Protein AF-A0A812Z1Z1-F1 (afdb_monomer_lite)

Secondary structure (DSSP, 8-state):
-HHHHHH-HHHHHHHHHHHT--HHHHHHHHHTT--SHHHHHTTS-SSGGG--HHHHHHHHHHH-SSPPPHHHHHHHHHHHHHHHHHHHHHHHHHHH-PPTT------HHHHHHHHHHHHHH-TTS---TTTSBPHHHHHHHHHHHHTT---PPPGGG--BHHHHHHT----EEEEE-TTS-EEEEE---------SSHHHHHHHHHHHHHHHHHTTSS-HHHHHHHHHHHHHHHHSPPPTTEEPPPHHHHHHHHHHHHHHHHHHTTT-S---TTSPPHHHHHHHHHHH-HHHHGGGSPEEPPPPPPPPPPPPP------------------------------PPPTTPBPP----S----------PPP-HHHHHHHHHT-PPPPS-S-GGG--TT--TTSHHHHHHHHHHHHHHHHHHHHHHHHHTT---EEEEETT-THHHHHHHHHHHTT--SS-TTEEEEEEEGGGGT-SS--EEEEEEETTTSGGG-BB--S-SPPPPSS--EEEETTEEEEHHHHHSSPPHHHHHHHHHHHHHHHHHTT--PPPPP-HHHHHHHHTT---TTS--SS-SSS------TTPPPPTT--------S-S----------S-HHHHHHHHHHHHHS-HHHHHHHTT--HHHHHHHHHHTT-S-THHHHHHHT-B-SSEEPP--TTS-EEEE--SS-HHHHHHTHHHHHHHHHHS-----HHHHHHHHHHHHHHHHTTSEEEEE-HHHHHHHHT-S---EEEEEEEEETTTTEEEEEE-TTTTSGGGGEEEEE------HHHHHHHHHHHHHHHHHHHHHH-PPPPP--------TTGGGGSBBPGGGGGG-EEEEE-TTS-EEEEEESB--TT-HHHHHHHHHHHHHHHHHHHHHTT---

Radius of gyration: 38.28 Å; chains: 1; bounding box: 76×101×122 Å

Foldseek 3Di:
DLPLQQADLQNVVVVCVVLPADPVVLVLCVVVVNRGLQSLLPQQHPDLVNLDLVSLQVSQVVRDPPRDDPSNSVSSSVSNNVSNVSVVVVVVDVVVDDPPPDQAARDPRLLVVLVVVVCVVPVVDDDDQQLAWARVLLSNLLSCLVVLFFDDDQLFLRGGNVQVVVPPDFDWDWDADPVRDTDTDRPDPRHTFDCPDPVSSLSSQLNNLNSNVSSVQEHSVLSVVLSVVLVVLQVDDDPPQFAGQDPVLSSVLVSVLSVVLRVVRRNPQDDDPPDHGPSSVSSVVSSPDPVSCVSSDTGGHDDDDDDDDDDDDDDDDDDDDDDDDDDDDDDDDDDDDDDQPQPDWDPPWDDDDDPDDDPPQPQDPFPDDDDPVVLVVLLVVQDQDDPDDDDLLDDPPDDCPDPVVVVSSVVLSVLSSVLVVLVVCQVRSHWDKDKDQPPDSSQVSSVVVCVVVVHDPPPPQWDKAWEQLVSQPDLARRTMIMTTGPQQLNSRRIYDPPPDHHDDDDQDQDPDPPATDGVVVVVPDRDPSNVVSSVSSVVVSCVVVVHDDDDDPDPVCVVCVVVVHDDPPDAPPDHPDPDDDDDPPPDDDDPVDDDDDDPPDDDDDDDDDDDDDDCPPLVVVQVVLLVPDDPLLSLLQPPPSLVVLLVLLVVLVPQCSCLSVCSSQNFELFDEDDDTPVFDWDKDAFPDAPVRLLVCALVLVCVVLPDPPDDPLVQQQVLQVVVVVCVVSSQKDDQDDLVVLCVVVVHNRFHEWEWGWGQDDPVRDTDIATACVSRSSLSRYIYTGDDDDCDPVNVVVLVVVLVVVQVVVCVVVVNDRDDDDDDDDDDPPQQSSTFHRPVCQSHAKYWDQHSVRHITIMTGGTGGHNRPSSVVSRSSNVVSVVSSCCVVVVRDD

Sequence (893 aa):
MSSVILDSEASFRERCSKIGLSNDLLGKLIEAGYNTFEKLAFAASSTPQGLTDEAVDSWLATVVTPAPGSFQVSVIRRLLFESQSLNVADLKSRVEGTPEGSVRRLPQAERKERIEAQHRRLSGLILTSHTTPAHSCIDLVTDMYENNTLKYIPINRWISRFQEMSLQKKDSAVQMDNEGNLKVIQKKPQPTCDTTGMYPLRQAFQRRSLAFDLGHLCSFEAMETWINKLFEAVQRTVPKGYVAVSLGQVVTADRELFVRLADMLEGQLQKPIGVEKPMDAALRDLSGSQEINQFLQPLVAPPPAPHPTKRPFKELTTPTKGDGKGKTPNKGGEKGGGKASRVTIPDGCEQPPVKSDSWVYELFAGSARFSKAIFWDLIKECPPFHVHASPPAGLPSLSAASQQSLAVRKDNVLYRFVYKLLLHCSASGINVSVENPRNSLFWKVLQCFAEAEGLLWPPAALEYVDFDQCCHGSDRPKSTRFLCTRGLFHSLRATCPGNHVHRPWGLGLVFHERSMQLSSSMVSAYPVLLCKRMASCLESAASFLGLSLQASPDLAASSVAVLGRQHRRFPPLIPEFRKVSWEPPSFQPDDSCRILLSQIAGEDGGRENAAEDSNAADNADEARLHSSFDPWFEKVVAGKRLLLWKHLLEQNGFDDMQVCDFMMSGVPIVGQSACPPLFSKKIVPATMSEQDLKSTASFRRRVLTGSSGMQAADLQDLLSKATMDEVDLGFLEGPYTESQVSGLFHSEDWNCIRRFLILQGAENKPRPIDDGHEALINNCFTATIKLELQSSDFVAALATRIAIEEAQRSRATGEPPRSWLGKCLDLSKAYKQMPMKKEHRSLAVIYHKGPAGEDQFFIANSLLFGLTASVYGFVRTSRSLHKLLLKIFKLPS

pLDDT: mean 72.79, std 19.7, range [22.05, 95.5]

Structure (mmCIF, N/CA/C/O backbone):
data_AF-A0A812Z1Z1-F1
#
_entry.id   AF-A0A812Z1Z1-F1
#
loop_
_atom_site.group_PDB
_atom_site.id
_atom_site.type_symbol
_atom_site.label_atom_id
_atom_site.label_alt_id
_atom_site.label_comp_id
_atom_site.label_asym_id
_atom_site.label_entity_id
_atom_site.label_seq_id
_atom_site.pdbx_PDB_ins_code
_atom_site.Cartn_x
_atom_site.Cartn_y
_atom_site.Cartn_z
_atom_site.occupancy
_atom_site.B_iso_or_equiv
_atom_site.auth_seq_id
_atom_site.auth_comp_id
_atom_site.auth_asym_id
_atom_site.auth_atom_id
_atom_site.pdbx_PDB_model_num
ATOM 1 N N . MET A 1 1 ? 12.043 0.554 -36.110 1.00 47.41 1 MET A N 1
ATOM 2 C CA . MET A 1 1 ? 13.383 1.056 -35.701 1.00 47.41 1 MET A CA 1
ATOM 3 C C . MET A 1 1 ? 14.224 1.457 -36.907 1.00 47.41 1 MET A C 1
ATOM 5 O O . MET A 1 1 ? 15.123 2.264 -36.740 1.00 47.41 1 MET A O 1
ATOM 9 N N . SER A 1 2 ? 13.952 0.909 -38.088 1.00 52.88 2 SER A N 1
ATOM 10 C CA . SER A 1 2 ? 14.706 1.117 -39.323 1.00 52.88 2 SER A CA 1
ATOM 11 C C . SER A 1 2 ? 14.514 2.504 -39.960 1.00 52.88 2 SER A C 1
ATOM 13 O O . SER A 1 2 ? 15.527 3.114 -40.259 1.00 52.88 2 SER A O 1
ATOM 15 N N . SER A 1 3 ? 13.297 3.059 -40.073 1.00 58.47 3 SER A N 1
ATOM 16 C CA . SER A 1 3 ? 13.054 4.342 -40.775 1.00 58.47 3 SER A CA 1
ATOM 17 C C . SER A 1 3 ? 13.868 5.516 -40.221 1.00 58.47 3 SER A C 1
ATOM 19 O O . SER A 1 3 ? 14.552 6.210 -40.955 1.00 58.47 3 SER A O 1
ATOM 21 N N . VAL A 1 4 ? 13.894 5.680 -38.899 1.00 62.22 4 VAL A N 1
ATOM 22 C CA . VAL A 1 4 ? 14.614 6.785 -38.245 1.00 62.22 4 VAL A CA 1
ATOM 23 C C . VAL A 1 4 ? 16.133 6.637 -38.367 1.00 62.22 4 VAL A C 1
ATOM 25 O O . VAL A 1 4 ? 16.852 7.617 -38.516 1.00 62.22 4 VAL A O 1
ATOM 28 N N . ILE A 1 5 ? 16.645 5.402 -38.331 1.00 68.88 5 ILE A N 1
ATOM 29 C CA . ILE A 1 5 ? 18.074 5.145 -38.561 1.00 68.88 5 ILE A CA 1
ATOM 30 C C . ILE A 1 5 ? 18.424 5.414 -40.029 1.00 68.88 5 ILE A C 1
ATOM 32 O O . ILE A 1 5 ? 19.508 5.928 -40.293 1.00 68.88 5 ILE A O 1
ATOM 36 N N . LEU A 1 6 ? 17.520 5.086 -40.958 1.00 71.75 6 LEU A N 1
ATOM 37 C CA . LEU A 1 6 ? 17.712 5.264 -42.396 1.00 71.75 6 LEU A CA 1
ATOM 38 C C . LEU A 1 6 ? 17.822 6.736 -42.800 1.00 71.75 6 LEU A C 1
ATOM 40 O O . LEU A 1 6 ? 18.678 7.056 -43.626 1.00 71.75 6 LEU A O 1
ATOM 44 N N . ASP A 1 7 ? 17.034 7.599 -42.158 1.00 70.88 7 ASP A N 1
ATOM 45 C CA . ASP A 1 7 ? 16.929 9.032 -42.468 1.00 70.88 7 ASP A CA 1
ATOM 46 C C . ASP A 1 7 ? 17.902 9.905 -41.648 1.00 70.88 7 ASP A C 1
ATOM 48 O O . ASP A 1 7 ? 18.075 11.093 -41.920 1.00 70.88 7 ASP A O 1
ATOM 52 N N . SER A 1 8 ? 18.567 9.331 -40.639 1.00 77.94 8 SER A N 1
ATOM 53 C CA . SER A 1 8 ? 19.440 10.062 -39.714 1.00 77.94 8 SER A CA 1
ATOM 54 C C . SER A 1 8 ? 20.869 10.242 -40.245 1.00 77.94 8 SER A C 1
ATOM 56 O O . SER A 1 8 ? 21.674 9.304 -40.256 1.00 77.94 8 SER A O 1
ATOM 58 N N . GLU A 1 9 ? 21.237 11.487 -40.569 1.00 80.62 9 GLU A N 1
ATOM 59 C CA . GLU A 1 9 ? 22.608 11.859 -40.963 1.00 80.62 9 GLU A CA 1
ATOM 60 C C . GLU A 1 9 ? 23.641 11.594 -39.848 1.00 80.62 9 GLU A C 1
ATOM 62 O O . GLU A 1 9 ? 24.747 11.114 -40.112 1.00 80.62 9 GLU A O 1
ATOM 67 N N . ALA A 1 10 ? 23.294 11.846 -38.579 1.00 78.06 10 ALA A N 1
ATOM 68 C CA . ALA A 1 10 ? 24.172 11.537 -37.446 1.00 78.06 10 ALA A CA 1
ATOM 69 C C . ALA A 1 10 ? 24.428 10.037 -37.280 1.00 78.06 10 ALA A C 1
ATOM 71 O O . ALA A 1 10 ? 25.563 9.635 -37.016 1.00 78.06 10 ALA A O 1
ATOM 72 N N . SER A 1 11 ? 23.396 9.205 -37.448 1.00 79.56 11 SER A N 1
ATOM 73 C CA . SER A 1 11 ? 23.545 7.747 -37.360 1.00 79.56 11 SER A CA 1
ATOM 74 C C . SER A 1 11 ? 24.448 7.226 -38.479 1.00 79.56 11 SER A C 1
ATOM 76 O O . SER A 1 11 ? 25.287 6.354 -38.241 1.00 79.56 11 SER A O 1
ATOM 78 N N . PHE A 1 12 ? 24.331 7.813 -39.674 1.00 81.62 12 PHE A N 1
ATOM 79 C CA . PHE A 1 12 ? 25.209 7.540 -40.807 1.00 81.62 12 PHE A CA 1
ATOM 80 C C . PHE A 1 12 ? 26.668 7.909 -40.502 1.00 81.62 12 PHE A C 1
ATOM 82 O O . PHE A 1 12 ? 27.552 7.054 -40.579 1.00 81.62 12 PHE A O 1
ATOM 89 N N . ARG A 1 13 ? 26.934 9.140 -40.043 1.00 82.31 13 ARG A N 1
ATOM 90 C CA . ARG A 1 13 ? 28.294 9.603 -39.703 1.00 82.31 13 ARG A CA 1
ATOM 91 C C . ARG A 1 13 ? 28.944 8.796 -38.575 1.00 82.31 13 ARG A C 1
ATOM 93 O O . ARG A 1 13 ? 30.114 8.426 -38.689 1.00 82.31 13 ARG A O 1
ATOM 100 N N . GLU A 1 14 ? 28.207 8.484 -37.506 1.00 82.06 14 GLU A N 1
ATOM 101 C CA . GLU A 1 14 ? 28.733 7.682 -36.390 1.00 82.06 14 GLU A CA 1
ATOM 102 C C . GLU A 1 14 ? 29.112 6.269 -36.855 1.00 82.06 14 GLU A C 1
ATOM 104 O O . GLU A 1 14 ? 30.158 5.733 -36.476 1.00 82.06 14 GLU A O 1
ATOM 109 N N . ARG A 1 15 ? 28.281 5.659 -37.707 1.00 81.19 15 ARG A N 1
ATOM 110 C CA . ARG A 1 15 ? 28.539 4.322 -38.239 1.00 81.19 15 ARG A CA 1
ATOM 111 C C . ARG A 1 15 ? 29.729 4.307 -39.198 1.00 81.19 15 ARG A C 1
ATOM 113 O O . ARG A 1 15 ? 30.572 3.424 -39.062 1.00 81.19 15 ARG A O 1
ATOM 120 N N . CYS A 1 16 ? 29.847 5.296 -40.084 1.00 81.75 16 CYS A N 1
ATOM 121 C CA . CYS A 1 16 ? 30.999 5.457 -40.978 1.00 81.75 16 CYS A CA 1
ATOM 122 C C . CYS A 1 16 ? 32.317 5.588 -40.197 1.00 81.75 16 CYS A C 1
ATOM 124 O O . CYS A 1 16 ? 33.301 4.928 -40.535 1.00 81.75 16 CYS A O 1
ATOM 126 N N . SER A 1 17 ? 32.317 6.349 -39.096 1.00 81.44 17 SER A N 1
ATOM 127 C CA . SER A 1 17 ? 33.476 6.463 -38.202 1.00 81.44 17 SER A CA 1
ATOM 128 C C . SER A 1 17 ? 33.828 5.130 -37.523 1.00 81.44 17 SER A C 1
ATOM 130 O O . SER A 1 17 ? 34.997 4.752 -37.481 1.00 81.44 17 SER A O 1
ATOM 132 N N . LYS A 1 18 ? 32.831 4.361 -37.056 1.00 80.94 18 LYS A N 1
ATOM 133 C CA . LYS A 1 18 ? 33.052 3.053 -36.402 1.00 80.94 18 LYS A CA 1
ATOM 134 C C . LYS A 1 18 ? 33.580 1.963 -37.336 1.00 80.94 18 LYS A C 1
ATOM 136 O O . LYS A 1 18 ? 34.277 1.069 -36.867 1.00 80.94 18 LYS A O 1
ATOM 141 N N . ILE A 1 19 ? 33.223 1.995 -38.621 1.00 80.56 19 ILE A N 1
ATOM 142 C CA . ILE A 1 19 ? 33.676 0.997 -39.609 1.00 80.56 19 ILE A CA 1
ATOM 143 C C . ILE A 1 19 ? 35.061 1.371 -40.186 1.00 80.56 19 ILE A C 1
ATOM 145 O O . ILE A 1 19 ? 35.724 0.527 -40.781 1.00 80.56 19 ILE A O 1
ATOM 149 N N . GLY A 1 20 ? 35.551 2.594 -39.937 1.00 76.31 20 GLY A N 1
ATOM 150 C CA . GLY A 1 20 ? 36.895 3.031 -40.333 1.00 76.31 20 GLY A CA 1
ATOM 151 C C . GLY A 1 20 ? 36.961 3.726 -41.697 1.00 76.31 20 GLY A C 1
ATOM 152 O O . GLY A 1 20 ? 37.995 3.669 -42.369 1.00 76.31 20 GLY A O 1
ATOM 153 N N . LEU A 1 21 ? 35.869 4.373 -42.121 1.00 80.56 21 LEU A N 1
ATOM 154 C CA . LEU A 1 21 ? 35.855 5.215 -43.318 1.00 80.56 21 LEU A CA 1
ATOM 155 C C . LEU A 1 21 ? 36.686 6.488 -43.070 1.00 80.56 21 LEU A C 1
ATOM 157 O O . LEU A 1 21 ? 36.563 7.108 -42.012 1.00 80.56 21 LEU A O 1
ATOM 161 N N . SER A 1 22 ? 37.534 6.888 -44.021 1.00 79.81 22 SER A N 1
ATOM 162 C CA . SER A 1 22 ? 38.331 8.114 -43.868 1.00 79.81 22 SER A CA 1
ATOM 163 C C . SER A 1 22 ? 37.451 9.374 -43.904 1.00 79.81 22 SER A C 1
ATOM 165 O O . SER A 1 22 ? 36.471 9.445 -44.646 1.00 79.81 22 SER A O 1
ATOM 167 N N . ASN A 1 23 ? 37.809 10.400 -43.120 1.00 75.38 23 ASN A N 1
ATOM 168 C CA . ASN A 1 23 ? 37.039 11.652 -43.049 1.00 75.38 23 ASN A CA 1
ATOM 169 C C . ASN A 1 23 ? 36.994 12.406 -44.396 1.00 75.38 23 ASN A C 1
ATOM 171 O O . ASN A 1 23 ? 35.997 13.062 -44.681 1.00 75.38 23 ASN A O 1
ATOM 175 N N . ASP A 1 24 ? 38.033 12.276 -45.233 1.00 76.31 24 ASP A N 1
ATOM 176 C CA . ASP A 1 24 ? 38.079 12.839 -46.596 1.00 76.31 24 ASP A CA 1
ATOM 177 C C . ASP A 1 24 ? 37.046 12.175 -47.525 1.00 76.31 24 ASP A C 1
ATOM 179 O O . ASP A 1 24 ? 36.324 12.842 -48.262 1.00 76.31 24 ASP A O 1
ATOM 183 N N . LEU A 1 25 ? 36.914 10.848 -47.434 1.00 75.69 25 LEU A N 1
ATOM 184 C CA . LEU A 1 25 ? 35.961 10.074 -48.228 1.00 75.69 25 LEU A CA 1
ATOM 185 C C . LEU A 1 25 ? 34.518 10.286 -47.754 1.00 75.69 25 LEU A C 1
ATOM 187 O O . LEU A 1 25 ? 33.609 10.400 -48.572 1.00 75.69 25 LEU A O 1
ATOM 191 N N . LEU A 1 26 ? 34.310 10.401 -46.438 1.00 79.00 26 LEU A N 1
ATOM 192 C CA . LEU A 1 26 ? 33.016 10.764 -45.859 1.00 79.00 26 LEU A CA 1
ATOM 193 C C . LEU A 1 26 ? 32.563 12.162 -46.312 1.00 79.00 26 LEU A C 1
ATOM 195 O O . LEU A 1 26 ? 31.393 12.338 -46.638 1.00 79.00 26 LEU A O 1
ATOM 199 N N . GLY A 1 27 ? 33.481 13.135 -46.364 1.00 77.38 27 GLY A N 1
ATOM 200 C CA . GLY A 1 27 ? 33.205 14.481 -46.874 1.00 77.38 27 GLY A CA 1
ATOM 201 C C . GLY A 1 27 ? 32.733 14.465 -48.329 1.00 77.38 27 GLY A C 1
ATOM 202 O O . GLY A 1 27 ? 31.669 14.999 -48.629 1.00 77.38 27 GLY A O 1
ATOM 203 N N . LYS A 1 28 ? 33.450 13.745 -49.201 1.00 79.62 28 LYS A N 1
ATOM 204 C CA . LYS A 1 28 ? 33.101 13.600 -50.627 1.00 79.62 28 LYS A CA 1
ATOM 205 C C . LYS A 1 28 ? 31.748 12.919 -50.855 1.00 79.62 28 LYS A C 1
ATOM 207 O O . LYS A 1 28 ? 30.993 13.331 -51.730 1.00 79.62 28 LYS A O 1
ATOM 212 N N . LEU A 1 29 ? 31.403 11.910 -50.051 1.00 78.44 29 LEU A N 1
ATOM 213 C CA . LEU A 1 29 ? 30.085 11.263 -50.122 1.00 78.44 29 LEU A CA 1
ATOM 214 C C . LEU A 1 29 ? 28.948 12.214 -49.722 1.00 78.44 29 LEU A C 1
ATOM 216 O O . LEU A 1 29 ? 27.890 12.201 -50.350 1.00 78.44 29 LEU A O 1
ATOM 220 N N . ILE A 1 30 ? 29.171 13.059 -48.711 1.00 81.06 30 ILE A N 1
ATOM 221 C CA . ILE A 1 30 ? 28.198 14.071 -48.279 1.00 81.06 30 ILE A CA 1
ATOM 222 C C . ILE A 1 30 ? 28.038 15.162 -49.350 1.00 81.06 30 ILE A C 1
ATOM 224 O O . ILE A 1 30 ? 26.907 15.541 -49.648 1.00 81.06 30 ILE A O 1
ATOM 228 N N . GLU A 1 31 ? 29.133 15.628 -49.958 1.00 80.00 31 GLU A N 1
ATOM 229 C CA . GLU A 1 31 ? 29.114 16.605 -51.062 1.00 80.00 31 GLU A CA 1
ATOM 230 C C . GLU A 1 31 ? 28.391 16.070 -52.305 1.00 80.00 31 GLU A C 1
ATOM 232 O O . GLU A 1 31 ? 27.658 16.807 -52.961 1.00 80.00 31 GLU A O 1
ATOM 237 N N . ALA A 1 32 ? 28.517 14.770 -52.581 1.00 78.31 32 ALA A N 1
ATOM 238 C CA . ALA A 1 32 ? 27.786 14.081 -53.643 1.00 78.31 32 ALA A CA 1
ATOM 239 C C . ALA A 1 32 ? 26.299 13.816 -53.316 1.00 78.31 32 ALA A C 1
ATOM 241 O O . ALA A 1 32 ? 25.577 13.260 -54.142 1.00 78.31 32 ALA A O 1
ATOM 242 N N . GLY A 1 33 ? 25.823 14.201 -52.125 1.00 75.00 33 GLY A N 1
ATOM 243 C CA . GLY A 1 33 ? 24.422 14.078 -51.713 1.00 75.00 33 GLY A CA 1
ATOM 244 C C . GLY A 1 33 ? 24.056 12.774 -50.992 1.00 75.00 33 GLY A C 1
ATOM 245 O O . GLY A 1 33 ? 22.899 12.612 -50.595 1.00 75.00 33 GLY A O 1
ATOM 246 N N . TYR A 1 34 ? 25.014 11.871 -50.752 1.00 82.25 34 TYR A N 1
ATOM 247 C CA . TYR A 1 34 ? 24.819 10.617 -50.009 1.00 82.25 34 TYR A CA 1
ATOM 248 C C . TYR A 1 34 ? 25.070 10.819 -48.512 1.00 82.25 34 TYR A C 1
ATOM 250 O O . TYR A 1 34 ? 26.078 10.388 -47.952 1.00 82.25 34 TYR A O 1
ATOM 258 N N . ASN A 1 35 ? 24.143 11.510 -47.855 1.00 80.81 35 ASN A N 1
ATOM 259 C CA . ASN A 1 35 ? 24.250 11.868 -46.440 1.00 80.81 35 ASN A CA 1
ATOM 260 C C . ASN A 1 35 ? 23.426 10.972 -45.486 1.00 80.81 35 ASN A C 1
ATOM 262 O O . ASN A 1 35 ? 23.576 11.102 -44.272 1.00 80.81 35 ASN A O 1
ATOM 266 N N . THR A 1 36 ? 22.608 10.048 -46.007 1.00 83.44 36 THR A N 1
ATOM 267 C CA . THR A 1 36 ? 21.755 9.121 -45.234 1.00 83.44 36 THR A CA 1
ATOM 268 C C . THR A 1 36 ? 21.844 7.684 -45.762 1.00 83.44 36 THR A C 1
ATOM 270 O O . THR A 1 36 ? 22.205 7.460 -46.922 1.00 83.44 36 THR A O 1
ATOM 273 N N . PHE A 1 37 ? 21.506 6.688 -44.929 1.00 81.31 37 PHE A N 1
ATOM 274 C CA . PHE A 1 37 ? 21.512 5.282 -45.360 1.00 81.31 37 PHE A CA 1
ATOM 275 C C . PHE A 1 37 ? 20.448 5.009 -46.431 1.00 81.31 37 PHE A C 1
ATOM 277 O O . PH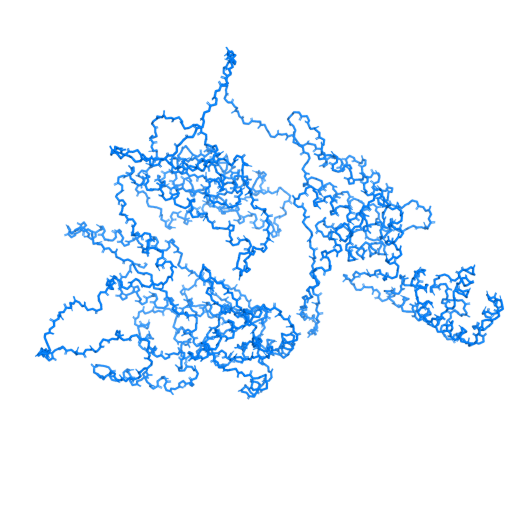E A 1 37 ? 20.688 4.183 -47.306 1.00 81.31 37 PHE A O 1
ATOM 284 N N . GLU A 1 38 ? 19.310 5.712 -46.407 1.00 81.00 38 GLU A N 1
ATOM 285 C CA . GLU A 1 38 ? 18.272 5.590 -47.441 1.00 81.00 38 GLU A CA 1
ATOM 286 C C . GLU A 1 38 ? 18.805 5.979 -48.829 1.00 81.00 38 GLU A C 1
ATOM 288 O O . GLU A 1 38 ? 18.701 5.202 -49.779 1.00 81.00 38 GLU A O 1
ATOM 293 N N . LYS A 1 39 ? 19.453 7.148 -48.935 1.00 81.81 39 LYS A N 1
ATOM 294 C CA . LYS A 1 39 ? 20.030 7.632 -50.199 1.00 81.81 39 LYS A CA 1
ATOM 295 C C . LYS A 1 39 ? 21.169 6.739 -50.682 1.00 81.81 39 LYS A C 1
ATOM 297 O O . LYS A 1 39 ? 21.328 6.539 -51.882 1.00 81.81 39 LYS A O 1
ATOM 302 N N . LEU A 1 40 ? 21.948 6.180 -49.754 1.00 82.81 40 LEU A N 1
ATOM 303 C CA . LEU A 1 40 ? 23.032 5.259 -50.085 1.00 82.81 40 LEU A CA 1
ATOM 304 C C . LEU A 1 40 ? 22.515 3.877 -50.531 1.00 82.81 40 LEU A C 1
ATOM 306 O O . LEU A 1 40 ? 23.135 3.254 -51.387 1.00 82.81 40 LEU A O 1
ATOM 310 N N . ALA A 1 41 ? 21.383 3.397 -50.000 1.00 81.12 41 ALA A N 1
ATOM 311 C CA . ALA A 1 41 ? 20.836 2.068 -50.305 1.00 81.12 41 ALA A CA 1
ATOM 312 C C . ALA A 1 41 ? 20.553 1.848 -51.803 1.00 81.12 41 ALA A C 1
ATOM 314 O O . ALA A 1 41 ? 20.652 0.717 -52.279 1.00 81.12 41 ALA A O 1
ATOM 315 N N . PHE A 1 42 ? 20.236 2.922 -52.532 1.00 79.81 42 PHE A N 1
ATOM 316 C CA . PHE A 1 42 ? 19.915 2.903 -53.963 1.00 79.81 42 PHE A CA 1
ATOM 317 C C . PHE A 1 42 ? 21.037 3.439 -54.862 1.00 79.81 42 PHE A C 1
ATOM 319 O O . PHE A 1 42 ? 20.845 3.564 -56.068 1.00 79.81 42 PHE A O 1
ATOM 326 N N . ALA A 1 43 ? 22.199 3.770 -54.293 1.00 77.94 43 ALA A N 1
ATOM 327 C CA . ALA A 1 43 ? 23.262 4.463 -55.015 1.00 77.94 43 ALA A CA 1
ATOM 328 C C . ALA A 1 43 ? 23.951 3.582 -56.073 1.00 77.94 43 ALA A C 1
ATOM 330 O O . ALA A 1 43 ? 24.218 4.044 -57.178 1.00 77.94 43 ALA A O 1
ATOM 331 N N . ALA A 1 44 ? 24.208 2.310 -55.744 1.00 75.69 44 ALA A N 1
ATOM 332 C CA . ALA A 1 44 ? 24.890 1.359 -56.629 1.00 75.69 44 ALA A CA 1
ATOM 333 C C . ALA A 1 44 ? 23.935 0.371 -57.327 1.00 75.69 44 ALA A C 1
ATOM 335 O O . ALA A 1 44 ? 24.198 -0.060 -58.447 1.00 75.69 44 ALA A O 1
ATOM 336 N N . SER A 1 45 ? 22.824 -0.004 -56.685 1.00 73.75 45 SER A N 1
ATOM 337 C CA . SER A 1 45 ? 21.816 -0.896 -57.265 1.00 73.75 45 SER A CA 1
ATOM 338 C C . SER A 1 45 ? 20.445 -0.689 -56.616 1.00 73.75 45 SER A C 1
ATOM 340 O O . SER A 1 45 ? 20.340 -0.328 -55.445 1.00 73.75 45 SER A O 1
ATOM 342 N N . SER A 1 46 ? 19.374 -0.927 -57.380 1.00 71.31 46 SER A N 1
ATOM 343 C CA . SER A 1 46 ? 17.986 -0.799 -56.909 1.00 71.31 46 SER A CA 1
ATOM 344 C C . SER A 1 46 ? 17.459 -2.036 -56.177 1.00 71.31 46 SER A C 1
ATOM 346 O O . SER A 1 46 ? 16.412 -1.975 -55.535 1.00 71.31 46 SER A O 1
ATOM 348 N N . THR A 1 47 ? 18.171 -3.163 -56.265 1.00 70.62 47 THR A N 1
ATOM 349 C CA . THR A 1 47 ? 17.781 -4.431 -55.642 1.00 70.62 47 THR A CA 1
ATOM 350 C C . THR A 1 47 ? 18.975 -5.061 -54.921 1.00 70.62 47 THR A C 1
ATOM 352 O O . THR A 1 47 ? 20.094 -4.993 -55.438 1.00 70.62 47 THR A O 1
ATOM 355 N N . PRO A 1 48 ? 18.757 -5.752 -53.784 1.00 66.62 48 PRO A N 1
ATOM 356 C CA . PRO A 1 48 ? 19.831 -6.441 -53.063 1.00 66.62 48 PRO A CA 1
ATOM 357 C C . PRO A 1 48 ? 20.557 -7.512 -53.891 1.00 66.62 48 PRO A C 1
ATOM 359 O O . PRO A 1 48 ? 21.720 -7.806 -53.648 1.00 66.62 48 PRO A O 1
ATOM 362 N N . GLN A 1 49 ? 19.876 -8.091 -54.886 1.00 69.19 49 GLN A N 1
ATOM 363 C CA . GLN A 1 49 ? 20.423 -9.114 -55.788 1.00 69.19 49 GLN A CA 1
ATOM 364 C C . GLN A 1 49 ? 21.325 -8.523 -56.885 1.00 69.19 49 GLN A C 1
ATOM 366 O O . GLN A 1 49 ? 22.126 -9.247 -57.464 1.00 69.19 49 GLN A O 1
ATOM 371 N N . GLY A 1 50 ? 21.204 -7.220 -57.164 1.00 66.81 50 GLY A N 1
ATOM 372 C CA . GLY A 1 50 ? 21.997 -6.509 -58.169 1.00 66.81 50 GLY A CA 1
ATOM 373 C C . GLY A 1 50 ? 23.228 -5.789 -57.614 1.00 66.81 50 GLY A C 1
ATOM 374 O O . GLY A 1 50 ? 23.862 -5.040 -58.349 1.00 66.81 50 GLY A O 1
ATOM 375 N N . LEU A 1 51 ? 23.555 -5.949 -56.326 1.00 71.81 51 LEU A N 1
ATOM 376 C CA . LEU A 1 51 ? 24.748 -5.357 -55.711 1.00 71.81 51 LEU A CA 1
ATOM 377 C C . LEU A 1 51 ? 25.995 -6.214 -56.024 1.00 71.81 51 LEU A C 1
ATOM 379 O O . LEU A 1 51 ? 26.498 -6.917 -55.151 1.00 71.81 51 LEU A O 1
ATOM 383 N N . THR A 1 52 ? 26.460 -6.203 -57.279 1.00 76.19 52 THR A N 1
ATOM 384 C CA . THR A 1 52 ? 27.714 -6.874 -57.673 1.00 76.19 52 THR A CA 1
ATOM 385 C C . THR A 1 52 ? 28.925 -5.967 -57.451 1.00 76.19 52 THR A C 1
ATOM 387 O O . THR A 1 52 ? 28.794 -4.739 -57.407 1.00 76.19 52 THR A O 1
ATOM 390 N N . ASP A 1 53 ? 30.113 -6.560 -57.314 1.00 75.81 53 ASP A N 1
ATOM 391 C CA . ASP A 1 53 ? 31.357 -5.815 -57.085 1.00 75.81 53 ASP A CA 1
ATOM 392 C C . ASP A 1 53 ? 31.642 -4.823 -58.232 1.00 75.81 53 ASP A C 1
ATOM 394 O O . ASP A 1 53 ? 32.075 -3.699 -57.983 1.00 75.81 53 ASP A O 1
ATOM 398 N N . GLU A 1 54 ? 31.289 -5.179 -59.471 1.00 75.75 54 GLU A N 1
ATOM 399 C CA . GLU A 1 54 ? 31.462 -4.337 -60.660 1.00 75.75 54 GLU A CA 1
ATOM 400 C C . GLU A 1 54 ? 30.544 -3.105 -60.654 1.00 75.75 54 GLU A C 1
ATOM 402 O O . GLU A 1 54 ? 30.953 -2.020 -61.071 1.00 75.75 54 GLU A O 1
ATOM 407 N N . ALA A 1 55 ? 29.308 -3.247 -60.162 1.00 74.44 55 ALA A N 1
ATOM 408 C CA . ALA A 1 55 ? 28.352 -2.143 -60.071 1.00 74.44 55 ALA A CA 1
ATOM 409 C C . ALA A 1 55 ? 28.785 -1.109 -59.019 1.00 74.44 55 ALA A C 1
ATOM 411 O O . ALA A 1 55 ? 28.681 0.099 -59.243 1.00 74.44 55 ALA A O 1
ATOM 412 N N . VAL A 1 56 ? 29.329 -1.577 -57.889 1.00 76.69 56 VAL A N 1
ATOM 413 C CA . VAL A 1 56 ? 29.856 -0.703 -56.831 1.00 76.69 56 VAL A CA 1
ATOM 414 C C . VAL A 1 56 ? 31.114 0.026 -57.296 1.00 76.69 56 VAL A C 1
ATOM 416 O O . VAL A 1 56 ? 31.238 1.228 -57.060 1.00 76.69 56 VAL A O 1
ATOM 419 N N . ASP A 1 57 ? 32.020 -0.664 -57.988 1.00 77.00 57 ASP A N 1
ATOM 420 C CA . ASP A 1 57 ? 33.260 -0.065 -58.489 1.00 77.00 57 ASP A CA 1
ATOM 421 C C . ASP A 1 57 ? 32.986 0.966 -59.600 1.00 77.00 57 ASP A C 1
ATOM 423 O O . ASP A 1 57 ? 33.595 2.039 -59.614 1.00 77.00 57 ASP A O 1
ATOM 427 N N . SER A 1 58 ? 32.009 0.700 -60.478 1.00 77.00 58 SER A N 1
ATOM 428 C CA . SER A 1 58 ? 31.562 1.651 -61.505 1.00 77.00 58 SER A CA 1
ATOM 429 C C . SER A 1 58 ? 30.921 2.903 -60.902 1.00 77.00 58 SER A C 1
ATOM 431 O O . SER A 1 58 ? 31.239 4.012 -61.332 1.00 77.00 58 SER A O 1
ATOM 433 N N . TRP A 1 59 ? 30.065 2.755 -59.888 1.00 81.56 59 TRP A N 1
ATOM 434 C CA . TRP A 1 59 ? 29.471 3.890 -59.180 1.00 81.56 59 TRP A CA 1
ATOM 435 C C . TRP A 1 59 ? 30.532 4.704 -58.426 1.00 81.56 59 TRP A C 1
ATOM 437 O O . TRP A 1 59 ? 30.579 5.928 -58.553 1.00 81.56 59 TRP A O 1
ATOM 447 N N . LEU A 1 60 ? 31.454 4.051 -57.715 1.00 78.31 60 LEU A N 1
ATOM 448 C CA . LEU A 1 60 ? 32.518 4.743 -56.983 1.00 78.31 60 LEU A CA 1
ATOM 449 C C . LEU A 1 60 ? 33.441 5.558 -57.890 1.00 78.31 60 LEU A C 1
ATOM 451 O O . LEU A 1 60 ? 33.844 6.656 -57.502 1.00 78.31 60 LEU A O 1
ATOM 455 N N . ALA A 1 61 ? 33.709 5.078 -59.106 1.00 74.88 61 ALA A N 1
ATOM 456 C CA . ALA A 1 61 ? 34.479 5.814 -60.106 1.00 74.88 61 ALA A CA 1
ATOM 457 C C . ALA A 1 61 ? 33.800 7.123 -60.560 1.00 74.88 61 ALA A C 1
ATOM 459 O O . ALA A 1 61 ? 34.489 8.039 -61.005 1.00 74.88 61 ALA A O 1
ATOM 460 N N . THR A 1 62 ? 32.472 7.237 -60.428 1.00 74.50 62 THR A N 1
ATOM 461 C CA . THR A 1 62 ? 31.723 8.465 -60.763 1.00 74.50 62 THR A CA 1
ATOM 462 C C . THR A 1 62 ? 31.655 9.478 -59.620 1.00 74.50 62 THR A C 1
ATOM 464 O O . THR A 1 62 ? 31.461 10.664 -59.872 1.00 74.50 62 THR A O 1
ATOM 467 N N . VAL A 1 63 ? 31.824 9.030 -58.371 1.00 69.31 63 VAL A N 1
ATOM 468 C CA . VAL A 1 63 ? 31.593 9.849 -57.169 1.00 69.31 63 VAL A CA 1
ATOM 469 C C . VAL A 1 63 ? 32.899 10.314 -56.515 1.00 69.31 63 VAL A C 1
ATOM 471 O O . VAL A 1 63 ? 32.932 11.382 -55.908 1.00 69.31 63 VAL A O 1
ATOM 474 N N . VAL A 1 64 ? 33.989 9.542 -56.620 1.00 71.44 64 VAL A N 1
ATOM 475 C CA . VAL A 1 64 ? 35.242 9.813 -55.895 1.00 71.44 64 VAL A CA 1
ATOM 476 C C . VAL A 1 64 ? 36.453 9.748 -56.828 1.00 71.44 64 VAL A C 1
ATOM 478 O O . VAL A 1 64 ? 36.831 8.682 -57.307 1.00 71.44 64 VAL A O 1
ATOM 481 N N . THR A 1 65 ? 37.130 10.886 -57.014 1.00 65.81 65 THR A N 1
ATOM 482 C CA . THR A 1 65 ? 38.414 10.984 -57.733 1.00 65.81 65 THR A CA 1
ATOM 483 C C . THR A 1 65 ? 39.494 11.614 -56.841 1.00 65.81 65 THR A C 1
ATOM 485 O O . THR A 1 65 ? 39.253 12.705 -56.313 1.00 65.81 65 THR A O 1
ATOM 488 N N . PRO A 1 66 ? 40.693 11.012 -56.672 1.00 62.06 66 PRO A N 1
ATOM 489 C CA . PRO A 1 66 ? 41.153 9.709 -57.176 1.00 62.06 66 PRO A CA 1
ATOM 490 C C . PRO A 1 66 ? 40.518 8.512 -56.444 1.00 62.06 66 PRO A C 1
ATOM 492 O O . PRO A 1 66 ? 39.976 8.665 -55.350 1.00 62.06 66 PRO A O 1
ATOM 495 N N . ALA A 1 67 ? 40.598 7.326 -57.060 1.00 64.06 67 ALA A N 1
ATOM 496 C CA . ALA A 1 67 ? 39.968 6.104 -56.561 1.00 64.06 67 ALA A CA 1
ATOM 497 C C . ALA A 1 67 ? 40.441 5.745 -55.132 1.00 64.06 67 ALA A C 1
ATOM 499 O O . ALA A 1 67 ? 41.645 5.791 -54.853 1.00 64.06 67 ALA A O 1
ATOM 500 N N . PRO A 1 68 ? 39.519 5.390 -54.218 1.00 71.75 68 PRO A N 1
ATOM 501 C CA . PRO A 1 68 ? 39.862 5.054 -52.840 1.00 71.75 68 PRO A CA 1
ATOM 502 C C . PRO A 1 68 ? 40.678 3.751 -52.758 1.00 71.75 68 PRO A C 1
ATOM 504 O O . PRO A 1 68 ? 40.557 2.865 -53.600 1.00 71.75 68 PRO A O 1
ATOM 507 N N . GLY A 1 69 ? 41.507 3.610 -51.717 1.00 74.25 69 GLY A N 1
ATOM 508 C CA . GLY A 1 69 ? 42.291 2.388 -51.495 1.00 74.25 69 GLY A CA 1
ATOM 509 C C . GLY A 1 69 ? 41.411 1.140 -51.315 1.00 74.25 69 GLY A C 1
ATOM 510 O O . GLY A 1 69 ? 40.289 1.236 -50.820 1.00 74.25 69 GLY A O 1
ATOM 511 N N . SER A 1 70 ? 41.933 -0.045 -51.652 1.00 73.81 70 SER A N 1
ATOM 512 C CA . SER A 1 70 ? 41.196 -1.328 -51.641 1.00 73.81 70 SER A CA 1
ATOM 513 C C . SER A 1 70 ? 40.466 -1.634 -50.323 1.00 73.81 70 SER A C 1
ATOM 515 O O . SER A 1 70 ? 39.352 -2.157 -50.324 1.00 73.81 70 SER A O 1
ATOM 517 N N . PHE A 1 71 ? 41.047 -1.239 -49.188 1.00 78.06 71 PHE A N 1
ATOM 518 C CA . PHE A 1 71 ? 40.415 -1.346 -47.871 1.00 78.06 71 PHE A CA 1
ATOM 519 C C . PHE A 1 71 ? 39.150 -0.478 -47.743 1.00 78.06 71 PHE A C 1
ATOM 521 O O . PHE A 1 71 ? 38.130 -0.933 -47.229 1.00 78.06 71 PHE A O 1
ATOM 528 N N . GLN A 1 72 ? 39.188 0.758 -48.245 1.00 77.88 72 GLN A N 1
ATOM 529 C CA . GLN A 1 72 ? 38.059 1.692 -48.187 1.00 77.88 72 GLN A CA 1
ATOM 530 C C . GLN A 1 72 ? 36.911 1.246 -49.109 1.00 77.88 72 GLN A C 1
ATOM 532 O O . GLN A 1 72 ? 35.747 1.388 -48.743 1.00 77.88 72 GLN A O 1
ATOM 537 N N . VAL A 1 73 ? 37.223 0.623 -50.253 1.00 79.94 73 VAL A N 1
ATOM 538 C CA . VAL A 1 73 ? 36.217 0.015 -51.146 1.00 79.94 73 VAL A CA 1
ATOM 539 C C . VAL A 1 73 ? 35.461 -1.117 -50.437 1.00 79.94 73 VAL A C 1
ATOM 541 O O . VAL A 1 73 ? 34.232 -1.156 -50.467 1.00 79.94 73 VAL A O 1
ATOM 544 N N . SER A 1 74 ? 36.166 -1.993 -49.713 1.00 78.19 74 SER A N 1
ATOM 545 C CA . SER A 1 74 ? 35.537 -3.060 -48.916 1.00 78.19 74 SER A CA 1
ATOM 546 C C . SER A 1 74 ? 34.632 -2.509 -47.799 1.00 78.19 74 SER A C 1
ATOM 548 O O . SER A 1 74 ? 33.529 -3.016 -47.577 1.00 78.19 74 SER A O 1
ATOM 550 N N . VAL A 1 75 ? 35.048 -1.420 -47.141 1.00 82.50 75 VAL A N 1
ATOM 551 C CA . VAL A 1 75 ? 34.236 -0.709 -46.138 1.00 82.50 75 VAL A CA 1
ATOM 552 C C . VAL A 1 75 ? 32.953 -0.134 -46.752 1.00 82.50 75 VAL A C 1
ATOM 554 O O . VAL A 1 75 ? 31.882 -0.275 -46.158 1.00 82.50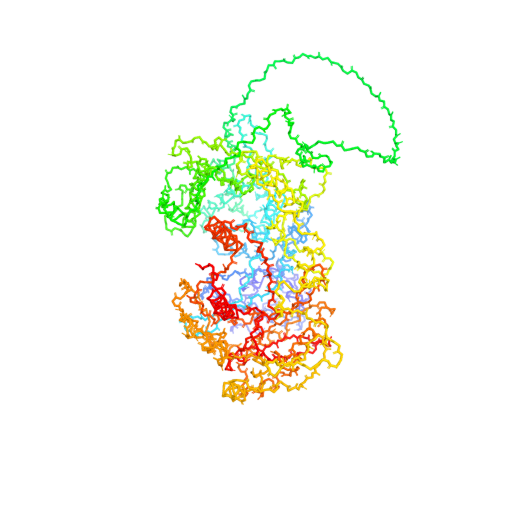 75 VAL A O 1
ATOM 557 N N . ILE A 1 76 ? 33.029 0.457 -47.947 1.00 82.00 76 ILE A N 1
ATOM 558 C CA . ILE A 1 76 ? 31.857 0.989 -48.657 1.00 82.00 76 ILE A CA 1
ATOM 559 C C . ILE A 1 76 ? 30.892 -0.128 -49.066 1.00 82.00 76 ILE A C 1
ATOM 561 O O . ILE A 1 76 ? 29.686 0.019 -48.880 1.00 82.00 76 ILE A O 1
ATOM 565 N N . ARG A 1 77 ? 31.392 -1.269 -49.556 1.00 83.31 77 ARG A N 1
ATOM 566 C CA . ARG A 1 77 ? 30.544 -2.429 -49.894 1.00 83.31 77 ARG A CA 1
ATOM 567 C C . ARG A 1 77 ? 29.772 -2.938 -48.681 1.00 83.31 77 ARG A C 1
ATOM 569 O O . ARG A 1 77 ? 28.568 -3.174 -48.761 1.00 83.31 77 ARG A O 1
ATOM 576 N N . ARG A 1 78 ? 30.442 -3.029 -47.527 1.00 83.38 78 ARG A N 1
ATOM 577 C CA . ARG A 1 78 ? 29.791 -3.369 -46.254 1.00 83.38 78 ARG A CA 1
ATOM 578 C C . ARG A 1 78 ? 28.707 -2.355 -45.882 1.00 83.38 78 ARG A C 1
ATOM 580 O O . ARG A 1 78 ? 27.636 -2.759 -45.437 1.00 83.38 78 ARG A O 1
ATOM 587 N N . LEU A 1 79 ? 28.978 -1.064 -46.066 1.00 83.69 79 LEU A N 1
ATOM 588 C CA . LEU A 1 79 ? 28.032 0.011 -45.770 1.00 83.69 79 LEU A CA 1
ATOM 589 C C . LEU A 1 79 ? 26.801 -0.040 -46.692 1.00 83.69 79 LEU A C 1
ATOM 591 O O . LEU A 1 79 ? 25.684 0.072 -46.201 1.00 83.69 79 LEU A O 1
ATOM 595 N N . LEU A 1 80 ? 26.986 -0.283 -47.995 1.00 83.38 80 LEU A N 1
ATOM 596 C CA . LEU A 1 80 ? 25.904 -0.451 -48.976 1.00 83.38 80 LEU A CA 1
ATOM 597 C C . LEU A 1 80 ? 24.998 -1.642 -48.642 1.00 83.38 80 LEU A C 1
ATOM 599 O O . LEU A 1 80 ? 23.774 -1.506 -48.636 1.00 83.38 80 LEU A O 1
ATOM 603 N N . PHE A 1 81 ? 25.590 -2.789 -48.301 1.00 82.25 81 PHE A N 1
ATOM 604 C CA . PHE A 1 81 ? 24.838 -3.974 -47.887 1.00 82.25 81 PHE A CA 1
ATOM 605 C C . PHE A 1 81 ? 24.029 -3.726 -46.601 1.00 82.25 81 PHE A C 1
ATOM 607 O O . PHE A 1 81 ? 22.872 -4.142 -46.493 1.00 82.25 81 PHE A O 1
ATOM 614 N N . GLU A 1 82 ? 24.615 -3.017 -45.630 1.00 82.81 82 GLU A N 1
ATOM 615 C CA . GLU A 1 82 ? 23.941 -2.632 -44.385 1.00 82.81 82 GLU A CA 1
ATOM 616 C C . GLU A 1 82 ? 22.767 -1.673 -44.660 1.00 82.81 82 GLU A C 1
ATOM 618 O O . GLU A 1 82 ? 21.667 -1.905 -44.156 1.00 82.81 82 GLU A O 1
ATOM 623 N N . SER A 1 83 ? 22.949 -0.673 -45.532 1.00 83.81 83 SER A N 1
ATOM 624 C CA . SER A 1 83 ? 21.889 0.247 -45.975 1.00 83.81 83 SER A CA 1
ATOM 625 C C . SER A 1 83 ? 20.715 -0.476 -46.645 1.00 83.81 83 SER A C 1
ATOM 627 O O . SER A 1 83 ? 19.559 -0.237 -46.292 1.00 83.81 83 SER A O 1
ATOM 629 N N . GLN A 1 84 ? 20.988 -1.392 -47.582 1.00 82.56 84 GLN A N 1
ATOM 630 C CA . GLN A 1 84 ? 19.945 -2.162 -48.272 1.00 82.56 84 GLN A CA 1
ATOM 631 C C . GLN A 1 84 ? 19.195 -3.094 -47.314 1.00 82.56 84 GLN A C 1
ATOM 633 O O . GLN A 1 84 ? 17.966 -3.171 -47.355 1.00 82.56 84 GLN A O 1
ATOM 638 N N . SER A 1 85 ? 19.913 -3.748 -46.398 1.00 82.50 85 SER A N 1
ATOM 639 C CA . SER A 1 85 ? 19.314 -4.618 -45.378 1.00 82.50 85 SER A CA 1
ATOM 640 C C . SER A 1 85 ? 18.389 -3.845 -44.432 1.00 82.50 85 SER A C 1
ATOM 642 O O . SER A 1 85 ? 17.293 -4.313 -44.113 1.00 82.50 85 SER A O 1
ATOM 644 N N . LEU A 1 86 ? 18.798 -2.644 -44.006 1.00 81.75 86 LEU A N 1
ATOM 645 C CA . LEU A 1 86 ? 17.979 -1.765 -43.168 1.00 81.75 86 LEU A CA 1
ATOM 646 C C . LEU A 1 86 ? 16.716 -1.290 -43.898 1.00 81.75 86 LEU A C 1
ATOM 648 O O . LEU A 1 86 ? 15.652 -1.236 -43.282 1.00 81.75 86 LEU A O 1
ATOM 652 N N . ASN A 1 87 ? 16.811 -1.005 -45.199 1.00 81.00 87 ASN A N 1
ATOM 653 C CA . ASN A 1 87 ? 15.680 -0.571 -46.018 1.00 81.00 87 ASN A CA 1
ATOM 654 C C . ASN A 1 87 ? 14.641 -1.692 -46.213 1.00 81.00 87 ASN A C 1
ATOM 656 O O . ASN A 1 87 ? 13.446 -1.492 -45.998 1.00 81.00 87 ASN A O 1
ATOM 660 N N . VAL A 1 88 ? 15.093 -2.920 -46.495 1.00 81.06 88 VAL A N 1
ATOM 661 C CA . VAL A 1 88 ? 14.209 -4.099 -46.577 1.00 81.06 88 VAL A CA 1
ATOM 662 C C . VAL A 1 88 ? 13.510 -4.371 -45.240 1.00 81.06 88 VAL A C 1
ATOM 664 O O . VAL A 1 88 ? 12.313 -4.668 -45.215 1.00 81.06 88 VAL A O 1
ATOM 667 N N . ALA A 1 89 ? 14.226 -4.239 -44.118 1.00 78.62 89 ALA A N 1
ATOM 668 C CA . ALA A 1 89 ? 13.633 -4.370 -42.789 1.00 78.62 89 ALA A CA 1
ATOM 669 C C . ALA A 1 89 ? 12.576 -3.282 -42.510 1.00 78.62 89 ALA A C 1
ATOM 671 O O . ALA A 1 89 ? 11.559 -3.569 -41.873 1.00 78.62 89 ALA A O 1
ATOM 672 N N . ASP A 1 90 ? 12.777 -2.062 -43.020 1.00 76.75 90 ASP A N 1
ATOM 673 C CA . ASP A 1 90 ? 11.802 -0.978 -42.894 1.00 76.75 90 ASP A CA 1
ATOM 674 C C . ASP A 1 90 ? 10.530 -1.231 -43.682 1.00 76.75 90 ASP A C 1
ATOM 676 O O . ASP A 1 90 ? 9.441 -1.188 -43.106 1.00 76.75 90 ASP A O 1
ATOM 680 N N . LEU A 1 91 ? 10.678 -1.569 -44.963 1.00 75.56 91 LEU A N 1
ATOM 681 C CA . LEU A 1 91 ? 9.580 -1.937 -45.853 1.00 75.56 91 LEU A CA 1
ATOM 682 C C . LEU A 1 91 ? 8.728 -3.049 -45.238 1.00 75.56 91 LEU A C 1
ATOM 684 O O . LEU A 1 91 ? 7.506 -2.926 -45.171 1.00 75.56 91 LEU A O 1
ATOM 688 N N . LYS A 1 92 ? 9.372 -4.087 -44.690 1.00 77.31 92 LYS A N 1
ATOM 689 C CA . LYS A 1 92 ? 8.682 -5.176 -43.993 1.00 77.31 92 LYS A CA 1
ATOM 690 C C . LYS A 1 92 ? 7.892 -4.674 -42.777 1.00 77.31 92 LYS A C 1
ATOM 692 O O . LYS A 1 92 ? 6.724 -5.019 -42.622 1.00 77.31 92 LYS A O 1
ATOM 697 N N . SER A 1 93 ? 8.483 -3.798 -41.963 1.00 68.88 93 SER A N 1
ATOM 698 C CA . SER A 1 93 ? 7.822 -3.247 -40.770 1.00 68.88 93 SER A CA 1
ATOM 699 C C . SER A 1 93 ? 6.640 -2.314 -41.074 1.00 68.88 93 SER A C 1
ATOM 701 O O . SER A 1 93 ? 5.708 -2.230 -40.272 1.00 68.88 93 SER A O 1
ATOM 703 N N . ARG A 1 94 ? 6.651 -1.622 -42.223 1.00 68.31 94 ARG A N 1
ATOM 704 C CA . ARG A 1 94 ? 5.526 -0.786 -42.679 1.00 68.31 94 ARG A CA 1
ATOM 705 C C . ARG A 1 94 ? 4.349 -1.633 -43.165 1.00 68.31 94 ARG A C 1
ATOM 707 O O . ARG A 1 94 ? 3.208 -1.240 -42.950 1.00 68.31 94 ARG A O 1
ATOM 714 N N . VAL A 1 95 ? 4.626 -2.782 -43.784 1.00 70.62 95 VAL A N 1
ATOM 715 C CA . VAL A 1 95 ? 3.603 -3.711 -44.295 1.00 70.62 95 VAL A CA 1
ATOM 716 C C . VAL A 1 95 ? 2.970 -4.541 -43.173 1.00 70.62 95 VAL A C 1
ATOM 718 O O . VAL A 1 95 ? 1.759 -4.731 -43.172 1.00 70.62 95 VAL A O 1
ATOM 721 N N . GLU A 1 96 ? 3.758 -5.013 -42.203 1.00 70.44 96 GLU A N 1
ATOM 722 C CA . GLU A 1 96 ? 3.271 -5.881 -41.115 1.00 70.44 96 GLU A CA 1
ATOM 723 C C . GLU A 1 96 ? 2.499 -5.127 -40.010 1.00 70.44 96 GLU A C 1
ATOM 725 O O . GLU A 1 96 ? 1.805 -5.752 -39.210 1.00 70.44 96 GLU A O 1
ATOM 730 N N . GLY A 1 97 ? 2.573 -3.791 -39.976 1.00 57.94 97 GLY A N 1
ATOM 731 C CA . GLY A 1 97 ? 1.974 -2.970 -38.921 1.00 57.94 97 GLY A CA 1
ATOM 732 C C . GLY A 1 97 ? 2.737 -3.064 -37.592 1.00 57.94 97 GLY A C 1
ATOM 733 O O . GLY A 1 97 ? 3.357 -4.068 -37.249 1.00 57.94 97 GLY A O 1
ATOM 734 N N . THR A 1 98 ? 2.744 -1.978 -36.815 1.00 57.75 98 THR A N 1
ATOM 735 C CA . THR A 1 98 ? 3.396 -1.969 -35.493 1.00 57.75 98 THR A CA 1
ATOM 736 C C . THR A 1 98 ? 2.376 -2.396 -34.423 1.00 57.75 98 THR A C 1
ATOM 738 O O . THR A 1 98 ? 1.271 -1.858 -34.435 1.00 57.75 98 THR A O 1
ATOM 741 N N . PRO A 1 99 ? 2.691 -3.328 -33.499 1.00 55.41 99 PRO A N 1
ATOM 742 C CA . PRO A 1 99 ? 1.742 -3.766 -32.473 1.00 55.41 99 PRO A CA 1
ATOM 743 C C . PRO A 1 99 ? 1.271 -2.598 -31.590 1.00 55.41 99 PRO A C 1
ATOM 745 O O . PRO A 1 99 ? 2.076 -1.763 -31.164 1.00 55.41 99 PRO A O 1
ATOM 748 N N . GLU A 1 100 ? -0.033 -2.550 -31.293 1.00 47.78 100 GLU A N 1
ATOM 749 C CA . GLU A 1 100 ? -0.639 -1.491 -30.478 1.00 47.78 100 GLU A CA 1
ATOM 750 C C . GLU A 1 100 ? 0.077 -1.342 -29.123 1.00 47.78 100 GLU A C 1
ATOM 752 O O . GLU A 1 100 ? 0.203 -2.284 -28.341 1.00 47.78 100 GLU A O 1
ATOM 757 N N . GLY A 1 101 ? 0.561 -0.129 -28.836 1.00 54.22 101 GLY A N 1
ATOM 758 C CA . GLY A 1 101 ? 1.181 0.224 -27.554 1.00 54.22 101 GLY A CA 1
ATOM 759 C C . GLY A 1 101 ? 2.714 0.179 -27.501 1.00 54.22 101 GLY A C 1
ATOM 760 O O . GLY A 1 101 ? 3.282 0.542 -26.466 1.00 54.22 101 GLY A O 1
ATOM 761 N N . SER A 1 102 ? 3.418 -0.199 -28.575 1.00 61.94 102 SER A N 1
ATOM 762 C CA . SER A 1 102 ? 4.881 -0.066 -28.615 1.00 61.94 102 SER A CA 1
ATOM 763 C C . SER A 1 102 ? 5.308 1.334 -29.068 1.00 61.94 102 SER A C 1
ATOM 765 O O . SER A 1 102 ? 5.202 1.666 -30.243 1.00 61.94 102 SER A O 1
ATOM 767 N N . VAL A 1 103 ? 5.833 2.134 -28.136 1.00 63.84 103 VAL A N 1
ATOM 768 C CA . VAL A 1 103 ? 6.414 3.457 -28.426 1.00 63.84 103 VAL A CA 1
ATOM 769 C C . VAL A 1 103 ? 7.725 3.281 -29.192 1.00 63.84 103 VAL A C 1
ATOM 771 O O . VAL A 1 103 ? 8.645 2.606 -28.700 1.00 63.84 103 VAL A O 1
ATOM 774 N N . ARG A 1 104 ? 7.825 3.881 -30.380 1.00 67.38 104 ARG A N 1
ATOM 775 C CA . ARG A 1 104 ? 9.067 3.892 -31.166 1.00 67.38 104 ARG A CA 1
ATOM 776 C C . ARG A 1 104 ? 10.143 4.739 -30.477 1.00 67.38 104 ARG A C 1
ATOM 778 O O . ARG A 1 104 ? 9.844 5.712 -29.796 1.00 67.38 104 ARG A O 1
ATOM 785 N N . ARG A 1 105 ? 11.413 4.331 -30.594 1.00 74.38 105 ARG A N 1
ATOM 786 C CA . ARG A 1 105 ? 12.542 4.967 -29.888 1.00 74.38 105 ARG A CA 1
ATOM 787 C C . ARG A 1 105 ? 13.464 5.693 -30.853 1.00 74.38 105 ARG A C 1
ATOM 789 O O . ARG A 1 105 ? 13.877 5.101 -31.847 1.00 74.38 105 ARG A O 1
ATOM 796 N N . LEU A 1 106 ? 13.866 6.907 -30.482 1.00 77.56 106 LEU A N 1
ATOM 797 C CA . LEU A 1 106 ? 14.840 7.701 -31.229 1.00 77.56 106 LEU A CA 1
ATOM 798 C C . LEU A 1 106 ? 16.266 7.131 -31.033 1.00 77.56 106 LEU A C 1
ATOM 800 O O . LEU A 1 106 ? 16.676 6.947 -29.871 1.00 77.56 106 LEU A O 1
ATOM 804 N N . PRO A 1 107 ? 17.034 6.874 -32.115 1.00 80.38 107 PRO A N 1
ATOM 805 C CA . PRO A 1 107 ? 18.425 6.428 -32.049 1.00 80.38 107 PRO A CA 1
ATOM 806 C C . PRO A 1 107 ? 19.310 7.351 -31.201 1.00 80.38 107 PRO A C 1
ATOM 808 O O . PRO A 1 107 ? 19.082 8.556 -31.103 1.00 80.38 107 PRO A O 1
ATOM 811 N N . GLN A 1 108 ? 20.338 6.786 -30.560 1.00 78.06 108 GLN A N 1
ATOM 812 C CA . GLN A 1 108 ? 21.193 7.540 -29.632 1.00 78.06 108 GLN A CA 1
ATOM 813 C C . GLN A 1 108 ? 22.010 8.636 -30.330 1.00 78.06 108 GLN A C 1
ATOM 815 O O . GLN A 1 108 ? 22.137 9.725 -29.771 1.00 78.06 108 GLN A O 1
ATOM 820 N N . ALA A 1 109 ? 22.515 8.358 -31.537 1.00 75.56 109 ALA A N 1
ATOM 821 C CA . ALA A 1 109 ? 23.304 9.286 -32.348 1.00 75.56 109 ALA A CA 1
ATOM 822 C C . ALA A 1 109 ? 22.516 10.564 -32.651 1.00 75.56 109 ALA A C 1
ATOM 824 O O . ALA A 1 109 ? 22.919 11.671 -32.299 1.00 75.56 109 ALA A O 1
ATOM 825 N N . GLU A 1 110 ? 21.328 10.377 -33.220 1.00 81.00 110 GLU A N 1
ATOM 826 C CA . GLU A 1 110 ? 20.425 11.458 -33.585 1.00 81.00 110 GLU A CA 1
ATOM 827 C C . GLU A 1 110 ? 19.928 12.225 -32.365 1.00 81.00 110 GLU A C 1
ATOM 829 O O . GLU A 1 110 ? 19.904 13.452 -32.354 1.00 81.00 110 GLU A O 1
ATOM 834 N N . ARG A 1 111 ? 19.588 11.515 -31.284 1.00 84.69 111 ARG A N 1
ATOM 835 C CA . ARG A 1 111 ? 19.187 12.153 -30.030 1.00 84.69 111 ARG A CA 1
ATOM 836 C C . ARG A 1 111 ? 20.272 13.088 -29.507 1.00 84.69 111 ARG A C 1
ATOM 838 O O . ARG A 1 111 ? 19.954 14.191 -29.071 1.00 84.69 111 ARG A O 1
ATOM 845 N N . LYS A 1 112 ? 21.531 12.647 -29.522 1.00 84.44 112 LYS A N 1
ATOM 846 C CA . LYS A 1 112 ? 22.659 13.453 -29.051 1.00 84.44 112 LYS A CA 1
ATOM 847 C C . LYS A 1 112 ? 22.820 14.709 -29.905 1.00 84.44 112 LYS A C 1
ATOM 849 O O . LYS A 1 112 ? 22.925 15.794 -29.343 1.00 84.44 112 LYS A O 1
ATOM 854 N N . GLU A 1 113 ? 22.750 14.581 -31.228 1.00 84.62 113 GLU A N 1
ATOM 855 C CA . GLU A 1 113 ? 22.819 15.726 -32.141 1.00 84.62 113 GLU A CA 1
ATOM 856 C C . GLU A 1 113 ? 21.657 16.710 -31.926 1.00 84.62 113 GLU A C 1
ATOM 858 O O . GLU A 1 113 ? 21.894 17.911 -31.794 1.00 84.62 113 GLU A O 1
ATOM 863 N N . ARG A 1 114 ? 20.414 16.220 -31.802 1.00 88.25 114 ARG A N 1
ATOM 864 C CA . ARG A 1 114 ? 19.237 17.067 -31.534 1.00 88.25 114 ARG A CA 1
ATOM 865 C C . ARG A 1 114 ? 19.358 17.813 -30.203 1.00 88.25 114 ARG A C 1
ATOM 867 O O . ARG A 1 114 ? 19.038 18.999 -30.137 1.00 88.25 114 ARG A O 1
ATOM 874 N N . ILE A 1 115 ? 19.849 17.146 -29.156 1.00 87.19 115 ILE A N 1
ATOM 875 C CA . ILE A 1 115 ? 20.118 17.773 -27.854 1.00 87.19 115 ILE A CA 1
ATOM 876 C C . ILE A 1 115 ? 21.205 18.840 -28.002 1.00 87.19 115 ILE A C 1
ATOM 878 O O . ILE A 1 115 ? 21.001 19.970 -27.574 1.00 87.19 115 ILE A O 1
ATOM 882 N N . GLU A 1 116 ? 22.332 18.540 -28.644 1.00 86.00 116 GLU A N 1
ATOM 883 C CA . GLU A 1 116 ? 23.404 19.520 -28.846 1.00 86.00 116 GLU A CA 1
ATOM 884 C C . GLU A 1 116 ? 22.947 20.734 -29.664 1.00 86.00 116 GLU A C 1
ATOM 886 O O . GLU A 1 116 ? 23.276 21.867 -29.312 1.00 86.00 116 GLU A O 1
ATOM 891 N N . ALA A 1 117 ? 22.155 20.528 -30.718 1.00 86.06 117 ALA A N 1
ATOM 892 C CA . ALA A 1 117 ? 21.574 21.606 -31.512 1.00 86.06 117 ALA A CA 1
ATOM 893 C C . ALA A 1 117 ? 20.615 22.473 -30.678 1.00 86.06 117 ALA A C 1
ATOM 895 O O . ALA A 1 117 ? 20.690 23.703 -30.726 1.00 86.06 117 ALA A O 1
ATOM 896 N N . GLN A 1 118 ? 19.762 21.847 -29.857 1.00 88.31 118 GLN A N 1
ATOM 897 C CA . GLN A 1 118 ? 18.880 22.555 -28.928 1.00 88.31 118 GLN A CA 1
ATOM 898 C C . GLN A 1 118 ? 19.682 23.344 -27.880 1.00 88.31 118 GLN A C 1
ATOM 900 O O . GLN A 1 118 ? 19.372 24.508 -27.642 1.00 88.31 118 GLN A O 1
ATOM 905 N N . HIS A 1 119 ? 20.736 22.760 -27.303 1.00 86.12 119 HIS A N 1
ATOM 906 C CA . HIS A 1 119 ? 21.626 23.429 -26.348 1.00 86.12 119 HIS A CA 1
ATOM 907 C C . HIS A 1 119 ? 22.351 24.633 -26.969 1.00 86.12 119 HIS A C 1
ATOM 909 O O . HIS A 1 119 ? 22.461 25.672 -26.321 1.00 86.12 119 HIS A O 1
ATOM 915 N N . ARG A 1 120 ? 22.819 24.525 -28.223 1.00 86.19 120 ARG A N 1
ATOM 916 C CA . ARG A 1 120 ? 23.444 25.648 -28.948 1.00 86.19 120 ARG A CA 1
ATOM 917 C C . ARG A 1 120 ? 22.451 26.781 -29.209 1.00 86.19 120 ARG A C 1
ATOM 919 O O . ARG A 1 120 ? 22.821 27.944 -29.100 1.00 86.19 120 ARG A O 1
ATOM 926 N N . ARG A 1 121 ? 21.200 26.446 -29.542 1.00 88.50 121 ARG A N 1
ATOM 927 C CA . ARG A 1 121 ? 20.141 27.425 -29.833 1.00 88.50 121 ARG A CA 1
ATOM 928 C C . ARG A 1 121 ? 19.582 28.098 -28.574 1.00 88.50 121 ARG A C 1
ATOM 930 O O . ARG A 1 121 ? 19.313 29.292 -28.600 1.00 88.50 121 ARG A O 1
ATOM 937 N N . LEU A 1 122 ? 19.406 27.352 -27.482 1.00 86.12 122 LEU A N 1
ATOM 938 C CA . LEU A 1 122 ? 18.809 27.821 -26.223 1.00 86.12 122 LEU A CA 1
ATOM 939 C C . LEU A 1 122 ? 19.876 28.146 -25.163 1.00 86.12 122 LEU A C 1
ATOM 941 O O . LEU A 1 122 ? 19.796 27.684 -24.026 1.00 86.12 122 LEU A O 1
ATOM 945 N N . SER A 1 123 ? 20.870 28.966 -25.515 1.00 78.56 123 SER A N 1
ATOM 946 C CA . SER A 1 123 ? 21.984 29.327 -24.618 1.00 78.56 123 SER A CA 1
ATOM 947 C C . SER A 1 123 ? 21.564 30.103 -23.356 1.00 78.56 123 SER A C 1
ATOM 949 O O . SER A 1 123 ? 22.323 30.157 -22.391 1.00 78.56 123 SER A O 1
ATOM 951 N N . GLY A 1 124 ? 20.350 30.669 -23.329 1.00 76.06 124 GLY A N 1
ATOM 952 C CA . GLY A 1 124 ? 19.782 31.380 -22.176 1.00 76.06 124 GLY A CA 1
ATOM 953 C C . GLY A 1 124 ? 19.198 30.489 -21.069 1.00 76.06 124 GLY A C 1
ATOM 954 O O . GLY A 1 124 ? 18.783 31.007 -20.034 1.00 76.06 124 GLY A O 1
ATOM 955 N N . LEU A 1 125 ? 19.145 29.164 -21.256 1.00 81.56 125 LEU A N 1
ATOM 956 C CA . LEU A 1 125 ? 18.616 28.215 -20.272 1.00 81.56 125 LEU A CA 1
ATOM 957 C C . LEU A 1 125 ? 19.724 27.325 -19.706 1.00 81.56 125 LEU A C 1
ATOM 959 O O . LEU A 1 125 ? 20.480 26.696 -20.442 1.00 81.56 125 LEU A O 1
ATOM 963 N N . ILE A 1 126 ? 19.772 27.197 -18.377 1.00 82.00 126 ILE A N 1
ATOM 964 C CA . ILE A 1 126 ? 20.689 26.264 -17.714 1.00 82.00 126 ILE A CA 1
ATOM 965 C C . ILE A 1 126 ? 20.095 24.851 -17.792 1.00 82.00 126 ILE A C 1
ATOM 967 O O . ILE A 1 126 ? 19.257 24.433 -16.983 1.00 82.00 126 ILE A O 1
ATOM 971 N N . LEU A 1 127 ? 20.529 24.108 -18.805 1.00 84.25 127 LEU A N 1
ATOM 972 C CA . LEU A 1 127 ? 20.120 22.730 -19.050 1.00 84.25 127 LEU A CA 1
ATOM 973 C C . LEU A 1 127 ? 20.999 21.770 -18.229 1.00 84.25 127 LEU A C 1
ATOM 975 O O . LEU A 1 127 ? 22.153 21.507 -18.555 1.00 84.25 127 LEU A O 1
ATOM 979 N N . THR A 1 128 ? 20.434 21.251 -17.139 1.00 84.31 128 THR A N 1
ATOM 980 C CA . THR A 1 128 ? 21.025 20.251 -16.235 1.00 84.31 128 THR A CA 1
ATOM 981 C C . THR A 1 128 ? 20.213 18.960 -16.296 1.00 84.31 128 THR A C 1
ATOM 983 O O . THR A 1 128 ? 19.068 18.967 -16.743 1.00 84.31 128 THR A O 1
ATOM 986 N N . SER A 1 129 ? 20.729 17.853 -15.755 1.00 83.38 129 SER A N 1
ATOM 987 C CA . SER A 1 129 ? 19.995 16.575 -15.677 1.00 83.38 129 SER A CA 1
ATOM 988 C C . SER A 1 129 ? 18.632 16.658 -14.963 1.00 83.38 129 SER A C 1
ATOM 990 O O . SER A 1 129 ? 17.793 15.774 -15.136 1.00 83.38 129 SER A O 1
ATOM 992 N N . HIS A 1 130 ? 18.395 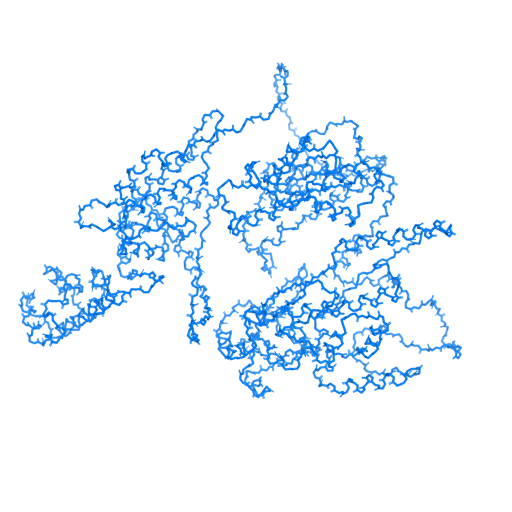17.691 -14.148 1.00 80.56 130 HIS A N 1
ATOM 993 C CA . HIS A 1 130 ? 17.116 17.916 -13.467 1.00 80.56 130 HIS A CA 1
ATOM 994 C C . HIS A 1 130 ? 16.119 18.729 -14.307 1.00 80.56 130 HIS A C 1
ATOM 996 O O . HIS A 1 130 ? 14.907 18.571 -14.135 1.00 80.56 130 HIS A O 1
ATOM 1002 N N . THR A 1 131 ? 16.609 19.582 -15.209 1.00 85.25 131 THR A N 1
ATOM 1003 C CA . THR A 1 131 ? 15.783 20.455 -16.057 1.00 85.25 131 THR A CA 1
ATOM 1004 C C . THR A 1 131 ? 15.546 19.871 -17.446 1.00 85.25 131 THR A C 1
ATOM 1006 O O . THR A 1 131 ? 14.522 20.172 -18.053 1.00 85.25 131 THR A O 1
ATOM 1009 N N . THR A 1 132 ? 16.417 18.982 -17.930 1.00 89.81 132 THR A N 1
ATOM 1010 C CA . THR A 1 132 ? 16.218 18.278 -19.201 1.00 89.81 132 THR A CA 1
ATOM 1011 C C . THR A 1 132 ? 15.165 17.166 -19.086 1.00 89.81 132 THR A C 1
ATOM 1013 O O . THR A 1 132 ? 15.051 16.505 -18.042 1.00 89.81 132 THR A O 1
ATOM 1016 N N . PRO A 1 133 ? 14.359 16.947 -20.143 1.00 92.62 133 PRO A N 1
ATOM 1017 C CA . PRO A 1 133 ? 13.362 15.884 -20.160 1.00 92.62 133 PRO A CA 1
ATOM 1018 C C . PRO A 1 133 ? 14.010 14.497 -20.212 1.00 92.62 133 PRO A C 1
ATOM 1020 O O . PRO A 1 133 ? 15.107 14.310 -20.740 1.00 92.62 133 PRO A O 1
ATOM 1023 N N . ALA A 1 134 ? 13.300 13.501 -19.687 1.00 90.69 134 ALA A N 1
ATOM 1024 C CA . ALA A 1 134 ? 13.687 12.103 -19.819 1.00 90.69 134 ALA A CA 1
ATOM 1025 C C . ALA A 1 134 ? 13.691 11.630 -21.285 1.00 90.69 134 ALA A C 1
ATOM 1027 O O . ALA A 1 134 ? 12.904 12.089 -22.115 1.00 90.69 134 ALA A O 1
ATOM 1028 N N . HIS A 1 135 ? 14.535 10.647 -21.597 1.00 89.81 135 HIS A N 1
ATOM 1029 C CA . HIS A 1 135 ? 14.633 10.054 -22.930 1.00 89.81 135 HIS A CA 1
ATOM 1030 C C . HIS A 1 135 ? 13.325 9.387 -23.364 1.00 89.81 135 HIS A C 1
ATOM 1032 O O . HIS A 1 135 ? 12.918 9.533 -24.515 1.00 89.81 135 HIS A O 1
ATOM 1038 N N . SER A 1 136 ? 12.641 8.737 -22.427 1.00 87.25 136 SER A N 1
ATOM 1039 C CA . SER A 1 136 ? 11.294 8.191 -22.607 1.00 87.25 136 SER A CA 1
ATOM 1040 C C . SER A 1 136 ? 10.246 9.249 -22.964 1.00 87.25 136 SER A C 1
ATOM 1042 O O . SER A 1 136 ? 9.338 8.955 -23.735 1.00 87.25 136 SER A O 1
ATOM 1044 N N . CYS A 1 137 ? 10.369 10.483 -22.460 1.00 89.00 137 CYS A N 1
ATOM 1045 C CA . CYS A 1 137 ? 9.470 11.579 -22.837 1.00 89.00 137 CYS A CA 1
ATOM 1046 C C . CYS A 1 137 ? 9.706 12.029 -24.284 1.00 89.00 137 CYS A C 1
ATOM 1048 O O . CYS A 1 137 ? 8.748 12.318 -24.990 1.00 89.00 137 CYS A O 1
ATOM 1050 N N . ILE A 1 138 ? 10.965 12.053 -24.733 1.00 90.12 138 ILE A N 1
ATOM 1051 C CA . ILE A 1 138 ? 11.314 12.379 -26.124 1.00 90.12 138 ILE A CA 1
ATOM 1052 C C . ILE A 1 138 ? 10.779 11.294 -27.067 1.00 90.12 138 ILE A C 1
ATOM 1054 O O . ILE A 1 138 ? 10.152 11.623 -28.066 1.00 90.12 138 ILE A O 1
ATOM 1058 N N . ASP A 1 139 ? 10.949 10.016 -26.710 1.00 88.12 139 ASP A N 1
ATOM 1059 C CA . ASP A 1 139 ? 10.447 8.883 -27.502 1.00 88.12 139 ASP A CA 1
ATOM 1060 C C . ASP A 1 139 ? 8.928 8.957 -27.711 1.00 88.12 139 ASP A C 1
ATOM 1062 O O . ASP A 1 139 ? 8.442 8.744 -28.816 1.00 88.12 139 ASP A O 1
ATOM 1066 N N . LEU A 1 140 ? 8.177 9.323 -26.666 1.00 87.94 140 LEU A N 1
ATOM 1067 C CA . LEU A 1 140 ? 6.724 9.502 -26.750 1.00 87.94 140 LEU A CA 1
ATOM 1068 C C . LEU A 1 140 ? 6.320 10.596 -27.745 1.00 87.94 140 LEU A C 1
ATOM 1070 O O . LEU A 1 140 ? 5.334 10.435 -28.454 1.00 87.94 140 LEU A O 1
ATOM 1074 N N . VAL A 1 141 ? 7.059 11.704 -27.794 1.00 88.31 141 VAL A N 1
ATOM 1075 C CA . VAL A 1 141 ? 6.787 12.807 -28.727 1.00 88.31 141 VAL A CA 1
ATOM 1076 C C . VAL A 1 141 ? 7.174 12.410 -30.153 1.00 88.31 141 VAL A C 1
ATOM 1078 O O . VAL A 1 141 ? 6.416 12.665 -31.082 1.00 88.31 141 VAL A O 1
ATOM 1081 N N . THR A 1 142 ? 8.321 11.757 -30.343 1.00 86.44 142 THR A N 1
ATOM 1082 C CA . THR A 1 142 ? 8.734 11.255 -31.662 1.00 86.44 142 THR A CA 1
ATOM 1083 C C . THR A 1 142 ? 7.713 10.265 -32.227 1.00 86.44 142 THR A C 1
ATOM 1085 O O . THR A 1 142 ? 7.361 10.355 -33.399 1.00 86.44 142 THR A O 1
ATOM 1088 N N . ASP A 1 143 ? 7.159 9.394 -31.383 1.00 85.00 143 ASP A N 1
ATOM 1089 C CA . ASP A 1 143 ? 6.084 8.474 -31.765 1.00 85.00 143 ASP A CA 1
ATOM 1090 C C . ASP A 1 143 ? 4.802 9.209 -32.200 1.00 85.00 143 ASP A C 1
ATOM 1092 O O . ASP A 1 143 ? 4.189 8.833 -33.197 1.00 85.00 143 ASP A O 1
ATOM 1096 N N . MET A 1 144 ? 4.421 10.297 -31.515 1.00 86.12 144 MET A N 1
ATOM 1097 C CA . MET A 1 144 ? 3.285 11.139 -31.932 1.00 86.12 144 MET A CA 1
ATOM 1098 C C . MET A 1 144 ? 3.517 11.808 -33.291 1.00 86.12 144 MET A C 1
ATOM 1100 O O . MET A 1 144 ? 2.582 11.907 -34.085 1.00 86.12 144 MET A O 1
ATOM 1104 N N . TYR A 1 145 ? 4.748 12.259 -33.557 1.00 84.75 145 TYR A N 1
ATOM 1105 C CA . TYR A 1 145 ? 5.121 12.858 -34.838 1.00 84.75 145 TYR A CA 1
ATOM 1106 C C . TYR A 1 145 ? 5.041 11.839 -35.977 1.00 84.75 145 TYR A C 1
ATOM 1108 O O . TYR A 1 145 ? 4.404 12.112 -36.990 1.00 84.75 145 TYR A O 1
ATOM 1116 N N . GLU A 1 146 ? 5.637 10.656 -35.808 1.00 79.19 146 GLU A N 1
ATOM 1117 C CA . GLU A 1 146 ? 5.653 9.601 -36.831 1.00 79.19 146 GLU A CA 1
ATOM 1118 C C . GLU A 1 146 ? 4.260 9.041 -37.125 1.00 79.19 146 GLU A C 1
ATOM 1120 O O . GLU A 1 146 ? 3.885 8.908 -38.288 1.00 79.19 146 GLU A O 1
ATOM 1125 N N . ASN A 1 147 ? 3.482 8.744 -36.079 1.00 79.94 147 ASN A N 1
ATOM 1126 C CA . ASN A 1 147 ? 2.135 8.185 -36.214 1.00 79.94 147 ASN A CA 1
ATOM 1127 C C . ASN A 1 147 ? 1.077 9.252 -36.539 1.00 79.94 147 ASN A C 1
ATOM 1129 O O . ASN A 1 147 ? -0.112 8.937 -36.587 1.00 79.94 147 ASN A O 1
ATOM 1133 N N . ASN A 1 148 ? 1.489 10.514 -36.708 1.00 81.31 148 ASN A N 1
ATOM 1134 C CA . ASN A 1 148 ? 0.624 11.639 -37.056 1.00 81.31 148 ASN A CA 1
ATOM 1135 C C . ASN A 1 148 ? -0.622 11.750 -36.142 1.00 81.31 148 ASN A C 1
ATOM 1137 O O . ASN A 1 148 ? -1.714 12.102 -36.580 1.00 81.31 148 ASN A O 1
ATOM 1141 N N . THR A 1 149 ? -0.449 11.407 -34.858 1.00 82.94 149 THR A N 1
ATOM 1142 C CA . THR A 1 149 ? -1.521 11.350 -33.854 1.00 82.94 149 THR A CA 1
ATOM 1143 C C . THR A 1 149 ? -1.079 12.072 -32.586 1.00 82.94 149 THR A C 1
ATOM 1145 O O . THR A 1 149 ? -0.184 11.607 -31.873 1.00 82.94 149 THR A O 1
ATOM 1148 N N . LEU A 1 150 ? -1.737 13.183 -32.250 1.00 84.75 150 LEU A N 1
ATOM 1149 C CA . LEU A 1 150 ? -1.447 13.933 -31.030 1.00 84.75 150 LEU A CA 1
ATOM 1150 C C . LEU A 1 150 ? -2.225 13.346 -29.844 1.00 84.75 150 LEU A C 1
ATOM 1152 O O . LEU A 1 150 ? -3.443 13.197 -29.896 1.00 84.75 150 LEU A O 1
ATOM 1156 N N . LYS A 1 151 ? -1.534 13.022 -28.745 1.00 86.50 151 LYS A N 1
ATOM 1157 C CA . LYS A 1 151 ? -2.161 12.473 -27.528 1.00 86.50 151 LYS A CA 1
ATOM 1158 C C . LYS A 1 151 ? -1.832 13.337 -26.315 1.00 86.50 151 LYS A C 1
ATOM 1160 O O . LYS A 1 151 ? -0.665 13.622 -26.047 1.00 86.50 151 LYS A O 1
ATOM 1165 N N . TYR A 1 152 ? -2.845 13.705 -25.528 1.00 88.12 152 TYR A N 1
ATOM 1166 C CA . TYR A 1 152 ? -2.621 14.425 -24.272 1.00 88.12 152 TYR A CA 1
ATOM 1167 C C . TYR A 1 152 ? -1.992 13.505 -23.215 1.00 88.12 152 TYR A C 1
ATOM 1169 O O . TYR A 1 152 ? -2.594 12.521 -22.777 1.00 88.12 152 TYR A O 1
ATOM 1177 N N . ILE A 1 153 ? -0.786 13.857 -22.766 1.00 89.56 153 ILE A N 1
ATOM 1178 C CA . ILE A 1 153 ? -0.094 13.190 -21.661 1.00 89.56 153 ILE A CA 1
ATOM 1179 C C . ILE A 1 153 ? -0.209 14.068 -20.405 1.00 89.56 153 ILE A C 1
ATOM 1181 O O . ILE A 1 153 ? 0.246 15.216 -20.439 1.00 89.56 153 ILE A O 1
ATOM 1185 N N . PRO A 1 154 ? -0.741 13.537 -19.283 1.00 89.56 154 PRO A N 1
ATOM 1186 C CA . PRO A 1 154 ? -0.827 14.262 -18.018 1.00 89.56 154 PRO A CA 1
ATOM 1187 C C . PRO A 1 154 ? 0.498 14.905 -17.593 1.00 89.56 154 PRO A C 1
ATOM 1189 O O . PRO A 1 154 ? 1.559 14.286 -17.696 1.00 89.56 154 PRO A O 1
ATOM 1192 N N . ILE A 1 155 ? 0.432 16.130 -17.060 1.00 90.62 155 ILE A N 1
ATOM 1193 C CA . ILE A 1 155 ? 1.629 16.935 -16.777 1.00 90.62 155 ILE A CA 1
ATOM 1194 C C . ILE A 1 155 ? 2.596 16.271 -15.773 1.00 90.62 155 ILE A C 1
ATOM 1196 O O . ILE A 1 155 ? 3.809 16.440 -15.858 1.00 90.62 155 ILE A O 1
ATOM 1200 N N . ASN A 1 156 ? 2.076 15.431 -14.875 1.00 89.75 156 ASN A N 1
ATOM 1201 C CA . ASN A 1 156 ? 2.863 14.669 -13.902 1.00 89.75 156 ASN A CA 1
ATOM 1202 C C . ASN A 1 156 ? 3.703 13.532 -14.513 1.00 89.75 156 ASN A C 1
ATOM 1204 O O . ASN A 1 156 ? 4.477 12.910 -13.794 1.00 89.75 156 ASN A O 1
ATOM 1208 N N . ARG A 1 157 ? 3.566 13.228 -15.809 1.00 89.50 157 ARG A N 1
ATOM 1209 C CA . ARG A 1 157 ? 4.377 12.212 -16.503 1.00 89.50 157 ARG A CA 1
ATOM 1210 C C . ARG A 1 157 ? 5.611 12.788 -17.201 1.00 89.50 157 ARG A C 1
ATOM 1212 O O . ARG A 1 157 ? 6.428 12.025 -17.705 1.00 89.50 157 ARG A O 1
ATOM 1219 N N . TRP A 1 158 ? 5.782 14.110 -17.204 1.00 91.31 158 TRP A N 1
ATOM 1220 C CA . TRP A 1 158 ? 6.950 14.777 -17.789 1.00 91.31 158 TRP A CA 1
ATOM 1221 C C . TRP A 1 158 ? 8.093 14.838 -16.774 1.00 91.31 158 TRP A C 1
ATOM 1223 O O . TRP A 1 158 ? 8.333 15.852 -16.110 1.00 91.31 158 TRP A O 1
ATOM 1233 N N . ILE A 1 159 ? 8.782 13.708 -16.631 1.00 91.06 159 ILE A N 1
ATOM 1234 C CA . ILE A 1 159 ? 9.870 13.504 -15.668 1.00 91.06 159 ILE A CA 1
ATOM 1235 C C . ILE A 1 159 ? 11.222 14.016 -16.182 1.00 91.06 159 ILE A C 1
ATOM 1237 O O . ILE A 1 159 ? 11.430 14.193 -17.385 1.00 91.06 159 ILE A O 1
ATOM 1241 N N . SER A 1 160 ? 12.155 14.259 -15.259 1.00 91.88 160 SER A N 1
ATOM 1242 C CA . SER A 1 160 ? 13.518 14.682 -15.601 1.00 91.88 160 SER A CA 1
ATOM 1243 C C . SER A 1 160 ? 14.426 13.511 -15.966 1.00 91.88 160 SER A C 1
ATOM 1245 O O . SER A 1 160 ? 14.192 12.363 -15.572 1.00 91.88 160 SER A O 1
ATOM 1247 N N . ARG A 1 161 ? 15.523 13.808 -16.671 1.00 88.38 161 ARG A N 1
ATOM 1248 C CA . ARG A 1 161 ? 16.548 12.805 -16.983 1.00 88.38 161 ARG A CA 1
ATOM 1249 C C . ARG A 1 161 ? 17.159 12.187 -15.720 1.00 88.38 161 ARG A C 1
ATOM 1251 O O . ARG A 1 161 ? 17.419 10.987 -15.699 1.00 88.38 161 ARG A O 1
ATOM 1258 N N . PHE A 1 162 ? 17.333 12.972 -14.656 1.00 85.44 162 PHE A N 1
ATOM 1259 C CA . PHE A 1 162 ? 17.765 12.475 -13.347 1.00 85.44 162 PHE A CA 1
ATOM 1260 C C . PHE A 1 162 ? 16.810 11.400 -12.803 1.00 85.44 162 PHE A C 1
ATOM 1262 O O . PHE A 1 162 ? 17.252 10.304 -12.471 1.00 85.44 162 PHE A O 1
ATOM 1269 N N . GLN A 1 163 ? 15.500 11.673 -12.790 1.00 83.88 163 GLN A N 1
ATOM 1270 C CA . GLN A 1 163 ? 14.489 10.725 -12.301 1.00 83.88 163 GLN A CA 1
ATOM 1271 C C . GLN A 1 163 ? 14.461 9.430 -13.122 1.00 83.88 163 GLN A C 1
ATOM 1273 O O . GLN A 1 163 ? 14.336 8.347 -12.558 1.00 83.88 163 GLN A O 1
ATOM 1278 N N . GLU A 1 164 ? 14.635 9.521 -14.441 1.00 86.62 164 GLU A N 1
ATOM 1279 C CA . GLU A 1 164 ? 14.729 8.347 -15.315 1.00 86.62 164 GLU A CA 1
ATOM 1280 C C . GLU A 1 164 ? 15.953 7.469 -15.005 1.00 86.62 164 GLU A C 1
ATOM 1282 O O . GLU A 1 164 ? 15.860 6.242 -15.056 1.00 86.62 164 GLU A O 1
ATOM 1287 N N . MET A 1 165 ? 17.097 8.074 -14.670 1.00 79.12 165 MET A N 1
ATOM 1288 C CA . MET A 1 165 ? 18.306 7.334 -14.287 1.00 79.12 165 MET A CA 1
ATOM 1289 C C . MET A 1 165 ? 18.181 6.700 -12.896 1.00 79.12 165 MET A C 1
ATOM 1291 O O . MET A 1 165 ? 18.686 5.601 -12.687 1.00 79.12 165 MET A O 1
ATOM 1295 N N . SER A 1 166 ? 17.475 7.345 -11.964 1.00 73.06 166 SER A N 1
ATOM 1296 C CA . SER A 1 166 ? 17.287 6.840 -10.598 1.00 73.06 166 SER A CA 1
ATOM 1297 C C . SER A 1 166 ? 16.255 5.708 -10.476 1.00 73.06 166 SER A C 1
ATOM 1299 O O . SER A 1 166 ? 16.317 4.934 -9.525 1.00 73.06 166 SER A O 1
ATOM 1301 N N . LEU A 1 167 ? 15.302 5.593 -11.409 1.00 64.69 167 LEU A N 1
ATOM 1302 C CA . LEU A 1 167 ? 14.147 4.681 -11.315 1.00 64.69 167 LEU A CA 1
ATOM 1303 C C . LEU A 1 167 ? 14.347 3.312 -11.994 1.00 64.69 167 LEU A C 1
ATOM 1305 O O . LEU A 1 167 ? 13.373 2.634 -12.317 1.00 64.69 167 LEU A O 1
ATOM 1309 N N . GLN A 1 168 ? 15.586 2.857 -12.202 1.00 51.94 168 GLN A N 1
ATOM 1310 C CA . GLN A 1 168 ? 15.874 1.581 -12.874 1.00 51.94 168 GLN A CA 1
ATOM 1311 C C . GLN A 1 168 ? 15.616 0.330 -12.004 1.00 51.94 168 GLN A C 1
ATOM 1313 O O . GLN A 1 168 ? 16.496 -0.511 -11.836 1.00 51.94 168 GLN A O 1
ATOM 1318 N N . LYS A 1 169 ? 14.394 0.144 -11.496 1.00 47.25 169 LYS A N 1
ATOM 1319 C CA . LYS A 1 169 ? 13.895 -1.187 -11.116 1.00 47.25 169 LYS A CA 1
ATOM 1320 C C . LYS A 1 169 ? 12.953 -1.678 -12.212 1.00 47.25 169 LYS A C 1
ATOM 1322 O O . LYS A 1 169 ? 11.949 -1.042 -12.516 1.00 47.25 169 LYS A O 1
ATOM 1327 N N . LYS A 1 170 ? 13.335 -2.766 -12.884 1.00 45.94 170 LYS A N 1
ATOM 1328 C CA . LYS A 1 170 ? 12.530 -3.410 -13.928 1.00 45.94 170 LYS A CA 1
ATOM 1329 C C . LYS A 1 170 ? 11.652 -4.472 -13.275 1.00 45.94 170 LYS A C 1
ATOM 1331 O O . LYS A 1 170 ? 12.113 -5.590 -13.066 1.00 45.94 170 LYS A O 1
ATOM 1336 N N . ASP A 1 171 ? 10.398 -4.137 -12.999 1.00 41.91 171 ASP A N 1
ATOM 1337 C CA . ASP A 1 171 ? 9.426 -5.122 -12.529 1.00 41.91 171 ASP A CA 1
ATOM 1338 C C . ASP A 1 171 ? 8.936 -5.948 -13.725 1.00 41.91 171 ASP A C 1
ATOM 1340 O O . ASP A 1 171 ? 8.260 -5.468 -14.640 1.00 41.91 171 ASP A O 1
ATOM 1344 N N . SER A 1 172 ? 9.359 -7.208 -13.758 1.00 43.28 172 SER A N 1
ATOM 1345 C CA . SER A 1 172 ? 8.961 -8.165 -14.788 1.00 43.28 172 SER A CA 1
ATOM 1346 C C . SER A 1 172 ? 7.758 -8.945 -14.268 1.00 43.28 172 SER A C 1
ATOM 1348 O O . SER A 1 172 ? 7.875 -9.627 -13.256 1.00 43.28 172 SER A O 1
ATOM 1350 N N . ALA A 1 173 ? 6.607 -8.842 -14.933 1.00 41.81 173 ALA A N 1
ATOM 1351 C CA . ALA A 1 173 ? 5.414 -9.608 -14.590 1.00 41.81 173 ALA A CA 1
ATOM 1352 C C . ALA A 1 173 ? 5.160 -10.654 -15.680 1.00 41.81 173 ALA A C 1
ATOM 1354 O O . ALA A 1 173 ? 5.164 -10.340 -16.866 1.00 41.81 173 ALA A O 1
ATOM 1355 N N . VAL A 1 174 ? 4.942 -11.907 -15.301 1.00 45.69 174 VAL A N 1
ATOM 1356 C CA . VAL A 1 174 ? 4.565 -12.958 -16.254 1.00 45.69 174 VAL A CA 1
ATOM 1357 C C . VAL A 1 174 ? 3.045 -12.919 -16.414 1.00 45.69 174 VAL A C 1
ATOM 1359 O O . VAL A 1 174 ? 2.330 -12.948 -15.415 1.00 45.69 174 VAL A O 1
ATOM 1362 N N . GLN A 1 175 ? 2.544 -12.795 -17.644 1.00 46.28 175 GLN A N 1
ATOM 1363 C CA . GLN A 1 175 ? 1.118 -12.919 -17.961 1.00 46.28 175 GLN A CA 1
ATOM 1364 C C . GLN A 1 175 ? 0.924 -14.021 -19.000 1.00 46.28 175 GLN A C 1
ATOM 1366 O O . GLN A 1 175 ? 1.724 -14.164 -19.921 1.00 46.28 175 GLN A O 1
ATOM 1371 N N . MET A 1 176 ? -0.132 -14.809 -18.836 1.00 38.53 176 MET A N 1
ATOM 1372 C CA . MET A 1 176 ? -0.528 -15.838 -19.793 1.00 38.53 176 MET A CA 1
ATOM 1373 C C . MET A 1 176 ? -1.409 -15.190 -20.866 1.00 38.53 176 MET A C 1
ATOM 1375 O O . MET A 1 176 ? -2.296 -14.405 -20.521 1.00 38.53 176 MET A O 1
ATOM 1379 N N . ASP A 1 177 ? -1.135 -15.445 -22.144 1.00 44.72 177 ASP A N 1
ATOM 1380 C CA . ASP A 1 177 ? -2.002 -14.985 -23.229 1.00 44.72 177 ASP A CA 1
ATOM 1381 C C . ASP A 1 177 ? -3.273 -15.847 -23.350 1.00 44.72 177 ASP A C 1
ATOM 1383 O O . ASP A 1 177 ? -3.433 -16.864 -22.671 1.00 44.72 177 ASP A O 1
ATOM 1387 N N . ASN A 1 178 ? -4.197 -15.420 -24.214 1.00 49.31 178 ASN A N 1
ATOM 1388 C CA . ASN A 1 178 ? -5.468 -16.111 -24.456 1.00 49.31 178 ASN A CA 1
ATOM 1389 C C . ASN A 1 178 ? -5.297 -17.511 -25.084 1.00 49.31 178 ASN A C 1
ATOM 1391 O O . ASN A 1 178 ? -6.273 -18.248 -25.182 1.00 49.31 178 ASN A O 1
ATOM 1395 N N . GLU A 1 179 ? -4.082 -17.879 -25.493 1.00 50.88 179 GLU A N 1
ATOM 1396 C CA . GLU A 1 179 ? -3.729 -19.165 -26.101 1.00 50.88 179 GLU A CA 1
ATOM 1397 C C . GLU A 1 179 ? -2.947 -20.066 -25.124 1.00 50.88 179 GLU A C 1
ATOM 1399 O O . GLU A 1 179 ? -2.539 -21.168 -25.485 1.00 50.88 179 GLU A O 1
ATOM 1404 N N . GLY A 1 180 ? -2.775 -19.637 -23.866 1.00 41.50 180 GLY A N 1
ATOM 1405 C CA . GLY A 1 180 ? -2.111 -20.418 -22.822 1.00 41.50 180 GLY A CA 1
ATOM 1406 C C . GLY A 1 180 ? -0.584 -20.308 -22.811 1.00 41.50 180 GLY A C 1
ATOM 1407 O O . GLY A 1 180 ? 0.064 -21.016 -22.041 1.00 41.50 180 GLY A O 1
ATOM 1408 N N . ASN A 1 181 ? 0.013 -19.411 -23.601 1.00 43.12 181 ASN A N 1
ATOM 1409 C CA . ASN A 1 181 ? 1.458 -19.195 -23.604 1.00 43.12 181 ASN A CA 1
ATOM 1410 C C . ASN A 1 181 ? 1.864 -18.118 -22.585 1.00 43.12 181 ASN A C 1
ATOM 1412 O O . ASN A 1 181 ? 1.260 -17.049 -22.478 1.00 43.12 181 ASN A O 1
ATOM 1416 N N . LEU A 1 182 ? 2.934 -18.379 -21.828 1.00 42.56 182 LEU A N 1
ATOM 1417 C CA . LEU A 1 182 ? 3.476 -17.443 -20.838 1.00 42.56 182 LEU A CA 1
ATOM 1418 C C . LEU A 1 182 ? 4.305 -16.349 -21.530 1.00 42.56 182 LEU A C 1
ATOM 1420 O O . LEU A 1 182 ? 5.431 -16.588 -21.969 1.00 42.56 182 LEU A O 1
ATOM 1424 N N . LYS A 1 183 ? 3.786 -15.118 -21.577 1.00 47.12 183 LYS A N 1
ATOM 1425 C CA . LYS A 1 183 ? 4.521 -13.926 -22.021 1.00 47.12 183 LYS A CA 1
ATOM 1426 C C . LYS A 1 183 ? 5.036 -13.146 -20.813 1.00 47.12 183 LYS A C 1
ATOM 1428 O O . LYS A 1 183 ? 4.279 -12.665 -19.971 1.00 47.12 183 LYS A O 1
ATOM 1433 N N . VAL A 1 184 ? 6.353 -12.963 -20.733 1.00 48.91 184 VAL A N 1
ATOM 1434 C CA . VAL A 1 184 ? 6.965 -12.050 -19.757 1.00 48.91 184 VAL A CA 1
ATOM 1435 C C . VAL A 1 184 ? 6.668 -10.616 -20.192 1.00 48.91 184 VAL A C 1
ATOM 1437 O O . VAL A 1 184 ? 7.321 -10.071 -21.082 1.00 48.91 184 VAL A O 1
ATOM 1440 N N . ILE A 1 185 ? 5.675 -9.989 -19.567 1.00 52.75 185 ILE A N 1
ATOM 1441 C CA . ILE A 1 185 ? 5.363 -8.578 -19.765 1.00 52.75 185 ILE A CA 1
ATOM 1442 C C . ILE A 1 185 ? 6.152 -7.778 -18.735 1.00 52.75 185 ILE A C 1
ATOM 1444 O O . ILE A 1 185 ? 5.808 -7.670 -17.558 1.00 52.75 185 ILE A O 1
ATOM 1448 N N . GLN A 1 186 ? 7.238 -7.168 -19.193 1.00 48.94 186 GLN A N 1
ATOM 1449 C CA . GLN A 1 186 ? 7.927 -6.144 -18.419 1.00 48.94 186 GLN A CA 1
ATOM 1450 C C . GLN A 1 186 ? 6.990 -4.940 -18.278 1.00 48.94 186 GLN A C 1
ATOM 1452 O O . GLN A 1 186 ? 6.912 -4.096 -19.176 1.00 48.94 186 GLN A O 1
ATOM 1457 N N . LYS A 1 187 ? 6.254 -4.849 -17.163 1.00 44.47 187 LYS A N 1
ATOM 1458 C CA . LYS A 1 187 ? 5.517 -3.632 -16.825 1.00 44.47 187 LYS A CA 1
ATOM 1459 C C . LYS A 1 187 ? 6.555 -2.578 -16.478 1.00 44.47 187 LYS A C 1
ATOM 1461 O O . LYS A 1 187 ? 7.037 -2.504 -15.355 1.00 44.47 187 LYS A O 1
ATOM 1466 N N . LYS A 1 188 ? 6.920 -1.759 -17.466 1.00 54.91 188 LYS A N 1
ATOM 1467 C CA . LYS A 1 188 ? 7.746 -0.578 -17.216 1.00 54.91 188 LYS A CA 1
ATOM 1468 C C . LYS A 1 188 ? 7.017 0.281 -16.175 1.00 54.91 188 LYS A C 1
ATOM 1470 O O . LYS A 1 188 ? 5.890 0.700 -16.465 1.00 54.91 188 LYS A O 1
ATOM 1475 N N . PRO A 1 189 ? 7.601 0.534 -14.990 1.00 54.22 189 PRO A N 1
ATOM 1476 C CA . PRO A 1 189 ? 7.015 1.484 -14.056 1.00 54.22 189 PRO A CA 1
ATOM 1477 C C . PRO A 1 189 ? 6.835 2.811 -14.793 1.00 54.22 189 PRO A C 1
ATOM 1479 O O . PRO A 1 189 ? 7.715 3.217 -15.550 1.00 54.22 189 PRO A O 1
ATOM 1482 N N . GLN A 1 190 ? 5.673 3.447 -14.637 1.00 63.41 190 GLN A N 1
ATOM 1483 C CA . GLN A 1 190 ? 5.423 4.768 -15.209 1.00 63.41 190 GLN A CA 1
ATOM 1484 C C . GLN A 1 190 ? 5.893 5.806 -14.191 1.00 63.41 190 GLN A C 1
ATOM 1486 O O . GLN A 1 190 ? 5.187 6.042 -13.208 1.00 63.41 190 GLN A O 1
ATOM 1491 N N . PRO A 1 191 ? 7.089 6.388 -14.364 1.00 70.69 191 PRO A N 1
ATOM 1492 C CA . PRO A 1 191 ? 7.607 7.351 -13.411 1.00 70.69 191 PRO A CA 1
ATOM 1493 C C . PRO A 1 191 ? 6.754 8.626 -13.454 1.00 70.69 191 PRO A C 1
ATOM 1495 O O . PRO A 1 191 ? 6.383 9.099 -14.529 1.00 70.69 191 PRO A O 1
ATOM 1498 N N . THR A 1 192 ? 6.443 9.189 -12.287 1.00 82.94 192 THR A N 1
ATOM 1499 C CA . THR A 1 192 ? 5.707 10.457 -12.165 1.00 82.94 192 THR A CA 1
ATOM 1500 C C . THR A 1 192 ? 6.539 11.496 -11.424 1.00 82.94 192 THR A C 1
ATOM 1502 O O . THR A 1 192 ? 7.236 11.156 -10.469 1.00 82.94 192 THR A O 1
ATOM 1505 N N . CYS A 1 193 ? 6.447 12.762 -11.825 1.00 83.19 193 CYS A N 1
ATOM 1506 C CA . CYS A 1 193 ? 7.060 13.893 -11.134 1.00 83.19 193 CYS A CA 1
ATOM 1507 C C . CYS A 1 193 ? 6.061 14.617 -10.219 1.00 83.19 193 CYS A C 1
ATOM 1509 O O . CYS A 1 193 ? 4.851 14.581 -10.444 1.00 83.19 193 CYS A O 1
ATOM 1511 N N . ASP A 1 194 ? 6.584 15.306 -9.203 1.00 82.88 194 ASP A N 1
ATOM 1512 C CA . ASP A 1 194 ? 5.791 16.159 -8.318 1.00 82.88 194 ASP A CA 1
ATOM 1513 C C . ASP A 1 194 ? 5.285 17.410 -9.056 1.00 82.88 194 ASP A C 1
ATOM 1515 O O . ASP A 1 194 ? 6.025 18.063 -9.794 1.00 82.88 194 ASP A O 1
ATOM 1519 N N . THR A 1 195 ? 4.011 17.734 -8.848 1.00 84.31 195 THR A N 1
ATOM 1520 C CA . THR A 1 195 ? 3.310 18.877 -9.448 1.00 84.31 195 THR A CA 1
ATOM 1521 C C . THR A 1 195 ? 2.520 19.681 -8.411 1.00 84.31 195 THR A C 1
ATOM 1523 O O . THR A 1 195 ? 1.660 20.477 -8.777 1.00 84.31 195 THR A O 1
ATOM 1526 N N . THR A 1 196 ? 2.760 19.455 -7.114 1.00 81.00 196 THR A N 1
ATOM 1527 C CA . THR A 1 196 ? 1.967 20.052 -6.023 1.00 81.00 196 THR A CA 1
ATOM 1528 C C . THR A 1 196 ? 2.265 21.534 -5.764 1.00 81.00 196 THR A C 1
ATOM 1530 O O . THR A 1 196 ? 1.455 22.216 -5.140 1.00 81.00 196 THR A O 1
ATOM 1533 N N . GLY A 1 197 ? 3.375 22.066 -6.287 1.00 83.88 197 GLY A N 1
ATOM 1534 C CA . GLY A 1 197 ? 3.747 23.481 -6.191 1.00 83.88 197 GLY A CA 1
ATOM 1535 C C . GLY A 1 197 ? 3.900 24.168 -7.550 1.00 83.88 197 GLY A C 1
ATOM 1536 O O . GLY A 1 197 ? 4.144 23.518 -8.565 1.00 83.88 197 GLY A O 1
ATOM 1537 N N . MET A 1 198 ? 3.833 25.506 -7.558 1.00 84.50 198 MET A N 1
ATOM 1538 C CA . MET A 1 198 ? 3.980 26.330 -8.770 1.00 84.50 198 MET A CA 1
ATOM 1539 C C . MET A 1 198 ? 5.316 26.077 -9.483 1.00 84.50 198 MET A C 1
ATOM 1541 O O . MET A 1 198 ? 5.344 25.925 -10.701 1.00 84.50 198 MET A O 1
ATOM 1545 N N . TYR A 1 199 ? 6.413 25.980 -8.727 1.00 89.06 199 TYR A N 1
ATOM 1546 C CA . TYR A 1 199 ? 7.747 25.750 -9.281 1.00 89.06 199 TYR A CA 1
ATOM 1547 C C . TYR A 1 199 ? 7.926 24.328 -9.860 1.00 89.06 199 TYR A C 1
ATOM 1549 O O . TYR A 1 199 ? 8.266 24.231 -11.040 1.00 89.06 199 TYR A O 1
ATOM 1557 N N . PRO A 1 200 ? 7.626 23.225 -9.131 1.00 87.38 200 PRO A N 1
ATOM 1558 C CA . PRO A 1 200 ? 7.641 21.875 -9.710 1.00 87.38 200 PRO A CA 1
ATOM 1559 C C . PRO A 1 200 ? 6.739 21.723 -10.943 1.00 87.38 200 PRO A C 1
ATOM 1561 O O . PRO A 1 200 ? 7.142 21.110 -11.933 1.00 87.38 200 PRO A O 1
ATOM 1564 N N . LEU A 1 201 ? 5.548 22.338 -10.919 1.00 91.06 201 LEU A N 1
ATOM 1565 C CA . LEU A 1 201 ? 4.622 22.339 -12.049 1.00 91.06 201 LEU A CA 1
ATOM 1566 C C . LEU A 1 201 ? 5.215 23.081 -13.259 1.00 91.06 201 LEU A C 1
ATOM 1568 O O . LEU A 1 201 ? 5.226 22.536 -14.361 1.00 91.06 201 LEU A O 1
ATOM 1572 N N . ARG A 1 202 ? 5.779 24.281 -13.063 1.00 91.75 202 ARG A N 1
ATOM 1573 C CA . ARG A 1 202 ? 6.449 25.059 -14.121 1.00 91.75 202 ARG A CA 1
ATOM 1574 C C . ARG A 1 202 ? 7.632 24.311 -14.732 1.00 91.75 202 ARG A C 1
ATOM 1576 O O . ARG A 1 202 ? 7.817 24.362 -15.947 1.00 91.75 202 ARG A O 1
ATOM 1583 N N . GLN A 1 203 ? 8.407 23.593 -13.919 1.00 90.56 203 GLN A N 1
ATOM 1584 C CA . GLN A 1 203 ? 9.489 22.747 -14.419 1.00 90.56 203 GLN A CA 1
ATOM 1585 C C . GLN A 1 203 ? 8.971 21.566 -15.254 1.00 90.56 203 GLN A C 1
ATOM 1587 O O . GLN A 1 203 ? 9.586 21.218 -16.260 1.00 90.56 203 GLN A O 1
ATOM 1592 N N . ALA A 1 204 ? 7.852 20.942 -14.870 1.00 92.56 204 ALA A N 1
ATOM 1593 C CA . ALA A 1 204 ? 7.238 19.871 -15.660 1.00 92.56 204 ALA A CA 1
ATOM 1594 C C . ALA A 1 204 ? 6.754 20.379 -17.029 1.00 92.56 204 ALA A C 1
ATOM 1596 O O . ALA A 1 204 ? 7.010 19.738 -18.048 1.00 92.56 204 ALA A O 1
ATOM 1597 N N . PHE A 1 205 ? 6.149 21.570 -17.065 1.00 92.88 205 PHE A N 1
ATOM 1598 C CA . PHE A 1 205 ? 5.785 22.260 -18.305 1.00 92.88 205 PHE A CA 1
ATOM 1599 C C . PHE A 1 205 ? 6.999 22.570 -19.187 1.00 92.88 205 PHE A C 1
ATOM 1601 O O . PHE A 1 205 ? 6.969 22.278 -20.378 1.00 92.88 205 PHE A O 1
ATOM 1608 N N . GLN A 1 206 ? 8.096 23.060 -18.605 1.00 92.00 206 GLN A N 1
ATOM 1609 C CA . GLN A 1 206 ? 9.333 23.327 -19.343 1.00 92.00 206 GLN A CA 1
ATOM 1610 C C . GLN A 1 206 ? 9.938 22.049 -19.946 1.00 92.00 206 GLN A C 1
ATOM 1612 O O . GLN A 1 206 ? 10.360 22.044 -21.101 1.00 92.00 206 GLN A O 1
ATOM 1617 N N . ARG A 1 207 ? 9.935 20.934 -19.197 1.00 93.50 207 ARG A N 1
ATOM 1618 C CA . ARG A 1 207 ? 10.380 19.626 -19.708 1.00 93.50 207 ARG A CA 1
ATOM 1619 C C . ARG A 1 207 ? 9.527 19.155 -20.881 1.00 93.50 207 ARG A C 1
ATOM 1621 O O . ARG A 1 207 ? 10.077 18.626 -21.844 1.00 93.50 207 ARG A O 1
ATOM 1628 N N . ARG A 1 208 ? 8.210 19.382 -20.834 1.00 93.31 208 ARG A N 1
ATOM 1629 C CA . ARG A 1 208 ? 7.326 19.122 -21.975 1.00 93.31 208 ARG A CA 1
ATOM 1630 C C . ARG A 1 208 ? 7.714 19.974 -23.184 1.00 93.31 208 ARG A C 1
ATOM 1632 O O . ARG A 1 208 ? 7.896 19.404 -24.251 1.00 93.31 208 ARG A O 1
ATOM 1639 N N . SER A 1 209 ? 7.904 21.287 -23.031 1.00 92.50 209 SER A N 1
ATOM 1640 C CA . SER A 1 209 ? 8.330 22.167 -24.136 1.00 92.50 209 SER A CA 1
ATOM 1641 C C . SER A 1 209 ? 9.622 21.687 -24.791 1.00 92.50 209 SER A C 1
ATOM 1643 O O . SER A 1 209 ? 9.701 21.584 -26.012 1.00 92.50 209 SER A O 1
ATOM 1645 N N . LEU A 1 210 ? 10.620 21.327 -23.977 1.00 92.25 210 LEU A N 1
ATOM 1646 C CA . LEU A 1 210 ? 11.899 20.813 -24.466 1.00 92.25 210 LEU A CA 1
ATOM 1647 C C . LEU A 1 210 ? 11.735 19.481 -25.209 1.00 92.25 210 LEU A C 1
ATOM 1649 O O . LEU A 1 210 ? 12.350 19.292 -26.256 1.00 92.25 210 LEU A O 1
ATOM 1653 N N . ALA A 1 211 ? 10.893 18.573 -24.707 1.00 92.31 211 ALA A N 1
ATOM 1654 C CA . ALA A 1 211 ? 10.626 17.295 -25.363 1.00 92.31 211 ALA A CA 1
ATOM 1655 C C . ALA A 1 211 ? 9.881 17.469 -26.698 1.00 92.31 211 ALA A C 1
ATOM 1657 O O . ALA A 1 211 ? 10.229 16.805 -27.671 1.00 92.31 211 ALA A O 1
ATOM 1658 N N . PHE A 1 212 ? 8.902 18.378 -26.761 1.00 90.69 212 PHE A N 1
ATOM 1659 C CA . PHE A 1 212 ? 8.161 18.710 -27.984 1.00 90.69 212 PHE A CA 1
ATOM 1660 C C . PHE A 1 212 ? 9.053 19.327 -29.070 1.00 90.69 212 PHE A C 1
ATOM 1662 O O . PHE A 1 212 ? 8.885 19.015 -30.250 1.00 90.69 212 PHE A O 1
ATOM 1669 N N . ASP A 1 213 ? 10.035 20.134 -28.669 1.00 90.00 213 ASP A N 1
ATOM 1670 C CA . ASP A 1 213 ? 11.035 20.705 -29.570 1.00 90.00 213 ASP A CA 1
ATOM 1671 C C . ASP A 1 213 ? 12.031 19.652 -30.084 1.00 90.00 213 ASP A C 1
ATOM 1673 O O . ASP A 1 213 ? 12.267 19.575 -31.291 1.00 90.00 213 ASP A O 1
ATOM 1677 N N . LEU A 1 214 ? 12.524 18.765 -29.208 1.00 87.88 214 LEU A N 1
ATOM 1678 C CA . LEU A 1 214 ? 13.399 17.642 -29.590 1.00 87.88 214 LEU A CA 1
ATOM 1679 C C . LEU A 1 214 ? 12.696 16.606 -30.482 1.00 87.88 214 LEU A C 1
ATOM 1681 O O . LEU A 1 214 ? 13.339 15.966 -31.316 1.00 87.88 214 LEU A O 1
ATOM 1685 N N . GLY A 1 215 ? 11.383 16.433 -30.321 1.00 85.81 215 GLY A N 1
ATOM 1686 C CA . GLY A 1 215 ? 10.557 15.569 -31.167 1.00 85.81 215 GLY A CA 1
ATOM 1687 C C . GLY A 1 215 ? 10.041 16.241 -32.443 1.00 85.81 215 GLY A C 1
ATOM 1688 O O . GLY A 1 215 ? 9.239 15.638 -33.143 1.00 85.81 215 GLY A O 1
ATOM 1689 N N . HIS A 1 216 ? 10.476 17.471 -32.740 1.00 85.12 216 HIS A N 1
ATOM 1690 C CA . HIS A 1 216 ? 10.079 18.287 -33.894 1.00 85.12 216 HIS A CA 1
ATOM 1691 C C . HIS A 1 216 ? 8.587 18.651 -34.019 1.00 85.12 216 HIS A C 1
ATOM 1693 O O . HIS A 1 216 ? 8.259 19.408 -34.929 1.00 85.12 216 HIS A O 1
ATOM 1699 N N . LEU A 1 217 ? 7.717 18.262 -33.081 1.00 84.06 217 LEU A N 1
ATOM 1700 C CA . LEU A 1 217 ? 6.282 18.587 -33.107 1.00 84.06 217 LEU A CA 1
ATOM 1701 C C . LEU A 1 217 ? 5.983 20.087 -32.977 1.00 84.06 217 LEU A C 1
ATOM 1703 O O . LEU A 1 217 ? 5.155 20.605 -33.715 1.00 84.06 217 LEU A O 1
ATOM 1707 N N . CYS A 1 218 ? 6.649 20.784 -32.054 1.00 87.56 218 CYS A N 1
ATOM 1708 C CA . CYS A 1 218 ? 6.396 22.200 -31.749 1.00 87.56 218 CYS A CA 1
ATOM 1709 C C . CYS A 1 218 ? 7.717 22.917 -31.462 1.00 87.56 218 CYS A C 1
ATOM 1711 O O . CYS A 1 218 ? 8.685 22.265 -31.074 1.00 87.56 218 CYS A O 1
ATOM 1713 N N . SER A 1 219 ? 7.827 24.221 -31.703 1.00 89.31 219 SER A N 1
ATOM 1714 C CA . SER A 1 219 ? 8.994 24.993 -31.259 1.00 89.31 219 SER A CA 1
ATOM 1715 C C . SER A 1 219 ? 8.947 25.274 -29.754 1.00 89.31 219 SER A C 1
ATOM 1717 O O . SER A 1 219 ? 7.884 25.458 -29.156 1.00 89.31 219 SER A O 1
ATOM 1719 N N . PHE A 1 220 ? 10.127 25.335 -29.126 1.00 89.88 220 PHE A N 1
ATOM 1720 C CA . PHE A 1 220 ? 10.225 25.692 -27.708 1.00 89.88 220 PHE A CA 1
ATOM 1721 C C . PHE A 1 220 ? 9.592 27.064 -27.422 1.00 89.88 220 PHE A C 1
ATOM 1723 O O . PHE A 1 220 ? 8.876 27.209 -26.439 1.00 89.88 220 PHE A O 1
ATOM 1730 N N . GLU A 1 221 ? 9.806 28.048 -28.298 1.00 89.06 221 GLU A N 1
ATOM 1731 C CA . GLU A 1 221 ? 9.298 29.414 -28.139 1.00 89.06 221 GLU A CA 1
ATOM 1732 C C . GLU A 1 221 ? 7.765 29.489 -28.160 1.00 89.06 221 GLU A C 1
ATOM 1734 O O . GLU A 1 221 ? 7.171 30.118 -27.280 1.00 89.06 221 GLU A O 1
ATOM 1739 N N . ALA A 1 222 ? 7.110 28.809 -29.107 1.00 88.38 222 ALA A N 1
ATOM 1740 C CA . ALA A 1 222 ? 5.651 28.786 -29.184 1.00 88.38 222 ALA A CA 1
ATOM 1741 C C . ALA A 1 222 ? 5.035 28.157 -27.922 1.00 88.38 222 ALA A C 1
ATOM 1743 O O . ALA A 1 222 ? 4.145 28.742 -27.297 1.00 88.38 222 ALA A O 1
ATOM 1744 N N . MET A 1 223 ? 5.557 27.004 -27.490 1.00 89.62 223 MET A N 1
ATOM 1745 C CA . MET A 1 223 ? 5.072 26.316 -26.290 1.00 89.62 223 MET A CA 1
ATOM 1746 C C . MET A 1 223 ? 5.347 27.123 -25.009 1.00 89.62 223 MET A C 1
ATOM 1748 O O . MET A 1 223 ? 4.483 27.214 -24.134 1.00 89.62 223 MET A O 1
ATOM 1752 N N . GLU A 1 224 ? 6.527 27.739 -24.893 1.00 90.69 224 GLU A N 1
ATOM 1753 C CA . GLU A 1 224 ? 6.902 28.535 -23.720 1.00 90.69 224 GLU A CA 1
ATOM 1754 C C . GLU A 1 224 ? 6.090 29.836 -23.635 1.00 90.69 224 GLU A C 1
ATOM 1756 O O . GLU A 1 224 ? 5.742 30.259 -22.535 1.00 90.69 224 GLU A O 1
ATOM 1761 N N . THR A 1 225 ? 5.699 30.428 -24.769 1.00 90.81 225 THR A N 1
ATOM 1762 C CA . THR A 1 225 ? 4.792 31.591 -24.818 1.00 90.81 225 THR A CA 1
ATOM 1763 C C . THR A 1 225 ? 3.431 31.260 -24.204 1.00 90.81 225 THR A C 1
ATOM 1765 O O . THR A 1 225 ? 2.905 32.018 -23.385 1.00 90.81 225 THR A O 1
ATOM 1768 N N . TRP A 1 226 ? 2.878 30.089 -24.533 1.00 91.69 226 TRP A N 1
ATOM 1769 C CA . TRP A 1 226 ? 1.640 29.602 -23.924 1.00 91.69 226 TRP A CA 1
ATOM 1770 C C . TRP A 1 226 ? 1.796 29.335 -22.422 1.00 91.69 226 TRP A C 1
ATOM 1772 O O . TRP A 1 226 ? 0.965 29.763 -21.618 1.00 91.69 226 TRP A O 1
ATOM 1782 N N . ILE A 1 227 ? 2.888 28.683 -22.018 1.00 91.75 227 ILE A N 1
ATOM 1783 C CA . ILE A 1 227 ? 3.168 28.412 -20.603 1.00 91.75 227 ILE A CA 1
ATOM 1784 C C . ILE A 1 227 ? 3.341 29.719 -19.822 1.00 91.75 227 ILE A C 1
ATOM 1786 O O . ILE A 1 227 ? 2.783 29.856 -18.736 1.00 91.75 227 ILE A O 1
ATOM 1790 N N . ASN A 1 228 ? 4.056 30.705 -20.359 1.00 92.00 228 ASN A N 1
ATOM 1791 C CA . ASN A 1 228 ? 4.203 32.006 -19.713 1.00 92.00 228 ASN A CA 1
ATOM 1792 C C . ASN A 1 228 ? 2.839 32.680 -19.533 1.00 92.00 228 ASN A C 1
ATOM 1794 O O . ASN A 1 228 ? 2.529 33.094 -18.420 1.00 92.00 228 ASN A O 1
ATOM 1798 N N . LYS A 1 229 ? 1.964 32.652 -20.547 1.00 90.62 229 LYS A N 1
ATOM 1799 C CA . LYS A 1 229 ? 0.586 33.157 -20.430 1.00 90.62 229 LYS A CA 1
ATOM 1800 C C . LYS A 1 229 ? -0.210 32.470 -19.309 1.00 90.62 229 LYS A C 1
ATOM 1802 O O . LYS A 1 229 ? -0.930 33.142 -18.567 1.00 90.62 229 LYS A O 1
ATOM 1807 N N . LEU A 1 230 ? -0.075 31.150 -19.155 1.00 90.50 230 LEU A N 1
ATOM 1808 C CA . LEU A 1 230 ? -0.722 30.392 -18.077 1.00 90.50 230 LEU A CA 1
ATOM 1809 C C . LEU A 1 230 ? -0.244 30.829 -16.686 1.00 90.50 230 LEU A C 1
ATOM 1811 O O . LEU A 1 230 ? -1.058 31.046 -15.789 1.00 90.50 230 LEU A O 1
ATOM 1815 N N . PHE A 1 231 ? 1.070 30.959 -16.492 1.00 91.25 231 PHE A N 1
ATOM 1816 C CA . PHE A 1 231 ? 1.641 31.314 -15.190 1.00 91.25 231 PHE A CA 1
ATOM 1817 C C . PHE A 1 231 ? 1.525 32.813 -14.875 1.00 91.25 231 PHE A C 1
ATOM 1819 O O . PHE A 1 231 ? 1.355 33.169 -13.710 1.00 91.25 231 PHE A O 1
ATOM 1826 N N . GLU A 1 232 ? 1.509 33.684 -15.884 1.00 89.88 232 GLU A N 1
ATOM 1827 C CA . GLU A 1 232 ? 1.138 35.093 -15.733 1.00 89.88 232 GLU A CA 1
ATOM 1828 C C . GLU A 1 232 ? -0.308 35.232 -15.251 1.00 89.88 232 GLU A C 1
ATOM 1830 O O . GLU A 1 232 ? -0.576 36.038 -14.364 1.00 89.88 232 GLU A O 1
ATOM 1835 N N . ALA A 1 233 ? -1.243 34.422 -15.765 1.00 86.25 233 ALA A N 1
ATOM 1836 C CA . ALA A 1 233 ? -2.637 34.444 -15.313 1.00 86.25 233 ALA A CA 1
ATOM 1837 C C . ALA A 1 233 ? -2.781 34.120 -13.813 1.00 86.25 233 ALA A C 1
ATOM 1839 O O . ALA A 1 233 ? -3.640 34.693 -13.146 1.00 86.25 233 ALA A O 1
ATOM 1840 N N . VAL A 1 234 ? -1.907 33.265 -13.270 1.00 87.56 234 VAL A N 1
ATOM 1841 C CA . VAL A 1 234 ? -1.832 32.960 -11.827 1.00 87.56 234 VAL A CA 1
ATOM 1842 C C . VAL A 1 234 ? -1.267 34.134 -11.022 1.00 87.56 234 VAL A C 1
ATOM 1844 O O . VAL A 1 234 ? -1.664 34.342 -9.878 1.00 87.56 234 VAL A O 1
ATOM 1847 N N . GLN A 1 235 ? -0.347 34.909 -11.602 1.00 85.50 235 GLN A N 1
ATOM 1848 C CA . GLN A 1 235 ? 0.305 36.047 -10.943 1.00 85.50 235 GLN A CA 1
ATOM 1849 C C . GLN A 1 235 ? -0.481 37.364 -11.051 1.00 85.50 235 GLN A C 1
ATOM 1851 O O . GLN A 1 235 ? -0.150 38.328 -10.358 1.00 85.50 235 GLN A O 1
ATOM 1856 N N . ARG A 1 236 ? -1.517 37.434 -11.897 1.00 85.06 236 ARG A N 1
ATOM 1857 C CA . ARG A 1 236 ? -2.347 38.637 -12.054 1.00 85.06 236 ARG A CA 1
ATOM 1858 C C . ARG A 1 236 ? -3.077 38.985 -10.761 1.00 85.06 236 ARG A C 1
ATOM 1860 O O . ARG A 1 236 ? -3.720 38.147 -10.130 1.00 85.06 236 ARG A O 1
ATOM 1867 N N . THR A 1 237 ? -3.034 40.265 -10.407 1.00 75.44 237 THR A N 1
ATOM 1868 C CA . THR A 1 237 ? -3.834 40.808 -9.312 1.00 75.44 237 THR A CA 1
ATOM 1869 C C . THR A 1 237 ? -5.300 40.851 -9.736 1.00 75.44 237 THR A C 1
ATOM 1871 O O . THR A 1 237 ? -5.653 41.385 -10.787 1.00 75.44 237 THR A O 1
ATOM 1874 N N . VAL A 1 238 ? -6.171 40.242 -8.933 1.00 81.19 238 VAL A N 1
ATOM 1875 C CA . VAL A 1 238 ? -7.604 40.160 -9.234 1.00 81.19 238 VAL A CA 1
ATOM 1876 C C . VAL A 1 238 ? -8.386 41.302 -8.571 1.00 81.19 238 VAL A C 1
ATOM 1878 O O . VAL A 1 238 ? -8.031 41.721 -7.465 1.00 81.19 238 VAL A O 1
ATOM 1881 N N . PRO A 1 239 ? -9.453 41.818 -9.213 1.00 76.81 239 PRO A N 1
ATOM 1882 C CA . PRO A 1 239 ? -10.343 42.809 -8.610 1.00 76.81 239 PRO A CA 1
ATOM 1883 C C . PRO A 1 239 ? -10.994 42.317 -7.308 1.00 76.81 239 PRO A C 1
ATOM 1885 O O . PRO A 1 239 ? -11.180 41.117 -7.092 1.00 76.81 239 PRO A O 1
ATOM 1888 N N . LYS A 1 240 ? -11.387 43.257 -6.436 1.00 67.94 240 LYS A N 1
ATOM 1889 C CA . LYS A 1 240 ? -12.057 42.948 -5.161 1.00 67.94 240 LYS A CA 1
ATOM 1890 C C . LYS A 1 240 ? -13.328 42.126 -5.418 1.00 67.94 240 LYS A C 1
ATOM 1892 O O . LYS A 1 240 ? -14.182 42.551 -6.187 1.00 67.94 240 LYS A O 1
ATOM 1897 N N . GLY A 1 241 ? -13.449 40.973 -4.757 1.00 70.12 241 GLY A N 1
ATOM 1898 C CA . GLY A 1 241 ? -14.583 40.058 -4.932 1.00 70.12 241 GLY A CA 1
ATOM 1899 C C . GLY A 1 241 ? -14.353 38.923 -5.936 1.00 70.12 241 GLY A C 1
ATOM 1900 O O . GLY A 1 241 ? -15.304 38.214 -6.235 1.00 70.12 241 GLY A O 1
ATOM 1901 N N . TYR A 1 242 ? -13.123 38.715 -6.420 1.00 79.62 242 TYR A N 1
ATOM 1902 C CA . TYR A 1 242 ? -12.728 37.570 -7.252 1.00 79.62 242 TYR A CA 1
ATOM 1903 C C . TYR A 1 242 ? -11.536 36.818 -6.633 1.00 79.62 242 TYR A C 1
ATOM 1905 O O . TYR A 1 242 ? -10.742 37.399 -5.893 1.00 79.62 242 TYR A O 1
ATOM 1913 N N . VAL A 1 243 ? -11.416 35.520 -6.916 1.00 82.75 243 VAL A N 1
ATOM 1914 C CA . VAL A 1 243 ? -10.306 34.644 -6.503 1.00 82.75 243 VAL A CA 1
ATOM 1915 C C . VAL A 1 243 ? -9.306 34.518 -7.652 1.00 82.75 243 VAL A C 1
ATOM 1917 O O . VAL A 1 243 ? -9.701 34.370 -8.809 1.00 82.75 243 VAL A O 1
ATOM 1920 N N . ALA A 1 244 ? -8.011 34.570 -7.329 1.00 84.00 244 ALA A N 1
ATOM 1921 C CA . ALA A 1 244 ? -6.932 34.375 -8.294 1.00 84.00 244 ALA A CA 1
ATOM 1922 C C . ALA A 1 244 ? -6.991 32.990 -8.956 1.00 84.00 244 ALA A C 1
ATOM 1924 O O . ALA A 1 244 ? -7.473 32.019 -8.368 1.00 84.00 244 ALA A O 1
ATOM 1925 N N . VAL A 1 245 ? -6.477 32.902 -10.184 1.00 86.69 245 VAL A N 1
ATOM 1926 C CA . VAL A 1 245 ? -6.455 31.657 -10.958 1.00 86.69 245 VAL A CA 1
ATOM 1927 C C . VAL A 1 245 ? -5.614 30.611 -10.224 1.00 86.69 245 VAL A C 1
ATOM 1929 O O . VAL A 1 245 ? -4.448 30.832 -9.904 1.00 86.69 245 VAL A O 1
ATOM 1932 N N . SER A 1 246 ? -6.209 29.455 -9.944 1.00 89.00 246 SER A N 1
ATOM 1933 C CA . SER A 1 246 ? -5.536 28.352 -9.256 1.00 89.00 246 SER A CA 1
ATOM 1934 C C . SER A 1 246 ? -4.631 27.539 -10.193 1.00 89.00 246 SER A C 1
ATOM 1936 O O . SER A 1 246 ? -4.869 27.443 -11.397 1.00 89.00 246 SER A O 1
ATOM 1938 N N . LEU A 1 247 ? -3.630 26.847 -9.633 1.00 87.62 247 LEU A N 1
ATOM 1939 C CA . LEU A 1 247 ? -2.784 25.919 -10.404 1.00 87.62 247 LEU A CA 1
ATOM 1940 C C . LEU A 1 247 ? -3.597 24.775 -11.046 1.00 87.62 247 LEU A C 1
ATOM 1942 O O . LEU A 1 247 ? -3.241 24.284 -12.114 1.00 87.62 247 LEU A O 1
ATOM 1946 N N . GLY A 1 248 ? -4.715 24.369 -10.432 1.00 87.44 248 GLY A N 1
ATOM 1947 C CA . GLY A 1 248 ? -5.633 23.382 -11.010 1.00 87.44 248 GLY A CA 1
ATOM 1948 C C . GLY A 1 248 ? -6.367 23.898 -12.254 1.00 87.44 248 GLY A C 1
ATOM 1949 O O . GLY A 1 248 ? -6.544 23.146 -13.215 1.00 87.44 248 GLY A O 1
ATOM 1950 N N . GLN A 1 249 ? -6.735 25.186 -12.275 1.00 87.62 249 GLN A N 1
ATOM 1951 C CA . GLN A 1 249 ? -7.301 25.833 -13.465 1.00 87.62 249 GLN A CA 1
ATOM 1952 C C . GLN A 1 249 ? -6.285 25.876 -14.609 1.00 87.62 249 GLN A C 1
ATOM 1954 O O . GLN A 1 249 ? -6.650 25.569 -15.737 1.00 87.62 249 GLN A O 1
ATOM 1959 N N . VAL A 1 250 ? -5.007 26.141 -14.316 1.00 90.44 250 VAL A N 1
ATOM 1960 C CA . VAL A 1 250 ? -3.923 26.093 -15.312 1.00 90.44 250 VAL A CA 1
ATOM 1961 C C . VAL A 1 250 ? -3.802 24.713 -15.963 1.00 90.44 250 VAL A C 1
ATOM 1963 O O . VAL A 1 250 ? -3.784 24.616 -17.187 1.00 90.44 250 VAL A O 1
ATOM 1966 N N . VAL A 1 251 ? -3.773 23.635 -15.170 1.00 91.19 251 VAL A N 1
ATOM 1967 C CA . VAL A 1 251 ? -3.695 22.259 -15.704 1.00 91.19 251 VAL A CA 1
ATOM 1968 C C . VAL A 1 251 ? -4.935 21.899 -16.530 1.00 91.19 251 VAL A C 1
ATOM 1970 O O . VAL A 1 251 ? -4.833 21.183 -17.524 1.00 91.19 251 VAL A O 1
ATOM 1973 N N . THR A 1 252 ? -6.109 22.397 -16.135 1.00 89.50 252 THR A N 1
ATOM 1974 C CA . THR A 1 252 ? -7.366 22.140 -16.852 1.00 89.50 252 THR A CA 1
ATOM 1975 C C . THR A 1 252 ? -7.425 22.898 -18.178 1.00 89.50 252 THR A C 1
ATOM 1977 O O . THR A 1 252 ? -7.755 22.297 -19.196 1.00 89.50 252 THR A O 1
ATOM 1980 N N . ALA A 1 253 ? -7.048 24.181 -18.185 1.00 90.88 253 ALA A N 1
ATOM 1981 C CA . ALA A 1 253 ? -6.981 25.005 -19.391 1.00 90.88 253 ALA A CA 1
ATOM 1982 C C . ALA A 1 253 ? -5.982 24.438 -20.410 1.00 90.88 253 ALA A C 1
ATOM 1984 O O . ALA A 1 253 ? -6.272 24.369 -21.601 1.00 90.88 253 ALA A O 1
ATOM 1985 N N . ASP A 1 254 ? -4.823 23.982 -19.933 1.00 92.31 254 ASP A N 1
ATOM 1986 C CA . ASP A 1 254 ? -3.821 23.335 -20.772 1.00 92.31 254 ASP A CA 1
ATOM 1987 C C . ASP A 1 254 ? -4.317 22.006 -21.362 1.00 92.31 254 ASP A C 1
ATOM 1989 O O . ASP A 1 254 ? -4.177 21.780 -22.562 1.00 92.31 254 ASP A O 1
ATOM 1993 N N . ARG A 1 255 ? -4.959 21.150 -20.554 1.00 91.56 255 ARG A N 1
ATOM 1994 C CA . ARG A 1 255 ? -5.564 19.902 -21.042 1.00 91.56 255 ARG A CA 1
ATOM 1995 C C . ARG A 1 255 ? -6.563 20.164 -22.162 1.00 91.56 255 ARG A C 1
ATOM 1997 O O . ARG A 1 255 ? -6.531 19.470 -23.172 1.00 91.56 255 ARG A O 1
ATOM 2004 N N . GLU A 1 256 ? -7.439 21.139 -21.968 1.00 89.88 256 GLU A N 1
ATOM 2005 C CA . GLU A 1 256 ? -8.467 21.483 -22.942 1.00 89.88 256 GLU A CA 1
ATOM 2006 C C . GLU A 1 256 ? -7.860 22.017 -24.251 1.00 89.88 256 GLU A C 1
ATOM 2008 O O . GLU A 1 256 ? -8.272 21.608 -25.336 1.00 89.88 256 GLU A O 1
ATOM 2013 N N . LEU A 1 257 ? -6.829 22.865 -24.163 1.00 91.12 257 LEU A N 1
ATOM 2014 C CA . LEU A 1 257 ? -6.095 23.347 -25.335 1.00 91.12 257 LEU A CA 1
ATOM 2015 C C . LEU A 1 257 ? -5.452 22.187 -26.107 1.00 91.12 257 LEU A C 1
ATOM 2017 O O . LEU A 1 257 ? -5.550 22.139 -27.329 1.00 91.12 257 LEU A O 1
ATOM 2021 N N . PHE A 1 258 ? -4.853 21.218 -25.412 1.00 89.44 258 PHE A N 1
ATOM 2022 C CA . PHE A 1 258 ? -4.249 20.046 -26.052 1.00 89.44 258 PHE A CA 1
ATOM 2023 C C . PHE A 1 258 ? -5.265 19.104 -26.704 1.00 89.44 258 PHE A C 1
ATOM 2025 O O . PHE A 1 258 ? -4.953 18.513 -27.734 1.00 89.44 258 PHE A O 1
ATOM 2032 N N . VAL A 1 259 ? -6.458 18.946 -26.124 1.00 89.12 259 VAL A N 1
ATOM 2033 C CA . VAL A 1 259 ? -7.528 18.135 -26.728 1.00 89.12 259 VAL A CA 1
ATOM 2034 C C . VAL A 1 259 ? -8.026 18.788 -28.017 1.00 89.12 259 VAL A C 1
ATOM 2036 O O . VAL A 1 259 ? -8.126 18.104 -29.029 1.00 89.12 259 VAL A O 1
ATOM 2039 N N . ARG A 1 260 ? -8.243 20.110 -28.018 1.00 87.19 260 ARG A N 1
ATOM 2040 C CA . ARG A 1 260 ? -8.615 20.845 -29.239 1.00 87.19 260 ARG A CA 1
ATOM 2041 C C . ARG A 1 260 ? -7.505 20.849 -30.290 1.00 87.19 260 ARG A C 1
ATOM 2043 O O . ARG A 1 260 ? -7.790 20.693 -31.469 1.00 87.19 260 ARG A O 1
ATOM 2050 N N . LEU A 1 261 ? -6.241 20.977 -29.876 1.00 87.00 261 LEU A N 1
ATOM 2051 C CA . LEU A 1 261 ? -5.102 20.830 -30.788 1.00 87.00 261 LEU A CA 1
ATOM 2052 C C . LEU A 1 261 ? -5.081 19.452 -31.451 1.00 87.00 261 LEU A C 1
ATOM 2054 O O . LEU A 1 261 ? -4.744 19.359 -32.625 1.00 87.00 261 LEU A O 1
ATOM 2058 N N . ALA A 1 262 ? -5.412 18.394 -30.707 1.00 86.56 262 ALA A N 1
ATOM 2059 C CA . ALA A 1 262 ? -5.424 17.039 -31.246 1.00 86.56 262 ALA A CA 1
ATOM 2060 C C . ALA A 1 262 ? -6.530 16.843 -32.289 1.00 86.56 262 ALA A C 1
ATOM 2062 O O . ALA A 1 262 ? -6.272 16.202 -33.300 1.00 86.56 262 ALA A O 1
ATOM 2063 N N . ASP A 1 263 ? -7.701 17.441 -32.066 1.00 85.56 263 ASP A N 1
ATOM 2064 C CA . ASP A 1 263 ? -8.830 17.440 -33.005 1.00 85.56 263 ASP A CA 1
ATOM 2065 C C . ASP A 1 263 ? -8.512 18.248 -34.279 1.00 85.56 263 ASP A C 1
ATOM 2067 O O . ASP A 1 263 ? -8.653 17.766 -35.398 1.00 85.56 263 ASP A O 1
ATOM 2071 N N . MET A 1 264 ? -7.962 19.460 -34.132 1.00 82.69 264 MET A N 1
ATOM 2072 C CA . MET A 1 264 ? -7.621 20.322 -35.275 1.00 82.69 264 MET A CA 1
ATOM 2073 C C . MET A 1 264 ? -6.477 19.788 -36.146 1.00 82.69 264 MET A C 1
ATOM 2075 O O . MET A 1 264 ? -6.408 20.112 -37.331 1.00 82.69 264 MET A O 1
ATOM 2079 N N . LEU A 1 265 ? -5.540 19.044 -35.557 1.00 81.06 265 LEU A N 1
ATOM 2080 C CA . LEU A 1 265 ? -4.317 18.590 -36.225 1.00 81.06 265 LEU A CA 1
ATOM 2081 C C . LEU A 1 265 ? -4.342 17.098 -36.575 1.00 81.06 265 LEU A C 1
ATOM 2083 O O . LEU A 1 265 ? -3.295 16.545 -36.927 1.00 81.06 265 LEU A O 1
ATOM 2087 N N . GLU A 1 266 ? -5.501 16.441 -36.492 1.00 78.25 266 GLU A N 1
ATOM 2088 C CA . GLU A 1 266 ? -5.633 15.026 -36.833 1.00 78.25 266 GLU A CA 1
ATOM 2089 C C . GLU A 1 266 ? -5.186 14.781 -38.286 1.00 78.25 266 GLU A C 1
ATOM 2091 O O . GLU A 1 266 ? -5.720 15.344 -39.242 1.00 78.25 266 GLU A O 1
ATOM 2096 N N . GLY A 1 267 ? -4.126 13.984 -38.460 1.00 69.12 267 GLY A N 1
ATOM 2097 C CA . GLY A 1 267 ? -3.568 13.672 -39.776 1.00 69.12 267 GLY A CA 1
ATOM 2098 C C . GLY A 1 267 ? -2.737 14.784 -40.440 1.00 69.12 267 GLY A C 1
ATOM 2099 O O . GLY A 1 267 ? -2.260 14.574 -41.556 1.00 69.12 267 GLY A O 1
ATOM 2100 N N . GLN A 1 268 ? -2.494 15.930 -39.790 1.00 76.25 268 GLN A N 1
ATOM 2101 C CA . GLN A 1 268 ? -1.780 17.082 -40.380 1.00 76.25 268 GLN A CA 1
ATOM 2102 C C . GLN A 1 268 ? -0.520 17.530 -39.608 1.00 76.25 268 GLN A C 1
ATOM 2104 O O . GLN A 1 268 ? -0.047 18.654 -39.790 1.00 76.25 268 GLN A O 1
ATOM 2109 N N . LEU A 1 269 ? 0.058 16.676 -38.756 1.00 72.69 269 LEU A N 1
ATOM 2110 C CA . LEU A 1 269 ? 1.246 17.001 -37.949 1.00 72.69 269 LEU A CA 1
ATOM 2111 C C . LEU A 1 269 ? 2.556 17.024 -38.756 1.00 72.69 269 LEU A C 1
ATOM 2113 O O . LEU A 1 269 ? 3.524 17.650 -38.322 1.00 72.69 269 LEU A O 1
ATOM 2117 N N . GLN A 1 270 ? 2.603 16.372 -39.921 1.00 72.81 270 GLN A N 1
ATOM 2118 C CA . GLN A 1 270 ? 3.788 16.314 -40.784 1.00 72.81 270 GLN A CA 1
ATOM 2119 C C . GLN A 1 270 ? 3.650 17.277 -41.975 1.00 72.81 270 GLN A C 1
ATOM 2121 O O . GLN A 1 270 ? 2.667 17.226 -42.713 1.00 72.81 270 GLN A O 1
ATOM 2126 N N . LYS A 1 271 ? 4.647 18.147 -42.191 1.00 66.38 271 LYS A N 1
ATOM 2127 C CA . LYS A 1 271 ? 4.757 19.014 -43.379 1.00 66.38 271 LYS A CA 1
ATOM 2128 C C . LYS A 1 271 ? 6.192 19.043 -43.926 1.00 66.38 271 LYS A C 1
ATOM 2130 O O . LYS A 1 271 ? 7.122 18.762 -43.167 1.00 66.38 271 LYS A O 1
ATOM 2135 N N . PRO A 1 272 ? 6.378 19.389 -45.218 1.00 59.75 272 PRO A N 1
ATOM 2136 C CA . PRO A 1 272 ? 7.692 19.488 -45.848 1.00 59.75 272 PRO A CA 1
ATOM 2137 C C . PRO A 1 272 ? 8.618 20.489 -45.144 1.00 59.75 272 PRO A C 1
ATOM 2139 O O . PRO A 1 272 ? 8.171 21.472 -44.549 1.00 59.75 272 PRO A O 1
ATOM 2142 N N . ILE A 1 273 ? 9.922 20.240 -45.257 1.00 57.09 273 ILE A N 1
ATOM 2143 C CA . ILE A 1 273 ? 10.997 21.053 -44.676 1.00 57.09 273 ILE A CA 1
ATOM 2144 C C . ILE A 1 273 ? 10.887 22.500 -45.193 1.00 57.09 273 ILE A C 1
ATOM 2146 O O . ILE A 1 273 ? 10.954 22.729 -46.397 1.00 57.09 273 ILE A O 1
ATOM 2150 N N . GLY A 1 274 ? 10.729 23.473 -44.285 1.00 57.41 274 GLY A N 1
ATOM 2151 C CA . GLY A 1 274 ? 10.748 24.913 -44.600 1.00 57.41 274 GLY A CA 1
ATOM 2152 C C . GLY A 1 274 ? 9.449 25.689 -44.337 1.00 57.41 274 GLY A C 1
ATOM 2153 O O . GLY A 1 274 ? 9.457 26.912 -44.446 1.00 57.41 274 GLY A O 1
ATOM 2154 N N . VAL A 1 275 ? 8.353 25.022 -43.956 1.00 66.56 275 VAL A N 1
ATOM 2155 C CA . VAL A 1 275 ? 7.079 25.668 -43.567 1.00 66.56 275 VAL A CA 1
ATOM 2156 C C . VAL A 1 275 ? 6.967 25.742 -42.036 1.00 66.56 275 VAL A C 1
ATOM 2158 O O . VAL A 1 275 ? 7.456 24.849 -41.342 1.00 66.56 275 VAL A O 1
ATOM 2161 N N . GLU A 1 276 ? 6.334 26.794 -41.495 1.00 68.50 276 GLU A N 1
ATOM 2162 C CA . GLU A 1 276 ? 6.044 26.897 -40.053 1.00 68.50 276 GLU A CA 1
ATOM 2163 C C . GLU A 1 276 ? 5.296 25.642 -39.576 1.00 68.50 276 GLU A C 1
ATOM 2165 O O . GLU A 1 276 ? 4.396 25.129 -40.254 1.00 68.50 276 GLU A O 1
ATOM 2170 N N . LYS A 1 277 ? 5.700 25.114 -38.416 1.00 79.62 277 LYS A N 1
ATOM 2171 C CA . LYS A 1 277 ? 5.145 23.868 -37.888 1.00 79.62 277 LYS A CA 1
ATOM 2172 C C . LYS A 1 277 ? 3.633 24.035 -37.663 1.00 79.62 277 LYS A C 1
ATOM 2174 O O . LYS A 1 277 ? 3.235 25.005 -37.016 1.00 79.62 277 LYS A O 1
ATOM 2179 N N . PRO A 1 278 ? 2.786 23.089 -38.113 1.00 77.62 278 PRO A N 1
ATOM 2180 C CA . PRO A 1 278 ? 1.330 23.164 -37.942 1.00 77.62 278 PRO A CA 1
ATOM 2181 C C . PRO A 1 278 ? 0.894 23.375 -36.489 1.00 77.62 278 PRO A C 1
ATOM 2183 O O . PRO A 1 278 ? -0.045 24.122 -36.221 1.00 77.62 278 PRO A O 1
ATOM 2186 N N . MET A 1 279 ? 1.616 22.759 -35.548 1.00 82.44 279 MET A N 1
ATOM 2187 C CA . MET A 1 279 ? 1.341 22.903 -34.123 1.00 82.44 279 MET A CA 1
ATOM 2188 C C . MET A 1 279 ? 1.654 24.307 -33.596 1.00 82.44 279 MET A C 1
ATOM 2190 O O . MET A 1 279 ? 0.948 24.768 -32.708 1.00 82.44 279 MET A O 1
ATOM 2194 N N . ASP A 1 280 ? 2.657 25.003 -34.137 1.00 86.19 280 ASP A N 1
ATOM 2195 C CA . ASP A 1 280 ? 3.021 26.357 -33.698 1.00 86.19 280 ASP A CA 1
ATOM 2196 C C . ASP A 1 280 ? 1.925 27.360 -34.089 1.00 86.19 280 ASP A C 1
ATOM 2198 O O . ASP A 1 280 ? 1.494 28.160 -33.255 1.00 86.19 280 ASP A O 1
ATOM 2202 N N . ALA A 1 281 ? 1.421 27.263 -35.326 1.00 84.56 281 ALA A N 1
ATOM 2203 C CA . ALA A 1 281 ? 0.315 28.085 -35.817 1.00 84.56 281 ALA A CA 1
ATOM 2204 C C . ALA A 1 281 ? -0.983 27.808 -35.039 1.00 84.56 281 ALA A C 1
ATOM 2206 O O . ALA A 1 281 ? -1.576 28.726 -34.474 1.00 84.56 281 ALA A O 1
ATOM 2207 N N . ALA A 1 282 ? -1.369 26.534 -34.905 1.00 84.31 282 ALA A N 1
ATOM 2208 C CA . ALA A 1 282 ? -2.585 26.153 -34.189 1.00 84.31 282 ALA A CA 1
ATOM 2209 C C . ALA A 1 282 ? -2.532 26.513 -32.692 1.00 84.31 282 ALA A C 1
ATOM 2211 O O . ALA A 1 282 ? -3.542 26.903 -32.106 1.00 84.31 282 ALA A O 1
ATOM 2212 N N . LEU A 1 283 ? -1.357 26.421 -32.059 1.00 87.69 283 LEU A N 1
ATOM 2213 C CA . LEU A 1 283 ? -1.173 26.801 -30.658 1.00 87.69 283 LEU A CA 1
ATOM 2214 C C . LEU A 1 283 ? -1.264 28.320 -30.476 1.00 87.69 283 LEU A C 1
ATOM 2216 O O . LEU A 1 283 ? -1.855 28.772 -29.495 1.00 87.69 283 LEU A O 1
ATOM 2220 N N . ARG A 1 284 ? -0.761 29.114 -31.432 1.00 87.19 284 ARG A N 1
ATOM 2221 C CA . ARG A 1 284 ? -0.929 30.575 -31.440 1.00 87.19 284 ARG A CA 1
ATOM 2222 C C . ARG A 1 284 ? -2.408 30.954 -31.544 1.00 87.19 284 ARG A C 1
ATOM 2224 O O . ARG A 1 284 ? -2.882 31.719 -30.702 1.00 87.19 284 ARG A O 1
ATOM 2231 N N . ASP A 1 285 ? -3.143 30.342 -32.468 1.00 86.88 285 ASP A N 1
ATOM 2232 C CA . ASP A 1 285 ? -4.570 30.608 -32.689 1.00 86.88 285 ASP A CA 1
ATOM 2233 C C . ASP A 1 285 ? -5.427 30.205 -31.476 1.00 86.88 285 ASP A C 1
ATOM 2235 O O . ASP A 1 285 ? -6.189 31.012 -30.930 1.00 86.88 285 ASP A O 1
ATOM 2239 N N . LEU A 1 286 ? -5.244 28.982 -30.967 1.00 86.38 286 LEU A N 1
ATOM 2240 C CA . LEU A 1 286 ? -5.998 28.482 -29.814 1.00 86.38 286 LEU A CA 1
ATOM 2241 C C . LEU A 1 286 ? -5.634 29.190 -28.511 1.00 86.38 286 LEU A C 1
ATOM 2243 O O . LEU A 1 286 ? -6.510 29.369 -27.660 1.00 86.38 286 LEU A O 1
ATOM 2247 N N . SER A 1 287 ? -4.390 29.654 -28.348 1.00 85.31 287 SER A N 1
ATOM 2248 C CA . SER A 1 287 ? -4.006 30.438 -27.170 1.00 85.31 287 SER A CA 1
ATOM 2249 C C . SER A 1 287 ? -4.810 31.740 -27.061 1.00 85.31 287 SER A C 1
ATOM 2251 O O . SER A 1 287 ? -5.090 32.201 -25.950 1.00 85.31 287 SER A O 1
ATOM 2253 N N . GLY A 1 288 ? -5.218 32.333 -28.189 1.00 82.62 288 GLY A N 1
ATOM 2254 C CA . GLY A 1 288 ? -6.059 33.531 -28.259 1.00 82.62 288 GLY A CA 1
ATOM 2255 C C . GLY A 1 288 ? -7.560 33.260 -28.122 1.00 82.62 288 GLY A C 1
ATOM 2256 O O . GLY A 1 288 ? -8.312 34.175 -27.791 1.00 82.62 288 GLY A O 1
ATOM 2257 N N . SER A 1 289 ? -7.998 32.014 -28.310 1.00 87.50 289 SER A N 1
ATOM 2258 C CA . SER A 1 289 ? -9.419 31.653 -28.340 1.00 87.50 289 SER A CA 1
ATOM 2259 C C . SER A 1 289 ? -10.143 31.919 -27.013 1.00 87.50 289 SER A C 1
ATOM 2261 O O . SER A 1 289 ? -9.617 31.701 -25.914 1.00 87.50 289 SER A O 1
ATOM 2263 N N . GLN A 1 290 ? -11.392 32.380 -27.097 1.00 82.75 290 GLN A N 1
ATOM 2264 C CA . GLN A 1 290 ? -12.235 32.603 -25.917 1.00 82.75 290 GLN A CA 1
ATOM 2265 C C . GLN A 1 290 ? -12.553 31.288 -25.187 1.00 82.75 290 GLN A C 1
ATOM 2267 O O . GLN A 1 290 ? -12.643 31.263 -23.960 1.00 82.75 290 GLN A O 1
ATOM 2272 N N . GLU A 1 291 ? -12.636 30.189 -25.936 1.00 80.94 291 GLU A N 1
ATOM 2273 C CA . GLU A 1 291 ? -12.927 28.841 -25.442 1.00 80.94 291 GLU A CA 1
ATOM 2274 C C . GLU A 1 291 ? -11.875 28.313 -24.464 1.00 80.94 291 GLU A C 1
ATOM 2276 O O . GLU A 1 291 ? -12.204 27.537 -23.568 1.00 80.94 291 GLU A O 1
ATOM 2281 N N . ILE A 1 292 ? -10.621 28.752 -24.600 1.00 86.56 292 ILE A N 1
ATOM 2282 C CA . ILE A 1 292 ? -9.538 28.416 -23.673 1.00 86.56 292 ILE A CA 1
ATOM 2283 C C . ILE A 1 292 ? -9.383 29.493 -22.599 1.00 86.56 292 ILE A C 1
ATOM 2285 O O . ILE A 1 292 ? -9.250 29.179 -21.415 1.00 86.56 292 ILE A O 1
ATOM 2289 N N . ASN A 1 293 ? -9.453 30.773 -22.977 1.00 86.81 293 ASN A N 1
ATOM 2290 C CA . ASN A 1 293 ? -9.259 31.870 -22.027 1.00 86.81 293 ASN A CA 1
ATOM 2291 C C . ASN A 1 293 ? -10.356 31.937 -20.945 1.00 86.81 293 ASN A C 1
ATOM 2293 O O . ASN A 1 293 ? -10.071 32.417 -19.849 1.00 86.81 293 ASN A O 1
ATOM 2297 N N . GLN A 1 294 ? -11.560 31.400 -21.183 1.00 86.75 294 GLN A N 1
ATOM 2298 C CA . GLN A 1 294 ? -12.603 31.272 -20.151 1.00 86.75 294 GLN A CA 1
ATOM 2299 C C . GLN A 1 294 ? -12.158 30.433 -18.939 1.00 86.75 294 GLN A C 1
ATOM 2301 O O . GLN A 1 294 ? -12.523 30.745 -17.808 1.00 86.75 294 GLN A O 1
ATOM 2306 N N . PHE A 1 295 ? -11.311 29.416 -19.138 1.00 84.75 295 PHE A N 1
ATOM 2307 C CA . PHE A 1 295 ? -10.795 28.582 -18.044 1.00 84.75 295 PHE A CA 1
ATOM 2308 C C . PHE A 1 295 ? -9.770 29.320 -17.171 1.00 84.75 295 PHE A C 1
ATOM 2310 O O . PHE A 1 295 ? -9.517 28.920 -16.033 1.00 84.75 295 PHE A O 1
ATOM 2317 N N . LEU A 1 296 ? -9.201 30.409 -17.695 1.00 85.69 296 LEU A N 1
ATOM 2318 C CA . LEU A 1 296 ? -8.223 31.271 -17.031 1.00 85.69 296 LEU A CA 1
ATOM 2319 C C . LEU A 1 296 ? -8.860 32.539 -16.442 1.00 85.69 296 LEU A C 1
ATOM 2321 O O . LEU A 1 296 ? -8.140 33.441 -16.012 1.00 85.69 296 LEU A O 1
ATOM 2325 N N . GLN A 1 297 ? -10.193 32.635 -16.415 1.00 86.38 297 GLN A N 1
ATOM 2326 C CA . GLN A 1 297 ? -10.875 33.758 -15.780 1.00 86.38 297 GLN A CA 1
ATOM 2327 C C . GLN A 1 297 ? -10.881 33.608 -14.247 1.00 86.38 297 GLN A C 1
ATOM 2329 O O . GLN A 1 297 ? -11.153 32.519 -13.727 1.00 86.38 297 GLN A O 1
ATOM 2334 N N . PRO A 1 298 ? -10.600 34.695 -13.501 1.00 81.62 298 PRO A N 1
ATOM 2335 C CA . PRO A 1 298 ? -10.825 34.748 -12.062 1.00 81.62 298 PRO A CA 1
ATOM 2336 C C . PRO A 1 298 ? -12.276 34.408 -11.726 1.00 81.62 298 PRO A C 1
ATOM 2338 O O . PRO A 1 298 ? -13.204 34.953 -12.322 1.00 81.62 298 PRO A O 1
ATOM 2341 N N . LEU A 1 299 ? -12.480 33.522 -10.757 1.00 82.88 299 LEU A N 1
ATOM 2342 C CA . LEU A 1 299 ? -13.820 33.128 -10.325 1.00 82.88 299 LEU A CA 1
ATOM 2343 C C . LEU A 1 299 ? -14.327 34.094 -9.252 1.00 82.88 299 LEU A C 1
ATOM 2345 O O . LEU A 1 299 ? -13.536 34.608 -8.462 1.00 82.88 299 LEU A O 1
ATOM 2349 N N . VAL A 1 300 ? -15.637 34.346 -9.210 1.00 75.88 300 VAL A N 1
ATOM 2350 C CA . VAL A 1 300 ? -16.249 35.210 -8.187 1.00 75.88 300 VAL A CA 1
ATOM 2351 C C . VAL A 1 300 ? -15.946 34.637 -6.803 1.00 75.88 300 VAL A C 1
ATOM 2353 O O . VAL A 1 300 ? -16.157 33.451 -6.541 1.00 75.88 300 VAL A O 1
ATOM 2356 N N . ALA A 1 301 ? -15.426 35.481 -5.916 1.00 63.41 301 ALA A N 1
ATOM 2357 C CA . ALA A 1 301 ? -15.204 35.120 -4.531 1.00 63.41 301 ALA A CA 1
ATOM 2358 C C . ALA A 1 301 ? -16.560 34.836 -3.872 1.00 63.41 301 ALA A C 1
ATOM 2360 O O . ALA A 1 301 ? -17.487 35.638 -4.016 1.00 63.41 301 ALA A O 1
ATOM 2361 N N . PRO A 1 302 ? -16.704 33.712 -3.153 1.00 64.19 302 PRO A N 1
ATOM 2362 C CA . PRO A 1 302 ? -17.934 33.425 -2.429 1.00 64.19 302 PRO A CA 1
ATOM 2363 C C . PRO A 1 302 ? -18.262 34.588 -1.471 1.00 64.19 302 PRO A C 1
ATOM 2365 O O . PRO A 1 302 ? -17.333 35.184 -0.912 1.00 64.19 302 PRO A O 1
ATOM 2368 N N . PRO A 1 303 ? -19.550 34.944 -1.286 1.00 46.41 303 PRO A N 1
ATOM 2369 C CA . PRO A 1 303 ? -19.933 36.098 -0.479 1.00 46.41 303 PRO A CA 1
ATOM 2370 C C . PRO A 1 303 ? -19.359 35.985 0.943 1.00 46.41 303 PRO A C 1
ATOM 2372 O O . PRO A 1 303 ? -19.362 34.890 1.519 1.00 46.41 303 PRO A O 1
ATOM 2375 N N . PRO A 1 304 ? -18.856 37.090 1.523 1.00 39.91 304 PRO A N 1
ATOM 2376 C CA . PRO A 1 304 ? -18.331 37.076 2.879 1.00 39.91 304 PRO A CA 1
ATOM 2377 C C . PRO A 1 304 ? -19.458 36.731 3.858 1.00 39.91 304 PRO A C 1
ATOM 2379 O O . PRO A 1 304 ? -20.549 37.298 3.794 1.00 39.91 304 PRO A O 1
ATOM 2382 N N . ALA A 1 305 ? -19.192 35.804 4.779 1.00 42.62 305 ALA A N 1
ATOM 2383 C CA . ALA A 1 305 ? -20.079 35.554 5.910 1.00 42.62 305 ALA A CA 1
ATOM 2384 C C . ALA A 1 305 ? -20.308 36.868 6.696 1.00 42.62 305 ALA A C 1
ATOM 2386 O O . ALA A 1 305 ? -19.378 37.674 6.802 1.00 42.62 305 ALA A O 1
ATOM 2387 N N . PRO A 1 306 ? -21.515 37.118 7.243 1.00 29.25 306 PRO A N 1
ATOM 2388 C CA . PRO A 1 306 ? -21.836 38.385 7.894 1.00 29.25 306 PRO A CA 1
ATOM 2389 C C . PRO A 1 306 ? -20.906 38.633 9.089 1.00 29.25 306 PRO A C 1
ATOM 2391 O O . PRO A 1 306 ? -20.880 37.864 10.051 1.00 29.25 306 PRO A O 1
ATOM 2394 N N . HIS A 1 307 ? -20.126 39.713 9.017 1.00 33.19 307 HIS A N 1
ATOM 2395 C CA . HIS A 1 307 ? -19.230 40.139 10.089 1.00 33.19 307 HIS A CA 1
ATOM 2396 C C . HIS A 1 307 ? -19.940 41.098 11.070 1.00 33.19 307 HIS A C 1
ATOM 2398 O O . HIS A 1 307 ? -20.742 41.928 10.639 1.00 33.19 307 HIS A O 1
ATOM 2404 N N . PRO A 1 308 ? -19.637 41.032 12.384 1.00 40.78 308 PRO A N 1
ATOM 2405 C CA . PRO A 1 308 ? -20.267 41.867 13.403 1.00 40.78 308 PRO A CA 1
ATOM 2406 C C . PRO A 1 308 ? -19.769 43.317 13.325 1.00 40.78 308 PRO A C 1
ATOM 2408 O O . PRO A 1 308 ? -18.570 43.577 13.211 1.00 40.78 308 PRO A O 1
ATOM 2411 N N . THR A 1 309 ? -20.692 44.269 13.431 1.00 29.66 309 THR A N 1
ATOM 2412 C CA . THR A 1 309 ? -20.446 45.719 13.412 1.00 29.66 309 THR A CA 1
ATOM 2413 C C . THR A 1 309 ? -19.492 46.168 14.529 1.00 29.66 309 THR A C 1
ATOM 2415 O O . THR A 1 309 ? -19.804 46.008 15.711 1.00 29.66 309 THR A O 1
ATOM 2418 N N . LYS A 1 310 ? -18.359 46.793 14.173 1.00 30.33 310 LYS A N 1
ATOM 2419 C CA . LYS A 1 310 ? -17.483 47.532 15.103 1.00 30.33 310 LYS A CA 1
ATOM 2420 C C . LYS A 1 310 ? -17.834 49.028 15.098 1.00 30.33 310 LYS A C 1
ATOM 2422 O O . LYS A 1 310 ? -17.946 49.629 14.035 1.00 30.33 310 LYS A O 1
ATOM 2427 N N . ARG A 1 311 ? -17.978 49.618 16.291 1.00 26.53 311 ARG A N 1
ATOM 2428 C CA . ARG A 1 311 ? -18.057 51.075 16.539 1.00 26.53 311 ARG A CA 1
ATOM 2429 C C . ARG A 1 311 ? -16.662 51.734 16.448 1.00 26.53 311 ARG A C 1
ATOM 2431 O O . ARG A 1 311 ? -15.670 51.023 16.614 1.00 26.53 311 ARG A O 1
ATOM 2438 N N . PRO A 1 312 ? -16.578 53.053 16.176 1.00 25.19 312 PRO A N 1
ATOM 2439 C CA . PRO A 1 312 ? -15.347 53.714 15.750 1.00 25.19 312 PRO A CA 1
ATOM 2440 C C . PRO A 1 312 ? -14.394 54.079 16.896 1.00 25.19 312 PRO A C 1
ATOM 2442 O O . PRO A 1 312 ? -14.776 54.229 18.055 1.00 25.19 312 PRO A O 1
ATOM 2445 N N . PHE A 1 313 ? -13.135 54.201 16.491 1.00 29.27 313 PHE A N 1
ATOM 2446 C CA . PHE A 1 313 ? -11.905 54.408 17.250 1.00 29.27 313 PHE A CA 1
ATOM 2447 C C . PHE A 1 313 ? -11.744 55.868 17.717 1.00 29.27 313 PHE A C 1
ATOM 2449 O O . PHE A 1 313 ? -12.163 56.781 17.005 1.00 29.27 313 PHE A O 1
ATOM 2456 N N . LYS A 1 314 ? -11.064 56.100 18.849 1.00 25.72 314 LYS A N 1
ATOM 2457 C CA . LYS A 1 314 ? -10.428 57.393 19.151 1.00 25.72 314 LYS A CA 1
ATOM 2458 C C . LYS A 1 314 ? -9.016 57.164 19.695 1.00 25.72 314 LYS A C 1
ATOM 2460 O O . LYS A 1 314 ? -8.802 56.299 20.538 1.00 25.72 314 LYS A O 1
ATOM 2465 N N . GLU A 1 315 ? -8.090 57.911 19.109 1.00 26.28 315 GLU A N 1
ATOM 2466 C CA . GLU A 1 315 ? -6.632 57.887 19.244 1.00 26.28 315 GLU A CA 1
ATOM 2467 C C . GLU A 1 315 ? -6.131 58.217 20.658 1.00 26.28 315 GLU A C 1
ATOM 2469 O O . GLU A 1 315 ? -6.759 59.014 21.350 1.00 26.28 315 GLU A O 1
ATOM 2474 N N . LEU A 1 316 ? -4.943 57.709 21.021 1.00 26.78 316 LEU A N 1
ATOM 2475 C CA . LEU A 1 316 ? -3.847 58.550 21.531 1.00 26.78 316 LEU A CA 1
ATOM 2476 C C . LEU A 1 316 ? -2.486 57.810 21.487 1.00 26.78 316 LEU A C 1
ATOM 2478 O O . LEU A 1 316 ? -2.284 56.795 22.144 1.00 26.78 316 LEU A O 1
ATOM 2482 N N . THR A 1 317 ? -1.600 58.334 20.636 1.00 23.05 317 THR A N 1
ATOM 2483 C CA . THR A 1 317 ? -0.145 58.572 20.779 1.00 23.05 317 THR A CA 1
ATOM 2484 C C . THR A 1 317 ? 0.747 57.702 21.697 1.00 23.05 317 THR A C 1
ATOM 2486 O O . THR A 1 317 ? 0.555 57.609 22.903 1.00 23.05 317 THR A O 1
ATOM 2489 N N . THR A 1 318 ? 1.838 57.219 21.084 1.00 25.34 318 THR A N 1
ATOM 2490 C CA . THR A 1 318 ? 3.171 56.789 21.598 1.00 25.34 318 THR A CA 1
ATOM 2491 C C . THR A 1 318 ? 3.813 57.763 22.628 1.00 25.34 318 THR A C 1
ATOM 2493 O O . THR A 1 318 ? 3.331 58.895 22.640 1.00 25.34 318 THR A O 1
ATOM 2496 N N . PRO A 1 319 ? 4.938 57.487 23.369 1.00 29.80 319 PRO A N 1
ATOM 2497 C CA . PRO A 1 319 ? 6.045 56.545 23.066 1.00 29.80 319 PRO A CA 1
ATOM 2498 C C . PRO A 1 319 ? 6.853 55.912 24.264 1.00 29.80 319 PRO A C 1
ATOM 2500 O O . PRO A 1 319 ? 6.590 56.142 25.438 1.00 29.80 319 PRO A O 1
ATOM 2503 N N . THR A 1 320 ? 7.939 55.197 23.897 1.00 23.83 320 THR A N 1
ATOM 2504 C CA . THR A 1 320 ? 9.273 55.024 24.559 1.00 23.83 320 THR A CA 1
ATOM 2505 C C . THR A 1 320 ? 9.586 53.945 25.626 1.00 23.83 320 THR A C 1
ATOM 2507 O O . THR A 1 320 ? 9.181 54.034 26.775 1.00 23.83 320 THR A O 1
ATOM 2510 N N . LYS A 1 321 ? 10.458 53.007 25.192 1.00 23.23 321 LYS A N 1
ATOM 2511 C CA . LYS A 1 321 ? 11.744 52.492 25.748 1.00 23.23 321 LYS A CA 1
ATOM 2512 C C . LYS A 1 321 ? 11.956 52.311 27.266 1.00 23.23 321 LYS A C 1
ATOM 2514 O O . LYS A 1 321 ? 11.889 53.266 28.027 1.00 23.23 321 LYS A O 1
ATOM 2519 N N . GLY A 1 322 ? 12.504 51.140 27.620 1.00 23.11 322 GLY A N 1
ATOM 2520 C CA . GLY A 1 322 ? 13.329 50.929 28.818 1.00 23.11 322 GLY A CA 1
ATOM 2521 C C . GLY A 1 322 ? 13.846 49.490 28.953 1.00 23.11 322 GLY A C 1
ATOM 2522 O O . GLY A 1 322 ? 13.063 48.574 29.172 1.00 23.11 322 GLY A O 1
ATOM 2523 N N . ASP A 1 323 ? 15.159 49.320 28.791 1.00 22.16 323 ASP A N 1
ATOM 2524 C CA . ASP A 1 323 ? 15.963 48.097 28.930 1.00 22.16 323 ASP A CA 1
ATOM 2525 C C . ASP A 1 323 ? 15.954 47.473 30.343 1.00 22.16 323 ASP A C 1
ATOM 2527 O O . ASP A 1 323 ? 15.772 48.176 31.334 1.00 22.16 323 ASP A O 1
ATOM 2531 N N . GLY A 1 324 ? 16.293 46.178 30.470 1.00 24.48 324 GLY A N 1
ATOM 2532 C CA . GLY A 1 324 ? 16.702 45.631 31.774 1.00 24.48 324 GLY A CA 1
ATOM 2533 C C . GLY A 1 324 ? 16.793 44.109 31.898 1.00 24.48 324 GLY A C 1
ATOM 2534 O O . GLY A 1 324 ? 15.797 43.426 32.088 1.00 24.48 324 GLY A O 1
ATOM 2535 N N . LYS A 1 325 ? 18.021 43.588 31.852 1.00 22.05 325 LYS A N 1
ATOM 2536 C CA . LYS A 1 325 ? 18.429 42.178 31.988 1.00 22.05 325 LYS A CA 1
ATOM 2537 C C . LYS A 1 325 ? 18.112 41.538 33.358 1.00 22.05 325 LYS A C 1
ATOM 2539 O O . LYS A 1 325 ? 18.484 42.083 34.386 1.00 22.05 325 LYS A O 1
ATOM 2544 N N . GLY A 1 326 ? 17.620 40.294 33.312 1.00 23.94 326 GLY A N 1
ATOM 2545 C CA . GLY A 1 326 ? 18.209 39.087 33.928 1.00 23.94 326 GLY A CA 1
ATOM 2546 C C . GLY A 1 326 ? 18.302 38.932 35.458 1.00 23.94 326 GLY A C 1
ATOM 2547 O O . GLY A 1 326 ? 19.090 39.617 36.098 1.00 23.94 326 GLY A O 1
ATOM 2548 N N . LYS A 1 327 ? 17.659 37.876 35.995 1.00 24.05 327 LYS A N 1
ATOM 2549 C CA . LYS A 1 327 ? 18.271 36.834 36.861 1.00 24.05 327 LYS A CA 1
ATOM 2550 C C . LYS A 1 327 ? 17.260 35.739 37.254 1.00 24.05 327 LYS A C 1
ATOM 2552 O O . LYS A 1 327 ? 16.135 36.016 37.649 1.00 24.05 327 LYS A O 1
ATOM 2557 N N . THR A 1 328 ? 17.707 34.492 37.139 1.00 23.16 328 THR A N 1
ATOM 2558 C CA . THR A 1 328 ? 17.118 33.235 37.643 1.00 23.16 328 THR A CA 1
ATOM 2559 C C . THR A 1 328 ? 17.465 33.027 39.146 1.00 23.16 328 THR A C 1
ATOM 2561 O O . THR A 1 328 ? 18.144 33.876 39.719 1.00 23.16 328 THR A O 1
ATOM 2564 N N . PRO A 1 329 ? 17.178 31.873 39.786 1.00 36.09 329 PRO A N 1
ATOM 2565 C CA . PRO A 1 329 ? 15.890 31.456 40.362 1.00 36.09 329 PRO A CA 1
ATOM 2566 C C . PRO A 1 329 ? 16.012 31.056 41.863 1.00 36.09 329 PRO A C 1
ATOM 2568 O O . PRO A 1 329 ? 17.067 30.590 42.275 1.00 36.09 329 PRO A O 1
ATOM 2571 N N . ASN A 1 330 ? 14.941 31.116 42.676 1.00 22.45 330 ASN A N 1
ATOM 2572 C CA . ASN A 1 330 ? 14.585 30.015 43.604 1.00 22.45 330 ASN A CA 1
ATOM 2573 C C . ASN A 1 330 ? 13.322 30.252 44.459 1.00 22.45 330 ASN A C 1
ATOM 2575 O O . ASN A 1 330 ? 13.189 31.266 45.128 1.00 22.45 330 ASN A O 1
ATOM 2579 N N . LYS A 1 331 ? 12.493 29.197 44.469 1.00 24.83 331 LYS A N 1
ATOM 2580 C CA . LYS A 1 331 ? 11.718 28.569 45.562 1.00 24.83 331 LYS A CA 1
ATOM 2581 C C . LYS A 1 331 ? 11.009 29.420 46.631 1.00 24.83 331 LYS A C 1
ATOM 2583 O O . LYS A 1 331 ? 11.634 29.984 47.517 1.00 24.83 331 LYS A O 1
ATOM 2588 N N . GLY A 1 332 ? 9.692 29.220 46.691 1.00 22.58 332 GLY A N 1
ATOM 2589 C CA . GLY A 1 332 ? 8.862 29.330 47.894 1.00 22.58 332 GLY A CA 1
ATOM 2590 C C . GLY A 1 332 ? 7.434 28.911 47.552 1.00 22.58 332 GLY A C 1
ATOM 2591 O O . GLY A 1 332 ? 6.815 29.529 46.695 1.00 22.58 332 GLY A O 1
ATOM 2592 N N . GLY A 1 333 ? 6.961 27.797 48.111 1.00 24.28 333 GLY A N 1
ATOM 2593 C CA . GLY A 1 333 ? 5.641 27.245 47.811 1.00 24.28 333 GLY A CA 1
ATOM 2594 C C . GLY A 1 333 ? 4.524 27.928 48.592 1.00 24.28 333 GLY A C 1
ATOM 2595 O O . GLY A 1 333 ? 4.731 28.330 49.730 1.00 24.28 333 GLY A O 1
ATOM 2596 N N . GLU A 1 334 ? 3.325 27.951 48.012 1.00 24.64 334 GLU A N 1
ATOM 2597 C CA . GLU A 1 334 ? 2.089 28.131 48.769 1.00 24.64 334 GLU A CA 1
ATOM 2598 C C . GLU A 1 334 ? 0.919 27.402 48.094 1.00 24.64 334 GLU A C 1
ATOM 2600 O O . GLU A 1 334 ? 0.768 27.391 46.871 1.00 24.64 334 GLU A O 1
ATOM 2605 N N . LYS A 1 335 ? 0.129 26.722 48.930 1.00 26.14 335 LYS A N 1
ATOM 2606 C CA . LYS A 1 335 ? -1.099 25.999 48.586 1.00 26.14 335 LYS A CA 1
ATOM 2607 C C . LYS A 1 335 ? -2.212 27.001 48.271 1.00 26.14 335 LYS A C 1
ATOM 2609 O O . LYS A 1 335 ? -2.426 27.924 49.046 1.00 26.14 335 LYS A O 1
ATOM 2614 N N . GLY A 1 336 ? -3.012 26.739 47.238 1.00 22.84 336 GLY A N 1
ATOM 2615 C CA . GLY A 1 336 ? -4.274 27.455 47.052 1.00 22.84 336 GLY A CA 1
ATOM 2616 C C . GLY A 1 336 ? -5.108 26.967 45.870 1.00 22.84 336 GLY A C 1
ATOM 2617 O O . GLY A 1 336 ? -4.751 27.224 44.730 1.00 22.84 336 GLY A O 1
ATOM 2618 N N . GLY A 1 337 ? -6.235 26.316 46.182 1.00 22.80 337 GLY A N 1
ATOM 2619 C CA . GLY A 1 337 ? -7.507 26.395 45.448 1.00 22.80 337 GLY A CA 1
ATOM 2620 C C . GLY A 1 337 ? -7.562 25.844 44.021 1.00 22.80 337 GLY A C 1
ATOM 2621 O O . GLY A 1 337 ? -6.962 26.390 43.101 1.00 22.80 337 GLY A O 1
ATOM 2622 N N . GLY A 1 338 ? -8.388 24.813 43.819 1.00 27.98 338 GLY A N 1
ATOM 2623 C CA . GLY A 1 338 ? -8.707 24.252 42.508 1.00 27.98 338 GLY A CA 1
ATOM 2624 C C . GLY A 1 338 ? -9.145 25.317 41.498 1.00 27.98 338 GLY A C 1
ATOM 2625 O O . GLY A 1 338 ? -10.266 25.816 41.536 1.00 27.98 338 GLY A O 1
ATOM 2626 N N . LYS A 1 339 ? -8.247 25.633 40.566 1.00 25.00 339 LYS A N 1
ATOM 2627 C CA . LYS A 1 339 ? -8.551 26.257 39.280 1.00 25.00 339 LYS A CA 1
ATOM 2628 C C . LYS A 1 339 ? -8.268 25.208 38.214 1.00 25.00 339 LYS A C 1
ATOM 2630 O O . LYS A 1 339 ? -7.205 24.592 38.240 1.00 25.00 339 LYS A O 1
ATOM 2635 N N . ALA A 1 340 ? -9.228 25.005 37.311 1.00 31.47 340 ALA A N 1
ATOM 2636 C CA . ALA A 1 340 ? -9.096 24.114 36.162 1.00 31.47 340 ALA A CA 1
ATOM 2637 C C . ALA A 1 340 ? -7.721 24.311 35.502 1.00 31.47 340 ALA A C 1
ATOM 2639 O O . ALA A 1 340 ? -7.329 25.447 35.215 1.00 31.47 340 ALA A O 1
ATOM 2640 N N . SER A 1 341 ? -6.972 23.222 35.315 1.00 33.38 341 SER A N 1
ATOM 2641 C CA . SER A 1 341 ? -5.624 23.263 34.752 1.00 33.38 341 SER A CA 1
ATOM 2642 C C . SER A 1 341 ? -5.692 23.797 33.324 1.00 33.38 341 SER A C 1
ATOM 2644 O O . SER A 1 341 ? -6.053 23.087 32.384 1.00 33.38 341 SER A O 1
ATOM 2646 N N . ARG A 1 342 ? -5.379 25.080 33.152 1.00 46.16 342 ARG A N 1
ATOM 2647 C CA . ARG A 1 342 ? -5.308 25.721 31.842 1.00 46.16 342 ARG A CA 1
ATOM 2648 C C . ARG A 1 342 ? -4.178 25.061 31.054 1.00 46.16 342 ARG A C 1
ATOM 2650 O O . ARG A 1 342 ? -3.026 25.115 31.472 1.00 46.16 342 ARG A O 1
ATOM 2657 N N . VAL A 1 343 ? -4.516 24.437 29.926 1.00 52.47 343 VAL A N 1
ATOM 2658 C CA . VAL A 1 343 ? -3.543 23.849 28.997 1.00 52.47 343 VAL A CA 1
ATOM 2659 C C . VAL A 1 343 ? -2.528 24.926 28.597 1.00 52.47 343 VAL A C 1
ATOM 2661 O O . VAL A 1 343 ? -2.879 25.903 27.936 1.00 52.47 343 VAL A O 1
ATOM 2664 N N . THR A 1 344 ? -1.277 24.768 29.028 1.00 56.28 344 THR A N 1
ATOM 2665 C CA . THR A 1 344 ? -0.160 25.650 28.675 1.00 56.28 344 THR A CA 1
ATOM 2666 C C . THR A 1 344 ? 0.321 25.319 27.269 1.00 56.28 344 THR A C 1
ATOM 2668 O O . THR A 1 344 ? 0.737 24.193 26.994 1.00 56.28 344 THR A O 1
ATOM 2671 N N . ILE A 1 345 ? 0.225 26.290 26.363 1.00 59.31 345 ILE A N 1
ATOM 2672 C CA . ILE A 1 345 ? 0.655 26.196 24.961 1.00 59.31 345 ILE A CA 1
ATOM 2673 C C . ILE A 1 345 ? 2.102 26.720 24.840 1.00 59.31 345 ILE A C 1
ATOM 2675 O O . ILE A 1 345 ? 2.472 27.569 25.648 1.00 59.31 345 ILE A O 1
ATOM 2679 N N . PRO A 1 346 ? 2.939 26.213 23.906 1.00 55.31 346 PRO A N 1
ATOM 2680 C CA . PRO A 1 346 ? 4.332 26.651 23.763 1.00 55.31 346 PRO A CA 1
ATOM 2681 C C . PRO A 1 346 ? 4.491 28.157 23.501 1.00 55.31 346 PRO A C 1
ATOM 2683 O O . PRO A 1 346 ? 3.644 28.765 22.837 1.00 55.31 346 PRO A O 1
ATOM 2686 N N . ASP A 1 347 ? 5.605 28.728 23.975 1.00 46.12 347 ASP A N 1
ATOM 2687 C CA . ASP A 1 347 ? 5.926 30.153 23.842 1.00 46.12 347 ASP A CA 1
ATOM 2688 C C . ASP A 1 347 ? 5.904 30.608 22.371 1.00 46.12 347 ASP A C 1
ATOM 2690 O O . ASP A 1 347 ? 6.566 30.045 21.496 1.00 46.12 347 ASP A O 1
ATOM 2694 N N . GLY A 1 348 ? 5.103 31.642 22.099 1.00 49.09 348 GLY A N 1
ATOM 2695 C CA . GLY A 1 348 ? 4.918 32.240 20.777 1.00 49.09 348 GLY A CA 1
ATOM 2696 C C . GLY A 1 348 ? 3.662 31.800 20.019 1.00 49.09 348 GLY A C 1
ATOM 2697 O O . GLY A 1 348 ? 3.304 32.472 19.060 1.00 49.09 348 GLY A O 1
ATOM 2698 N N . CYS A 1 349 ? 2.953 30.742 20.430 1.00 53.22 349 CYS A N 1
ATOM 2699 C CA . CYS A 1 349 ? 1.675 30.385 19.801 1.00 53.22 349 CYS A CA 1
ATOM 2700 C C . CYS A 1 349 ? 0.519 31.242 20.331 1.00 53.22 349 CYS A C 1
ATOM 2702 O O . CYS A 1 349 ? 0.353 31.402 21.541 1.00 53.22 349 CYS A O 1
ATOM 2704 N N . GLU A 1 350 ? -0.319 31.752 19.429 1.00 57.31 350 GLU A N 1
ATOM 2705 C CA . GLU A 1 350 ? -1.436 32.619 19.800 1.00 57.31 350 GLU A CA 1
ATOM 2706 C C . GLU A 1 350 ? -2.669 31.793 20.197 1.00 57.31 350 GLU A C 1
ATOM 2708 O O . GLU A 1 350 ? -3.181 30.969 19.429 1.00 57.31 350 GLU A O 1
ATOM 2713 N N . GLN A 1 351 ? -3.169 32.041 21.411 1.00 54.00 351 GLN A N 1
ATOM 2714 C CA . GLN A 1 351 ? -4.519 31.658 21.816 1.00 54.00 351 GLN A CA 1
ATOM 2715 C C . GLN A 1 351 ? -5.464 32.838 21.569 1.00 54.00 351 GLN A C 1
ATOM 2717 O O . GLN A 1 351 ? -5.129 33.963 21.952 1.00 54.00 351 GLN A O 1
ATOM 2722 N N . PRO A 1 352 ? -6.665 32.620 21.003 1.00 50.94 352 PRO A N 1
ATOM 2723 C CA . PRO A 1 352 ? -7.682 33.662 20.998 1.00 50.94 352 PRO A CA 1
ATOM 2724 C C . PRO A 1 352 ? -7.985 34.099 22.446 1.00 50.94 352 PRO A C 1
ATOM 2726 O O . PRO A 1 352 ? -7.988 33.252 23.345 1.00 50.94 352 PRO A O 1
ATOM 2729 N N . PRO A 1 353 ? -8.227 35.400 22.703 1.00 40.91 353 PRO A N 1
ATOM 2730 C CA . PRO A 1 353 ? -8.427 35.914 24.052 1.00 40.91 353 PRO A CA 1
ATOM 2731 C C . PRO A 1 353 ? -9.620 35.221 24.715 1.00 40.91 353 PRO A C 1
ATOM 2733 O O . PRO A 1 353 ? -10.768 35.355 24.290 1.00 40.91 353 PRO A O 1
ATOM 2736 N N . VAL A 1 354 ? -9.326 34.470 25.773 1.00 43.03 354 VAL A N 1
ATOM 2737 C CA . VAL A 1 354 ? -10.319 33.829 26.633 1.00 43.03 354 VAL A CA 1
ATOM 2738 C C . VAL A 1 354 ? -10.944 34.935 27.478 1.00 43.03 354 VAL A C 1
ATOM 2740 O O . VAL A 1 354 ? -10.284 35.469 28.369 1.00 43.03 354 VAL A O 1
ATOM 2743 N N . LYS A 1 355 ? -12.199 35.312 27.201 1.00 37.59 355 LYS A N 1
ATOM 2744 C CA . LYS A 1 355 ? -12.962 36.152 28.133 1.00 37.59 355 LYS A CA 1
ATOM 2745 C C . LYS A 1 355 ? -13.138 35.355 29.425 1.00 37.59 355 LYS A C 1
ATOM 2747 O O . LYS A 1 355 ? -13.835 34.344 29.445 1.00 37.59 355 LYS A O 1
ATOM 2752 N N . SER A 1 356 ? -12.443 35.777 30.474 1.00 38.25 356 SER A N 1
ATOM 2753 C CA . SER A 1 356 ? -12.707 35.340 31.837 1.00 38.25 356 SER A CA 1
ATOM 2754 C C . SER A 1 356 ? -14.103 35.820 32.215 1.00 38.25 356 SER A C 1
ATOM 2756 O O . SER A 1 356 ? -14.314 37.023 32.320 1.00 38.25 356 SER A O 1
ATOM 2758 N N . ASP A 1 357 ? -15.063 34.901 32.262 1.00 32.12 357 ASP A N 1
ATOM 2759 C CA . ASP A 1 357 ? -15.995 34.710 33.381 1.00 32.12 357 ASP A CA 1
ATOM 2760 C C . ASP A 1 357 ? -17.154 33.800 32.943 1.00 32.12 357 ASP A C 1
ATOM 2762 O O . ASP A 1 357 ? -17.774 34.000 31.901 1.00 32.12 357 ASP A O 1
ATOM 2766 N N . SER A 1 358 ? -17.436 32.781 33.761 1.00 33.81 358 SER A N 1
ATOM 2767 C CA . SER A 1 358 ? -18.517 31.785 33.624 1.00 33.81 358 SER A CA 1
ATOM 2768 C C . SER A 1 358 ? -18.427 30.798 32.443 1.00 33.81 358 SER A C 1
ATOM 2770 O O . SER A 1 358 ? -19.229 30.809 31.515 1.00 33.81 358 SER A O 1
ATOM 2772 N N . TRP A 1 359 ? -17.501 29.837 32.516 1.00 39.72 359 TRP A N 1
ATOM 2773 C CA . TRP A 1 359 ? -17.661 28.592 31.752 1.00 39.72 359 TRP A CA 1
ATOM 2774 C C . TRP A 1 359 ? -18.652 27.698 32.493 1.00 39.72 359 TRP A C 1
ATOM 2776 O O . TRP A 1 359 ? -18.266 26.857 33.302 1.00 39.72 359 TRP A O 1
ATOM 2786 N N . VAL A 1 360 ? -19.945 27.904 32.248 1.00 38.84 360 VAL A N 1
ATOM 2787 C CA . VAL A 1 360 ? -20.911 26.831 32.475 1.00 38.84 360 VAL A CA 1
ATOM 2788 C C . VAL A 1 360 ? -20.590 25.797 31.408 1.00 38.84 360 VAL A C 1
ATOM 2790 O O . VAL A 1 360 ? -20.813 26.026 30.220 1.00 38.84 360 VAL A O 1
ATOM 2793 N N . TYR A 1 361 ? -19.970 24.693 31.809 1.00 43.38 361 TYR A N 1
ATOM 2794 C CA . TYR A 1 361 ? -19.924 23.527 30.954 1.00 43.38 361 TYR A CA 1
ATOM 2795 C C . TYR A 1 361 ? -21.380 23.144 30.667 1.00 43.38 361 TYR A C 1
ATOM 2797 O O . TYR A 1 361 ? -22.073 22.650 31.553 1.00 43.38 361 TYR A O 1
ATOM 2805 N N . GLU A 1 362 ? -21.855 23.338 29.437 1.00 44.53 362 GLU A N 1
ATOM 2806 C CA . GLU A 1 362 ? -23.055 22.652 28.935 1.00 44.53 362 GLU A CA 1
ATOM 2807 C C . GLU A 1 362 ? -22.705 21.172 28.674 1.00 44.53 362 GLU A C 1
ATOM 2809 O O . GLU A 1 362 ? -22.947 20.615 27.607 1.00 44.53 362 GLU A O 1
ATOM 2814 N N . LEU A 1 363 ? -22.044 20.533 29.646 1.00 45.72 363 LEU A N 1
ATOM 2815 C CA . LEU A 1 363 ? -21.804 19.102 29.657 1.00 45.72 363 LEU A CA 1
ATOM 2816 C C . LEU A 1 363 ? -23.123 18.459 30.047 1.00 45.72 363 LEU A C 1
ATOM 2818 O O . LEU A 1 363 ? -23.599 18.592 31.175 1.00 45.72 363 LEU A O 1
ATOM 2822 N N . PHE A 1 364 ? -23.734 17.781 29.091 1.00 44.31 364 PHE A N 1
ATOM 2823 C CA . PHE A 1 364 ? -24.973 17.077 29.337 1.00 44.31 364 PHE A CA 1
ATOM 2824 C C . PHE A 1 364 ? -24.700 15.845 30.206 1.00 44.31 364 PHE A C 1
ATOM 2826 O O . PHE A 1 364 ? -23.900 14.977 29.858 1.00 44.31 364 PHE A O 1
ATOM 2833 N N . ALA A 1 365 ? -25.406 15.739 31.328 1.00 40.75 365 ALA A N 1
ATOM 2834 C CA . ALA A 1 365 ? -25.521 14.503 32.094 1.00 40.75 365 ALA A CA 1
ATOM 2835 C C . ALA A 1 365 ? -26.591 13.603 31.443 1.00 40.75 365 ALA A C 1
ATOM 2837 O O . ALA A 1 365 ? -27.646 13.341 32.019 1.00 40.75 365 ALA A O 1
ATOM 2838 N N . GLY A 1 366 ? -26.370 13.194 30.191 1.00 38.94 366 GLY A N 1
ATOM 2839 C CA . GLY A 1 366 ? -27.283 12.299 29.482 1.00 38.94 366 GLY A CA 1
ATOM 2840 C C . GLY A 1 366 ? -27.193 10.867 30.016 1.00 38.94 366 GLY A C 1
ATOM 2841 O O . GLY A 1 366 ? -26.130 10.254 29.986 1.00 38.94 366 GLY A O 1
ATOM 2842 N N . SER A 1 367 ? -28.313 10.303 30.479 1.00 39.12 367 SER A N 1
ATOM 2843 C CA . SER A 1 367 ? -28.448 8.891 30.889 1.00 39.12 367 SER A CA 1
ATOM 2844 C C . SER A 1 367 ? -28.794 7.944 29.725 1.00 39.12 367 SER A C 1
ATOM 2846 O O . SER A 1 367 ? -28.978 6.739 29.925 1.00 39.12 367 SER A O 1
ATOM 2848 N N . ALA A 1 368 ? -28.898 8.477 28.504 1.00 42.62 368 ALA A N 1
ATOM 2849 C CA . ALA A 1 368 ? -29.325 7.741 27.324 1.00 42.62 368 ALA A CA 1
ATOM 2850 C C . ALA A 1 368 ? -28.210 6.819 26.801 1.00 42.62 368 ALA A C 1
ATOM 2852 O O . ALA A 1 368 ? -27.099 7.246 26.492 1.00 42.62 368 ALA A O 1
ATOM 2853 N N . ARG A 1 369 ? -28.519 5.522 26.688 1.00 46.97 369 ARG A N 1
ATOM 2854 C CA . ARG A 1 369 ? -27.603 4.512 26.144 1.00 46.97 369 ARG A CA 1
ATOM 2855 C C . ARG A 1 369 ? -27.712 4.474 24.623 1.00 46.97 369 ARG A C 1
ATOM 2857 O O . ARG A 1 369 ? -28.751 4.089 24.092 1.00 46.97 369 ARG A O 1
ATOM 2864 N N . PHE A 1 370 ? -26.620 4.781 23.928 1.00 43.50 370 PHE A N 1
ATOM 2865 C CA . PHE A 1 370 ? -26.498 4.478 22.503 1.00 43.50 370 PHE A CA 1
ATOM 2866 C C . PHE A 1 370 ? -26.456 2.952 22.318 1.00 43.50 370 PHE A C 1
ATOM 2868 O O . PHE A 1 370 ? -25.593 2.279 22.882 1.00 43.50 370 PHE A O 1
ATOM 2875 N N . SER A 1 371 ? -27.416 2.382 21.586 1.00 50.72 371 SER A N 1
ATOM 2876 C CA . SER A 1 371 ? -27.557 0.930 21.419 1.00 50.72 371 SER A CA 1
ATOM 2877 C C . SER A 1 371 ? -27.270 0.491 19.983 1.00 50.72 371 SER A C 1
ATOM 2879 O O . SER A 1 371 ? -27.379 1.269 19.035 1.00 50.72 371 SER A O 1
ATOM 2881 N N . LYS A 1 372 ? -26.948 -0.797 19.799 1.00 45.56 372 LYS A N 1
ATOM 2882 C CA . LYS A 1 372 ? -26.748 -1.392 18.467 1.00 45.56 372 LYS A CA 1
ATOM 2883 C C . LYS A 1 372 ? -28.010 -1.293 17.595 1.00 45.56 372 LYS A C 1
ATOM 2885 O O . LYS A 1 372 ? -27.888 -1.195 16.381 1.00 45.56 372 LYS A O 1
ATOM 2890 N N . ALA A 1 373 ? -29.201 -1.295 18.201 1.00 51.19 373 ALA A N 1
ATOM 2891 C CA . ALA A 1 373 ? -30.467 -1.101 17.492 1.00 51.19 373 ALA A CA 1
ATOM 2892 C C . ALA A 1 373 ? -30.572 0.324 16.929 1.00 51.19 373 ALA A C 1
ATOM 2894 O O . ALA A 1 373 ? -30.737 0.477 15.725 1.00 51.19 373 ALA A O 1
ATOM 2895 N N . ILE A 1 374 ? -30.315 1.341 17.764 1.00 58.56 374 ILE A N 1
ATOM 2896 C CA . ILE A 1 374 ? -30.283 2.754 17.344 1.00 58.56 374 ILE A CA 1
ATOM 2897 C C . ILE A 1 374 ? -29.263 2.958 16.215 1.00 58.56 374 ILE A C 1
ATOM 2899 O O . ILE A 1 374 ? -29.562 3.606 15.219 1.00 58.56 374 ILE A O 1
ATOM 2903 N N . PHE A 1 375 ? -28.078 2.350 16.321 1.00 50.97 375 PHE A N 1
ATOM 2904 C CA . PHE A 1 375 ? -27.064 2.387 15.264 1.00 50.97 375 PHE A CA 1
ATOM 2905 C C . PHE A 1 375 ? -27.577 1.832 13.924 1.00 50.97 375 PHE A C 1
ATOM 2907 O O . PHE A 1 375 ? -27.411 2.477 12.889 1.00 50.97 375 PHE A O 1
ATOM 2914 N N . TRP A 1 376 ? -28.207 0.652 13.926 1.00 52.84 376 TRP A N 1
ATOM 2915 C CA . TRP A 1 376 ? -28.733 0.048 12.698 1.00 52.84 376 TRP A CA 1
ATOM 2916 C C . TRP A 1 376 ? -29.942 0.791 12.140 1.00 52.84 376 TRP A C 1
ATOM 2918 O O . TRP A 1 376 ? -30.082 0.852 10.922 1.00 52.84 376 TRP A O 1
ATOM 2928 N N . ASP A 1 377 ? -30.784 1.368 12.990 1.00 63.19 377 ASP A N 1
ATOM 2929 C CA . ASP A 1 377 ? -31.932 2.156 12.548 1.00 63.19 377 ASP A CA 1
ATOM 2930 C C . ASP A 1 377 ? -31.469 3.465 11.889 1.00 63.19 377 ASP A C 1
ATOM 2932 O O . ASP A 1 377 ? -31.876 3.753 10.764 1.00 63.19 377 ASP A O 1
ATOM 2936 N N . LEU A 1 378 ? -30.477 4.157 12.466 1.00 52.84 378 LEU A N 1
ATOM 2937 C CA . LEU A 1 378 ? -29.836 5.320 11.834 1.00 52.84 378 LEU A CA 1
ATOM 2938 C C . LEU A 1 378 ? -29.209 4.985 10.468 1.00 52.84 378 LEU A C 1
ATOM 2940 O O . LEU A 1 378 ? -29.297 5.789 9.538 1.00 52.84 378 LEU A O 1
ATOM 2944 N N . ILE A 1 379 ? -28.595 3.802 10.325 1.00 53.47 379 ILE A N 1
ATOM 2945 C CA . ILE A 1 379 ? -28.052 3.322 9.041 1.00 53.47 379 ILE A CA 1
ATOM 2946 C C . ILE A 1 379 ? -29.164 3.034 8.027 1.00 53.47 379 ILE A C 1
ATOM 2948 O O . ILE A 1 379 ? -29.036 3.421 6.865 1.00 53.47 379 ILE A O 1
ATOM 2952 N N . LYS A 1 380 ? -30.251 2.365 8.434 1.00 57.22 380 LYS A N 1
ATOM 2953 C CA . LYS A 1 380 ? -31.381 2.040 7.543 1.00 57.22 380 LYS A CA 1
ATOM 2954 C C . LYS A 1 380 ? -32.066 3.295 7.008 1.00 57.22 380 LYS A C 1
ATOM 2956 O O . LYS A 1 380 ? -32.495 3.313 5.860 1.00 57.22 380 LYS A O 1
ATOM 2961 N N . GLU A 1 381 ? -32.119 4.357 7.806 1.00 53.94 381 GLU A N 1
ATOM 2962 C CA . GLU A 1 381 ? -32.675 5.648 7.399 1.00 53.94 381 GLU A CA 1
ATOM 2963 C C . GLU A 1 381 ? -31.728 6.501 6.525 1.00 53.94 381 GLU A C 1
ATOM 2965 O O . GLU A 1 381 ? -31.996 7.686 6.298 1.00 53.94 381 GLU A O 1
ATOM 2970 N N . CYS A 1 382 ? -30.595 5.959 6.069 1.00 41.50 382 CYS A N 1
ATOM 2971 C CA . CYS A 1 382 ? -29.664 6.637 5.165 1.00 41.50 382 CYS A CA 1
ATOM 2972 C C . CYS A 1 382 ? -29.710 6.003 3.760 1.00 41.50 382 CYS A C 1
ATOM 2974 O O . CYS A 1 382 ? -28.769 5.299 3.382 1.00 41.50 382 CYS A O 1
ATOM 2976 N N . PRO A 1 383 ? -30.768 6.237 2.953 1.00 49.28 383 PRO A N 1
ATOM 2977 C CA . PRO A 1 383 ? -30.791 5.781 1.567 1.00 49.28 383 PRO A CA 1
ATOM 2978 C C . PRO A 1 383 ? -29.676 6.464 0.749 1.00 49.28 383 PRO A C 1
ATOM 2980 O O . PRO A 1 383 ? -29.220 7.555 1.120 1.00 49.28 383 PRO A O 1
ATOM 2983 N N . PRO A 1 384 ? -29.235 5.867 -0.377 1.00 45.31 384 PRO A N 1
ATOM 2984 C CA . PRO A 1 384 ? -28.252 6.480 -1.264 1.00 45.31 384 PRO A CA 1
ATOM 2985 C C . PRO A 1 384 ? -28.746 7.860 -1.708 1.00 45.31 384 PRO A C 1
ATOM 2987 O O . PRO A 1 384 ? -29.810 7.980 -2.311 1.00 45.31 384 PRO A O 1
ATOM 2990 N N . PHE A 1 385 ? -27.992 8.913 -1.396 1.00 41.75 385 PHE A N 1
ATOM 2991 C CA . PHE A 1 385 ? -28.367 10.268 -1.791 1.00 41.75 385 PHE A CA 1
ATOM 2992 C C . PHE A 1 385 ? -28.288 10.382 -3.321 1.00 41.75 385 PHE A C 1
ATOM 2994 O O . PHE A 1 385 ? -27.216 10.191 -3.905 1.00 41.75 385 PHE A O 1
ATOM 3001 N N . HIS A 1 386 ? -29.416 10.656 -3.981 1.00 41.62 386 HIS A N 1
ATOM 3002 C CA . HIS A 1 386 ? -29.435 10.922 -5.416 1.00 41.62 386 HIS A CA 1
ATOM 3003 C C . HIS A 1 386 ? -28.749 12.268 -5.681 1.00 41.62 386 HIS A C 1
ATOM 3005 O O . HIS A 1 386 ? -29.158 13.316 -5.184 1.00 41.62 386 HIS A O 1
ATOM 3011 N N . VAL A 1 387 ? -27.654 12.212 -6.439 1.00 41.72 387 VAL A N 1
ATOM 3012 C CA . VAL A 1 387 ? -26.777 13.340 -6.775 1.00 41.72 387 VAL A CA 1
ATOM 3013 C C . VAL A 1 387 ? -27.496 14.265 -7.755 1.00 41.72 387 VAL A C 1
ATOM 3015 O O . VAL A 1 387 ? -27.269 14.171 -8.952 1.00 41.72 387 VAL A O 1
ATOM 3018 N N . HIS A 1 388 ? -28.385 15.135 -7.275 1.00 40.28 388 HIS A N 1
ATOM 3019 C CA . HIS A 1 388 ? -28.993 16.166 -8.128 1.00 40.28 388 HIS A CA 1
ATOM 3020 C C . HIS A 1 388 ? -29.201 17.536 -7.470 1.00 40.28 388 HIS A C 1
ATOM 3022 O O . HIS A 1 388 ? -29.882 18.367 -8.057 1.00 40.28 388 HIS A O 1
ATOM 3028 N N . ALA A 1 389 ? -28.594 17.840 -6.315 1.00 39.66 389 ALA A N 1
ATOM 3029 C CA . ALA A 1 389 ? -28.669 19.202 -5.766 1.00 39.66 389 ALA A CA 1
ATOM 3030 C C . ALA A 1 389 ? -27.625 19.496 -4.669 1.00 39.66 389 ALA A C 1
ATOM 3032 O O . ALA A 1 389 ? -27.985 19.631 -3.505 1.00 39.66 389 ALA A O 1
ATOM 3033 N N . SER A 1 390 ? -26.330 19.565 -5.007 1.00 46.19 390 SER A N 1
ATOM 3034 C CA . SER A 1 390 ? -25.371 20.570 -4.482 1.00 46.19 390 SER A CA 1
ATOM 3035 C C . SER A 1 390 ? -23.903 20.145 -4.684 1.00 46.19 390 SER A C 1
ATOM 3037 O O . SER A 1 390 ? -23.577 18.970 -4.499 1.00 46.19 390 SER A O 1
ATOM 3039 N N . PRO A 1 391 ? -22.985 21.089 -4.984 1.00 44.94 391 PRO A N 1
ATOM 3040 C CA . PRO A 1 391 ? -21.596 20.806 -5.376 1.00 44.94 391 PRO A CA 1
ATOM 3041 C C . PRO A 1 391 ? -20.720 19.964 -4.418 1.00 44.94 391 PRO A C 1
ATOM 3043 O O . PRO A 1 391 ? -19.855 19.249 -4.921 1.00 44.94 391 PRO A O 1
ATOM 3046 N N . PRO A 1 392 ? -20.867 19.998 -3.073 1.00 46.81 392 PRO A N 1
ATOM 3047 C CA . PRO A 1 392 ? -19.960 19.259 -2.190 1.00 46.81 392 PRO A CA 1
ATOM 3048 C C . PRO A 1 392 ? -20.312 17.770 -2.022 1.00 46.81 392 PRO A C 1
ATOM 3050 O O . PRO A 1 392 ? -19.476 17.026 -1.523 1.00 46.81 392 PRO A O 1
ATOM 3053 N N . ALA A 1 393 ? -21.501 17.318 -2.447 1.00 46.34 393 ALA A N 1
ATOM 3054 C CA . ALA A 1 393 ? -21.943 15.919 -2.329 1.00 46.34 393 ALA A CA 1
ATOM 3055 C C . ALA A 1 393 ? -21.766 15.101 -3.629 1.00 46.34 393 ALA A C 1
ATOM 3057 O O . ALA A 1 393 ? -22.132 13.929 -3.686 1.00 46.34 393 ALA A O 1
ATOM 3058 N N . GLY A 1 394 ? -21.214 15.699 -4.687 1.00 53.06 394 GLY A N 1
ATOM 3059 C CA . GLY A 1 394 ? -20.939 15.029 -5.957 1.00 53.06 394 GLY A CA 1
ATOM 3060 C C . GLY A 1 394 ? -20.933 16.001 -7.134 1.00 53.06 394 GLY A C 1
ATOM 3061 O O . GLY A 1 394 ? -21.658 16.994 -7.140 1.00 53.06 394 GLY A O 1
ATOM 3062 N N . LEU A 1 395 ? -20.108 15.715 -8.144 1.00 51.59 395 LEU A N 1
ATOM 3063 C CA . LEU A 1 395 ? -20.081 16.489 -9.385 1.00 51.59 395 LEU A CA 1
ATOM 3064 C C . LEU A 1 395 ? -21.325 16.159 -10.235 1.00 51.59 395 LEU A C 1
ATOM 3066 O O . LEU A 1 395 ? -21.578 14.975 -10.471 1.00 51.59 395 LEU A O 1
ATOM 3070 N N . PRO A 1 396 ? -22.053 17.162 -10.766 1.00 50.12 396 PRO A N 1
ATOM 3071 C CA . PRO A 1 396 ? -23.200 16.947 -11.659 1.00 50.12 396 PRO A CA 1
ATOM 3072 C C . PRO A 1 396 ? -22.865 16.159 -12.938 1.00 50.12 396 PRO A C 1
ATOM 3074 O O . PRO A 1 396 ? -23.755 15.613 -13.578 1.00 50.12 396 PRO A O 1
ATOM 3077 N N . SER A 1 397 ? -21.583 16.098 -13.310 1.00 52.41 397 SER A N 1
ATOM 3078 C CA . SER A 1 397 ? -21.063 15.452 -14.521 1.00 52.41 397 SER A CA 1
ATOM 3079 C C . SER A 1 397 ? -20.678 13.975 -14.352 1.00 52.41 397 SER A C 1
ATOM 3081 O O . SER A 1 397 ? -20.205 13.353 -15.304 1.00 52.41 397 SER A O 1
ATOM 3083 N N . LEU A 1 398 ? -20.840 13.384 -13.162 1.00 53.91 398 LEU A N 1
ATOM 3084 C CA . LEU A 1 398 ? -20.472 11.984 -12.926 1.00 53.91 398 LEU A CA 1
ATOM 3085 C C . LEU A 1 398 ? -21.541 11.030 -13.469 1.00 53.91 398 LEU A C 1
ATOM 3087 O O . LEU A 1 398 ? -22.649 10.956 -12.938 1.00 53.91 398 LEU A O 1
ATOM 3091 N N . SER A 1 399 ? -21.185 10.232 -14.483 1.00 51.88 399 SER A N 1
ATOM 3092 C CA . SER A 1 399 ? -22.090 9.207 -15.013 1.00 51.88 399 SER A CA 1
ATOM 3093 C C . SER A 1 399 ? -22.462 8.195 -13.921 1.00 51.88 399 SER A C 1
ATOM 3095 O O . SER A 1 399 ? -21.619 7.765 -13.120 1.00 51.88 399 SER A O 1
ATOM 3097 N N . ALA A 1 400 ? -23.737 7.799 -13.891 1.00 54.66 400 ALA A N 1
ATOM 3098 C CA . ALA A 1 400 ? -24.304 6.934 -12.856 1.00 54.66 400 ALA A CA 1
ATOM 3099 C C . ALA A 1 400 ? -23.666 5.530 -12.779 1.00 54.66 400 ALA A C 1
ATOM 3101 O O . ALA A 1 400 ? -23.840 4.858 -11.764 1.00 54.66 400 ALA A O 1
ATOM 3102 N N . ALA A 1 401 ? -22.933 5.111 -13.819 1.00 52.84 401 ALA A N 1
ATOM 3103 C CA . ALA A 1 401 ? -22.321 3.788 -13.957 1.00 52.84 401 ALA A CA 1
ATOM 3104 C C . ALA A 1 401 ? -20.796 3.758 -13.708 1.00 52.84 401 ALA A C 1
ATOM 3106 O O . ALA A 1 401 ? -20.184 2.694 -13.766 1.00 52.84 401 ALA A O 1
ATOM 3107 N N . SER A 1 402 ? -20.152 4.898 -13.435 1.00 56.78 402 SER A N 1
ATOM 3108 C CA . SER A 1 402 ? -18.700 4.935 -13.205 1.00 56.78 402 SER A CA 1
ATOM 3109 C C . SER A 1 402 ? -18.307 4.413 -11.810 1.00 56.78 402 SER A C 1
ATOM 3111 O O . SER A 1 402 ? -18.991 4.669 -10.816 1.00 56.78 402 SER A O 1
ATOM 3113 N N . GLN A 1 403 ? -17.153 3.738 -11.699 1.00 55.16 403 GLN A N 1
ATOM 3114 C CA . GLN A 1 403 ? -16.586 3.313 -10.404 1.00 55.16 403 GLN A CA 1
ATOM 3115 C C . GLN A 1 403 ? -16.381 4.493 -9.433 1.00 55.16 403 GLN A C 1
ATOM 3117 O O . GLN A 1 403 ? -16.539 4.334 -8.224 1.00 55.16 403 GLN A O 1
ATOM 3122 N N . GLN A 1 404 ? -16.087 5.685 -9.962 1.00 52.00 404 GLN A N 1
ATOM 3123 C CA . GLN A 1 404 ? -15.946 6.919 -9.184 1.00 52.00 404 GLN A CA 1
ATOM 3124 C C . GLN A 1 404 ? -17.285 7.381 -8.590 1.00 52.00 404 GLN A C 1
ATOM 3126 O O . GLN A 1 404 ? -17.335 7.730 -7.413 1.00 52.00 404 GLN A O 1
ATOM 3131 N N . SER A 1 405 ? -18.385 7.306 -9.349 1.00 58.41 405 SER A N 1
ATOM 3132 C CA . SER A 1 405 ? -19.737 7.590 -8.840 1.00 58.41 405 SER A CA 1
ATOM 3133 C C . SER A 1 405 ? -20.137 6.618 -7.725 1.00 58.41 405 SER A C 1
ATOM 3135 O O . SER A 1 405 ? -20.709 7.021 -6.712 1.00 58.41 405 SER A O 1
ATOM 3137 N N . LEU A 1 406 ? -19.763 5.340 -7.851 1.00 59.47 406 LEU A N 1
ATOM 3138 C CA . LEU A 1 406 ? -20.019 4.336 -6.817 1.00 59.47 406 LEU A CA 1
ATOM 3139 C C . LEU A 1 406 ? -19.234 4.606 -5.518 1.00 59.47 406 LEU A C 1
ATOM 3141 O O . LEU A 1 406 ? -19.773 4.397 -4.431 1.00 59.47 406 LEU A O 1
ATOM 3145 N N . ALA A 1 407 ? -17.984 5.067 -5.619 1.00 58.25 407 ALA A N 1
ATOM 3146 C CA . ALA A 1 407 ? -17.162 5.442 -4.467 1.00 58.25 407 ALA A CA 1
ATOM 3147 C C . ALA A 1 407 ? -17.746 6.661 -3.733 1.00 58.25 407 ALA A C 1
ATOM 3149 O O . ALA A 1 407 ? -18.014 6.577 -2.538 1.00 58.25 407 ALA A O 1
ATOM 3150 N N . VAL A 1 408 ? -18.078 7.730 -4.468 1.00 65.44 408 VAL A N 1
ATOM 3151 C CA . VAL A 1 408 ? -18.694 8.944 -3.901 1.00 65.44 408 VAL A CA 1
ATOM 3152 C C . VAL A 1 408 ? -20.026 8.630 -3.212 1.00 65.44 408 VAL A C 1
ATOM 3154 O O . VAL A 1 408 ? -20.295 9.130 -2.123 1.00 65.44 408 VAL A O 1
ATOM 3157 N N . ARG A 1 409 ? -20.856 7.747 -3.789 1.00 65.31 409 ARG A N 1
ATOM 3158 C CA . ARG A 1 409 ? -22.109 7.308 -3.147 1.00 65.31 409 ARG A CA 1
ATOM 3159 C C . ARG A 1 409 ? -21.863 6.580 -1.826 1.00 65.31 409 ARG A C 1
ATOM 3161 O O . ARG A 1 409 ? -22.595 6.820 -0.870 1.00 65.31 409 ARG A O 1
ATOM 3168 N N . LYS A 1 410 ? -20.853 5.706 -1.759 1.00 66.56 410 LYS A N 1
ATOM 3169 C CA . LYS A 1 410 ? -20.487 5.004 -0.518 1.00 66.56 410 LYS A CA 1
ATOM 3170 C C . LYS A 1 410 ? -19.970 5.976 0.547 1.00 66.56 410 LYS A C 1
ATOM 3172 O O . LYS A 1 410 ? -20.388 5.869 1.698 1.00 66.56 410 LYS A O 1
ATOM 3177 N N . ASP A 1 411 ? -19.148 6.947 0.157 1.00 68.25 411 ASP A N 1
ATOM 3178 C CA . ASP A 1 411 ? -18.623 7.970 1.069 1.00 68.25 411 ASP A CA 1
ATOM 3179 C C . ASP A 1 411 ? -19.741 8.882 1.601 1.00 68.25 411 ASP A C 1
ATOM 3181 O O . ASP A 1 411 ? -19.806 9.152 2.798 1.00 68.25 411 ASP A O 1
ATOM 3185 N N . ASN A 1 412 ? -20.697 9.272 0.753 1.00 73.75 412 ASN A N 1
ATOM 3186 C CA . ASN A 1 412 ? -21.855 10.069 1.166 1.00 73.75 412 ASN A CA 1
ATOM 3187 C C . ASN A 1 412 ? -22.759 9.346 2.170 1.00 73.75 412 ASN A C 1
ATOM 3189 O O . ASN A 1 412 ? -23.275 9.983 3.087 1.00 73.75 412 ASN A O 1
ATOM 3193 N N . VAL A 1 413 ? -22.949 8.029 2.025 1.00 75.31 413 VAL A N 1
ATOM 3194 C CA . VAL A 1 413 ? -23.689 7.224 3.014 1.00 75.31 413 VAL A CA 1
ATOM 3195 C C . VAL A 1 413 ? -22.988 7.285 4.370 1.00 75.31 413 VAL A C 1
ATOM 3197 O O . VAL A 1 413 ? -23.643 7.501 5.389 1.00 75.31 413 VAL A O 1
ATOM 3200 N N . LEU A 1 414 ? -21.656 7.174 4.388 1.00 78.25 414 LEU A N 1
ATOM 3201 C CA . LEU A 1 414 ? -20.873 7.302 5.615 1.00 78.25 414 LEU A CA 1
ATOM 3202 C C . LEU A 1 414 ? -20.981 8.711 6.217 1.00 78.25 414 LEU A C 1
ATOM 3204 O O . LEU A 1 414 ? -21.209 8.846 7.417 1.00 78.25 414 LEU A O 1
ATOM 3208 N N . TYR A 1 415 ? -20.863 9.767 5.409 1.00 82.25 415 TYR A N 1
ATOM 3209 C CA . TYR A 1 415 ? -20.982 11.146 5.894 1.00 82.25 415 TYR A CA 1
ATOM 3210 C C . TYR A 1 415 ? -22.375 11.453 6.443 1.00 82.25 415 TYR A C 1
ATOM 3212 O O . TYR A 1 415 ? -22.489 12.120 7.472 1.00 82.25 415 TYR A O 1
ATOM 3220 N N . ARG A 1 416 ? -23.431 10.930 5.809 1.00 80.69 416 ARG A N 1
ATOM 3221 C CA . ARG A 1 416 ? -24.803 11.076 6.307 1.00 80.69 416 ARG A CA 1
ATOM 3222 C C . ARG A 1 416 ? -25.010 10.325 7.619 1.00 80.69 416 ARG A C 1
ATOM 3224 O O . ARG A 1 416 ? -25.643 10.852 8.530 1.00 80.69 416 ARG A O 1
ATOM 3231 N N . PHE A 1 417 ? -24.433 9.133 7.743 1.00 83.44 417 PHE A N 1
ATOM 3232 C CA . PHE A 1 417 ? -24.433 8.397 9.002 1.00 83.44 417 PHE A CA 1
ATOM 3233 C C . PHE A 1 417 ? -23.743 9.196 10.122 1.00 83.44 417 PHE A C 1
ATOM 3235 O O . PHE A 1 417 ? -24.315 9.351 11.198 1.00 83.44 417 PHE A O 1
ATOM 3242 N N . VAL A 1 418 ? -22.563 9.776 9.861 1.00 86.00 418 VAL A N 1
ATOM 3243 C CA . VAL A 1 418 ? -21.853 10.627 10.837 1.00 86.00 418 VAL A CA 1
ATOM 3244 C C . VAL A 1 418 ? -22.683 11.858 11.214 1.00 86.00 418 VAL A C 1
ATOM 3246 O O . VAL A 1 418 ? -22.772 12.189 12.393 1.00 86.00 418 VAL A O 1
ATOM 3249 N N . TYR A 1 419 ? -23.327 1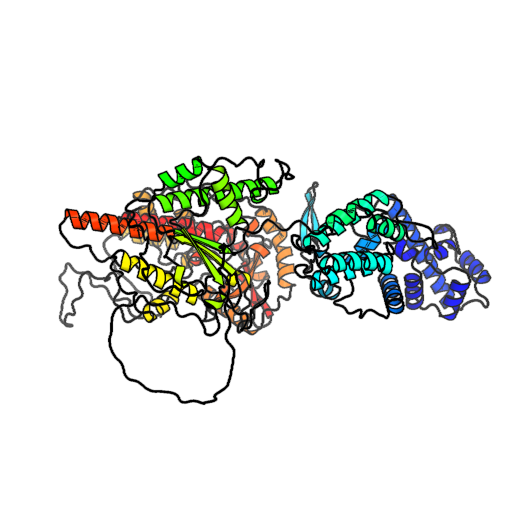2.508 10.242 1.00 87.38 419 TYR A N 1
ATOM 3250 C CA . TYR A 1 419 ? -24.239 13.630 10.479 1.00 87.38 419 TYR A CA 1
ATOM 3251 C C . TYR A 1 419 ? -25.375 13.257 11.442 1.00 87.38 419 TYR A C 1
ATOM 3253 O O . TYR A 1 419 ? -25.551 13.907 12.475 1.00 87.38 419 TYR A O 1
ATOM 3261 N N . LYS A 1 420 ? -26.099 12.168 11.157 1.00 85.06 420 LYS A N 1
ATOM 3262 C CA . LYS A 1 420 ? -27.189 11.699 12.021 1.00 85.06 420 LYS A CA 1
ATOM 3263 C C . LYS A 1 420 ? -26.697 11.278 13.406 1.00 85.06 420 LYS A C 1
ATOM 3265 O O . LYS A 1 420 ? -27.354 11.569 14.403 1.00 85.06 420 LYS A O 1
ATOM 3270 N N . LEU A 1 421 ? -25.531 10.634 13.483 1.00 86.25 421 LEU A N 1
ATOM 3271 C CA . LEU A 1 421 ? -24.913 10.248 14.750 1.00 86.25 421 LEU A CA 1
ATOM 3272 C C . LEU A 1 421 ? -24.587 11.475 15.612 1.00 86.25 421 LEU A C 1
ATOM 3274 O O . LEU A 1 421 ? -24.876 11.472 16.804 1.00 86.25 421 LEU A O 1
ATOM 3278 N N . LEU A 1 422 ? -24.040 12.538 15.015 1.00 88.00 422 LEU A N 1
ATOM 3279 C CA . LEU A 1 422 ? -23.754 13.794 15.711 1.00 88.00 422 LEU A CA 1
ATOM 3280 C C . LEU A 1 422 ? -25.024 14.440 16.273 1.00 88.00 422 LEU A C 1
ATOM 3282 O O . LEU A 1 422 ? -25.024 14.856 17.431 1.00 88.00 422 LEU A O 1
ATOM 3286 N N . LEU A 1 423 ? -26.109 14.481 15.491 1.00 86.31 423 LEU A N 1
ATOM 3287 C CA . LEU A 1 423 ? -27.401 14.989 15.960 1.00 86.31 423 LEU A CA 1
ATOM 3288 C C . LEU A 1 423 ? -27.968 14.143 17.102 1.00 86.31 423 LEU A C 1
ATOM 3290 O O . LEU A 1 423 ? -28.407 14.692 18.109 1.00 86.31 423 LEU A O 1
ATOM 3294 N N . HIS A 1 424 ? -27.920 12.816 16.976 1.00 83.31 424 HIS A N 1
ATOM 3295 C CA . HIS A 1 424 ? -28.422 11.913 18.005 1.00 83.31 424 HIS A CA 1
ATOM 3296 C C . HIS A 1 424 ? -27.618 12.020 19.307 1.00 83.31 424 HIS A C 1
ATOM 3298 O O . HIS A 1 424 ? -28.211 12.122 20.381 1.00 83.31 424 HIS A O 1
ATOM 3304 N N . CYS A 1 425 ? -26.283 12.041 19.228 1.00 81.88 425 CYS A N 1
ATOM 3305 C CA . CYS A 1 425 ? -25.420 12.243 20.392 1.00 81.88 425 CYS A CA 1
ATOM 3306 C C . CYS A 1 425 ? -25.687 13.601 21.046 1.00 81.88 425 CYS A C 1
ATOM 3308 O O . CYS A 1 425 ? -25.833 13.671 22.262 1.00 81.88 425 CYS A O 1
ATOM 3310 N N . SER A 1 426 ? -25.828 14.658 20.242 1.00 82.69 426 SER A N 1
ATOM 3311 C CA . SER A 1 426 ? -26.164 15.998 20.725 1.00 82.69 426 SER A CA 1
ATOM 3312 C C . SER A 1 426 ? -27.521 16.037 21.436 1.00 82.69 426 SER A C 1
ATOM 3314 O O . SER A 1 426 ? -27.617 16.622 22.508 1.00 82.69 426 SER A O 1
ATOM 3316 N N . ALA A 1 427 ? -28.561 15.423 20.867 1.00 79.69 427 ALA A N 1
ATOM 3317 C CA . ALA A 1 427 ? -29.901 15.386 21.459 1.00 79.69 427 ALA A CA 1
ATOM 3318 C C . ALA A 1 427 ? -29.964 14.510 22.721 1.00 79.69 427 ALA A C 1
ATOM 3320 O O . ALA A 1 427 ? -30.717 14.797 23.646 1.00 79.69 427 ALA A O 1
ATOM 3321 N N . SER A 1 428 ? -29.148 13.456 22.768 1.00 76.25 428 SER A N 1
ATOM 3322 C CA . SER A 1 428 ? -29.079 12.508 23.885 1.00 76.25 428 SER A CA 1
ATOM 3323 C C . SER A 1 428 ? -28.132 12.953 25.003 1.00 76.25 428 SER A C 1
ATOM 3325 O O . SER A 1 428 ? -27.998 12.252 26.005 1.00 76.25 428 SER A O 1
ATOM 3327 N N . GLY A 1 429 ? -27.448 14.088 24.832 1.00 72.94 429 GLY A N 1
ATOM 3328 C CA . GLY A 1 429 ? -26.484 14.585 25.804 1.00 72.94 429 GLY A CA 1
ATOM 3329 C C . GLY A 1 429 ? -25.219 13.729 25.929 1.00 72.94 429 GLY A C 1
ATOM 3330 O O . GLY A 1 429 ? -24.640 13.636 27.007 1.00 72.94 429 GLY A O 1
ATOM 3331 N N . ILE A 1 430 ? -24.806 13.065 24.850 1.00 78.44 430 ILE A N 1
ATOM 3332 C CA . ILE A 1 430 ? -23.601 12.234 24.806 1.00 78.44 430 ILE A CA 1
ATOM 3333 C C . ILE A 1 430 ? -22.422 13.098 24.352 1.00 78.44 430 ILE A C 1
ATOM 3335 O O . ILE A 1 430 ? -22.476 13.741 23.301 1.00 78.44 430 ILE A O 1
ATOM 3339 N N . ASN A 1 431 ? -21.328 13.070 25.119 1.00 79.88 431 ASN A N 1
ATOM 3340 C CA . ASN A 1 431 ? -20.084 13.735 24.736 1.00 79.88 431 ASN A CA 1
ATOM 3341 C C . ASN A 1 431 ? -19.527 13.117 23.447 1.00 79.88 431 ASN A C 1
ATOM 3343 O O . ASN A 1 431 ? -19.239 11.922 23.396 1.00 79.88 431 ASN A O 1
ATOM 3347 N N . VAL A 1 432 ? -19.363 13.933 22.408 1.00 85.31 432 VAL A N 1
ATOM 3348 C CA . VAL A 1 432 ? -18.935 13.492 21.077 1.00 85.31 432 VAL A CA 1
ATOM 3349 C C . VAL A 1 432 ? -17.844 14.406 20.534 1.00 85.31 432 VAL A C 1
ATOM 3351 O O . VAL A 1 432 ? -17.799 15.598 20.837 1.00 85.31 432 VAL A O 1
ATOM 3354 N N . SER A 1 433 ? -16.958 13.851 19.712 1.00 89.56 433 SER A N 1
ATOM 3355 C CA . SER A 1 433 ? -15.983 14.615 18.938 1.00 89.56 433 SER A CA 1
ATOM 3356 C C . SER A 1 433 ? -15.701 13.948 17.599 1.00 89.56 433 SER A C 1
ATOM 3358 O O . SER A 1 433 ? -15.505 12.736 17.550 1.00 89.56 433 SER A O 1
ATOM 3360 N N . VAL A 1 434 ? -15.619 14.742 16.535 1.00 90.25 434 VAL A N 1
ATOM 3361 C CA . VAL A 1 434 ? -15.208 14.315 15.192 1.00 90.25 434 VAL A CA 1
ATOM 3362 C C . VAL A 1 434 ? -14.009 15.151 14.755 1.00 90.25 434 VAL A C 1
ATOM 3364 O O . VAL A 1 434 ? -14.067 16.378 14.815 1.00 90.25 434 VAL A O 1
ATOM 3367 N N . GLU A 1 435 ? -12.936 14.492 14.312 1.00 88.62 435 GLU A N 1
ATOM 3368 C CA . GLU A 1 435 ? -11.726 15.119 13.761 1.00 88.62 435 GLU A CA 1
ATOM 3369 C C . GLU A 1 435 ? -11.729 15.064 12.237 1.00 88.62 435 GLU A C 1
ATOM 3371 O O . GLU A 1 435 ? -12.110 14.060 11.640 1.00 88.62 435 GLU A O 1
ATOM 3376 N N . ASN A 1 436 ? -11.279 16.146 11.606 1.00 86.12 436 ASN A N 1
ATOM 3377 C CA . ASN A 1 436 ? -10.851 16.154 10.209 1.00 86.12 436 ASN A CA 1
ATOM 3378 C C . ASN A 1 436 ? -9.912 17.359 9.983 1.00 86.12 436 ASN A C 1
ATOM 3380 O O . ASN A 1 436 ? -9.943 18.314 10.771 1.00 86.12 436 ASN A O 1
ATOM 3384 N N . PRO A 1 437 ? -9.109 17.417 8.901 1.00 86.12 437 PRO A N 1
ATOM 3385 C CA . PRO A 1 437 ? -8.385 18.631 8.552 1.00 86.12 437 PRO A CA 1
ATOM 3386 C C . PRO A 1 437 ? -9.326 19.830 8.432 1.00 86.12 437 PRO A C 1
ATOM 3388 O O . PRO A 1 437 ? -10.445 19.722 7.921 1.00 86.12 437 PRO A O 1
ATOM 3391 N N . ARG A 1 438 ? -8.851 20.997 8.871 1.00 82.44 438 ARG A N 1
ATOM 3392 C CA . ARG A 1 438 ? -9.645 22.233 8.932 1.00 82.44 438 ARG A CA 1
ATOM 3393 C C . ARG A 1 438 ? -10.283 22.613 7.592 1.00 82.44 438 ARG A C 1
ATOM 3395 O O . ARG A 1 438 ? -11.432 23.043 7.560 1.00 82.44 438 ARG A O 1
ATOM 3402 N N . ASN A 1 439 ? -9.561 22.379 6.496 1.00 77.88 439 ASN A N 1
ATOM 3403 C CA . ASN A 1 439 ? -9.968 22.736 5.132 1.00 77.88 439 ASN A CA 1
ATOM 3404 C C . ASN A 1 439 ? -10.704 21.600 4.392 1.00 77.88 439 ASN A C 1
ATOM 3406 O O . ASN A 1 439 ? -10.876 21.668 3.179 1.00 77.88 439 ASN A O 1
ATOM 3410 N N . SER A 1 440 ? -11.101 20.533 5.092 1.00 80.62 440 SER A N 1
ATOM 3411 C CA . SER A 1 440 ? -11.795 19.396 4.482 1.00 80.62 440 SER A CA 1
ATOM 3412 C C . SER A 1 440 ? -13.200 19.777 3.996 1.00 80.62 440 SER A C 1
ATOM 3414 O O . SER A 1 440 ? -13.976 20.383 4.738 1.00 80.62 440 SER A O 1
ATOM 3416 N N . LEU A 1 441 ? -13.566 19.350 2.780 1.00 73.88 441 LEU A N 1
ATOM 3417 C CA . LEU A 1 441 ? -14.924 19.515 2.234 1.00 73.88 441 LEU A CA 1
ATOM 3418 C C . LEU A 1 441 ? -15.988 18.774 3.054 1.00 73.88 441 LEU A C 1
ATOM 3420 O O . LEU A 1 441 ? -17.157 19.148 3.013 1.00 73.88 441 LEU A O 1
ATOM 3424 N N . PHE A 1 442 ? -15.582 17.787 3.854 1.00 81.75 442 PHE A N 1
ATOM 3425 C CA . PHE A 1 442 ? -16.434 17.084 4.813 1.00 81.75 442 PHE A CA 1
ATOM 3426 C C . PHE A 1 442 ? -17.283 18.031 5.671 1.00 81.75 442 PHE A C 1
ATOM 3428 O O . PHE A 1 442 ? -18.478 17.807 5.834 1.00 81.75 442 PHE A O 1
ATOM 3435 N N . TRP A 1 443 ? -16.699 19.127 6.171 1.00 85.50 443 TRP A N 1
ATOM 3436 C CA . TRP A 1 443 ? -17.427 20.088 7.005 1.00 85.50 443 TRP A CA 1
ATOM 3437 C C . TRP A 1 443 ? -18.574 20.759 6.245 1.00 85.50 443 TRP A C 1
ATOM 3439 O O . TRP A 1 443 ? -19.635 21.004 6.815 1.00 85.50 443 TRP A O 1
ATOM 3449 N N . LYS A 1 444 ? -18.373 21.016 4.945 1.00 80.56 444 LYS A N 1
ATOM 3450 C CA . LYS A 1 444 ? -19.398 21.593 4.074 1.00 80.56 444 LYS A CA 1
ATOM 3451 C C . LYS A 1 444 ? -20.480 20.572 3.732 1.00 80.56 444 LYS A C 1
ATOM 3453 O O . LYS A 1 444 ? -21.644 20.945 3.680 1.00 80.56 444 LYS A O 1
ATOM 3458 N N . VAL A 1 445 ? -20.122 19.298 3.566 1.00 81.44 445 VAL A N 1
ATOM 3459 C CA . VAL A 1 445 ? -21.092 18.211 3.347 1.00 81.44 445 VAL A CA 1
ATOM 3460 C C . VAL A 1 445 ? -22.062 18.089 4.526 1.00 81.44 445 VAL A C 1
ATOM 3462 O O . VAL A 1 445 ? -23.269 18.056 4.305 1.00 81.44 445 VAL A O 1
ATOM 3465 N N . LEU A 1 446 ? -21.564 18.102 5.770 1.00 85.19 446 LEU A N 1
ATOM 3466 C CA . LEU A 1 446 ? -22.430 18.068 6.958 1.00 85.19 446 LEU A CA 1
ATOM 3467 C C . LEU A 1 446 ? -23.368 19.282 7.024 1.00 85.19 446 LEU A C 1
ATOM 3469 O O . LEU A 1 446 ? -24.546 19.136 7.343 1.00 85.19 446 LEU A O 1
ATOM 3473 N N . GLN A 1 447 ? -22.859 20.468 6.675 1.00 85.06 447 GLN A N 1
ATOM 3474 C CA . GLN A 1 447 ? -23.675 21.676 6.586 1.00 85.06 447 GLN A CA 1
ATOM 3475 C C . GLN A 1 447 ? -24.774 21.538 5.523 1.00 85.06 447 GLN A C 1
ATOM 3477 O O . GLN A 1 447 ? -25.913 21.894 5.794 1.00 85.06 447 GLN A O 1
ATOM 3482 N N . CYS A 1 448 ? -24.467 20.990 4.344 1.00 79.94 448 CYS A N 1
ATOM 3483 C CA . CYS A 1 448 ? -25.466 20.782 3.295 1.00 79.94 448 CYS A CA 1
ATOM 3484 C C . CYS A 1 448 ? -26.552 19.780 3.708 1.00 79.94 448 CYS A C 1
ATOM 3486 O O . CYS A 1 448 ? -27.711 19.975 3.354 1.00 79.94 448 CYS A O 1
ATOM 3488 N N . PHE A 1 449 ? -26.214 18.734 4.471 1.00 84.19 449 PHE A N 1
ATOM 3489 C CA . PHE A 1 449 ? -27.229 17.839 5.035 1.00 84.19 449 PHE A CA 1
ATOM 3490 C C . PHE A 1 449 ? -28.137 18.564 6.031 1.00 84.19 449 PHE A C 1
ATOM 3492 O O . PHE A 1 449 ? -29.350 18.397 5.965 1.00 84.19 449 PHE A O 1
ATOM 3499 N N . ALA A 1 450 ? -27.575 19.424 6.883 1.00 84.31 450 ALA A N 1
ATOM 3500 C CA . ALA A 1 450 ? -28.370 20.247 7.789 1.00 84.31 450 ALA A CA 1
ATOM 3501 C C . ALA A 1 450 ? -29.272 21.246 7.061 1.00 84.31 450 ALA A C 1
ATOM 3503 O O . ALA A 1 450 ? -30.447 21.344 7.392 1.00 84.31 450 ALA A O 1
ATOM 3504 N N . GLU A 1 451 ? -28.753 21.933 6.041 1.00 81.75 451 GLU A N 1
ATOM 3505 C CA . GLU A 1 451 ? -29.525 22.855 5.199 1.00 81.75 451 GLU A CA 1
ATOM 3506 C C . GLU A 1 451 ? -30.677 22.127 4.489 1.00 81.75 451 GLU A C 1
ATOM 3508 O O . GLU A 1 451 ? -31.797 22.633 4.466 1.00 81.75 451 GLU A O 1
ATOM 3513 N N . ALA A 1 452 ? -30.433 20.917 3.972 1.00 78.31 452 ALA A N 1
ATOM 3514 C CA . ALA A 1 452 ? -31.460 20.088 3.340 1.00 78.31 452 ALA A CA 1
ATOM 3515 C C . ALA A 1 452 ? -32.553 19.625 4.321 1.00 78.31 452 ALA A C 1
ATOM 3517 O O . ALA A 1 452 ? -33.696 19.437 3.913 1.00 78.31 452 ALA A O 1
ATOM 3518 N N . GLU A 1 453 ? -32.214 19.449 5.600 1.00 83.75 453 GLU A N 1
ATOM 3519 C CA . GLU A 1 453 ? -33.154 19.089 6.669 1.00 83.75 453 GLU A CA 1
ATOM 3520 C C . GLU A 1 453 ? -33.713 20.326 7.412 1.00 83.75 453 GLU A C 1
ATOM 3522 O O . GLU A 1 453 ? -34.470 20.183 8.369 1.00 83.75 453 GLU A O 1
ATOM 3527 N N . GLY A 1 454 ? -33.386 21.551 6.968 1.00 80.62 454 GLY A N 1
ATOM 3528 C CA . GLY A 1 454 ? -33.878 22.805 7.554 1.00 80.62 454 GLY A CA 1
ATOM 3529 C C . GLY A 1 454 ? -33.319 23.126 8.948 1.00 80.62 454 GLY A C 1
ATOM 3530 O O . GLY A 1 454 ? -33.919 23.901 9.692 1.00 80.62 454 GLY A O 1
ATOM 3531 N N . LEU A 1 455 ? -32.184 22.529 9.321 1.00 83.06 455 LEU A N 1
ATOM 3532 C CA . LEU A 1 455 ? -31.560 22.655 10.637 1.00 83.06 455 LEU A CA 1
ATOM 3533 C C . LEU A 1 455 ? -30.367 23.622 10.617 1.00 83.06 455 LEU A C 1
ATOM 3535 O O . LEU A 1 455 ? -29.597 23.686 9.658 1.00 83.06 455 LEU A O 1
ATOM 3539 N N . LEU A 1 456 ? -30.168 24.346 11.722 1.00 83.50 456 LEU A N 1
ATOM 3540 C CA . LEU A 1 456 ? -28.976 25.175 11.929 1.00 83.50 456 LEU A CA 1
ATOM 3541 C C . LEU A 1 456 ? -27.746 24.297 12.192 1.00 83.50 456 LEU A C 1
ATOM 3543 O O . LEU A 1 456 ? -27.800 23.358 12.989 1.00 83.50 456 LEU A O 1
ATOM 3547 N N . TRP A 1 457 ? -26.623 24.633 11.549 1.00 85.94 457 TRP A N 1
ATOM 3548 C CA . TRP A 1 457 ? -25.372 23.885 11.673 1.00 85.94 457 TRP A CA 1
ATOM 3549 C C . TRP A 1 457 ? -24.183 24.761 12.097 1.00 85.94 457 TRP A C 1
ATOM 3551 O O . TRP A 1 457 ? -23.950 25.803 11.478 1.00 85.94 457 TRP A O 1
ATOM 3561 N N . PRO A 1 458 ? -23.360 24.312 13.065 1.00 85.38 458 PRO A N 1
ATOM 3562 C CA . PRO A 1 458 ? -23.561 23.134 13.916 1.00 85.38 458 PRO A CA 1
ATOM 3563 C C . PRO A 1 458 ? -24.695 23.357 14.944 1.00 85.38 458 PRO A C 1
ATOM 3565 O O . PRO A 1 458 ? -25.035 24.508 15.226 1.00 85.38 458 PRO A O 1
ATOM 3568 N N . PRO A 1 459 ? -25.276 22.288 15.524 1.00 84.25 459 PRO A N 1
ATOM 3569 C CA . PRO A 1 459 ? -26.198 22.399 16.655 1.00 84.25 459 PRO A CA 1
ATOM 3570 C C . PRO A 1 459 ? -25.578 23.196 17.808 1.00 84.25 459 PRO A C 1
ATOM 3572 O O . PRO A 1 459 ? -24.374 23.109 18.031 1.00 84.25 459 PRO A O 1
ATOM 3575 N N . ALA A 1 460 ? -26.391 23.914 18.591 1.00 82.50 460 ALA A N 1
ATOM 3576 C CA . ALA A 1 460 ? -25.908 24.795 19.668 1.00 82.50 460 ALA A CA 1
ATOM 3577 C C . ALA A 1 460 ? -25.034 24.091 20.730 1.00 82.50 460 ALA A C 1
ATOM 3579 O O . ALA A 1 460 ? -24.156 24.720 21.325 1.00 82.50 460 ALA A O 1
ATOM 3580 N N . ALA A 1 461 ? -25.267 22.791 20.925 1.00 82.56 461 ALA A N 1
ATOM 3581 C CA . ALA A 1 461 ? -24.533 21.909 21.830 1.00 82.56 461 ALA A CA 1
ATOM 3582 C C . ALA A 1 461 ? -23.154 21.464 21.300 1.00 82.56 461 ALA A C 1
ATOM 3584 O O . ALA A 1 461 ? -22.374 20.871 22.048 1.00 82.56 461 ALA A O 1
ATOM 3585 N N . LEU A 1 462 ? -22.838 21.725 20.027 1.00 88.88 462 LEU A N 1
ATOM 3586 C CA . LEU A 1 462 ? -21.556 21.397 19.406 1.00 88.88 462 LEU A CA 1
ATOM 3587 C C . LEU A 1 462 ? -20.789 22.674 19.041 1.00 88.88 462 LEU A C 1
ATOM 3589 O O . LEU A 1 462 ? -21.366 23.679 18.631 1.00 88.88 462 LEU A O 1
ATOM 3593 N N . GLU A 1 463 ? -19.463 22.634 19.144 1.00 89.81 463 GLU A N 1
ATOM 3594 C CA . GLU A 1 463 ? -18.586 23.728 18.730 1.00 89.81 463 GLU A CA 1
ATOM 3595 C C . GLU A 1 463 ? -17.436 23.242 17.842 1.00 89.81 463 GLU A C 1
ATOM 3597 O O . GLU A 1 463 ? -16.979 22.101 17.945 1.00 89.81 463 GLU A O 1
ATOM 3602 N N . TYR A 1 464 ? -16.929 24.143 16.997 1.00 91.56 464 TYR A N 1
ATOM 3603 C CA . TYR A 1 464 ? -15.681 23.919 16.275 1.00 91.56 464 TYR A CA 1
ATOM 3604 C C . TYR A 1 464 ? -14.476 24.327 17.124 1.00 91.56 464 TYR A C 1
ATOM 3606 O O . TYR A 1 464 ? -14.407 25.444 17.641 1.00 91.56 464 TYR A O 1
ATOM 3614 N N . VAL A 1 465 ? -13.488 23.447 17.230 1.00 91.25 465 VAL A N 1
ATOM 3615 C CA . VAL A 1 465 ? -12.202 23.703 17.882 1.00 91.25 465 VAL A CA 1
ATOM 3616 C C . VAL A 1 465 ? -11.109 23.546 16.831 1.00 91.25 465 VAL A C 1
ATOM 3618 O O . VAL A 1 465 ? -10.784 22.434 16.421 1.00 91.25 465 VAL A O 1
ATOM 3621 N N . ASP A 1 466 ? -10.562 24.677 16.388 1.00 90.69 466 ASP A N 1
ATOM 3622 C CA . ASP A 1 466 ? -9.477 24.727 15.408 1.00 90.69 466 ASP A CA 1
ATOM 3623 C C . ASP A 1 466 ? -8.131 24.809 16.126 1.00 90.69 466 ASP A C 1
ATOM 3625 O O . ASP A 1 466 ? -7.945 25.648 17.013 1.00 90.69 466 ASP A O 1
ATOM 3629 N N . PHE A 1 467 ? -7.187 23.959 15.728 1.00 90.00 467 PHE A N 1
ATOM 3630 C CA . PHE A 1 467 ? -5.816 24.040 16.206 1.00 90.00 467 PHE A CA 1
ATOM 3631 C C . PHE A 1 467 ? -4.802 23.486 15.205 1.00 90.00 467 PHE A C 1
ATOM 3633 O O . PHE A 1 467 ? -5.079 22.549 14.454 1.00 90.00 467 PHE A O 1
ATOM 3640 N N . ASP A 1 468 ? -3.590 24.027 15.235 1.00 86.75 468 ASP A N 1
ATOM 3641 C CA . ASP A 1 468 ? -2.462 23.478 14.494 1.00 86.75 468 ASP A CA 1
ATOM 3642 C C . ASP A 1 468 ? -1.732 22.445 15.356 1.00 86.75 468 ASP A C 1
ATOM 3644 O O . ASP A 1 468 ? -1.354 22.706 16.500 1.00 86.75 468 ASP A O 1
ATOM 3648 N N . GLN A 1 469 ? -1.538 21.234 14.825 1.00 85.38 469 GLN A N 1
ATOM 3649 C CA . GLN A 1 469 ? -0.978 20.128 15.612 1.00 85.38 469 GLN A CA 1
ATOM 3650 C C . GLN A 1 469 ? 0.445 20.395 16.118 1.00 85.38 469 GLN A C 1
ATOM 3652 O O . GLN A 1 469 ? 0.842 19.809 17.127 1.00 85.38 469 GLN A O 1
ATOM 3657 N N . CYS A 1 470 ? 1.214 21.273 15.468 1.00 83.06 470 CYS A N 1
ATOM 3658 C CA . CYS A 1 470 ? 2.548 21.638 15.944 1.00 83.06 470 CYS A CA 1
ATOM 3659 C C . CYS A 1 470 ? 2.522 22.359 17.298 1.00 83.06 470 CYS A C 1
ATOM 3661 O O . CYS A 1 470 ? 3.364 22.087 18.151 1.00 83.06 470 CYS A O 1
ATOM 3663 N N . CYS A 1 471 ? 1.469 23.128 17.592 1.00 83.06 471 CYS A N 1
ATOM 3664 C CA . CYS A 1 471 ? 1.246 23.714 18.917 1.00 83.06 471 CYS A CA 1
ATOM 3665 C C . CYS A 1 471 ? 1.030 22.653 20.014 1.00 83.06 471 CYS A C 1
ATOM 3667 O O . CYS A 1 471 ? 1.094 22.957 21.209 1.00 83.06 471 CYS A O 1
ATOM 3669 N N . HIS A 1 472 ? 0.766 21.405 19.618 1.00 84.44 472 HIS A N 1
ATOM 3670 C CA . HIS A 1 472 ? 0.517 20.255 20.485 1.00 84.44 472 HIS A CA 1
ATOM 3671 C C . HIS A 1 472 ? 1.559 19.143 20.317 1.00 84.44 472 HIS A C 1
ATOM 3673 O O . HIS A 1 472 ? 1.279 17.992 20.643 1.00 84.44 472 HIS A O 1
ATOM 3679 N N . GLY A 1 473 ? 2.771 19.487 19.865 1.00 78.88 473 GLY A N 1
ATOM 3680 C CA . GLY A 1 473 ? 3.925 18.581 19.844 1.00 78.88 473 GLY A CA 1
ATOM 3681 C C . GLY A 1 473 ? 4.091 17.770 18.559 1.00 78.88 473 GLY A C 1
ATOM 3682 O O . GLY A 1 473 ? 4.772 16.750 18.582 1.00 78.88 473 GLY A O 1
ATOM 3683 N N . SER A 1 474 ? 3.452 18.180 17.460 1.00 78.44 474 SER A N 1
ATOM 3684 C CA . SER A 1 474 ? 3.733 17.636 16.126 1.00 78.44 474 SER A CA 1
ATOM 3685 C C . SER A 1 474 ? 4.891 18.372 15.451 1.00 78.44 474 SER A C 1
ATOM 3687 O O . SER A 1 474 ? 4.982 19.593 15.514 1.00 78.44 474 SER A O 1
ATOM 3689 N N . ASP A 1 475 ? 5.705 17.650 14.688 1.00 71.56 475 ASP A N 1
ATOM 3690 C CA . ASP A 1 475 ? 6.756 18.237 13.846 1.00 71.56 475 ASP A CA 1
ATOM 3691 C C . ASP A 1 475 ? 6.203 18.884 12.557 1.00 71.56 475 ASP A C 1
ATOM 3693 O O . ASP A 1 475 ? 6.956 19.424 11.739 1.00 71.56 475 ASP A O 1
ATOM 3697 N N . ARG A 1 476 ? 4.886 18.780 12.318 1.00 70.88 476 ARG A N 1
ATOM 3698 C CA . ARG A 1 476 ? 4.214 19.262 11.104 1.00 70.88 476 ARG A CA 1
ATOM 3699 C C . ARG A 1 476 ? 3.044 20.202 11.425 1.00 70.88 476 ARG A C 1
ATOM 3701 O O . ARG A 1 476 ? 2.274 19.936 12.350 1.00 70.88 476 ARG A O 1
ATOM 3708 N N . PRO A 1 477 ? 2.818 21.239 10.602 1.00 68.88 477 PRO A N 1
ATOM 3709 C CA . PRO A 1 477 ? 1.714 22.178 10.747 1.00 68.88 477 PRO A CA 1
ATOM 3710 C C . PRO A 1 477 ? 0.452 21.595 10.104 1.00 68.88 477 PRO A C 1
ATOM 3712 O O . PRO A 1 477 ? -0.019 22.062 9.067 1.00 68.88 477 PRO A O 1
ATOM 3715 N N . LYS A 1 478 ? -0.087 20.514 10.679 1.00 80.12 478 LYS A N 1
ATOM 3716 C CA . LYS A 1 478 ? -1.397 19.993 10.265 1.00 80.12 478 LYS A CA 1
ATOM 3717 C C . LYS A 1 478 ? -2.486 20.819 10.945 1.00 80.12 478 LYS A C 1
ATOM 3719 O O . LYS A 1 478 ? -2.727 20.649 12.140 1.00 80.12 478 LYS A O 1
ATOM 3724 N N . SER A 1 479 ? -3.164 21.670 10.178 1.00 83.69 479 SER A N 1
ATOM 3725 C CA . SER A 1 479 ? -4.325 22.407 10.680 1.00 83.69 479 SER A CA 1
ATOM 3726 C C . SER A 1 479 ? -5.519 21.466 10.827 1.00 83.69 479 SER A C 1
ATOM 3728 O O . SER A 1 479 ? -6.025 20.903 9.849 1.00 83.69 479 SER A O 1
ATOM 3730 N N . THR A 1 480 ? -5.934 21.252 12.069 1.00 87.94 480 THR A N 1
ATOM 3731 C CA . THR A 1 480 ? -6.945 20.271 12.466 1.00 87.94 480 THR A CA 1
ATOM 3732 C C . THR A 1 480 ? -8.165 20.990 13.018 1.00 87.94 480 THR A C 1
ATOM 3734 O O . THR A 1 480 ? -8.046 22.009 13.695 1.00 87.94 480 THR A O 1
ATOM 3737 N N . ARG A 1 481 ? -9.349 20.460 12.712 1.00 91.25 481 ARG A N 1
ATOM 3738 C CA . ARG A 1 481 ? -10.618 20.931 13.255 1.00 91.25 481 ARG A CA 1
ATOM 3739 C C . ARG A 1 481 ? -11.305 19.778 13.962 1.00 91.25 481 ARG A C 1
ATOM 3741 O O . ARG A 1 481 ? -11.479 18.707 13.382 1.00 91.25 481 ARG A O 1
ATOM 3748 N N . PHE A 1 482 ? -11.711 20.009 15.202 1.00 92.25 482 PHE A N 1
ATOM 3749 C CA . PHE A 1 482 ? -12.674 19.156 15.884 1.00 92.25 482 PHE A CA 1
ATOM 3750 C C . PHE A 1 482 ? -14.053 19.796 15.810 1.00 92.25 482 PHE A C 1
ATOM 3752 O O . PHE A 1 482 ? -14.186 21.001 16.009 1.00 92.25 482 PHE A O 1
ATOM 3759 N N . LEU A 1 483 ? -15.076 18.986 15.564 1.00 92.62 483 LEU A N 1
ATOM 3760 C CA . LEU A 1 483 ? -16.451 19.302 15.930 1.00 92.62 483 LEU A CA 1
ATOM 3761 C C . LEU A 1 483 ? -16.778 18.472 17.167 1.00 92.62 483 LEU A C 1
ATOM 3763 O O . LEU A 1 483 ? -16.845 17.247 17.070 1.00 92.62 483 LEU A O 1
ATOM 3767 N N . CYS A 1 484 ? -16.915 19.107 18.327 1.00 90.56 484 CYS A N 1
ATOM 3768 C CA . CYS A 1 484 ? -17.106 18.405 19.594 1.00 90.56 484 CYS A CA 1
ATOM 3769 C C . CYS A 1 484 ? -18.197 19.030 20.454 1.00 90.56 484 CYS A C 1
ATOM 3771 O O . CYS A 1 484 ? -18.617 20.157 20.201 1.00 90.56 484 CYS A O 1
ATOM 3773 N N . THR A 1 485 ? -18.629 18.312 21.491 1.00 88.38 485 THR A N 1
ATOM 3774 C CA . THR A 1 485 ? -19.497 18.869 22.533 1.00 88.38 485 THR A CA 1
ATOM 3775 C C . THR A 1 485 ? -18.899 20.162 23.075 1.00 88.38 485 THR A C 1
ATOM 3777 O O . THR A 1 485 ? -17.693 20.253 23.335 1.00 88.38 485 THR A O 1
ATOM 3780 N N . ARG A 1 486 ? -19.743 21.185 23.187 1.00 83.88 486 ARG A N 1
ATOM 3781 C CA . ARG A 1 486 ? -19.341 22.534 23.566 1.00 83.88 486 ARG A CA 1
ATOM 3782 C C . ARG A 1 486 ? -18.639 22.541 24.925 1.00 83.88 486 ARG A C 1
ATOM 3784 O O . ARG A 1 486 ? -19.117 21.958 25.891 1.00 83.88 486 ARG A O 1
ATOM 3791 N N . GLY A 1 487 ? -17.482 23.192 24.986 1.00 81.00 487 GLY A N 1
ATOM 3792 C CA . GLY A 1 487 ? -16.638 23.278 26.174 1.00 81.00 487 GLY A CA 1
ATOM 3793 C C . GLY A 1 487 ? -15.692 22.090 26.378 1.00 81.00 487 GLY A C 1
ATOM 3794 O O . GLY A 1 487 ? -14.750 22.225 27.154 1.00 81.00 487 GLY A O 1
ATOM 3795 N N . LEU A 1 488 ? -15.869 20.962 25.672 1.00 84.00 488 LEU A N 1
ATOM 3796 C CA . LEU A 1 488 ? -15.091 19.742 25.918 1.00 84.00 488 LEU A CA 1
ATOM 3797 C C . LEU A 1 488 ? -13.605 19.911 25.581 1.00 84.0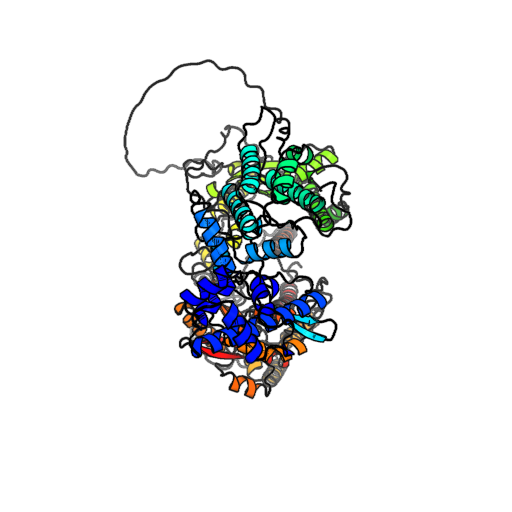0 488 LEU A C 1
ATOM 3799 O O . LEU A 1 488 ? -12.752 19.633 26.413 1.00 84.00 488 LEU A O 1
ATOM 3803 N N . PHE A 1 489 ? -13.285 20.381 24.373 1.00 89.44 489 PHE A N 1
ATOM 3804 C CA . PHE A 1 489 ? -11.902 20.538 23.894 1.00 89.44 489 PHE A CA 1
ATOM 3805 C C . PHE A 1 489 ? -11.510 21.995 23.633 1.00 89.44 489 PHE A C 1
ATOM 3807 O O . PHE A 1 489 ? -10.513 22.271 22.968 1.00 89.44 489 PHE A O 1
ATOM 3814 N N . HIS A 1 490 ? -12.272 22.948 24.171 1.00 84.38 490 HIS A N 1
ATOM 3815 C CA . HIS A 1 490 ? -12.105 24.376 23.901 1.00 84.38 490 HIS A CA 1
ATOM 3816 C C . HIS A 1 490 ? -10.682 24.895 24.179 1.00 84.38 490 HIS A C 1
ATOM 3818 O O . HIS A 1 490 ? -10.143 25.701 23.420 1.00 84.38 490 HIS A O 1
ATOM 3824 N N . SER A 1 491 ? -10.045 24.400 25.243 1.00 83.94 491 SER A N 1
ATOM 3825 C CA . SER A 1 491 ? -8.692 24.791 25.661 1.00 83.94 491 SER A CA 1
ATOM 3826 C C . SER A 1 491 ? -7.587 24.359 24.686 1.00 83.94 491 SER A C 1
ATOM 3828 O O . SER A 1 491 ? -6.461 24.847 24.794 1.00 83.94 491 SER A O 1
ATOM 3830 N N . LEU A 1 492 ? -7.890 23.480 23.722 1.00 87.44 492 LEU A N 1
ATOM 3831 C CA . LEU A 1 492 ? -6.932 23.024 22.715 1.00 87.44 492 LEU A CA 1
ATOM 3832 C C . LEU A 1 492 ? -6.744 24.019 21.561 1.00 87.44 492 LEU A C 1
ATOM 3834 O O . LEU A 1 492 ? -5.823 23.831 20.768 1.00 87.44 492 LEU A O 1
ATOM 3838 N N . ARG A 1 493 ? -7.571 25.070 21.447 1.00 87.94 493 ARG A N 1
ATOM 3839 C CA . ARG A 1 493 ? -7.444 26.071 20.373 1.00 87.94 493 ARG A CA 1
ATOM 3840 C C . ARG A 1 493 ? -6.056 26.706 20.376 1.00 87.94 493 ARG A C 1
ATOM 3842 O O . ARG A 1 493 ? -5.630 27.280 21.378 1.00 87.94 493 ARG A O 1
ATOM 3849 N N . ALA A 1 494 ? -5.364 26.604 19.248 1.00 85.94 494 ALA A N 1
ATOM 3850 C CA . ALA A 1 494 ? -3.990 27.070 19.111 1.00 85.94 494 ALA A CA 1
ATOM 3851 C C . ALA A 1 494 ? -3.658 27.320 17.643 1.00 85.94 494 ALA A C 1
ATOM 3853 O O . ALA A 1 494 ? -3.835 26.416 16.830 1.00 85.94 494 ALA A O 1
ATOM 3854 N N . THR A 1 495 ? -3.152 28.503 17.303 1.00 85.00 495 THR A N 1
ATOM 3855 C CA . THR A 1 495 ? -2.696 28.781 15.932 1.00 85.00 495 THR A CA 1
ATOM 3856 C C . THR A 1 495 ? -1.181 28.890 15.915 1.00 85.00 495 THR A C 1
ATOM 3858 O O . THR A 1 495 ? -0.588 29.522 16.795 1.00 85.00 495 THR A O 1
ATOM 3861 N N . CYS A 1 496 ? -0.550 28.261 14.928 1.00 81.19 496 CYS A N 1
ATOM 3862 C CA . CYS A 1 496 ? 0.888 28.331 14.763 1.00 81.19 496 CYS A CA 1
ATOM 3863 C C . CYS A 1 496 ? 1.290 29.742 14.299 1.00 81.19 496 CYS A C 1
ATOM 3865 O O . CYS A 1 496 ? 0.791 30.211 13.276 1.00 81.19 496 CYS A O 1
ATOM 3867 N N . PRO A 1 497 ? 2.231 30.404 14.989 1.00 73.50 497 PRO A N 1
ATOM 3868 C CA . PRO A 1 497 ? 2.717 31.736 14.625 1.00 73.50 497 PRO A CA 1
ATOM 3869 C C . PRO A 1 497 ? 3.737 31.692 13.469 1.00 73.50 497 PRO A C 1
ATOM 3871 O O . PRO A 1 497 ? 4.216 32.730 13.029 1.00 73.50 497 PRO A O 1
ATOM 3874 N N . GLY A 1 498 ? 4.135 30.495 13.011 1.00 71.12 498 GLY A N 1
ATOM 3875 C CA . GLY A 1 498 ? 5.176 30.305 11.993 1.00 71.12 498 GLY A CA 1
ATOM 3876 C C . GLY A 1 498 ? 6.610 30.540 12.487 1.00 71.12 498 GLY A C 1
ATOM 3877 O O . GLY A 1 498 ? 7.525 30.631 11.677 1.00 71.12 498 GLY A O 1
ATOM 3878 N N . ASN A 1 499 ? 6.822 30.630 13.804 1.00 69.44 499 ASN A N 1
ATOM 3879 C CA . ASN A 1 499 ? 8.109 30.959 14.429 1.00 69.44 499 ASN A CA 1
ATOM 3880 C C . ASN A 1 499 ? 9.057 29.758 14.642 1.00 69.44 499 ASN A C 1
ATOM 3882 O O . ASN A 1 499 ? 10.080 29.901 15.308 1.00 69.44 499 ASN A O 1
ATOM 3886 N N . HIS A 1 500 ? 8.724 28.579 14.115 1.00 67.00 500 HIS A N 1
ATOM 3887 C CA . HIS A 1 500 ? 9.532 27.365 14.228 1.00 67.00 500 HIS A CA 1
ATOM 3888 C C . HIS A 1 500 ? 9.521 26.562 12.924 1.00 67.00 500 HIS A C 1
ATOM 3890 O O . HIS A 1 500 ? 8.646 26.723 12.070 1.00 67.00 500 HIS A O 1
ATOM 3896 N N . VAL A 1 501 ? 10.530 25.705 12.755 1.00 66.56 501 VAL A N 1
ATOM 3897 C CA . VAL A 1 501 ? 10.732 24.935 11.524 1.00 66.56 501 VAL A CA 1
ATOM 3898 C C . VAL A 1 501 ? 9.761 23.759 11.472 1.00 66.56 501 VAL A C 1
ATOM 3900 O O . VAL A 1 501 ? 9.717 22.921 12.367 1.00 66.56 501 VAL A O 1
ATOM 3903 N N . HIS A 1 502 ? 9.009 23.686 10.381 1.00 73.69 502 HIS A N 1
ATOM 3904 C CA . HIS A 1 502 ? 8.073 22.611 10.085 1.00 73.69 502 HIS A CA 1
ATOM 3905 C C . HIS A 1 502 ? 8.701 21.570 9.152 1.00 73.69 502 HIS A C 1
ATOM 3907 O O . HIS A 1 502 ? 9.356 21.934 8.173 1.00 73.69 502 HIS A O 1
ATOM 3913 N N . ARG A 1 503 ? 8.451 20.273 9.379 1.00 64.44 503 ARG A N 1
ATOM 3914 C CA . ARG A 1 503 ? 8.853 19.234 8.415 1.00 64.44 503 ARG A CA 1
ATOM 3915 C C . ARG A 1 503 ? 7.984 19.292 7.142 1.00 64.44 503 ARG A C 1
ATOM 3917 O O . ARG A 1 503 ? 6.768 19.472 7.253 1.00 64.44 503 ARG A O 1
ATOM 3924 N N . PRO A 1 504 ? 8.567 19.094 5.943 1.00 51.12 504 PRO A N 1
ATOM 3925 C CA . PRO A 1 504 ? 7.834 19.149 4.679 1.00 51.12 504 PRO A CA 1
ATOM 3926 C C . PRO A 1 504 ? 6.804 18.015 4.535 1.00 51.12 504 PRO A C 1
ATOM 3928 O O . PRO A 1 504 ? 6.959 16.918 5.082 1.00 51.12 504 PRO A O 1
ATOM 3931 N N . TRP A 1 505 ? 5.746 18.281 3.765 1.00 46.03 505 TRP A N 1
ATOM 3932 C CA . TRP A 1 505 ? 4.735 17.295 3.384 1.00 46.03 505 TRP A CA 1
ATOM 3933 C C . TRP A 1 505 ? 5.284 16.396 2.266 1.00 46.03 505 TRP A C 1
ATOM 3935 O O . TRP A 1 505 ? 5.596 16.884 1.187 1.00 46.03 505 TRP A O 1
ATOM 3945 N N . GLY A 1 506 ? 5.420 15.088 2.511 1.00 42.56 506 GLY A N 1
ATOM 3946 C CA . GLY A 1 506 ? 5.862 14.137 1.483 1.00 42.56 506 GLY A CA 1
ATOM 3947 C C . GLY A 1 506 ? 6.218 12.742 2.007 1.00 42.56 506 GLY A C 1
ATOM 3948 O O . GLY A 1 506 ? 6.470 12.552 3.205 1.00 42.56 506 GLY A O 1
ATOM 3949 N N . LEU A 1 507 ? 6.245 11.766 1.091 1.00 36.91 507 LEU A N 1
ATOM 3950 C CA . LEU A 1 507 ? 6.842 10.433 1.259 1.00 36.91 507 LEU A CA 1
ATOM 3951 C C . LEU A 1 507 ? 8.372 10.573 1.331 1.00 36.91 507 LEU A C 1
ATOM 3953 O O . LEU A 1 507 ? 9.092 10.265 0.389 1.00 36.91 507 LEU A O 1
ATOM 3957 N N . GLY A 1 508 ? 8.867 11.117 2.438 1.00 36.84 508 GLY A N 1
ATOM 3958 C CA . GLY A 1 508 ? 10.286 11.095 2.763 1.00 36.84 508 GLY A CA 1
ATOM 3959 C C . GLY A 1 508 ? 10.619 9.824 3.532 1.00 36.84 508 GLY A C 1
ATOM 3960 O O . GLY A 1 508 ? 9.909 9.466 4.471 1.00 36.84 508 GLY A O 1
ATOM 3961 N N . LEU A 1 509 ? 11.707 9.157 3.160 1.00 35.62 509 LEU A N 1
ATOM 3962 C CA . LEU A 1 509 ? 12.383 8.226 4.057 1.00 35.62 509 LEU A CA 1
ATOM 3963 C C . LEU A 1 509 ? 12.923 9.045 5.229 1.00 35.62 509 LEU A C 1
ATOM 3965 O O . LEU A 1 509 ? 13.787 9.901 5.042 1.00 35.62 509 LEU A O 1
ATOM 3969 N N . VAL A 1 510 ? 12.376 8.840 6.424 1.00 34.00 510 VAL A N 1
ATOM 3970 C CA . VAL A 1 510 ? 12.934 9.461 7.625 1.00 34.00 510 VAL A CA 1
ATOM 3971 C C . VAL A 1 510 ? 14.070 8.563 8.093 1.00 34.00 510 VAL A C 1
ATOM 3973 O O . VAL A 1 510 ? 13.824 7.463 8.577 1.00 34.00 510 VAL A O 1
ATOM 3976 N N . PHE A 1 511 ? 15.310 9.024 7.936 1.00 33.16 511 PHE A N 1
ATOM 3977 C CA . PHE A 1 511 ? 16.455 8.433 8.621 1.00 33.16 511 PHE A CA 1
ATOM 3978 C C . PHE A 1 511 ? 16.427 8.908 10.073 1.00 33.16 511 PHE A C 1
ATOM 3980 O O . PHE A 1 511 ? 16.951 9.970 10.397 1.00 33.16 511 PHE A O 1
ATOM 3987 N N . HIS A 1 512 ? 15.776 8.144 10.946 1.00 27.27 512 HIS A N 1
ATOM 3988 C CA . HIS A 1 512 ? 16.035 8.232 12.379 1.00 27.27 512 HIS A CA 1
ATOM 3989 C C . HIS A 1 512 ? 17.012 7.106 12.719 1.00 27.27 512 HIS A C 1
ATOM 3991 O O . HIS A 1 512 ? 16.695 5.941 12.491 1.00 27.27 512 HIS A O 1
ATOM 3997 N N . GLU A 1 513 ? 18.218 7.481 13.155 1.00 34.72 513 GLU A N 1
ATOM 3998 C CA . GLU A 1 513 ? 19.280 6.639 13.736 1.00 34.72 513 GLU A CA 1
ATOM 3999 C C . GLU A 1 513 ? 19.157 5.117 13.497 1.00 34.72 513 GLU A C 1
ATOM 4001 O O . GLU A 1 513 ? 18.998 4.329 14.424 1.00 34.72 513 GLU A O 1
ATOM 4006 N N . ARG A 1 514 ? 19.328 4.710 12.228 1.00 37.72 514 ARG A N 1
ATOM 4007 C CA . ARG A 1 514 ? 19.416 3.313 11.748 1.00 37.72 514 ARG A CA 1
ATOM 4008 C C . ARG A 1 514 ? 18.098 2.533 11.568 1.00 37.72 514 ARG A C 1
ATOM 4010 O O . ARG A 1 514 ? 18.132 1.307 11.556 1.00 37.72 514 ARG A O 1
ATOM 4017 N N . SER A 1 515 ? 16.959 3.181 11.300 1.00 30.27 515 SER A N 1
ATOM 4018 C CA . SER A 1 515 ? 15.789 2.488 10.716 1.00 30.27 515 SER A CA 1
ATOM 4019 C C . SER A 1 515 ? 15.112 3.287 9.591 1.00 30.27 515 SER A C 1
ATOM 4021 O O . SER A 1 515 ? 14.950 4.503 9.683 1.00 30.27 515 SER A O 1
ATOM 4023 N N . MET A 1 516 ? 14.732 2.605 8.500 1.00 34.16 516 MET A N 1
ATOM 4024 C CA . MET A 1 516 ? 13.921 3.178 7.417 1.00 34.16 516 MET A CA 1
ATOM 4025 C C . MET A 1 516 ? 12.437 3.054 7.775 1.00 34.16 516 MET A C 1
ATOM 4027 O O . MET A 1 516 ? 11.901 1.948 7.807 1.00 34.16 516 MET A O 1
ATOM 4031 N N . GLN A 1 517 ? 11.754 4.178 7.997 1.00 33.47 517 GLN A N 1
ATOM 4032 C CA . GLN A 1 517 ? 10.296 4.209 8.155 1.00 33.47 517 GLN A CA 1
ATOM 4033 C C . GLN A 1 517 ? 9.640 5.083 7.078 1.00 33.47 517 GLN A C 1
ATOM 4035 O O . GLN A 1 517 ? 10.116 6.173 6.749 1.00 33.47 517 GLN A O 1
ATOM 4040 N N . LEU A 1 518 ? 8.525 4.591 6.524 1.00 32.78 518 LEU A N 1
ATOM 4041 C CA . LEU A 1 518 ? 7.646 5.339 5.622 1.00 32.78 518 LEU A CA 1
ATOM 4042 C C . LEU A 1 518 ? 6.989 6.488 6.395 1.00 32.78 518 LEU A C 1
ATOM 4044 O O . LEU A 1 518 ? 6.309 6.251 7.391 1.00 32.78 518 LEU A O 1
ATOM 4048 N N . SER A 1 519 ? 7.138 7.730 5.921 1.00 36.31 519 SER A N 1
ATOM 4049 C CA . SER A 1 519 ? 6.617 8.913 6.626 1.00 36.31 519 SER A CA 1
ATOM 4050 C C . SER A 1 519 ? 5.106 8.882 6.893 1.00 36.31 519 SER A C 1
ATOM 4052 O O . SER A 1 519 ? 4.642 9.580 7.789 1.00 36.31 519 SER A O 1
ATOM 4054 N N . SER A 1 520 ? 4.333 8.085 6.146 1.00 38.12 520 SER A N 1
ATOM 4055 C CA . SER A 1 520 ? 2.877 7.988 6.273 1.00 38.12 520 SER A CA 1
ATOM 4056 C C . SER A 1 520 ? 2.411 7.360 7.589 1.00 38.12 520 SER A C 1
ATOM 4058 O O . SER A 1 520 ? 1.352 7.745 8.076 1.00 38.12 520 SER A O 1
ATOM 4060 N N . SER A 1 521 ? 3.181 6.451 8.203 1.00 34.06 521 SER A N 1
ATOM 4061 C CA . SER A 1 521 ? 2.803 5.825 9.484 1.00 34.06 521 SER A CA 1
ATOM 4062 C C . SER A 1 521 ? 2.928 6.782 10.676 1.00 34.06 521 SER A C 1
ATOM 4064 O O . SER A 1 521 ? 2.175 6.666 11.639 1.00 34.06 521 SER A O 1
ATOM 4066 N N . MET A 1 522 ? 3.819 7.778 10.591 1.00 37.56 522 MET A N 1
ATOM 4067 C CA . MET A 1 522 ? 3.926 8.862 11.579 1.00 37.56 522 MET A CA 1
ATOM 4068 C C . MET A 1 522 ? 2.841 9.941 11.408 1.00 37.56 522 MET A C 1
ATOM 4070 O O . MET A 1 522 ? 2.600 10.709 12.332 1.00 37.56 522 MET A O 1
ATOM 4074 N N . VAL A 1 523 ? 2.176 10.018 10.247 1.00 43.00 523 VAL A N 1
ATOM 4075 C CA . VAL A 1 523 ? 1.136 11.028 9.952 1.00 43.00 523 VAL A CA 1
ATOM 4076 C C . VAL A 1 523 ? -0.220 10.668 10.576 1.00 43.00 523 VAL A C 1
ATOM 4078 O O . VAL A 1 523 ? -1.043 11.557 10.795 1.00 43.00 523 VAL A O 1
ATOM 4081 N N . SER A 1 524 ? -0.464 9.387 10.874 1.00 41.78 524 SER A N 1
ATOM 4082 C CA . SER A 1 524 ? -1.744 8.898 11.408 1.00 41.78 524 SER A CA 1
ATOM 4083 C C . SER A 1 524 ? -1.845 8.878 12.937 1.00 41.78 524 SER A C 1
ATOM 4085 O O . SER A 1 524 ? -2.945 8.716 13.456 1.00 41.78 524 SER A O 1
ATOM 4087 N N . ALA A 1 525 ? -0.738 9.019 13.670 1.00 57.38 525 ALA A N 1
ATOM 4088 C CA . ALA A 1 525 ? -0.745 8.989 15.133 1.00 57.38 525 ALA A CA 1
ATOM 4089 C C . ALA A 1 525 ? -0.832 10.407 15.717 1.00 57.38 525 ALA A C 1
ATOM 4091 O O . ALA A 1 525 ? -0.082 11.297 15.314 1.00 57.38 525 ALA A O 1
ATOM 4092 N N . TYR A 1 526 ? -1.723 10.626 16.690 1.00 69.50 526 TYR A N 1
ATOM 4093 C CA . TYR A 1 526 ? -1.734 11.882 17.440 1.00 69.50 526 TYR A CA 1
ATOM 4094 C C . TYR A 1 526 ? -0.428 12.049 18.235 1.00 69.50 526 TYR A C 1
ATOM 4096 O O . TYR A 1 526 ? 0.042 11.080 18.842 1.00 69.50 526 TYR A O 1
ATOM 4104 N N . PRO A 1 527 ? 0.146 13.266 18.297 1.00 77.12 527 PRO A N 1
ATOM 4105 C CA . PRO A 1 527 ? 1.274 13.540 19.177 1.00 77.12 527 PRO A CA 1
ATOM 4106 C C . PRO A 1 527 ? 0.941 13.194 20.630 1.00 77.12 527 PRO A C 1
ATOM 4108 O O . PRO A 1 527 ? -0.147 13.503 21.119 1.00 77.12 527 PRO A O 1
ATOM 4111 N N . VAL A 1 528 ? 1.902 12.623 21.360 1.00 72.19 528 VAL A N 1
ATOM 4112 C CA . VAL A 1 528 ? 1.720 12.243 22.775 1.00 72.19 528 VAL A CA 1
ATOM 4113 C C . VAL A 1 528 ? 1.253 13.432 23.621 1.00 72.19 528 VAL A C 1
ATOM 4115 O O . VAL A 1 528 ? 0.415 13.278 24.508 1.00 72.19 528 VAL A O 1
ATOM 4118 N N . LEU A 1 529 ? 1.770 14.630 23.336 1.00 78.00 529 LEU A N 1
ATOM 4119 C CA . LEU A 1 529 ? 1.374 15.852 24.029 1.00 78.00 529 LEU A CA 1
ATOM 4120 C C . LEU A 1 529 ? -0.091 16.231 23.750 1.00 78.00 529 LEU A C 1
ATOM 4122 O O . LEU A 1 529 ? -0.802 16.577 24.693 1.00 78.00 529 LEU A O 1
ATOM 4126 N N . LEU A 1 530 ? -0.568 16.102 22.507 1.00 83.38 530 LEU A N 1
ATOM 4127 C CA . LEU A 1 530 ? -1.983 16.293 22.170 1.00 83.38 530 LEU A CA 1
ATOM 4128 C C . LEU A 1 530 ? -2.871 15.306 22.941 1.00 83.38 530 LEU A C 1
ATOM 4130 O O . LEU A 1 530 ? -3.832 15.731 23.578 1.00 83.38 530 LEU A O 1
ATOM 4134 N N . CYS A 1 531 ? -2.511 14.019 22.966 1.00 79.62 531 CYS A N 1
ATOM 4135 C CA . CYS A 1 531 ? -3.255 12.995 23.708 1.00 79.62 531 CYS A CA 1
ATOM 4136 C C . CYS A 1 531 ? -3.347 13.313 25.208 1.00 79.62 531 CYS A C 1
ATOM 4138 O O . CYS A 1 531 ? -4.426 13.229 25.789 1.00 79.62 531 CYS A O 1
ATOM 4140 N N . LYS A 1 532 ? -2.237 13.728 25.835 1.00 77.94 532 LYS A N 1
ATOM 4141 C CA . LYS A 1 532 ? -2.213 14.132 27.254 1.00 77.94 532 LYS A CA 1
ATOM 4142 C C . LYS A 1 532 ? -3.133 15.322 27.527 1.00 77.94 532 LYS A C 1
ATOM 4144 O O . LYS A 1 532 ? -3.851 15.333 28.523 1.00 77.94 532 LYS A O 1
ATOM 4149 N N . ARG A 1 533 ? -3.138 16.317 26.635 1.00 83.38 533 ARG A N 1
ATOM 4150 C CA . ARG A 1 533 ? -4.001 17.500 26.762 1.00 83.38 533 ARG A CA 1
ATOM 4151 C C . ARG A 1 533 ? -5.477 17.150 26.570 1.00 83.38 533 ARG A C 1
ATOM 4153 O O . ARG A 1 533 ? -6.303 17.618 27.346 1.00 83.38 533 ARG A O 1
ATOM 4160 N N . MET A 1 534 ? -5.806 16.286 25.607 1.00 84.88 534 MET A N 1
ATOM 4161 C CA . MET A 1 534 ? -7.164 15.752 25.441 1.00 84.88 534 MET A CA 1
ATOM 4162 C C . MET A 1 534 ? -7.624 14.985 26.689 1.00 84.88 534 MET A C 1
ATOM 4164 O O . MET A 1 534 ? -8.737 15.209 27.155 1.00 84.88 534 MET A O 1
ATOM 4168 N N . ALA A 1 535 ? -6.764 14.142 27.270 1.00 81.12 535 ALA A N 1
ATOM 4169 C CA . ALA A 1 535 ? -7.070 13.415 28.502 1.00 81.12 535 ALA A CA 1
ATOM 4170 C C . ALA A 1 535 ? -7.350 14.362 29.683 1.00 81.12 535 ALA A C 1
ATOM 4172 O O . ALA A 1 535 ? -8.336 14.175 30.383 1.00 81.12 535 ALA A O 1
ATOM 4173 N N . SER A 1 536 ? -6.558 15.426 29.847 1.00 81.44 536 SER A N 1
ATOM 4174 C CA . SER A 1 536 ? -6.786 16.452 30.880 1.00 81.44 536 SER A CA 1
ATOM 4175 C C . SER A 1 536 ? -8.109 17.214 30.687 1.00 81.44 536 SER A C 1
ATOM 4177 O O . SER A 1 536 ? -8.797 17.541 31.659 1.00 81.44 536 SER A O 1
ATOM 4179 N N . CYS A 1 537 ? -8.518 17.455 29.436 1.00 82.69 537 CYS A N 1
ATOM 4180 C CA . CYS A 1 537 ? -9.828 18.040 29.138 1.00 82.69 537 CYS A CA 1
ATOM 4181 C C . CYS A 1 537 ? -10.974 17.101 29.549 1.00 82.69 537 CYS A C 1
ATOM 4183 O O . CYS A 1 537 ? -11.941 17.538 30.171 1.00 82.69 537 CYS A O 1
ATOM 4185 N N . LEU A 1 538 ? -10.842 15.804 29.253 1.00 82.19 538 LEU A N 1
ATOM 4186 C CA . LEU A 1 538 ? -11.812 14.783 29.658 1.00 82.19 538 LEU A CA 1
ATOM 4187 C C . LEU A 1 538 ? -11.861 14.602 31.180 1.00 82.19 538 LEU A C 1
ATOM 4189 O O . LEU A 1 538 ? -12.944 14.453 31.734 1.00 82.19 538 LEU A O 1
ATOM 4193 N N . GLU A 1 539 ? -10.718 14.663 31.861 1.00 78.00 539 GLU A N 1
ATOM 4194 C CA . GLU A 1 539 ? -10.627 14.613 33.324 1.00 78.00 539 GLU A CA 1
ATOM 4195 C C . GLU A 1 539 ? -11.358 15.794 33.975 1.00 78.00 539 GLU A C 1
ATOM 4197 O O . GLU A 1 539 ? -12.132 15.615 34.919 1.00 78.00 539 GLU A O 1
ATOM 4202 N N . SER A 1 540 ? -11.180 16.993 33.416 1.00 77.75 540 SER A N 1
ATOM 4203 C CA . SER A 1 540 ? -11.888 18.199 33.856 1.00 77.75 540 SER A CA 1
ATOM 4204 C C . SER A 1 540 ? -13.400 18.071 33.643 1.00 77.75 540 SER A C 1
ATOM 4206 O O . SER A 1 540 ? -14.181 18.403 34.536 1.00 77.75 540 SER A O 1
ATOM 4208 N N . ALA A 1 541 ? -13.818 17.534 32.492 1.00 74.69 541 ALA A N 1
ATOM 4209 C CA . ALA A 1 541 ? -15.224 17.294 32.182 1.00 74.69 541 ALA A CA 1
ATOM 4210 C C . ALA A 1 541 ? -15.857 16.230 33.099 1.00 74.69 541 ALA A C 1
ATOM 4212 O O . ALA A 1 541 ? -16.964 16.421 33.598 1.00 74.69 541 ALA A O 1
ATOM 4213 N N . ALA A 1 542 ? -15.149 15.132 33.374 1.00 73.19 542 ALA A N 1
ATOM 4214 C CA . ALA A 1 542 ? -15.596 14.088 34.295 1.00 73.19 542 ALA A CA 1
ATOM 4215 C C . ALA A 1 542 ? -15.727 14.616 35.732 1.00 73.19 542 ALA A C 1
ATOM 4217 O O . ALA A 1 542 ? -16.734 14.357 36.391 1.00 73.19 542 ALA A O 1
ATOM 4218 N N . SER A 1 543 ? -14.759 15.419 36.182 1.00 75.50 543 SER A N 1
ATOM 4219 C CA . SER A 1 543 ? -14.798 16.073 37.494 1.00 75.50 543 SER A CA 1
ATOM 4220 C C . SER A 1 543 ? -15.998 17.014 37.622 1.00 75.50 543 SER A C 1
ATOM 4222 O O . SER A 1 543 ? -16.664 17.021 38.654 1.00 75.50 543 SER A O 1
ATOM 4224 N N . PHE A 1 544 ? -16.320 17.770 36.564 1.00 68.00 544 PHE A N 1
ATOM 4225 C CA . PHE A 1 544 ? -17.509 18.627 36.531 1.00 68.00 544 PHE A CA 1
ATOM 4226 C C . PHE A 1 544 ? -18.816 17.826 36.632 1.00 68.00 544 PHE A C 1
ATOM 4228 O O . PHE A 1 544 ? -19.751 18.251 37.303 1.00 68.00 544 PHE A O 1
ATOM 4235 N N . LEU A 1 545 ? -18.863 16.636 36.027 1.00 67.88 545 LEU A N 1
ATOM 4236 C CA . LEU A 1 545 ? -19.993 15.706 36.132 1.00 67.88 545 LEU A CA 1
ATOM 4237 C C . LEU A 1 545 ? -20.056 14.964 37.484 1.00 67.88 545 LEU A C 1
ATOM 4239 O O . LEU A 1 545 ? -20.900 14.087 37.659 1.00 67.88 545 LEU A O 1
ATOM 4243 N N . GLY A 1 546 ? -19.168 15.280 38.435 1.00 67.50 546 GLY A N 1
ATOM 4244 C CA . GLY A 1 546 ? -19.096 14.613 39.738 1.00 67.50 546 GLY A CA 1
ATOM 4245 C C . GLY A 1 546 ? -18.587 13.170 39.665 1.00 67.50 546 GLY A C 1
ATOM 4246 O O . GLY A 1 546 ? -18.763 12.407 40.615 1.00 67.50 546 GLY A O 1
ATOM 4247 N N . LEU A 1 547 ? -17.966 12.771 38.550 1.00 68.56 547 LEU A N 1
ATOM 4248 C CA . LEU A 1 547 ? -17.386 11.442 38.385 1.00 68.56 547 LEU A CA 1
ATOM 4249 C C . LEU A 1 547 ? -16.009 11.406 39.057 1.00 68.56 547 LEU A C 1
ATOM 4251 O O . LEU A 1 547 ? -15.099 12.146 38.688 1.00 68.56 547 LEU A O 1
ATOM 4255 N N . SER A 1 548 ? -15.845 10.518 40.039 1.00 60.03 548 SER A N 1
ATOM 4256 C CA . SER A 1 548 ? -14.545 10.266 40.661 1.00 60.03 548 SER A CA 1
ATOM 4257 C C . SER A 1 548 ? -13.696 9.406 39.727 1.00 60.03 548 SER A C 1
ATOM 4259 O O . SER A 1 548 ? -13.935 8.207 39.571 1.00 60.03 548 SER A O 1
ATOM 4261 N N . LEU A 1 549 ? -12.715 10.028 39.079 1.00 61.12 549 LEU A N 1
ATOM 4262 C CA . LEU A 1 549 ? -11.697 9.308 38.326 1.00 61.12 549 LEU A CA 1
ATOM 4263 C C . LEU A 1 549 ? -10.661 8.762 39.312 1.00 61.12 549 LEU A C 1
ATOM 4265 O O . LEU A 1 549 ? -10.055 9.518 40.070 1.00 61.12 549 LEU A O 1
ATOM 4269 N N . GLN A 1 550 ? -10.457 7.444 39.321 1.00 57.78 550 GLN A N 1
ATOM 4270 C CA . GLN A 1 550 ? -9.334 6.868 40.056 1.00 57.78 550 GLN A CA 1
ATOM 4271 C C . GLN A 1 550 ? -8.024 7.266 39.372 1.00 57.78 550 GLN A C 1
ATOM 4273 O O . GLN A 1 550 ? -7.924 7.244 38.143 1.00 57.78 550 GLN A O 1
ATOM 4278 N N . ALA A 1 551 ? -7.028 7.647 40.175 1.00 51.62 551 ALA A N 1
ATOM 4279 C CA . ALA A 1 551 ? -5.724 8.062 39.678 1.00 51.62 551 ALA A CA 1
ATOM 4280 C C . ALA A 1 551 ? -5.120 6.985 38.766 1.00 51.62 551 ALA A C 1
ATOM 4282 O O . ALA A 1 551 ? -5.193 5.788 39.053 1.00 51.62 551 ALA A O 1
ATOM 4283 N N . SER A 1 552 ? -4.505 7.428 37.669 1.00 45.34 552 SER A N 1
ATOM 4284 C CA . SER A 1 552 ? -3.756 6.532 36.791 1.00 45.34 552 SER A CA 1
ATOM 4285 C C . SER A 1 552 ? -2.660 5.823 37.597 1.00 45.34 552 SER A C 1
ATOM 4287 O O . SER A 1 552 ? -1.976 6.487 38.383 1.00 45.34 552 SER A O 1
ATOM 4289 N N . PRO A 1 553 ? -2.451 4.506 37.415 1.00 43.75 553 PRO A N 1
ATOM 4290 C CA . PRO A 1 553 ? -1.257 3.862 37.937 1.00 43.75 553 PRO A CA 1
ATOM 4291 C C . PRO A 1 553 ? -0.021 4.574 37.375 1.00 43.75 553 PRO A C 1
ATOM 4293 O O . PRO A 1 553 ? -0.028 5.038 36.232 1.00 43.75 553 PRO A O 1
ATOM 4296 N N . ASP A 1 554 ? 1.012 4.676 38.211 1.00 46.53 554 ASP A N 1
ATOM 4297 C CA . ASP A 1 554 ? 2.272 5.381 37.970 1.00 46.53 554 ASP A CA 1
ATOM 4298 C C . ASP A 1 554 ? 2.740 5.286 36.501 1.00 46.53 554 ASP A C 1
ATOM 4300 O O . ASP A 1 554 ? 2.737 4.212 35.889 1.00 46.53 554 ASP A O 1
ATOM 4304 N N . LEU A 1 555 ? 3.162 6.412 35.919 1.00 46.16 555 LEU A N 1
ATOM 4305 C CA . LEU A 1 555 ? 3.703 6.485 34.556 1.00 46.16 555 LEU A CA 1
ATOM 4306 C C . LEU A 1 555 ? 4.869 5.505 34.356 1.00 46.16 555 LEU A C 1
ATOM 4308 O O . LEU A 1 555 ? 5.046 5.000 33.248 1.00 46.16 555 LEU A O 1
ATOM 4312 N N . ALA A 1 556 ? 5.607 5.188 35.426 1.00 45.47 556 ALA A N 1
ATOM 4313 C CA . ALA A 1 556 ? 6.635 4.151 35.434 1.00 45.47 556 ALA A CA 1
ATOM 4314 C C . ALA A 1 556 ? 6.068 2.723 35.269 1.00 45.47 556 ALA A C 1
ATOM 4316 O O . ALA A 1 556 ? 6.682 1.883 34.617 1.00 45.47 556 ALA A O 1
ATOM 4317 N N . ALA A 1 557 ? 4.880 2.435 35.803 1.00 41.19 557 ALA A N 1
ATOM 4318 C CA . ALA A 1 557 ? 4.197 1.154 35.609 1.00 41.19 557 ALA A CA 1
ATOM 4319 C C . ALA A 1 557 ? 3.584 1.047 34.200 1.00 41.19 557 ALA A C 1
ATOM 4321 O O . ALA A 1 557 ? 3.626 -0.017 33.580 1.00 41.19 557 ALA A O 1
ATOM 4322 N N . SER A 1 558 ? 3.077 2.163 33.667 1.00 42.31 558 SER A N 1
ATOM 4323 C CA . SER A 1 558 ? 2.533 2.240 32.304 1.00 42.31 558 SER A CA 1
ATOM 4324 C C . SER A 1 558 ? 3.618 2.112 31.227 1.00 42.31 558 SER A C 1
ATOM 4326 O O . SER A 1 558 ? 3.400 1.442 30.221 1.00 42.31 558 SER A O 1
ATOM 4328 N N . SER A 1 559 ? 4.808 2.687 31.430 1.00 39.25 559 SER A N 1
ATOM 4329 C CA . SER A 1 559 ? 5.935 2.540 30.497 1.00 39.25 559 SER A CA 1
ATOM 4330 C C . SER A 1 559 ? 6.488 1.112 30.473 1.00 39.25 559 SER A C 1
ATOM 4332 O O . SER A 1 559 ? 6.772 0.585 29.402 1.00 39.25 559 SER A O 1
ATOM 4334 N N . VAL A 1 560 ? 6.554 0.442 31.626 1.00 43.12 560 VAL A N 1
ATOM 4335 C CA . VAL A 1 560 ? 6.967 -0.967 31.741 1.00 43.12 560 VAL A CA 1
ATOM 4336 C C . VAL A 1 560 ? 5.950 -1.919 31.087 1.00 43.12 560 VAL A C 1
ATOM 4338 O O . VAL A 1 560 ? 6.350 -2.851 30.388 1.00 43.12 560 VAL A O 1
ATOM 4341 N N . ALA A 1 561 ? 4.646 -1.639 31.215 1.00 37.53 561 ALA A N 1
ATOM 4342 C CA . ALA A 1 561 ? 3.580 -2.388 30.543 1.00 37.53 561 ALA A CA 1
ATOM 4343 C C . ALA A 1 561 ? 3.589 -2.211 29.011 1.00 37.53 561 ALA A C 1
ATOM 4345 O O . ALA A 1 561 ? 3.382 -3.178 28.280 1.00 37.53 561 ALA A O 1
ATOM 4346 N N . VAL A 1 562 ? 3.888 -1.003 28.515 1.00 39.44 562 VAL A N 1
ATOM 4347 C CA . VAL A 1 562 ? 4.058 -0.717 27.074 1.00 39.44 562 VAL A CA 1
ATOM 4348 C C . VAL A 1 562 ? 5.292 -1.421 26.490 1.00 39.44 562 VAL A C 1
ATOM 4350 O O . VAL A 1 562 ? 5.299 -1.779 25.314 1.00 39.44 562 VAL A O 1
ATOM 4353 N N . LEU A 1 563 ? 6.316 -1.672 27.308 1.00 38.34 563 LEU A N 1
ATOM 4354 C CA . LEU A 1 563 ? 7.539 -2.386 26.924 1.00 38.34 563 LEU A CA 1
ATOM 4355 C C . LEU A 1 563 ? 7.418 -3.919 27.016 1.00 38.34 563 LEU A C 1
ATOM 4357 O O . LEU A 1 563 ? 8.387 -4.627 26.741 1.00 38.34 563 LEU A O 1
ATOM 4361 N N . GLY A 1 564 ? 6.256 -4.452 27.416 1.00 32.16 564 GLY A N 1
ATOM 4362 C CA . GLY A 1 564 ? 6.020 -5.896 27.526 1.00 32.16 564 GLY A CA 1
ATOM 4363 C C . GLY A 1 564 ? 6.876 -6.600 28.586 1.00 32.16 564 GLY A C 1
ATOM 4364 O O . GLY A 1 564 ? 6.977 -7.825 28.573 1.00 32.16 564 GLY A O 1
ATOM 4365 N N . ARG A 1 565 ? 7.510 -5.855 29.505 1.00 37.97 565 ARG A N 1
ATOM 4366 C CA . ARG A 1 565 ? 8.280 -6.428 30.617 1.00 37.97 565 ARG A CA 1
ATOM 4367 C C . ARG A 1 565 ? 7.411 -6.459 31.869 1.00 37.97 565 ARG A C 1
ATOM 4369 O O . ARG A 1 565 ? 6.795 -5.467 32.237 1.00 37.97 565 ARG A O 1
ATOM 4376 N N . GLN A 1 566 ? 7.363 -7.600 32.548 1.00 36.97 566 GLN A N 1
ATOM 4377 C CA . GLN A 1 566 ? 6.627 -7.738 33.802 1.00 36.97 566 GLN A CA 1
ATOM 4378 C C . GLN A 1 566 ? 7.425 -7.098 34.949 1.00 36.97 566 GLN A C 1
ATOM 4380 O O . GLN A 1 566 ? 8.615 -7.365 35.122 1.00 36.97 566 GLN A O 1
ATOM 4385 N N . HIS A 1 567 ? 6.785 -6.245 35.749 1.00 38.66 567 HIS A N 1
ATOM 4386 C CA . HIS A 1 567 ? 7.422 -5.648 36.923 1.00 38.66 567 HIS A CA 1
ATOM 4387 C C . HIS A 1 567 ? 7.613 -6.721 38.012 1.00 38.66 567 HIS A C 1
ATOM 4389 O O . HIS A 1 567 ? 6.634 -7.189 38.588 1.00 38.66 567 HIS A O 1
ATOM 4395 N N . ARG A 1 568 ? 8.866 -7.091 38.327 1.00 40.72 568 ARG A N 1
ATOM 4396 C CA . ARG A 1 568 ? 9.224 -8.117 39.340 1.00 40.72 568 ARG A CA 1
ATOM 4397 C C . ARG A 1 568 ? 8.748 -7.807 40.770 1.00 40.72 568 ARG A C 1
ATOM 4399 O O . ARG A 1 568 ? 8.836 -8.660 41.641 1.00 40.72 568 ARG A O 1
ATOM 4406 N N . ARG A 1 569 ? 8.294 -6.580 41.033 1.00 38.09 569 ARG A N 1
ATOM 4407 C CA . ARG A 1 569 ? 7.978 -6.070 42.379 1.00 38.09 569 ARG A CA 1
ATOM 4408 C C . ARG A 1 569 ? 6.507 -6.219 42.781 1.00 38.09 569 ARG A C 1
ATOM 4410 O O . ARG A 1 569 ? 6.204 -5.980 43.943 1.00 38.09 569 ARG A O 1
ATOM 4417 N N . PHE A 1 570 ? 5.600 -6.550 41.857 1.00 38.06 570 PHE A N 1
ATOM 4418 C CA . PHE A 1 570 ? 4.177 -6.711 42.184 1.00 38.06 570 PHE A CA 1
ATOM 4419 C C . PHE A 1 570 ? 3.783 -8.193 42.171 1.00 38.06 570 PHE A C 1
ATOM 4421 O O . PHE A 1 570 ? 4.138 -8.891 41.217 1.00 38.06 570 PHE A O 1
ATOM 4428 N N . PRO A 1 571 ? 3.057 -8.681 43.196 1.00 38.69 571 PRO A N 1
ATOM 4429 C CA . PRO A 1 571 ? 2.554 -10.048 43.213 1.00 38.69 571 PRO A CA 1
ATOM 4430 C C . PRO A 1 571 ? 1.597 -10.297 42.033 1.00 38.69 571 PRO A C 1
ATOM 4432 O O . PRO A 1 571 ? 0.983 -9.354 41.518 1.00 38.69 571 PRO A O 1
ATOM 4435 N N . PRO A 1 572 ? 1.470 -11.551 41.568 1.00 38.00 572 PRO A N 1
ATOM 4436 C CA . PRO A 1 572 ? 0.554 -11.893 40.490 1.00 38.00 572 PRO A CA 1
ATOM 4437 C C . PRO A 1 572 ? -0.889 -11.517 40.864 1.00 38.00 572 PRO A C 1
ATOM 4439 O O . PRO A 1 572 ? -1.362 -11.793 41.962 1.00 38.00 572 PRO A O 1
ATOM 4442 N N . LEU A 1 573 ? -1.578 -10.868 39.919 1.00 36.81 573 LEU A N 1
ATOM 4443 C CA . LEU A 1 573 ? -2.938 -10.319 40.057 1.00 36.81 573 LEU A CA 1
ATOM 4444 C C . LEU A 1 573 ? -3.982 -11.373 40.468 1.00 36.81 573 LEU A C 1
ATOM 4446 O O . LEU A 1 573 ? -4.967 -11.062 41.129 1.00 36.81 573 LEU A O 1
ATOM 4450 N N . ILE A 1 574 ? -3.747 -12.614 40.045 1.00 35.00 574 ILE A N 1
ATOM 4451 C CA . ILE A 1 574 ? -4.415 -13.815 40.528 1.00 35.00 574 ILE A CA 1
ATOM 4452 C C . ILE A 1 574 ? -3.310 -14.601 41.230 1.00 35.00 574 ILE A C 1
ATOM 4454 O O . ILE A 1 574 ? -2.391 -15.060 40.546 1.00 35.00 574 ILE A O 1
ATOM 4458 N N . PRO A 1 575 ? -3.341 -14.714 42.564 1.00 41.94 575 PRO A N 1
ATOM 4459 C CA . PRO A 1 575 ? -2.449 -15.612 43.271 1.00 41.94 575 PRO A CA 1
ATOM 4460 C C . PRO A 1 575 ? -2.632 -17.020 42.698 1.00 41.94 575 PRO A C 1
ATOM 4462 O O . PRO A 1 575 ? -3.758 -17.510 42.638 1.00 41.94 575 PRO A O 1
ATOM 4465 N N . GLU A 1 576 ? -1.547 -17.676 42.286 1.00 43.12 576 GLU A N 1
ATOM 4466 C CA . GLU A 1 576 ? -1.584 -19.094 41.879 1.00 43.12 576 GLU A CA 1
ATOM 4467 C C . GLU A 1 576 ? -2.150 -19.981 43.003 1.00 43.12 576 GLU A C 1
ATOM 4469 O O . GLU A 1 576 ? -2.705 -21.049 42.756 1.00 43.12 576 GLU A O 1
ATOM 4474 N N . PHE A 1 577 ? -2.077 -19.486 44.243 1.00 49.38 577 PHE A N 1
ATOM 4475 C CA . PHE A 1 577 ? -2.477 -20.170 45.460 1.00 49.38 577 PHE A CA 1
ATOM 4476 C C . PHE A 1 577 ? -3.505 -19.342 46.236 1.00 49.38 577 PHE A C 1
ATOM 4478 O O . PHE A 1 577 ? -3.287 -18.168 46.533 1.00 49.38 577 PHE A O 1
ATOM 4485 N N . ARG A 1 578 ? -4.620 -19.972 46.633 1.00 44.28 578 ARG A N 1
ATOM 4486 C CA . ARG A 1 578 ? -5.694 -19.356 47.441 1.00 44.28 578 ARG A CA 1
ATOM 4487 C C . ARG A 1 578 ? -5.193 -18.765 48.771 1.00 44.28 578 ARG A C 1
ATOM 4489 O O . ARG A 1 578 ? -5.794 -17.822 49.279 1.00 44.28 578 ARG A O 1
ATOM 4496 N N . LYS A 1 579 ? -4.129 -19.333 49.346 1.00 50.47 579 LYS A N 1
ATOM 4497 C CA . LYS A 1 579 ? -3.460 -18.901 50.581 1.00 50.47 579 LYS A CA 1
ATOM 4498 C C . LYS A 1 579 ? -1.997 -19.345 50.514 1.00 50.47 579 LYS A C 1
ATOM 4500 O O . LYS A 1 579 ? -1.731 -20.448 50.050 1.00 50.47 579 LYS A O 1
ATOM 4505 N N . VAL A 1 580 ? -1.075 -18.506 50.981 1.00 59.56 580 VAL A N 1
ATOM 4506 C CA . VAL A 1 580 ? 0.349 -18.843 51.132 1.00 59.56 580 VAL A CA 1
ATOM 4507 C C . VAL A 1 580 ? 0.663 -18.825 52.625 1.00 59.56 580 VAL A C 1
ATOM 4509 O O . VAL A 1 580 ? 0.438 -17.804 53.276 1.00 59.56 580 VAL A O 1
ATOM 4512 N N . SER A 1 581 ? 1.134 -19.943 53.174 1.00 61.38 581 SER A N 1
ATOM 4513 C CA . SER A 1 581 ? 1.714 -20.009 54.519 1.00 61.38 581 SER A CA 1
ATOM 4514 C C . SER A 1 581 ? 3.166 -20.462 54.423 1.00 61.38 581 SER A C 1
ATOM 4516 O O . SER A 1 581 ? 3.528 -21.248 53.549 1.00 61.38 581 SER A O 1
ATOM 4518 N N . TRP A 1 582 ? 4.007 -19.896 55.283 1.00 65.62 582 TRP A N 1
ATOM 4519 C CA . TRP A 1 582 ? 5.411 -20.267 55.402 1.00 65.62 582 TRP A CA 1
ATOM 4520 C C . TRP A 1 582 ? 5.529 -21.191 56.602 1.00 65.62 582 TRP A C 1
ATOM 4522 O O . TRP A 1 582 ? 5.344 -20.745 57.733 1.00 65.62 582 TRP A O 1
ATOM 4532 N N . GLU A 1 583 ? 5.797 -22.463 56.345 1.00 76.75 583 GLU A N 1
ATOM 4533 C CA . GLU A 1 583 ? 5.890 -23.482 57.383 1.00 76.75 583 GLU A CA 1
ATOM 4534 C C . GLU A 1 583 ? 7.361 -23.846 57.650 1.00 76.75 583 GLU A C 1
ATOM 4536 O O . GLU A 1 583 ? 8.194 -23.761 56.739 1.00 76.75 583 GLU A O 1
ATOM 4541 N N . PRO A 1 584 ? 7.726 -24.222 58.888 1.00 75.38 584 PRO A N 1
ATOM 4542 C CA . PRO A 1 584 ? 9.083 -24.652 59.206 1.00 75.38 584 PRO A CA 1
ATOM 4543 C C . PRO A 1 584 ? 9.463 -25.941 58.448 1.00 75.38 584 PRO A C 1
ATOM 4545 O O . PRO A 1 584 ? 8.581 -26.710 58.073 1.00 75.38 584 PRO A O 1
ATOM 4548 N N . PRO A 1 585 ? 10.765 -26.254 58.280 1.00 62.06 585 PRO A N 1
ATOM 4549 C CA . PRO A 1 585 ? 11.230 -27.445 57.549 1.00 62.06 585 PRO A CA 1
ATOM 4550 C C . PRO A 1 585 ? 10.718 -28.787 58.102 1.00 62.06 585 PRO A C 1
ATOM 4552 O O . PRO A 1 585 ? 10.810 -29.810 57.433 1.00 62.06 585 PRO A O 1
ATOM 4555 N N . SER A 1 586 ? 10.210 -28.787 59.336 1.00 70.81 586 SER A N 1
ATOM 4556 C CA . SER A 1 586 ? 9.605 -29.931 60.019 1.00 70.81 586 SER A CA 1
ATOM 4557 C C . SER A 1 586 ? 8.119 -30.131 59.703 1.00 70.81 586 SER A C 1
ATOM 4559 O O . SER A 1 586 ? 7.515 -31.068 60.217 1.00 70.81 586 SER A O 1
ATOM 4561 N N . PHE A 1 587 ? 7.500 -29.228 58.941 1.00 72.19 587 PHE A N 1
ATOM 4562 C CA . PHE A 1 587 ? 6.084 -29.298 58.614 1.00 72.19 587 PHE A CA 1
ATOM 4563 C C . PHE A 1 587 ? 5.819 -30.400 57.592 1.00 72.19 587 PHE A C 1
ATOM 4565 O O . PHE A 1 587 ? 6.343 -30.374 56.478 1.00 72.19 587 PHE A O 1
ATOM 4572 N N . GLN A 1 588 ? 4.977 -31.353 57.978 1.00 69.56 588 GLN A N 1
ATOM 4573 C CA . GLN A 1 588 ? 4.451 -32.370 57.081 1.00 69.56 588 GLN A CA 1
ATOM 4574 C C . GLN A 1 588 ? 3.026 -31.970 56.686 1.00 69.56 588 GLN A C 1
ATOM 4576 O O . GLN A 1 588 ? 2.182 -31.809 57.571 1.00 69.56 588 GLN A O 1
ATOM 4581 N N . PRO A 1 589 ? 2.755 -31.746 55.391 1.00 67.56 589 PRO A N 1
ATOM 4582 C CA . PRO A 1 589 ? 1.406 -31.465 54.932 1.00 67.56 589 PRO A CA 1
ATOM 4583 C C . PRO A 1 589 ? 0.509 -32.690 55.144 1.00 67.56 589 PRO A C 1
ATOM 4585 O O . PRO A 1 589 ? 0.964 -33.826 55.050 1.00 67.56 589 PRO A O 1
ATOM 4588 N N . ASP A 1 590 ? -0.761 -32.427 55.441 1.00 72.06 590 ASP A N 1
ATOM 4589 C CA . ASP A 1 590 ? -1.806 -33.435 55.637 1.00 72.06 590 ASP A CA 1
ATOM 4590 C C . ASP A 1 590 ? -1.983 -34.308 54.377 1.00 72.06 590 ASP A C 1
ATOM 4592 O O . ASP A 1 590 ? -1.777 -33.815 53.266 1.00 72.06 590 ASP A O 1
ATOM 4596 N N . ASP A 1 591 ? -2.414 -35.568 54.512 1.00 59.28 591 ASP A N 1
ATOM 4597 C CA . ASP A 1 591 ? -2.507 -36.548 53.400 1.00 59.28 591 ASP A CA 1
ATOM 4598 C C . ASP A 1 591 ? -3.445 -36.098 52.255 1.00 59.28 591 ASP A C 1
ATOM 4600 O O . ASP A 1 591 ? -3.440 -36.643 51.150 1.00 59.28 591 ASP A O 1
ATOM 4604 N N . SER A 1 592 ? -4.255 -35.067 52.504 1.00 55.12 592 SER A N 1
ATOM 4605 C CA . SER A 1 592 ? -5.130 -34.404 51.535 1.00 55.12 592 SER A CA 1
ATOM 4606 C C . SER A 1 592 ? -4.418 -33.376 50.636 1.00 55.12 592 SER A C 1
ATOM 4608 O O . SER A 1 592 ? -5.028 -32.835 49.709 1.00 55.12 592 SER A O 1
ATOM 4610 N N . CYS A 1 593 ? -3.141 -33.078 50.892 1.00 47.78 593 CYS A N 1
ATOM 4611 C CA . CYS A 1 593 ? -2.382 -32.010 50.249 1.00 47.78 593 CYS A CA 1
ATOM 4612 C C . CYS A 1 593 ? -1.273 -32.564 49.348 1.00 47.78 593 CYS A C 1
ATOM 4614 O O . CYS A 1 593 ? -0.379 -33.284 49.781 1.00 47.78 593 CYS A O 1
ATOM 4616 N N . ARG A 1 594 ? -1.280 -32.160 48.073 1.00 53.62 594 ARG A N 1
ATOM 4617 C CA . ARG A 1 594 ? -0.249 -32.545 47.104 1.00 53.62 594 ARG A CA 1
ATOM 4618 C C . ARG A 1 594 ? 0.872 -31.510 47.071 1.00 53.62 594 ARG A C 1
ATOM 4620 O O . ARG A 1 594 ? 0.632 -30.342 46.767 1.00 53.62 594 ARG A O 1
ATOM 4627 N N . ILE A 1 595 ? 2.096 -31.945 47.350 1.00 56.84 595 ILE A N 1
ATOM 4628 C CA . ILE A 1 595 ? 3.286 -31.089 47.314 1.00 56.84 595 ILE A CA 1
ATOM 4629 C C . ILE A 1 595 ? 3.686 -30.847 45.851 1.00 56.84 595 ILE A C 1
ATOM 4631 O O . ILE A 1 595 ? 3.914 -31.795 45.102 1.00 56.84 595 ILE A O 1
ATOM 4635 N N . LEU A 1 596 ? 3.775 -29.579 45.440 1.00 46.41 596 LEU A N 1
ATOM 4636 C CA . LEU A 1 596 ? 4.250 -29.164 44.116 1.00 46.41 596 LEU A CA 1
ATOM 4637 C C . LEU A 1 596 ? 5.547 -28.358 44.273 1.00 46.41 596 LEU A C 1
ATOM 4639 O O . LEU A 1 596 ? 5.601 -27.420 45.066 1.00 46.41 596 LEU A O 1
ATOM 4643 N N . LEU A 1 597 ? 6.589 -28.703 43.515 1.00 44.78 597 LEU A N 1
ATOM 4644 C CA . LEU A 1 597 ? 7.844 -27.943 43.469 1.00 44.78 597 LEU A CA 1
ATOM 4645 C C . LEU A 1 597 ? 7.647 -26.654 42.648 1.00 44.78 597 LEU A C 1
ATOM 4647 O O . LEU A 1 597 ? 7.081 -26.690 41.555 1.00 44.78 597 LEU A O 1
ATOM 4651 N N . SER A 1 598 ? 8.096 -25.502 43.161 1.00 38.84 598 SER A N 1
ATOM 4652 C CA . SER A 1 598 ? 7.902 -24.207 42.489 1.00 38.84 598 SER A CA 1
ATOM 4653 C C . SER A 1 598 ? 8.788 -24.060 41.244 1.00 38.84 598 SER A C 1
ATOM 4655 O O . SER A 1 598 ? 10.002 -24.229 41.338 1.00 38.84 598 SER A O 1
ATOM 4657 N N . GLN A 1 599 ? 8.216 -23.633 40.114 1.00 38.78 599 GLN A N 1
ATOM 4658 C CA . GLN A 1 599 ? 8.911 -23.371 38.838 1.00 38.78 599 GLN A CA 1
ATOM 4659 C C . GLN A 1 599 ? 9.704 -22.037 38.797 1.00 38.78 599 GLN A C 1
ATOM 4661 O O . GLN A 1 599 ? 9.922 -21.477 37.728 1.00 38.78 599 GLN A O 1
ATOM 4666 N N . ILE A 1 600 ? 10.121 -21.474 39.940 1.00 34.50 600 ILE A N 1
ATOM 4667 C CA . ILE A 1 600 ? 10.707 -20.111 40.011 1.00 34.50 600 ILE A CA 1
ATOM 4668 C C . ILE A 1 600 ? 12.239 -20.099 39.772 1.00 34.50 600 ILE A C 1
ATOM 4670 O O . ILE A 1 600 ? 12.891 -19.066 39.914 1.00 34.50 600 ILE A O 1
ATOM 4674 N N . ALA A 1 601 ? 12.843 -21.207 39.336 1.00 28.52 601 ALA A N 1
ATOM 4675 C CA . ALA A 1 601 ? 14.196 -21.171 38.779 1.00 28.52 601 ALA A CA 1
ATOM 4676 C C . ALA A 1 601 ? 14.119 -20.766 37.296 1.00 28.52 601 ALA A C 1
ATOM 4678 O O . ALA A 1 601 ? 13.492 -21.448 36.489 1.00 28.52 601 ALA A O 1
ATOM 4679 N N . GLY A 1 602 ? 14.693 -19.607 36.966 1.00 28.86 602 GLY A N 1
ATOM 4680 C CA . GLY A 1 602 ? 14.748 -19.084 35.603 1.00 28.86 602 GLY A CA 1
ATOM 4681 C C . GLY A 1 602 ? 15.547 -19.973 34.648 1.00 28.86 602 GLY A C 1
ATOM 4682 O O . GLY A 1 602 ? 16.366 -20.765 35.095 1.00 28.86 602 GLY A O 1
ATOM 4683 N N . GLU A 1 603 ? 15.254 -19.793 33.355 1.00 34.69 603 GLU A N 1
ATOM 4684 C CA . GLU A 1 603 ? 16.044 -20.169 32.171 1.00 34.69 603 GLU A CA 1
ATOM 4685 C C . GLU A 1 603 ? 17.224 -21.116 32.438 1.00 34.69 603 GLU A C 1
ATOM 4687 O O . GLU A 1 603 ? 18.331 -20.654 32.668 1.00 34.69 603 GLU A O 1
ATOM 4692 N N . ASP A 1 604 ? 16.970 -22.424 32.387 1.00 27.09 604 ASP A N 1
ATOM 4693 C CA . ASP A 1 604 ? 17.843 -23.420 31.759 1.00 27.09 604 ASP A CA 1
ATOM 4694 C C . ASP A 1 604 ? 17.094 -24.757 31.654 1.00 27.09 604 ASP A C 1
ATOM 4696 O O . ASP A 1 604 ? 16.270 -25.116 32.497 1.00 27.09 604 ASP A O 1
ATOM 4700 N N . GLY A 1 605 ? 17.314 -25.464 30.546 1.00 34.72 605 GLY A N 1
ATOM 4701 C CA . GLY A 1 605 ? 16.628 -26.710 30.226 1.00 34.72 605 GLY A CA 1
ATOM 4702 C C . GLY A 1 605 ? 16.853 -27.797 31.279 1.00 34.72 605 GLY A C 1
ATOM 4703 O O . GLY A 1 605 ? 17.982 -28.129 31.620 1.00 34.72 605 GLY A O 1
ATOM 4704 N N . GLY A 1 606 ? 15.759 -28.409 31.724 1.00 24.77 606 GLY A N 1
ATOM 4705 C CA . GLY A 1 606 ? 15.782 -29.583 32.586 1.00 24.77 606 GLY A CA 1
ATOM 4706 C C . GLY A 1 606 ? 14.445 -30.305 32.532 1.00 24.77 606 GLY A C 1
ATOM 4707 O O . GLY A 1 606 ? 13.486 -29.910 33.188 1.00 24.77 606 GLY A O 1
ATOM 4708 N N . ARG A 1 607 ? 14.381 -31.361 31.714 1.00 38.97 607 ARG A N 1
ATOM 4709 C CA . ARG A 1 607 ? 13.417 -32.451 31.894 1.00 38.97 607 ARG A CA 1
ATOM 4710 C C . ARG A 1 607 ? 13.572 -32.965 33.326 1.00 38.97 607 ARG A C 1
ATOM 4712 O O . ARG A 1 607 ? 14.694 -33.282 33.687 1.00 38.97 607 ARG A O 1
ATOM 4719 N N . GLU A 1 608 ? 12.478 -33.082 34.076 1.00 30.58 608 GLU A N 1
ATOM 4720 C CA . GLU A 1 608 ? 12.122 -34.307 34.811 1.00 30.58 608 GLU A CA 1
ATOM 4721 C C . GLU A 1 608 ? 10.808 -34.164 35.605 1.00 30.58 608 GLU A C 1
ATOM 4723 O O . GLU A 1 608 ? 10.633 -33.291 36.448 1.00 30.58 608 GLU A O 1
ATOM 4728 N N . ASN A 1 609 ? 9.894 -35.078 35.269 1.00 36.56 609 ASN A N 1
ATOM 4729 C CA . ASN A 1 609 ? 8.950 -35.813 36.116 1.00 36.56 609 ASN A CA 1
ATOM 4730 C C . ASN A 1 609 ? 8.047 -35.039 37.092 1.00 36.56 609 ASN A C 1
ATOM 4732 O O . ASN A 1 609 ? 8.339 -34.898 38.276 1.00 36.56 609 ASN A O 1
ATOM 4736 N N . ALA A 1 610 ? 6.838 -34.713 36.621 1.00 30.06 610 ALA A N 1
ATOM 4737 C CA . ALA A 1 610 ? 5.669 -34.548 37.483 1.00 30.06 610 ALA A CA 1
ATOM 4738 C C . ALA A 1 610 ? 4.832 -35.842 37.458 1.00 30.06 610 ALA A C 1
ATOM 4740 O O . ALA A 1 610 ? 4.112 -36.109 36.495 1.00 30.06 610 ALA A O 1
ATOM 4741 N N . ALA A 1 611 ? 4.961 -36.646 38.515 1.00 32.69 611 ALA A N 1
ATOM 4742 C CA . ALA A 1 611 ? 4.244 -37.901 38.720 1.00 32.69 611 ALA A CA 1
ATOM 4743 C C . ALA A 1 611 ? 2.779 -37.673 39.131 1.00 32.69 611 ALA A C 1
ATOM 4745 O O . ALA A 1 611 ? 2.526 -37.045 40.154 1.00 32.69 611 ALA A O 1
ATOM 4746 N N . GLU A 1 612 ? 1.870 -38.169 38.286 1.00 38.59 612 GLU A N 1
ATOM 4747 C CA . GLU A 1 612 ? 0.716 -39.057 38.552 1.00 38.59 612 GLU A CA 1
ATOM 4748 C C . GLU A 1 612 ? -0.512 -38.627 39.388 1.00 38.59 612 GLU A C 1
ATOM 4750 O O . GLU A 1 612 ? -0.463 -37.872 40.350 1.00 38.59 612 GLU A O 1
ATOM 4755 N N . ASP A 1 613 ? -1.650 -39.144 38.921 1.00 36.34 613 ASP A N 1
ATOM 4756 C CA . ASP A 1 613 ? -2.972 -39.296 39.539 1.00 36.34 613 ASP A CA 1
ATOM 4757 C C . ASP A 1 613 ? -3.980 -38.136 39.537 1.00 36.34 613 ASP A C 1
ATOM 4759 O O . ASP A 1 613 ? -4.149 -37.354 40.473 1.00 36.34 613 ASP A O 1
ATOM 4763 N N . SER A 1 614 ? -4.698 -38.071 38.405 1.00 34.41 614 SER A N 1
ATOM 4764 C CA . SER A 1 614 ? -6.149 -38.382 38.358 1.00 34.41 614 SER A CA 1
ATOM 4765 C C . SER A 1 614 ? -6.690 -38.660 36.938 1.00 34.41 614 SER A C 1
ATOM 4767 O O . SER A 1 614 ? -7.767 -39.227 36.837 1.00 34.41 614 SER A O 1
ATOM 4769 N N . ASN A 1 615 ? -5.933 -38.401 35.855 1.00 45.91 615 ASN A N 1
ATOM 4770 C CA . ASN A 1 615 ? -6.283 -38.821 34.478 1.00 45.91 615 ASN A CA 1
ATOM 4771 C C . ASN A 1 615 ? -5.097 -39.516 33.773 1.00 45.91 615 ASN A C 1
ATOM 4773 O O . ASN A 1 615 ? -4.510 -38.976 32.834 1.00 45.91 615 ASN A O 1
ATOM 4777 N N . ALA A 1 616 ? -4.703 -40.710 34.227 1.00 43.50 616 ALA A N 1
ATOM 4778 C CA . ALA A 1 616 ? -3.621 -41.474 33.591 1.00 43.50 616 ALA A CA 1
ATOM 4779 C C . ALA A 1 616 ? -3.929 -41.840 32.121 1.00 43.50 616 ALA A C 1
ATOM 4781 O O . ALA A 1 616 ? -3.022 -41.866 31.293 1.00 43.50 616 ALA A O 1
ATOM 4782 N N . ALA A 1 617 ? -5.208 -42.053 31.782 1.00 49.50 617 ALA A N 1
ATOM 4783 C CA . ALA A 1 617 ? -5.642 -42.364 30.420 1.00 49.50 617 ALA A CA 1
ATOM 4784 C C . ALA A 1 617 ? -5.465 -41.173 29.457 1.00 49.50 617 ALA A C 1
ATOM 4786 O O . ALA A 1 617 ? -4.792 -41.318 28.442 1.00 49.50 617 ALA A O 1
ATOM 4787 N N . ASP A 1 618 ? -5.955 -39.978 29.814 1.00 54.06 618 ASP A N 1
ATOM 4788 C CA . ASP A 1 618 ? -5.859 -38.795 28.939 1.00 54.06 618 ASP A CA 1
ATOM 4789 C C . ASP A 1 618 ? -4.407 -38.355 28.700 1.00 54.06 618 ASP A C 1
ATOM 4791 O O . ASP A 1 618 ? -4.057 -37.921 27.605 1.00 54.06 618 ASP A O 1
ATOM 4795 N N . ASN A 1 619 ? -3.538 -38.478 29.711 1.00 66.31 619 ASN A N 1
ATOM 4796 C CA . ASN A 1 619 ? -2.113 -38.176 29.553 1.00 66.31 619 ASN A CA 1
ATOM 4797 C C . ASN A 1 619 ? -1.399 -39.224 28.683 1.00 66.31 619 ASN A C 1
ATOM 4799 O O . ASN A 1 619 ? -0.492 -38.868 27.931 1.00 66.31 619 ASN A O 1
ATOM 4803 N N . ALA A 1 620 ? -1.800 -40.498 28.762 1.00 73.69 620 ALA A N 1
ATOM 4804 C CA . ALA A 1 620 ? -1.264 -41.552 27.907 1.00 73.69 620 ALA A CA 1
ATOM 4805 C C . ALA A 1 620 ? -1.717 -41.383 26.450 1.00 73.69 620 ALA A C 1
ATOM 4807 O O . ALA A 1 620 ? -0.909 -41.560 25.539 1.00 73.69 620 ALA A O 1
ATOM 4808 N N . ASP A 1 621 ? -2.972 -41.000 26.221 1.00 80.06 621 ASP A N 1
ATOM 4809 C CA . ASP A 1 621 ? -3.506 -40.745 24.883 1.00 80.06 621 ASP A CA 1
ATOM 4810 C C . ASP A 1 621 ? -2.903 -39.481 24.258 1.00 80.06 621 ASP A C 1
ATOM 4812 O O . ASP A 1 621 ? -2.556 -39.484 23.075 1.00 80.06 621 ASP A O 1
ATOM 4816 N N . GLU A 1 622 ? -2.675 -38.429 25.050 1.00 85.69 622 GLU A N 1
ATOM 4817 C CA . GLU A 1 622 ? -1.935 -37.248 24.598 1.00 85.69 622 GLU A CA 1
ATOM 4818 C C . GLU A 1 622 ? -0.484 -37.626 24.255 1.00 85.69 622 GLU A C 1
ATOM 4820 O O . GLU A 1 622 ? -0.002 -37.287 23.178 1.00 85.69 622 GLU A O 1
ATOM 4825 N N . ALA A 1 623 ? 0.204 -38.409 25.093 1.00 82.81 623 ALA A N 1
ATOM 4826 C CA . ALA A 1 623 ? 1.560 -38.875 24.795 1.00 82.81 623 ALA A CA 1
ATOM 4827 C C . ALA A 1 623 ? 1.622 -39.734 23.517 1.00 82.81 623 ALA A C 1
ATOM 4829 O O . ALA A 1 623 ? 2.549 -39.581 22.717 1.00 82.81 623 ALA A O 1
ATOM 4830 N N . ARG A 1 624 ? 0.622 -40.595 23.277 1.00 86.38 624 ARG A N 1
ATOM 4831 C CA . ARG A 1 624 ? 0.488 -41.369 22.029 1.00 86.38 624 ARG A CA 1
ATOM 4832 C C . ARG A 1 624 ? 0.276 -40.464 20.819 1.00 86.38 624 ARG A C 1
ATOM 4834 O O . ARG A 1 624 ? 0.897 -40.698 19.786 1.00 86.38 624 ARG A O 1
ATOM 4841 N N . LEU A 1 625 ? -0.561 -39.431 20.944 1.00 85.94 625 LEU A N 1
ATOM 4842 C CA . LEU A 1 625 ? -0.780 -38.454 19.877 1.00 85.94 625 LEU A CA 1
ATOM 4843 C C . LEU A 1 625 ? 0.514 -37.699 19.551 1.00 85.94 625 LEU A C 1
ATOM 4845 O O . LEU A 1 625 ? 0.896 -37.640 18.386 1.00 85.94 625 LEU A O 1
ATOM 4849 N N . HIS A 1 626 ? 1.220 -37.179 20.559 1.00 86.62 626 HIS A N 1
ATOM 4850 C CA . HIS A 1 626 ? 2.486 -36.467 20.341 1.00 86.62 626 HIS A CA 1
ATOM 4851 C C . HIS A 1 626 ? 3.557 -37.374 19.724 1.00 86.62 626 HIS A C 1
ATOM 4853 O O . HIS A 1 626 ? 4.239 -36.949 18.799 1.00 86.62 626 HIS A O 1
ATOM 4859 N N . SER A 1 627 ? 3.614 -38.645 20.134 1.00 87.50 627 SER A N 1
ATOM 4860 C CA . SER A 1 627 ? 4.525 -39.647 19.552 1.00 87.50 627 SER A CA 1
ATOM 4861 C C . SER A 1 627 ? 4.178 -40.033 18.107 1.00 87.50 627 SER A C 1
ATOM 4863 O O . SER A 1 627 ? 5.009 -40.616 17.415 1.00 87.50 627 SER A O 1
ATOM 4865 N N . SER A 1 628 ? 2.952 -39.757 17.647 1.00 89.50 628 SER A N 1
ATOM 4866 C CA . SER A 1 628 ? 2.526 -40.032 16.267 1.00 89.50 628 SER A CA 1
ATOM 4867 C C . SER A 1 628 ? 2.960 -38.952 15.270 1.00 89.50 628 SER A C 1
ATOM 4869 O O . SER A 1 628 ? 2.916 -39.182 14.061 1.00 89.50 628 SER A O 1
ATOM 4871 N N . PHE A 1 629 ? 3.363 -37.775 15.758 1.00 89.25 629 PHE A N 1
ATOM 4872 C CA . PHE A 1 629 ? 3.784 -36.668 14.912 1.00 89.25 629 PHE A CA 1
ATOM 4873 C C . PHE A 1 629 ? 5.218 -36.846 14.409 1.00 89.25 629 PHE A C 1
ATOM 4875 O O . PHE A 1 629 ? 6.066 -37.452 15.057 1.00 89.25 629 PHE A O 1
ATOM 4882 N N . ASP A 1 630 ? 5.510 -36.260 13.245 1.00 87.69 630 ASP A N 1
ATOM 4883 C CA . ASP A 1 630 ? 6.893 -36.148 12.787 1.00 87.69 630 ASP A CA 1
ATOM 4884 C C . ASP A 1 630 ? 7.719 -35.318 13.802 1.00 87.69 630 ASP A C 1
ATOM 4886 O O . ASP A 1 630 ? 7.188 -34.352 14.365 1.00 87.69 630 ASP A O 1
ATOM 4890 N N . PRO A 1 631 ? 9.038 -35.564 13.954 1.00 87.88 631 PRO A N 1
ATOM 4891 C CA . PRO A 1 631 ? 9.875 -34.860 14.936 1.00 87.88 631 PRO A CA 1
ATOM 4892 C C . PRO A 1 631 ? 9.849 -33.326 14.825 1.00 87.88 631 PRO A C 1
ATOM 4894 O O . PRO A 1 631 ? 9.976 -32.613 15.819 1.00 87.88 631 PRO A O 1
ATOM 4897 N N . TRP A 1 632 ? 9.692 -32.796 13.609 1.00 88.94 632 TRP A N 1
ATOM 4898 C CA . TRP A 1 632 ? 9.601 -31.354 13.357 1.00 88.94 632 TRP A CA 1
ATOM 4899 C C . TRP A 1 632 ? 8.266 -30.761 13.827 1.00 88.94 632 TRP A C 1
ATOM 4901 O O . TRP A 1 632 ? 8.218 -29.618 14.279 1.00 88.94 632 TRP A O 1
ATOM 4911 N N . PHE A 1 633 ? 7.185 -31.537 13.736 1.00 90.06 633 PHE A N 1
ATOM 4912 C CA . PHE A 1 633 ? 5.837 -31.130 14.117 1.00 90.06 633 PHE A CA 1
ATOM 4913 C C . PHE A 1 633 ? 5.683 -31.190 15.638 1.00 90.06 633 PHE A C 1
ATOM 4915 O O . PHE A 1 633 ? 5.199 -30.230 16.240 1.00 90.06 633 PHE A O 1
ATOM 4922 N N . GLU A 1 634 ? 6.181 -32.266 16.261 1.00 88.56 634 GLU A N 1
ATOM 4923 C CA . GLU A 1 634 ? 6.198 -32.459 17.717 1.00 88.56 634 GLU A CA 1
ATOM 4924 C C . GLU A 1 634 ? 6.860 -31.271 18.430 1.00 88.56 634 GLU A C 1
ATOM 4926 O O . GLU A 1 634 ? 6.286 -30.713 19.362 1.00 88.56 634 GLU A O 1
ATOM 4931 N N . LYS A 1 635 ? 8.008 -30.788 17.929 1.00 87.69 635 LYS A N 1
ATOM 4932 C CA . LYS A 1 635 ? 8.695 -29.602 18.477 1.00 87.69 635 LYS A CA 1
ATOM 4933 C C . LYS A 1 635 ? 7.807 -28.354 18.528 1.00 87.69 635 LYS A C 1
ATOM 4935 O O . LYS A 1 635 ? 7.884 -27.591 19.487 1.00 87.69 635 LYS A O 1
ATOM 4940 N N . VAL A 1 636 ? 6.955 -28.135 17.523 1.00 88.06 636 VAL A N 1
ATOM 4941 C CA . VAL A 1 636 ? 6.077 -26.952 17.453 1.00 88.06 636 VAL A CA 1
ATOM 4942 C C . VAL A 1 636 ? 4.895 -27.071 18.417 1.00 88.06 636 VAL A C 1
ATOM 4944 O O . VAL A 1 636 ? 4.458 -26.070 19.000 1.00 88.06 636 VAL A O 1
ATOM 4947 N N . VAL A 1 637 ? 4.351 -28.278 18.594 1.00 89.06 637 VAL A N 1
ATOM 4948 C CA . VAL A 1 637 ? 3.201 -28.528 19.481 1.00 89.06 637 VAL A CA 1
ATOM 4949 C C . VAL A 1 637 ? 3.590 -28.955 20.897 1.00 89.06 637 VAL A C 1
ATOM 4951 O O . VAL A 1 637 ? 2.708 -29.076 21.745 1.00 89.06 637 VAL A O 1
ATOM 4954 N N . ALA A 1 638 ? 4.885 -29.094 21.177 1.00 85.06 638 ALA A N 1
ATOM 4955 C CA . ALA A 1 638 ? 5.420 -29.522 22.461 1.00 85.06 638 ALA A CA 1
ATOM 4956 C C . ALA A 1 638 ? 4.788 -28.772 23.647 1.00 85.06 638 ALA A C 1
ATOM 4958 O O . ALA A 1 638 ? 4.670 -27.543 23.658 1.00 85.06 638 ALA A O 1
ATOM 4959 N N . GLY A 1 639 ? 4.357 -29.536 24.653 1.00 83.56 639 GLY A N 1
ATOM 4960 C CA . GLY A 1 639 ? 3.735 -29.014 25.874 1.00 83.56 639 GLY A CA 1
ATOM 4961 C C . GLY A 1 639 ? 2.266 -28.591 25.741 1.00 83.56 639 GLY A C 1
ATOM 4962 O O . GLY A 1 639 ? 1.669 -28.179 26.737 1.00 83.56 639 GLY A O 1
ATOM 4963 N N . LYS A 1 640 ? 1.650 -28.695 24.556 1.00 87.88 640 LYS A N 1
ATOM 4964 C CA . LYS A 1 640 ? 0.229 -28.365 24.349 1.00 87.88 640 LYS A CA 1
ATOM 4965 C C . LYS A 1 640 ? -0.642 -29.606 24.503 1.00 87.88 640 LYS A C 1
ATOM 4967 O O . LYS A 1 640 ? -0.369 -30.624 23.882 1.00 87.88 640 LYS A O 1
ATOM 4972 N N . ARG A 1 641 ? -1.720 -29.491 25.284 1.00 88.62 641 ARG A N 1
ATOM 4973 C CA . ARG A 1 641 ? -2.723 -30.553 25.477 1.00 88.62 641 ARG A CA 1
ATOM 4974 C C . ARG A 1 641 ? -3.842 -30.431 24.443 1.00 88.62 641 ARG A C 1
ATOM 4976 O O . ARG A 1 641 ? -4.847 -29.759 24.686 1.00 88.62 641 ARG A O 1
ATOM 4983 N N . LEU A 1 642 ? -3.633 -31.014 23.269 1.00 89.56 642 LEU A N 1
ATOM 4984 C CA . LEU A 1 642 ? -4.509 -30.881 22.109 1.00 89.56 642 LEU A CA 1
ATOM 4985 C C . LEU A 1 642 ? -5.829 -31.638 22.289 1.00 89.56 642 LEU A C 1
ATOM 4987 O O . LEU A 1 642 ? -6.873 -31.109 21.903 1.00 89.56 642 LEU A O 1
ATOM 4991 N N . LEU A 1 643 ? -5.812 -32.827 22.903 1.00 88.81 643 LEU A N 1
ATOM 4992 C CA . LEU A 1 643 ? -7.024 -33.621 23.136 1.00 88.81 643 LEU A CA 1
ATOM 4993 C C . LEU A 1 643 ? -7.922 -32.965 24.181 1.00 88.81 643 LEU A C 1
ATOM 4995 O O . LEU A 1 643 ? -9.125 -32.831 23.962 1.00 88.81 643 LEU A O 1
ATOM 4999 N N . LEU A 1 644 ? -7.331 -32.467 25.272 1.00 88.25 644 LEU A N 1
ATOM 5000 C CA . LEU A 1 644 ? -8.068 -31.714 26.289 1.00 88.25 644 LEU A CA 1
ATOM 5001 C C . LEU A 1 644 ? -8.721 -30.467 25.685 1.00 88.25 644 LEU A C 1
ATOM 5003 O O . LEU A 1 644 ? -9.896 -30.196 25.925 1.00 88.25 644 LEU A O 1
ATOM 5007 N N . TRP A 1 645 ? -7.973 -29.706 24.884 1.00 89.81 645 TRP A N 1
ATOM 5008 C CA . TRP A 1 645 ? -8.510 -28.521 24.222 1.00 89.81 645 TRP A CA 1
ATOM 5009 C C . TRP A 1 645 ? -9.654 -28.870 23.263 1.00 89.81 645 TRP A C 1
ATOM 5011 O O . TRP A 1 645 ? -10.696 -28.218 23.316 1.00 89.81 645 TRP A O 1
ATOM 5021 N N . LYS A 1 646 ? -9.508 -29.930 22.458 1.00 91.62 646 LYS A N 1
ATOM 5022 C CA . LYS A 1 646 ? -10.577 -30.436 21.586 1.00 91.62 646 LYS A CA 1
ATOM 5023 C C . LYS A 1 646 ? -11.827 -30.813 22.385 1.00 91.62 646 LYS A C 1
ATOM 5025 O O . LYS A 1 646 ? -12.913 -30.338 22.062 1.00 91.62 646 LYS A O 1
ATOM 5030 N N . HIS A 1 647 ? -11.667 -31.577 23.464 1.00 89.00 647 HIS A N 1
ATOM 5031 C CA . HIS A 1 647 ? -12.776 -31.987 24.323 1.00 89.00 647 HIS A CA 1
ATOM 5032 C C . HIS A 1 647 ? -13.516 -30.784 24.926 1.00 89.00 647 HIS A C 1
ATOM 5034 O O . HIS A 1 647 ? -14.746 -30.726 24.913 1.00 89.00 647 HIS A O 1
ATOM 5040 N N . LEU A 1 648 ? -12.779 -29.771 25.395 1.00 88.31 648 LEU A N 1
ATOM 5041 C CA . LEU A 1 648 ? -13.371 -28.542 25.923 1.00 88.31 648 LEU A CA 1
ATOM 5042 C C . LEU A 1 648 ? -14.162 -27.774 24.855 1.00 88.31 648 LEU A C 1
ATOM 5044 O O . LEU A 1 648 ? -15.211 -27.207 25.170 1.00 88.31 648 LEU A O 1
ATOM 5048 N N . LEU A 1 649 ? -13.688 -27.736 23.607 1.00 90.38 649 LEU A N 1
ATOM 5049 C CA . LEU A 1 649 ? -14.407 -27.082 22.509 1.00 90.38 649 LEU A CA 1
ATOM 5050 C C . LEU A 1 649 ? -15.708 -27.809 22.155 1.00 90.38 649 LEU A C 1
ATOM 5052 O O . LEU A 1 649 ? -16.733 -27.147 21.980 1.00 90.38 649 LEU A O 1
ATOM 5056 N N . GLU A 1 650 ? -15.682 -29.142 22.119 1.00 90.75 650 GLU A N 1
ATOM 5057 C CA . GLU A 1 650 ? -16.861 -29.978 21.866 1.00 90.75 650 GLU A CA 1
ATOM 5058 C C . GLU A 1 650 ? -17.916 -29.789 22.961 1.00 90.75 650 GLU A C 1
ATOM 5060 O O . GLU A 1 650 ? -19.071 -29.483 22.662 1.00 90.75 650 GLU A O 1
ATOM 5065 N N . GLN A 1 651 ? -17.511 -29.855 24.234 1.00 88.44 651 GLN A N 1
ATOM 5066 C CA . GLN A 1 651 ? -18.408 -29.630 25.373 1.00 88.44 651 GLN A CA 1
ATOM 5067 C C . GLN A 1 651 ? -19.065 -28.241 25.362 1.00 88.44 651 GLN A C 1
ATOM 5069 O O . GLN A 1 651 ? -20.194 -28.078 25.821 1.00 88.44 651 GLN A O 1
ATOM 5074 N N . ASN A 1 652 ? -18.363 -27.225 24.853 1.00 86.31 652 ASN A N 1
ATOM 5075 C CA . ASN A 1 652 ? -18.857 -25.847 24.806 1.00 86.31 652 ASN A CA 1
ATOM 5076 C C . ASN A 1 652 ? -19.570 -25.490 23.490 1.00 86.31 652 ASN A C 1
ATOM 5078 O O . ASN A 1 652 ? -19.964 -24.328 23.327 1.00 86.31 652 ASN A O 1
ATOM 5082 N N . GLY A 1 653 ? -19.737 -26.453 22.574 1.00 85.81 653 GLY A N 1
ATOM 5083 C CA . GLY A 1 653 ? -20.408 -26.263 21.288 1.00 85.81 653 GLY A CA 1
ATOM 5084 C C . GLY A 1 653 ? -19.743 -25.186 20.431 1.00 85.81 653 GLY A C 1
ATOM 5085 O O . GLY A 1 653 ? -20.397 -24.221 20.036 1.00 85.81 653 GLY A O 1
ATOM 5086 N N . PHE A 1 654 ? -18.428 -25.278 20.216 1.00 89.06 654 PHE A N 1
ATOM 5087 C CA . PHE A 1 654 ? -17.719 -24.338 19.345 1.00 89.06 654 PHE A CA 1
ATOM 5088 C C . PHE A 1 654 ? -17.963 -24.647 17.859 1.00 89.06 654 PHE A C 1
ATOM 5090 O O . PHE A 1 654 ? -17.735 -25.764 17.408 1.00 89.06 654 PHE A O 1
ATOM 5097 N N . ASP A 1 655 ? -18.387 -23.642 17.087 1.00 85.94 655 ASP A N 1
ATOM 5098 C CA . ASP A 1 655 ? -18.819 -23.830 15.690 1.00 85.94 655 ASP A CA 1
ATOM 5099 C C . ASP A 1 655 ? -17.678 -24.203 14.722 1.00 85.94 655 ASP A C 1
ATOM 5101 O O . ASP A 1 655 ? -17.917 -24.823 13.688 1.00 85.94 655 ASP A O 1
ATOM 5105 N N . ASP A 1 656 ? -16.439 -23.790 15.011 1.00 90.50 656 ASP A N 1
ATOM 5106 C CA . ASP A 1 656 ? -15.282 -23.984 14.128 1.00 90.50 656 ASP A CA 1
ATOM 5107 C C . ASP A 1 656 ? -14.337 -25.072 14.655 1.00 90.50 656 ASP A C 1
ATOM 5109 O O . ASP A 1 656 ? -13.250 -24.781 15.147 1.00 90.50 656 ASP A O 1
ATOM 5113 N N . MET A 1 657 ? -14.733 -26.340 14.541 1.00 91.56 657 MET A N 1
ATOM 5114 C CA . MET A 1 657 ? -13.907 -27.470 14.997 1.00 91.56 657 MET A CA 1
ATOM 5115 C C . MET A 1 657 ? -12.671 -27.742 14.121 1.00 91.56 657 MET A C 1
ATOM 5117 O O . MET A 1 657 ? -11.754 -28.432 14.561 1.00 91.56 657 MET A O 1
ATOM 5121 N N . GLN A 1 658 ? -12.578 -27.139 12.929 1.00 90.12 658 GLN A N 1
ATOM 5122 C CA . GLN A 1 658 ? -11.411 -27.278 12.045 1.00 90.12 658 GLN A CA 1
ATOM 5123 C C . GLN A 1 658 ? -10.127 -26.698 12.672 1.00 90.12 658 GLN A C 1
ATOM 5125 O O . GLN A 1 658 ? -9.017 -27.036 12.264 1.00 90.12 658 GLN A O 1
ATOM 5130 N N . VAL A 1 659 ? -10.241 -25.848 13.699 1.00 90.75 659 VAL A N 1
ATOM 5131 C CA . VAL A 1 659 ? -9.075 -25.373 14.462 1.00 90.75 659 VAL A CA 1
ATOM 5132 C C . VAL A 1 659 ? -8.317 -26.516 15.148 1.00 90.75 659 VAL A C 1
ATOM 5134 O O . VAL A 1 659 ? -7.107 -26.408 15.335 1.00 90.75 659 VAL A O 1
ATOM 5137 N N . CYS A 1 660 ? -8.987 -27.621 15.491 1.00 91.31 660 CYS A N 1
ATOM 5138 C CA . CYS A 1 660 ? -8.318 -28.811 16.010 1.00 91.31 660 CYS A CA 1
ATOM 5139 C C . CYS A 1 660 ? -7.465 -29.472 14.921 1.00 91.31 660 CYS A C 1
ATOM 5141 O O . CYS A 1 660 ? -6.301 -29.782 15.170 1.00 91.31 660 CYS A O 1
ATOM 5143 N N . ASP A 1 661 ? -7.988 -29.567 13.697 1.00 90.50 661 ASP A N 1
ATOM 5144 C CA . ASP A 1 661 ? -7.256 -30.099 12.541 1.00 90.50 661 ASP A CA 1
ATOM 5145 C C . ASP A 1 661 ? -6.024 -29.243 12.216 1.00 90.50 661 ASP A C 1
ATOM 5147 O O . ASP A 1 661 ? -4.972 -29.766 11.865 1.00 90.50 661 ASP A O 1
ATOM 5151 N N . PHE A 1 662 ? -6.100 -27.923 12.404 1.00 91.62 662 PHE A N 1
ATOM 5152 C CA . PHE A 1 662 ? -4.942 -27.037 12.251 1.00 91.62 662 PHE A CA 1
ATOM 5153 C C . PHE A 1 662 ? -3.786 -27.383 13.188 1.00 91.62 662 PHE A C 1
ATOM 5155 O O . PHE A 1 662 ? -2.629 -27.262 12.792 1.00 91.62 662 PHE A O 1
ATOM 5162 N N . MET A 1 663 ? -4.085 -27.817 14.411 1.00 90.75 663 MET A N 1
ATOM 5163 C CA . MET A 1 663 ? -3.067 -28.184 15.396 1.00 90.75 663 MET A CA 1
ATOM 5164 C C . MET A 1 663 ? -2.635 -29.651 15.294 1.00 90.75 663 MET A C 1
ATOM 5166 O O . MET A 1 663 ? -1.544 -29.968 15.751 1.00 90.75 663 MET A O 1
ATOM 5170 N N . MET A 1 664 ? -3.454 -30.525 14.695 1.00 90.25 664 MET A N 1
ATOM 5171 C CA . MET A 1 664 ? -3.167 -31.962 14.535 1.00 90.25 664 MET A CA 1
ATOM 5172 C C . MET A 1 664 ? -2.582 -32.325 13.162 1.00 90.25 664 MET A C 1
ATOM 5174 O O . MET A 1 664 ? -1.849 -33.296 13.040 1.00 90.25 664 MET A O 1
ATOM 5178 N N . SER A 1 665 ? -2.894 -31.566 12.113 1.00 89.88 665 SER A N 1
ATOM 5179 C CA . SER A 1 665 ? -2.467 -31.837 10.728 1.00 89.88 665 SER A CA 1
ATOM 5180 C C . SER A 1 665 ? -1.767 -30.647 10.064 1.00 89.88 665 SER A C 1
ATOM 5182 O O . SER A 1 665 ? -1.216 -30.774 8.970 1.00 89.88 665 SER A O 1
ATOM 5184 N N . GLY A 1 666 ? -1.749 -29.493 10.734 1.00 91.94 666 GLY A N 1
ATOM 5185 C CA . GLY A 1 666 ? -1.087 -28.281 10.271 1.00 91.94 666 GLY A CA 1
ATOM 5186 C C . GLY A 1 666 ? -1.992 -27.357 9.458 1.00 91.94 666 GLY A C 1
ATOM 5187 O O . GLY A 1 666 ? -2.960 -27.761 8.811 1.00 91.94 666 GLY A O 1
ATOM 5188 N N . VAL A 1 667 ? -1.665 -26.068 9.482 1.00 93.75 667 VAL A N 1
ATOM 5189 C CA . VAL A 1 667 ? -2.448 -25.030 8.805 1.00 93.75 667 VAL A CA 1
ATOM 5190 C C . VAL A 1 667 ? -2.113 -24.972 7.308 1.00 93.75 667 VAL A C 1
ATOM 5192 O O . VAL A 1 667 ? -0.933 -24.871 6.945 1.00 93.75 667 VAL A O 1
ATOM 5195 N N . PRO A 1 668 ? -3.119 -24.991 6.410 1.00 93.81 668 PRO A N 1
ATOM 5196 C CA . PRO A 1 668 ? -2.897 -24.788 4.984 1.00 93.81 668 PRO A CA 1
ATOM 5197 C C . PRO A 1 668 ? -2.535 -23.325 4.686 1.00 93.81 668 PRO A C 1
ATOM 5199 O O . PRO A 1 668 ? -3.244 -22.410 5.103 1.00 93.81 668 PRO A O 1
ATOM 5202 N N . ILE A 1 669 ? -1.447 -23.101 3.939 1.00 94.38 669 ILE A N 1
ATOM 5203 C CA . ILE A 1 669 ? -0.974 -21.757 3.565 1.00 94.38 669 ILE A CA 1
ATOM 5204 C C . ILE A 1 669 ? -1.362 -21.330 2.144 1.00 94.38 669 ILE A C 1
ATOM 5206 O O . ILE A 1 669 ? -1.292 -20.148 1.823 1.00 94.38 669 ILE A O 1
ATOM 5210 N N . VAL A 1 670 ? -1.801 -22.281 1.320 1.00 93.00 670 VAL A N 1
ATOM 5211 C CA . VAL A 1 670 ? -2.346 -22.083 -0.029 1.00 93.00 670 VAL A CA 1
ATOM 5212 C C . VAL A 1 670 ? -3.696 -22.792 -0.146 1.00 93.00 670 VAL A C 1
ATOM 5214 O O . VAL A 1 670 ? -4.066 -23.589 0.721 1.00 93.00 670 VAL A O 1
ATOM 5217 N N . GLY A 1 671 ? -4.444 -22.487 -1.203 1.00 91.88 671 GLY A N 1
ATOM 5218 C CA . GLY A 1 671 ? -5.772 -23.041 -1.443 1.00 91.88 671 GLY A CA 1
ATOM 5219 C C . GLY A 1 671 ? -6.884 -22.221 -0.791 1.00 91.88 671 GLY A C 1
ATOM 5220 O O . GLY A 1 671 ? -6.719 -21.040 -0.481 1.00 91.88 671 GLY A O 1
ATOM 5221 N N . GLN A 1 672 ? -8.055 -22.833 -0.625 1.00 90.81 672 GLN A N 1
ATOM 5222 C CA . GLN A 1 672 ? -9.251 -22.154 -0.134 1.00 90.81 672 GLN A CA 1
ATOM 5223 C C . GLN A 1 672 ? -9.493 -22.416 1.354 1.00 90.81 672 GLN A C 1
ATOM 5225 O O . GLN A 1 672 ? -9.638 -23.558 1.780 1.00 90.81 672 GLN A O 1
ATOM 5230 N N . SER A 1 673 ? -9.597 -21.342 2.142 1.00 89.06 673 SER A N 1
ATOM 5231 C CA . SER A 1 673 ? -9.973 -21.428 3.557 1.00 89.06 673 SER A CA 1
ATOM 5232 C C . SER A 1 673 ? -11.452 -21.784 3.721 1.00 89.06 673 SER A C 1
ATOM 5234 O O . SER A 1 673 ? -12.305 -21.306 2.965 1.00 89.06 673 SER A O 1
ATOM 5236 N N . ALA A 1 674 ? -11.789 -22.555 4.755 1.00 86.50 674 ALA A N 1
ATOM 5237 C CA . ALA A 1 674 ? -13.182 -22.795 5.124 1.00 86.50 674 ALA A CA 1
ATOM 5238 C C . ALA A 1 674 ? -13.863 -21.513 5.636 1.00 86.50 674 ALA A C 1
ATOM 5240 O O . ALA A 1 674 ? -13.202 -20.602 6.142 1.00 86.50 674 ALA A O 1
ATOM 5241 N N . CYS A 1 675 ? -15.197 -21.476 5.549 1.00 84.94 675 CYS A N 1
ATOM 5242 C CA . CYS A 1 675 ? -16.033 -20.399 6.083 1.00 84.94 675 CYS A CA 1
ATOM 5243 C C . CYS A 1 675 ? -16.972 -20.946 7.173 1.00 84.94 675 CYS A C 1
ATOM 5245 O O . CYS A 1 675 ? -18.141 -21.209 6.880 1.00 84.94 675 CYS A O 1
ATOM 5247 N N . PRO A 1 676 ? -16.481 -21.152 8.409 1.00 86.00 676 PRO A N 1
ATOM 5248 C CA . PRO A 1 676 ? -17.321 -21.572 9.526 1.00 86.00 676 PRO A CA 1
ATOM 5249 C C . PRO A 1 676 ? -18.450 -20.560 9.798 1.00 86.00 676 PRO A C 1
ATOM 5251 O O . PRO A 1 676 ? -18.218 -19.357 9.630 1.00 86.00 676 PRO A O 1
ATOM 5254 N N . PRO A 1 677 ? -19.631 -21.000 10.277 1.00 81.69 677 PRO A N 1
ATOM 5255 C CA . PRO A 1 677 ? -20.781 -20.125 10.543 1.00 81.69 677 PRO A CA 1
ATOM 5256 C C . PRO A 1 677 ? -20.501 -18.962 11.506 1.00 81.69 677 PRO A C 1
ATOM 5258 O O . PRO A 1 677 ? -21.144 -17.920 11.413 1.00 81.69 677 PRO A O 1
ATOM 5261 N N . LEU A 1 678 ? -19.518 -19.122 12.399 1.00 83.12 678 LEU A N 1
ATOM 5262 C CA . LEU A 1 678 ? -19.094 -18.108 13.367 1.00 83.12 678 LEU A CA 1
ATOM 5263 C C . LEU A 1 678 ? -18.629 -16.792 12.716 1.00 83.12 678 LEU A C 1
ATOM 5265 O O . LEU A 1 678 ? -18.681 -15.740 13.353 1.00 83.12 678 LEU A O 1
ATOM 5269 N N . PHE A 1 679 ? -18.138 -16.838 11.475 1.00 84.88 679 PHE A N 1
ATOM 5270 C CA . PHE A 1 679 ? -17.518 -15.690 10.820 1.00 84.88 679 PHE A CA 1
ATOM 5271 C C . PHE A 1 679 ? -18.397 -15.100 9.714 1.00 84.88 679 PHE A C 1
ATOM 5273 O O . PHE A 1 679 ? -18.945 -15.808 8.871 1.00 84.88 679 PHE A O 1
ATOM 5280 N N . SER A 1 680 ? -18.437 -13.767 9.644 1.00 85.38 680 SER A N 1
ATOM 5281 C CA . SER A 1 680 ? -19.017 -13.040 8.511 1.00 85.38 680 SER A CA 1
ATOM 5282 C C . SER A 1 680 ? -18.317 -13.431 7.201 1.00 85.38 680 SER A C 1
ATOM 5284 O O . SER A 1 680 ? -17.090 -13.378 7.107 1.00 85.38 680 SER A O 1
ATOM 5286 N N . LYS A 1 681 ? -19.075 -13.774 6.155 1.00 87.88 681 LYS A N 1
ATOM 5287 C CA . LYS A 1 681 ? -18.517 -14.186 4.855 1.00 87.88 681 LYS A CA 1
ATOM 5288 C C . LYS A 1 681 ? -17.910 -12.996 4.098 1.00 87.88 681 LYS A C 1
ATOM 5290 O O . LYS A 1 681 ? -18.580 -11.990 3.869 1.00 87.88 681 LYS A O 1
ATOM 5295 N N . LYS A 1 682 ? -16.653 -13.121 3.664 1.00 87.25 682 LYS A N 1
ATOM 5296 C CA . LYS A 1 682 ? -15.983 -12.186 2.741 1.00 87.25 682 LYS A CA 1
ATOM 5297 C C . LYS A 1 682 ? -14.956 -12.954 1.921 1.00 87.25 682 LYS A C 1
ATOM 5299 O O . LYS A 1 682 ? -13.962 -13.415 2.466 1.00 87.25 682 LYS A O 1
ATOM 5304 N N . ILE A 1 683 ? -15.197 -13.057 0.618 1.00 88.31 683 ILE A N 1
ATOM 5305 C CA . ILE A 1 683 ? -14.321 -13.801 -0.287 1.00 88.31 683 ILE A CA 1
ATOM 5306 C C . ILE A 1 683 ? -13.281 -12.854 -0.887 1.00 88.31 683 ILE A C 1
ATOM 5308 O O . ILE A 1 683 ? -13.630 -11.846 -1.500 1.00 88.31 683 ILE A O 1
ATOM 5312 N N . VAL A 1 684 ? -12.010 -13.198 -0.713 1.00 88.38 684 VAL A N 1
ATOM 5313 C CA . VAL A 1 684 ? -10.867 -12.641 -1.437 1.00 88.38 684 VAL A CA 1
ATOM 5314 C C . VAL A 1 684 ? -10.238 -13.809 -2.200 1.00 88.38 684 VAL A C 1
ATOM 5316 O O . VAL A 1 684 ? -9.594 -14.646 -1.565 1.00 88.38 684 VAL A O 1
ATOM 5319 N N . PRO A 1 685 ? -10.495 -13.931 -3.515 1.00 88.56 685 PRO A N 1
ATOM 5320 C CA . PRO A 1 685 ? -10.041 -15.074 -4.299 1.00 88.56 685 PRO A CA 1
ATOM 5321 C C . PRO A 1 685 ? -8.525 -15.050 -4.511 1.00 88.56 685 PRO A C 1
ATOM 5323 O O . PRO A 1 685 ? -7.928 -13.984 -4.675 1.00 88.56 685 PRO A O 1
ATOM 5326 N N . ALA A 1 686 ? -7.926 -16.240 -4.549 1.00 89.81 686 ALA A N 1
ATOM 5327 C CA . ALA A 1 686 ? -6.569 -16.437 -5.038 1.00 89.81 686 ALA A CA 1
ATOM 5328 C C . ALA A 1 686 ? -6.476 -15.989 -6.506 1.00 89.81 686 ALA A C 1
ATOM 5330 O O . ALA A 1 686 ? -7.403 -16.180 -7.292 1.00 89.81 686 ALA A O 1
ATOM 5331 N N . THR A 1 687 ? -5.348 -15.387 -6.868 1.00 91.00 687 THR A N 1
ATOM 5332 C CA . THR A 1 687 ? -5.051 -14.935 -8.239 1.00 91.00 687 THR A CA 1
ATOM 5333 C C . THR A 1 687 ? -4.094 -15.875 -8.971 1.00 91.00 687 THR A C 1
ATOM 5335 O O . THR A 1 687 ? -3.821 -15.665 -10.148 1.00 91.00 687 THR A O 1
ATOM 5338 N N . MET A 1 688 ? -3.590 -16.902 -8.283 1.00 88.31 688 MET A N 1
ATOM 5339 C CA . MET A 1 688 ? -2.637 -17.888 -8.789 1.00 88.31 688 MET A CA 1
ATOM 5340 C C . MET A 1 688 ? -2.939 -19.258 -8.163 1.00 88.31 688 MET A C 1
ATOM 5342 O O . MET A 1 688 ? -3.410 -19.315 -7.025 1.00 88.31 688 MET A O 1
ATOM 5346 N N . SER A 1 689 ? -2.706 -20.356 -8.889 1.00 89.94 689 SER A N 1
ATOM 5347 C CA . SER A 1 689 ? -2.902 -21.711 -8.356 1.00 89.94 689 SER A CA 1
ATOM 5348 C C . SER A 1 689 ? -1.649 -22.242 -7.644 1.00 89.94 689 SER A C 1
ATOM 5350 O O . SER A 1 689 ? -0.533 -21.779 -7.881 1.00 89.94 689 SER A O 1
ATOM 5352 N N . GLU A 1 690 ? -1.812 -23.256 -6.786 1.00 91.38 690 GLU A N 1
ATOM 5353 C CA . GLU A 1 690 ? -0.674 -23.950 -6.158 1.00 91.38 690 GLU A CA 1
ATOM 5354 C C . GLU A 1 690 ? 0.241 -24.617 -7.201 1.00 91.38 690 GLU A C 1
ATOM 5356 O O . GLU A 1 690 ? 1.461 -24.623 -7.041 1.00 91.38 690 GLU A O 1
ATOM 5361 N N . GLN A 1 691 ? -0.334 -25.156 -8.280 1.00 89.81 691 GLN A N 1
ATOM 5362 C CA . GLN A 1 691 ? 0.423 -25.807 -9.352 1.00 89.81 691 GLN A CA 1
ATOM 5363 C C . GLN A 1 691 ? 1.290 -24.799 -10.108 1.00 89.81 691 GLN A C 1
ATOM 5365 O O . GLN A 1 691 ? 2.475 -25.054 -10.321 1.00 89.81 691 GLN A O 1
ATOM 5370 N N . ASP A 1 692 ? 0.735 -23.626 -10.424 1.00 88.56 692 ASP A N 1
ATOM 5371 C CA . ASP A 1 692 ? 1.495 -22.542 -11.049 1.00 88.56 692 ASP A CA 1
ATOM 5372 C C . ASP A 1 692 ? 2.621 -22.065 -10.133 1.00 88.56 692 ASP A C 1
ATOM 5374 O O . ASP A 1 692 ? 3.713 -21.736 -10.599 1.00 88.56 692 ASP A O 1
ATOM 5378 N N . LEU A 1 693 ? 2.374 -22.020 -8.817 1.00 89.69 693 LEU A N 1
ATOM 5379 C CA . LEU A 1 693 ? 3.377 -21.590 -7.845 1.00 89.69 693 LEU A CA 1
ATOM 5380 C C . LEU A 1 693 ? 4.573 -22.542 -7.858 1.00 89.69 693 LEU A C 1
ATOM 5382 O O . LEU A 1 693 ? 5.709 -22.066 -7.878 1.00 89.69 693 LEU A O 1
ATOM 5386 N N . LYS A 1 694 ? 4.320 -23.853 -7.893 1.00 90.69 694 LYS A N 1
ATOM 5387 C CA . LYS A 1 694 ? 5.351 -24.897 -7.968 1.00 90.69 694 LYS A CA 1
ATOM 5388 C C . LYS A 1 694 ? 6.111 -24.856 -9.296 1.00 90.69 694 LYS A C 1
ATOM 5390 O O . LYS A 1 694 ? 7.334 -24.749 -9.283 1.00 90.69 694 LYS A O 1
ATOM 5395 N N . SER A 1 695 ? 5.408 -24.816 -10.430 1.00 88.38 695 SER A N 1
ATOM 5396 C CA . SER A 1 695 ? 6.028 -24.863 -11.768 1.00 88.38 695 SER A CA 1
ATOM 5397 C C . SER A 1 695 ? 6.961 -23.680 -12.054 1.00 88.38 695 SER A C 1
ATOM 5399 O O . SER A 1 695 ? 7.960 -23.807 -12.760 1.00 88.38 695 SER A O 1
ATOM 5401 N N . THR A 1 696 ? 6.671 -22.515 -11.474 1.00 89.44 696 THR A N 1
ATOM 5402 C CA . THR A 1 696 ? 7.469 -21.293 -11.655 1.00 89.44 696 THR A CA 1
ATOM 5403 C C . THR A 1 696 ? 8.513 -21.071 -10.550 1.00 89.44 696 THR A C 1
ATOM 5405 O O . THR A 1 696 ? 9.249 -20.079 -10.584 1.00 89.44 696 THR A O 1
ATOM 5408 N N . ALA A 1 697 ? 8.617 -21.982 -9.575 1.00 88.81 697 ALA A N 1
ATOM 5409 C CA . ALA A 1 697 ? 9.459 -21.811 -8.395 1.00 88.81 697 ALA A CA 1
ATOM 5410 C C . ALA A 1 697 ? 10.958 -21.747 -8.725 1.00 88.81 697 ALA A C 1
ATOM 5412 O O . ALA A 1 697 ? 11.625 -20.792 -8.325 1.00 88.81 697 ALA A O 1
ATOM 5413 N N . SER A 1 698 ? 11.477 -22.683 -9.525 1.00 87.81 698 SER A N 1
ATOM 5414 C CA . SER A 1 698 ? 12.904 -22.746 -9.891 1.00 87.81 698 SER A CA 1
ATOM 5415 C C . SER A 1 698 ? 13.406 -21.489 -10.616 1.00 87.81 698 SER A C 1
ATOM 5417 O O . SER A 1 698 ? 14.556 -21.072 -10.462 1.00 87.81 698 SER A O 1
ATOM 5419 N N . PHE A 1 699 ? 12.547 -20.842 -11.407 1.00 85.81 699 PHE A N 1
ATOM 5420 C CA . PHE A 1 699 ? 12.863 -19.567 -12.046 1.00 85.81 699 PHE A CA 1
ATOM 5421 C C . PHE A 1 699 ? 12.934 -18.431 -11.020 1.00 85.81 699 PHE A C 1
ATOM 5423 O O . PHE A 1 699 ? 13.908 -17.679 -11.011 1.00 85.81 699 PHE A O 1
ATOM 5430 N N . ARG A 1 700 ? 11.946 -18.331 -10.118 1.00 86.69 700 ARG A N 1
ATOM 5431 C CA . ARG A 1 700 ? 11.943 -17.308 -9.059 1.00 86.69 700 ARG A CA 1
ATOM 5432 C C . ARG A 1 700 ? 13.159 -17.423 -8.147 1.00 86.69 700 ARG A C 1
ATOM 5434 O O . ARG A 1 700 ? 13.767 -16.399 -7.851 1.00 86.69 700 ARG A O 1
ATOM 5441 N N . ARG A 1 701 ? 13.549 -18.645 -7.761 1.00 89.44 701 ARG A N 1
ATOM 5442 C CA . ARG A 1 701 ? 14.753 -18.882 -6.946 1.00 89.44 701 ARG A CA 1
ATOM 5443 C C . ARG A 1 701 ? 15.999 -18.290 -7.595 1.00 89.44 701 ARG A C 1
ATOM 5445 O O . ARG A 1 701 ? 16.679 -17.492 -6.963 1.00 89.44 701 ARG A O 1
ATOM 5452 N N . ARG A 1 702 ? 16.230 -18.580 -8.882 1.00 86.25 702 ARG A N 1
ATOM 5453 C CA . ARG A 1 702 ? 17.376 -18.049 -9.645 1.00 86.25 702 ARG A CA 1
ATOM 5454 C C . ARG A 1 702 ? 17.397 -16.521 -9.722 1.00 86.25 702 ARG A C 1
ATOM 5456 O O . ARG A 1 702 ? 18.459 -15.911 -9.639 1.00 86.25 702 ARG A O 1
ATOM 5463 N N . VAL A 1 703 ? 16.234 -15.888 -9.872 1.00 85.12 703 VAL A N 1
ATOM 5464 C CA . VAL A 1 703 ? 16.126 -14.417 -9.872 1.00 85.12 703 VAL A CA 1
ATOM 5465 C C . VAL A 1 703 ? 16.450 -13.839 -8.491 1.00 85.12 703 VAL A C 1
ATOM 5467 O O . VAL A 1 703 ? 17.098 -12.794 -8.377 1.00 85.12 703 VAL A O 1
ATOM 5470 N N . LEU A 1 704 ? 15.998 -14.523 -7.444 1.00 83.38 704 LEU A N 1
ATOM 5471 C CA . LEU A 1 704 ? 16.108 -14.094 -6.059 1.00 83.38 704 LEU A CA 1
ATOM 5472 C C . LEU A 1 704 ? 17.541 -14.229 -5.523 1.00 83.38 704 LEU A C 1
ATOM 5474 O O . LEU A 1 704 ? 17.992 -13.300 -4.851 1.00 83.38 704 LEU A O 1
ATOM 5478 N N . THR A 1 705 ? 18.261 -15.299 -5.886 1.00 80.94 705 THR A N 1
ATOM 5479 C CA . THR A 1 705 ? 19.688 -15.505 -5.565 1.00 80.94 705 THR A CA 1
ATOM 5480 C C . THR A 1 705 ? 20.617 -14.634 -6.416 1.00 80.94 705 THR A C 1
ATOM 5482 O O . THR A 1 705 ? 21.623 -14.129 -5.916 1.00 80.94 705 THR A O 1
ATOM 5485 N N . GLY A 1 706 ? 20.257 -14.385 -7.683 1.00 70.94 706 GLY A N 1
ATOM 5486 C CA . GLY A 1 706 ? 21.013 -13.522 -8.599 1.00 70.94 706 GLY A CA 1
ATOM 5487 C C . GLY A 1 706 ? 20.877 -12.017 -8.331 1.00 70.94 706 GLY A C 1
ATOM 5488 O O . GLY A 1 706 ? 21.647 -11.220 -8.866 1.00 70.94 706 GLY A O 1
ATOM 5489 N N . SER A 1 707 ? 19.910 -11.603 -7.507 1.00 63.41 707 SER A N 1
ATOM 5490 C CA . SER A 1 707 ? 19.723 -10.201 -7.129 1.00 63.41 707 SER A CA 1
ATOM 5491 C C . SER A 1 707 ? 20.542 -9.854 -5.884 1.00 63.41 707 SER A C 1
ATOM 5493 O O . SER A 1 707 ? 20.206 -10.267 -4.776 1.00 63.41 707 SER A O 1
ATOM 5495 N N . SER A 1 708 ? 21.576 -9.023 -6.042 1.00 52.50 708 SER A N 1
ATOM 5496 C CA . SER A 1 708 ? 22.351 -8.445 -4.933 1.00 52.50 708 SER A CA 1
ATOM 5497 C C . SER A 1 708 ? 21.525 -7.407 -4.163 1.00 52.50 708 SER A C 1
ATOM 5499 O O . SER A 1 708 ? 21.683 -6.199 -4.338 1.00 52.50 708 SER A O 1
ATOM 5501 N N . GLY A 1 709 ? 20.600 -7.862 -3.321 1.00 53.81 709 GLY A N 1
ATOM 5502 C CA . GLY A 1 709 ? 19.919 -6.997 -2.364 1.00 53.81 709 GLY A CA 1
ATOM 5503 C C . GLY A 1 709 ? 20.899 -6.548 -1.281 1.00 53.81 709 GLY A C 1
ATOM 5504 O O . GLY A 1 709 ? 21.072 -7.258 -0.298 1.00 53.81 709 GLY A O 1
ATOM 5505 N N . MET A 1 710 ? 21.547 -5.390 -1.457 1.00 45.84 710 MET A N 1
ATOM 5506 C CA . MET A 1 710 ? 22.382 -4.760 -0.423 1.00 45.84 710 MET A CA 1
ATOM 5507 C C . MET A 1 710 ? 21.518 -4.392 0.793 1.00 45.84 710 MET A C 1
ATOM 5509 O O . MET A 1 710 ? 20.906 -3.324 0.829 1.00 45.84 710 MET A O 1
ATOM 5513 N N . GLN A 1 711 ? 21.468 -5.268 1.797 1.00 55.78 711 GLN A N 1
ATOM 5514 C CA . GLN A 1 711 ? 21.261 -4.838 3.180 1.00 55.78 711 GLN A CA 1
ATOM 5515 C C . GLN A 1 711 ? 22.627 -4.427 3.749 1.00 55.78 711 GLN A C 1
ATOM 5517 O O . GLN A 1 711 ? 23.661 -4.940 3.328 1.00 55.78 711 GLN A O 1
ATOM 5522 N N . ALA A 1 712 ? 22.653 -3.441 4.649 1.00 61.72 712 ALA A N 1
ATOM 5523 C CA . ALA A 1 712 ? 23.889 -3.063 5.333 1.00 61.72 712 ALA A CA 1
ATOM 5524 C C . ALA A 1 712 ? 24.431 -4.270 6.120 1.00 61.72 712 ALA A C 1
ATOM 5526 O O . ALA A 1 712 ? 23.633 -4.972 6.740 1.00 61.72 712 ALA A O 1
ATOM 5527 N N . ALA A 1 713 ? 25.751 -4.490 6.109 1.00 67.12 713 ALA A N 1
ATOM 5528 C CA . ALA A 1 713 ? 26.395 -5.661 6.722 1.00 67.12 713 ALA A CA 1
ATOM 5529 C C . ALA A 1 713 ? 25.919 -5.917 8.168 1.00 67.12 713 ALA A C 1
ATOM 5531 O O . ALA A 1 713 ? 25.496 -7.022 8.491 1.00 67.12 713 ALA A O 1
ATOM 5532 N N . ASP A 1 714 ? 25.826 -4.861 8.983 1.00 70.62 714 ASP A N 1
ATOM 5533 C CA . ASP A 1 714 ? 25.338 -4.932 10.368 1.00 70.62 714 ASP A CA 1
ATOM 5534 C C . ASP A 1 714 ? 23.926 -5.546 10.503 1.00 70.62 714 ASP A C 1
ATOM 5536 O O . ASP A 1 714 ? 23.626 -6.241 11.474 1.00 70.62 714 ASP A O 1
ATOM 5540 N N . LEU A 1 715 ? 23.024 -5.288 9.547 1.00 76.50 715 LEU A N 1
ATOM 5541 C CA . LEU A 1 715 ? 21.656 -5.827 9.568 1.00 76.50 715 LEU A CA 1
ATOM 5542 C C . LEU A 1 715 ? 21.617 -7.302 9.164 1.00 76.50 715 LEU A C 1
ATOM 5544 O O . LEU A 1 715 ? 20.739 -8.037 9.617 1.00 76.50 715 LEU A O 1
ATOM 5548 N N . GLN A 1 716 ? 22.560 -7.730 8.329 1.00 81.25 716 GLN A N 1
ATOM 5549 C CA . GLN A 1 716 ? 22.660 -9.099 7.840 1.00 81.25 716 GLN A CA 1
ATOM 5550 C C . GLN A 1 716 ? 23.163 -10.052 8.932 1.00 81.25 716 GLN A C 1
ATOM 5552 O O . GLN A 1 716 ? 22.634 -11.158 9.072 1.00 81.25 716 GLN A O 1
ATOM 5557 N N . ASP A 1 717 ? 24.083 -9.589 9.780 1.00 83.88 717 ASP A N 1
ATOM 5558 C CA . ASP A 1 717 ? 24.532 -10.324 10.968 1.00 83.88 717 ASP A CA 1
ATOM 5559 C C . ASP A 1 717 ? 23.395 -10.506 11.980 1.00 83.88 717 ASP A C 1
ATOM 5561 O O . ASP A 1 717 ? 23.138 -11.610 12.467 1.00 83.88 717 ASP A O 1
ATOM 5565 N N . LEU A 1 718 ? 22.652 -9.429 12.253 1.00 85.50 718 LEU A N 1
ATOM 5566 C CA . LEU A 1 718 ? 21.472 -9.455 13.121 1.00 85.50 718 LEU A CA 1
ATOM 5567 C C . LEU A 1 718 ? 20.376 -10.385 12.584 1.00 85.50 718 LEU A C 1
ATOM 5569 O O . LEU A 1 718 ? 19.745 -11.098 13.366 1.00 85.50 718 LEU A O 1
ATOM 5573 N N . LEU A 1 719 ? 20.152 -10.393 11.267 1.00 89.06 719 LEU A N 1
ATOM 5574 C CA . LEU A 1 719 ? 19.192 -11.283 10.616 1.00 89.06 719 LEU A CA 1
ATOM 5575 C C . LEU A 1 719 ? 19.608 -12.752 10.727 1.00 89.06 719 LEU A C 1
ATOM 5577 O O . LEU A 1 719 ? 18.769 -13.599 11.042 1.00 89.06 719 LEU A O 1
ATOM 5581 N N . SER A 1 720 ? 20.890 -13.040 10.499 1.00 88.69 720 SER A N 1
ATOM 5582 C CA . SER A 1 720 ? 21.439 -14.395 10.584 1.00 88.69 720 SER A CA 1
ATOM 5583 C C . SER A 1 720 ? 21.336 -14.924 12.013 1.00 88.69 720 SER A C 1
ATOM 5585 O O . SER A 1 720 ? 20.814 -16.014 12.230 1.00 88.69 720 SER A O 1
ATOM 5587 N N . LYS A 1 721 ? 21.706 -14.107 13.008 1.00 90.00 721 LYS A N 1
ATOM 5588 C CA . LYS A 1 721 ? 21.551 -14.451 14.427 1.00 90.00 721 LYS A CA 1
ATOM 5589 C C . LYS A 1 721 ? 20.091 -14.720 14.801 1.00 90.00 721 LYS A C 1
ATOM 5591 O O . LYS A 1 721 ? 19.790 -15.771 15.350 1.00 90.00 721 LYS A O 1
ATOM 5596 N N . ALA A 1 722 ? 19.175 -13.815 14.449 1.00 88.88 722 ALA A N 1
ATOM 5597 C CA . ALA A 1 722 ? 17.753 -13.984 14.753 1.00 88.88 722 ALA A CA 1
ATOM 5598 C C . ALA A 1 722 ? 17.137 -15.217 14.066 1.00 88.88 722 ALA A C 1
ATOM 5600 O O . ALA A 1 722 ? 16.195 -15.804 14.593 1.00 88.88 722 ALA A O 1
ATOM 5601 N N . THR A 1 723 ? 17.646 -15.607 12.895 1.00 91.81 723 THR A N 1
ATOM 5602 C CA . THR A 1 723 ? 17.198 -16.814 12.186 1.00 91.81 723 THR A CA 1
ATOM 5603 C C . THR A 1 723 ? 17.724 -18.079 12.859 1.00 91.81 723 THR A C 1
ATOM 5605 O O . THR A 1 723 ? 16.949 -19.011 13.052 1.00 91.81 723 THR A O 1
ATOM 5608 N N . MET A 1 724 ? 18.983 -18.098 13.306 1.00 92.50 724 MET A N 1
ATOM 5609 C CA . MET A 1 724 ? 19.533 -19.222 14.073 1.00 92.50 724 MET A CA 1
ATOM 5610 C C . MET A 1 724 ? 18.836 -19.399 15.428 1.00 92.50 724 MET A C 1
ATOM 5612 O O . MET A 1 724 ? 18.477 -20.522 15.768 1.00 92.50 724 MET A O 1
ATOM 5616 N N . ASP A 1 725 ? 18.493 -18.307 16.123 1.00 90.44 725 ASP A N 1
ATOM 5617 C CA . ASP A 1 725 ? 17.681 -18.371 17.349 1.00 90.44 725 ASP A CA 1
ATOM 5618 C C . ASP A 1 725 ? 16.322 -19.074 17.103 1.00 90.44 725 ASP A C 1
ATOM 5620 O O . ASP A 1 725 ? 15.738 -19.676 18.003 1.00 90.44 725 ASP A O 1
ATOM 5624 N N . GLU A 1 726 ? 15.764 -18.989 15.888 1.00 90.38 726 GLU A N 1
ATOM 5625 C CA . GLU A 1 726 ? 14.524 -19.687 15.515 1.00 90.38 726 GLU A CA 1
ATOM 5626 C C . GLU A 1 726 ? 14.737 -21.165 15.181 1.00 90.38 726 GLU A C 1
ATOM 5628 O O . GLU A 1 726 ? 13.822 -21.964 15.407 1.00 90.38 726 GLU A O 1
ATOM 5633 N N . VAL A 1 727 ? 15.916 -21.518 14.667 1.00 91.81 727 VAL A N 1
ATOM 5634 C CA . VAL A 1 727 ? 16.338 -22.906 14.438 1.00 91.81 727 VAL A CA 1
ATOM 5635 C C . VAL A 1 727 ? 16.524 -23.621 15.776 1.00 91.81 727 VAL A C 1
ATOM 5637 O O . VAL A 1 727 ? 15.973 -24.705 15.961 1.00 91.81 727 VAL A O 1
ATOM 5640 N N . ASP A 1 728 ? 17.189 -22.982 16.741 1.00 88.94 728 ASP A N 1
ATOM 5641 C CA . ASP A 1 728 ? 17.418 -23.538 18.084 1.00 88.94 728 ASP A CA 1
ATOM 5642 C C . ASP A 1 728 ? 16.102 -23.834 18.820 1.00 88.94 728 ASP A C 1
ATOM 5644 O O . ASP A 1 728 ? 15.975 -24.811 19.558 1.00 88.94 728 ASP A O 1
ATOM 5648 N N . LEU A 1 729 ? 15.076 -23.022 18.561 1.00 87.12 729 LEU A N 1
ATOM 5649 C CA . LEU A 1 729 ? 13.727 -23.208 19.100 1.00 87.12 729 LEU A CA 1
ATOM 5650 C C . LEU A 1 729 ? 12.876 -24.216 18.316 1.00 87.12 729 LEU A C 1
ATOM 5652 O O . LEU A 1 729 ? 11.725 -24.452 18.679 1.00 87.12 729 LEU A O 1
ATOM 5656 N N . GLY A 1 730 ? 13.405 -24.787 17.233 1.00 88.38 730 GLY A N 1
ATOM 5657 C CA . GLY A 1 730 ? 12.734 -25.794 16.412 1.00 88.38 730 GLY A CA 1
ATOM 5658 C C . GLY A 1 730 ? 11.674 -25.253 15.449 1.00 88.38 730 GLY A C 1
ATOM 5659 O O . GLY A 1 730 ? 10.950 -26.043 14.839 1.00 88.38 730 GLY A O 1
ATOM 5660 N N . PHE A 1 731 ? 11.566 -23.930 15.277 1.00 90.69 731 PHE A N 1
ATOM 5661 C CA . PHE A 1 731 ? 10.611 -23.330 14.337 1.00 90.69 731 PHE A CA 1
ATOM 5662 C C . PHE A 1 731 ? 11.069 -23.419 12.881 1.00 90.69 731 PHE A C 1
ATOM 5664 O O . PHE A 1 731 ? 10.220 -23.367 11.984 1.00 90.69 731 PHE A O 1
ATOM 5671 N N . LEU A 1 732 ? 12.379 -23.541 12.668 1.00 93.25 732 LEU A N 1
ATOM 5672 C CA . LEU A 1 732 ? 13.039 -23.664 11.374 1.00 93.25 732 LEU A CA 1
ATOM 5673 C C . LEU A 1 732 ? 14.029 -24.833 11.386 1.00 93.25 732 LEU A C 1
ATOM 5675 O O . LEU A 1 732 ? 14.548 -25.204 12.436 1.00 93.25 732 LEU A O 1
ATOM 5679 N N . GLU A 1 733 ? 14.327 -25.362 10.205 1.00 92.50 733 GLU A N 1
ATOM 5680 C CA . GLU A 1 733 ? 15.405 -26.327 9.972 1.00 92.50 733 GLU A CA 1
ATOM 5681 C C . GLU A 1 733 ? 16.407 -25.754 8.973 1.00 92.50 733 GLU A C 1
ATOM 5683 O O . GLU A 1 733 ? 16.012 -25.135 7.984 1.00 92.50 733 GLU A O 1
ATOM 5688 N N . GLY A 1 734 ? 17.696 -25.959 9.225 1.00 90.62 734 GLY A N 1
ATOM 5689 C CA . GLY A 1 734 ? 18.788 -25.449 8.402 1.00 90.62 734 GLY A CA 1
ATOM 5690 C C . GLY A 1 734 ? 19.980 -25.020 9.260 1.00 90.62 734 GLY A C 1
ATOM 5691 O O . GLY A 1 734 ? 20.018 -25.343 10.450 1.00 90.62 734 GLY A O 1
ATOM 5692 N N . PRO A 1 735 ? 20.946 -24.288 8.688 1.00 92.44 735 PRO A N 1
ATOM 5693 C CA . PRO A 1 735 ? 20.998 -23.840 7.293 1.00 92.44 735 PRO A CA 1
ATOM 5694 C C . PRO A 1 735 ? 21.237 -24.999 6.309 1.00 92.44 735 PRO A C 1
ATOM 5696 O O . PRO A 1 735 ? 22.006 -25.914 6.594 1.00 92.44 735 PRO A O 1
ATOM 5699 N N . TYR A 1 736 ? 20.601 -24.938 5.139 1.00 93.62 736 TYR A N 1
ATOM 5700 C CA . TYR A 1 736 ? 20.784 -25.880 4.031 1.00 93.62 736 TYR A CA 1
ATOM 5701 C C . TYR A 1 736 ? 21.302 -25.180 2.772 1.00 93.62 736 TYR A C 1
ATOM 5703 O O . TYR A 1 736 ? 21.063 -23.988 2.561 1.00 93.62 736 TYR A O 1
ATOM 5711 N N . THR A 1 737 ? 21.959 -25.943 1.898 1.00 91.44 737 THR A N 1
ATOM 5712 C CA . THR A 1 737 ? 22.235 -25.544 0.511 1.00 91.44 737 THR A CA 1
ATOM 5713 C C . THR A 1 737 ? 21.031 -25.824 -0.391 1.00 91.44 737 THR A C 1
ATOM 5715 O O . THR A 1 737 ? 20.184 -26.657 -0.069 1.00 91.44 737 THR A O 1
ATOM 5718 N N . GLU A 1 738 ? 20.972 -25.190 -1.568 1.00 89.94 738 GLU A N 1
ATOM 5719 C CA . GLU A 1 738 ? 19.888 -25.429 -2.539 1.00 89.94 738 GLU A CA 1
ATOM 5720 C C . GLU A 1 738 ? 19.747 -26.924 -2.887 1.00 89.94 738 GLU A C 1
ATOM 5722 O O . GLU A 1 738 ? 18.650 -27.477 -2.842 1.00 89.94 738 GLU A O 1
ATOM 5727 N N . SER A 1 739 ? 20.873 -27.604 -3.129 1.00 89.19 739 SER A N 1
ATOM 5728 C CA . SER A 1 739 ? 20.915 -29.040 -3.433 1.00 89.19 739 SER A CA 1
ATOM 5729 C C . SER A 1 739 ? 20.415 -29.922 -2.287 1.00 89.19 739 SER A C 1
ATOM 5731 O O . SER A 1 739 ? 19.772 -30.942 -2.532 1.00 89.19 739 SER A O 1
ATOM 5733 N N . GLN A 1 740 ? 20.680 -29.538 -1.035 1.00 92.12 740 GLN A N 1
ATOM 5734 C CA . GLN A 1 740 ? 20.179 -30.256 0.136 1.00 92.12 740 GLN A CA 1
ATOM 5735 C C . GLN A 1 740 ? 18.661 -30.115 0.256 1.00 92.12 740 GLN A C 1
ATOM 5737 O O . GLN A 1 740 ? 17.987 -31.108 0.513 1.00 92.12 740 GLN A O 1
ATOM 5742 N N . VAL A 1 741 ? 18.110 -28.921 0.012 1.00 91.62 741 VAL A N 1
ATOM 5743 C CA . VAL A 1 741 ? 16.656 -28.695 0.039 1.00 91.62 741 VAL A CA 1
ATOM 5744 C C . VAL A 1 741 ? 15.952 -29.505 -1.054 1.00 91.62 741 VAL A C 1
ATOM 5746 O O . VAL A 1 741 ? 14.980 -30.203 -0.758 1.00 91.62 741 VAL A O 1
ATOM 5749 N N . SER A 1 742 ? 16.463 -29.487 -2.290 1.00 92.06 742 SER A N 1
ATOM 5750 C CA . SER A 1 742 ? 15.910 -30.308 -3.378 1.00 92.06 742 SER A CA 1
ATOM 5751 C C . SER A 1 742 ? 16.002 -31.809 -3.076 1.00 92.06 742 SER A C 1
ATOM 5753 O O . SER A 1 742 ? 15.068 -32.561 -3.362 1.00 92.06 742 SER A O 1
ATOM 5755 N N . GLY A 1 743 ? 17.090 -32.246 -2.430 1.00 89.94 743 GLY A N 1
ATOM 5756 C CA . GLY A 1 743 ? 17.261 -33.622 -1.964 1.00 89.94 743 GLY A CA 1
ATOM 5757 C C . GLY A 1 743 ? 16.261 -34.029 -0.877 1.00 89.94 743 GLY A C 1
ATOM 5758 O O . GLY A 1 743 ? 15.721 -35.130 -0.945 1.00 89.94 743 GLY A O 1
ATOM 5759 N N . LEU A 1 744 ? 15.971 -33.142 0.082 1.00 89.38 744 LEU A N 1
ATOM 5760 C CA . LEU A 1 744 ? 15.022 -33.385 1.179 1.00 89.38 744 LEU A CA 1
ATOM 5761 C C . LEU A 1 744 ? 13.574 -33.522 0.696 1.00 89.38 744 LEU A C 1
ATOM 5763 O O . LEU A 1 744 ? 12.825 -34.338 1.227 1.00 89.38 744 LEU A O 1
ATOM 5767 N N . PHE A 1 745 ? 13.169 -32.730 -0.299 1.00 90.06 745 PHE A N 1
ATOM 5768 C CA . PHE A 1 745 ? 11.815 -32.792 -0.860 1.00 90.06 745 PHE A CA 1
ATOM 5769 C C . PHE A 1 745 ? 11.681 -33.753 -2.046 1.00 90.06 745 PHE A C 1
ATOM 5771 O O . PHE A 1 745 ? 10.570 -33.932 -2.546 1.00 90.06 745 PHE A O 1
ATOM 5778 N N . HIS A 1 746 ? 12.785 -34.351 -2.508 1.00 88.75 746 HIS A N 1
ATOM 5779 C CA . HIS A 1 746 ? 12.848 -35.171 -3.722 1.00 88.75 746 HIS A CA 1
ATOM 5780 C C . HIS A 1 746 ? 12.223 -34.478 -4.953 1.00 88.75 746 HIS A C 1
ATOM 5782 O O . HIS A 1 746 ? 11.607 -35.121 -5.802 1.00 88.75 746 HIS A O 1
ATOM 5788 N N . SER A 1 747 ? 12.338 -33.149 -5.032 1.00 87.75 747 SER A N 1
ATOM 5789 C CA . SER A 1 747 ? 11.731 -32.317 -6.074 1.00 87.75 747 SER A CA 1
ATOM 5790 C C . SER A 1 747 ? 12.480 -30.993 -6.202 1.00 87.75 747 SER A C 1
ATOM 5792 O O . SER A 1 747 ? 12.982 -30.463 -5.216 1.00 87.75 747 SER A O 1
ATOM 5794 N N . GLU A 1 748 ? 12.507 -30.431 -7.410 1.00 85.88 748 GLU A N 1
ATOM 5795 C CA . GLU A 1 748 ? 13.036 -29.090 -7.688 1.00 85.88 748 GLU A CA 1
ATOM 5796 C C . GLU A 1 748 ? 11.953 -27.994 -7.622 1.00 85.88 748 GLU A C 1
ATOM 5798 O O . GLU A 1 748 ? 12.264 -26.804 -7.724 1.00 85.88 748 GLU A O 1
ATOM 5803 N N . ASP A 1 749 ? 10.685 -28.363 -7.410 1.00 89.56 749 ASP A N 1
ATOM 5804 C CA . ASP A 1 749 ? 9.517 -27.474 -7.515 1.00 89.56 749 ASP A CA 1
ATOM 5805 C C . ASP A 1 749 ? 9.110 -26.833 -6.173 1.00 89.56 749 ASP A C 1
ATOM 5807 O O . ASP A 1 749 ? 7.938 -26.544 -5.916 1.00 89.56 749 ASP A O 1
ATOM 5811 N N . TRP A 1 750 ? 10.074 -26.611 -5.278 1.00 93.38 750 TRP A N 1
ATOM 5812 C CA . TRP A 1 750 ? 9.852 -25.965 -3.981 1.00 93.38 750 TRP A CA 1
ATOM 5813 C C . TRP A 1 750 ? 9.990 -24.437 -4.064 1.00 93.38 750 TRP A C 1
ATOM 5815 O O . TRP A 1 750 ? 10.846 -23.897 -4.765 1.00 93.38 750 TRP A O 1
ATOM 5825 N N . ASN A 1 751 ? 9.148 -23.702 -3.342 1.00 93.69 751 ASN A N 1
ATOM 5826 C CA . ASN A 1 751 ? 9.122 -22.240 -3.384 1.00 93.69 751 ASN A CA 1
ATOM 5827 C C . ASN A 1 751 ? 10.047 -21.613 -2.334 1.00 93.69 751 ASN A C 1
ATOM 5829 O O . ASN A 1 751 ? 10.212 -22.144 -1.240 1.00 93.69 751 ASN A O 1
ATOM 5833 N N . CYS A 1 752 ? 10.604 -20.448 -2.668 1.00 92.44 752 CYS A N 1
ATOM 5834 C CA . CYS A 1 752 ? 11.546 -19.714 -1.834 1.00 92.44 752 CYS A CA 1
ATOM 5835 C C . CYS A 1 752 ? 10.999 -18.329 -1.459 1.00 92.44 752 CYS A C 1
ATOM 5837 O O . CYS A 1 752 ? 10.441 -17.628 -2.306 1.00 92.44 752 CYS A O 1
ATOM 5839 N N . ILE A 1 753 ? 11.170 -17.937 -0.198 1.00 93.88 753 ILE A N 1
ATOM 5840 C CA . ILE A 1 753 ? 10.662 -16.701 0.397 1.00 93.88 753 ILE A CA 1
ATOM 5841 C C . ILE A 1 753 ? 11.841 -15.895 0.936 1.00 93.88 753 ILE A C 1
ATOM 5843 O O . ILE A 1 753 ? 12.561 -16.360 1.819 1.00 93.88 753 ILE A O 1
ATOM 5847 N N . ARG A 1 754 ? 12.035 -14.670 0.436 1.00 92.00 754 ARG A N 1
ATOM 5848 C CA . ARG A 1 754 ? 13.077 -13.787 0.966 1.00 92.00 754 ARG A CA 1
ATOM 5849 C C . ARG A 1 754 ? 12.714 -13.348 2.380 1.00 92.00 754 ARG A C 1
ATOM 5851 O O . ARG A 1 754 ? 11.638 -12.792 2.611 1.00 92.00 754 ARG A O 1
ATOM 5858 N N . ARG A 1 755 ? 13.653 -13.530 3.302 1.00 91.81 755 ARG A N 1
ATOM 5859 C CA . ARG A 1 755 ? 13.583 -12.986 4.652 1.00 91.81 755 ARG A CA 1
ATOM 5860 C C . ARG A 1 755 ? 14.379 -11.694 4.752 1.00 91.81 755 ARG A C 1
ATOM 5862 O O . ARG A 1 755 ? 15.498 -11.585 4.252 1.00 91.81 755 ARG A O 1
ATOM 5869 N N . PHE A 1 756 ? 13.794 -10.707 5.415 1.00 87.94 756 PHE A N 1
ATOM 5870 C CA . PHE A 1 756 ? 14.428 -9.423 5.684 1.00 87.94 756 PHE A CA 1
ATOM 5871 C C . PHE A 1 756 ? 14.153 -8.969 7.116 1.00 87.94 756 PHE A C 1
ATOM 5873 O O . PHE A 1 756 ? 13.236 -9.456 7.777 1.00 87.94 756 PHE A O 1
ATOM 5880 N N . LEU A 1 757 ? 14.975 -8.047 7.612 1.00 85.06 757 LEU A N 1
ATOM 5881 C CA . LEU A 1 757 ? 14.906 -7.584 8.991 1.00 85.06 757 LEU A CA 1
ATOM 5882 C C . LEU A 1 757 ? 14.273 -6.193 9.087 1.00 85.06 757 LEU A C 1
ATOM 5884 O O . LEU A 1 757 ? 14.665 -5.271 8.373 1.00 85.06 757 LEU A O 1
ATOM 5888 N N . ILE A 1 758 ? 13.340 -6.023 10.025 1.00 82.50 758 ILE A N 1
ATOM 5889 C CA . ILE A 1 758 ? 12.850 -4.710 10.459 1.00 82.50 758 ILE A CA 1
ATOM 5890 C C . ILE A 1 758 ? 13.254 -4.495 11.919 1.00 82.50 758 ILE A C 1
ATOM 5892 O O . ILE A 1 758 ? 13.027 -5.358 12.766 1.00 82.50 758 ILE A O 1
ATOM 5896 N N . LEU A 1 759 ? 13.817 -3.326 12.228 1.00 81.19 759 LEU A N 1
ATOM 5897 C CA . LEU A 1 759 ? 14.057 -2.888 13.604 1.00 81.19 759 LEU A CA 1
ATOM 5898 C C . LEU A 1 759 ? 12.830 -2.111 14.099 1.00 81.19 759 LEU A C 1
ATOM 5900 O O . LEU A 1 759 ? 12.435 -1.117 13.487 1.00 81.19 759 LEU A O 1
ATOM 5904 N N . GLN A 1 760 ? 12.196 -2.579 15.179 1.00 67.44 760 GLN A N 1
ATOM 5905 C CA . GLN A 1 760 ? 10.953 -1.999 15.699 1.00 67.44 760 GLN A CA 1
ATOM 5906 C C . GLN A 1 760 ? 11.109 -1.468 17.134 1.00 67.44 760 GLN A C 1
ATOM 5908 O O . GLN A 1 760 ? 11.639 -2.151 18.011 1.00 67.44 760 GLN A O 1
ATOM 5913 N N . GLY A 1 761 ? 10.544 -0.281 17.384 1.00 61.56 761 GLY A N 1
ATOM 5914 C CA . GLY A 1 761 ? 10.477 0.357 18.705 1.00 61.56 761 GLY A CA 1
ATOM 5915 C C . GLY A 1 761 ? 11.732 1.154 19.075 1.00 61.56 761 GLY A C 1
ATOM 5916 O O . GLY A 1 761 ? 12.716 1.148 18.345 1.00 61.56 761 GLY A O 1
ATOM 5917 N N . ALA A 1 762 ? 11.695 1.836 20.225 1.00 49.72 762 ALA A N 1
ATOM 5918 C CA . ALA A 1 762 ? 12.828 2.627 20.726 1.00 49.72 762 ALA A CA 1
ATOM 5919 C C . ALA A 1 762 ? 14.069 1.769 21.053 1.00 49.72 762 ALA A C 1
ATOM 5921 O O . ALA A 1 762 ? 15.183 2.276 21.042 1.00 49.72 762 ALA A O 1
ATOM 5922 N N . GLU A 1 763 ? 13.878 0.470 21.314 1.00 56.75 763 GLU A N 1
ATOM 5923 C CA . GLU A 1 763 ? 14.953 -0.494 21.594 1.00 56.75 763 GLU A CA 1
ATOM 5924 C C . GLU A 1 763 ? 15.549 -1.136 20.322 1.00 56.75 763 GLU A C 1
ATOM 5926 O O . GLU A 1 763 ? 16.389 -2.023 20.438 1.00 56.75 763 GLU A O 1
ATOM 5931 N N . ASN A 1 764 ? 15.117 -0.739 19.111 1.00 69.44 764 ASN A N 1
ATOM 5932 C CA . ASN A 1 764 ? 15.573 -1.321 17.837 1.00 69.44 764 ASN A CA 1
ATOM 5933 C C . ASN A 1 764 ? 15.503 -2.861 17.811 1.00 69.44 764 ASN A C 1
ATOM 5935 O O . ASN A 1 764 ? 16.418 -3.540 17.344 1.00 69.44 764 ASN A O 1
ATOM 5939 N N . LYS A 1 765 ? 14.405 -3.436 18.317 1.00 74.38 765 LYS A N 1
ATOM 5940 C CA . LYS A 1 765 ? 14.269 -4.891 18.432 1.00 74.38 765 LYS A CA 1
ATOM 5941 C C . LYS A 1 765 ? 14.195 -5.531 17.035 1.00 74.38 765 LYS A C 1
ATOM 5943 O O . LYS A 1 765 ? 13.302 -5.152 16.269 1.00 74.38 765 LYS A O 1
ATOM 5948 N N . PRO A 1 766 ? 15.063 -6.508 16.709 1.00 79.62 766 PRO A N 1
ATOM 5949 C CA . PRO A 1 766 ? 15.055 -7.173 15.412 1.00 79.62 766 PRO A CA 1
ATOM 5950 C C . PRO A 1 766 ? 13.804 -8.042 15.242 1.00 79.62 766 PRO A C 1
ATOM 5952 O O . PRO A 1 766 ? 13.463 -8.855 16.106 1.00 79.62 766 PRO A O 1
ATOM 5955 N N . ARG A 1 767 ? 13.104 -7.864 14.119 1.00 83.19 767 ARG A N 1
ATOM 5956 C CA . ARG A 1 767 ? 11.970 -8.688 13.689 1.00 83.19 767 ARG A CA 1
ATOM 5957 C C . ARG A 1 767 ? 12.258 -9.236 12.287 1.00 83.19 767 ARG A C 1
ATOM 5959 O O . ARG A 1 767 ? 12.219 -8.454 11.335 1.00 83.19 767 ARG A O 1
ATOM 5966 N N . PRO A 1 768 ? 12.558 -10.538 12.144 1.00 87.69 768 PRO A N 1
ATOM 5967 C CA . PRO A 1 768 ? 12.629 -11.166 10.831 1.00 87.69 768 PRO A CA 1
ATOM 5968 C C . PRO A 1 768 ? 11.219 -11.275 10.239 1.00 87.69 768 PRO A C 1
ATOM 5970 O O . PRO A 1 768 ? 10.284 -11.706 10.919 1.00 87.69 768 PRO A O 1
ATOM 5973 N N . ILE A 1 769 ? 11.072 -10.840 8.990 1.00 88.19 769 ILE A N 1
ATOM 5974 C CA . ILE A 1 769 ? 9.828 -10.847 8.217 1.00 88.19 769 ILE A CA 1
ATOM 5975 C C . ILE A 1 769 ? 10.063 -11.618 6.920 1.00 88.19 769 ILE A C 1
ATOM 5977 O O . ILE A 1 769 ? 11.102 -11.456 6.279 1.00 88.19 769 ILE A O 1
ATOM 5981 N N . ASP A 1 770 ? 9.083 -12.429 6.535 1.00 92.56 770 ASP A N 1
ATOM 5982 C CA . ASP A 1 770 ? 9.108 -13.269 5.343 1.00 92.56 770 ASP A CA 1
ATOM 5983 C C . ASP A 1 770 ? 8.219 -12.636 4.256 1.00 92.56 770 ASP A C 1
ATOM 5985 O O . ASP A 1 770 ? 7.014 -12.450 4.454 1.00 92.56 770 ASP A O 1
ATOM 5989 N N . ASP A 1 771 ? 8.790 -12.268 3.103 1.00 90.81 771 ASP A N 1
ATOM 5990 C CA . ASP A 1 771 ? 8.050 -11.572 2.041 1.00 90.81 771 ASP A CA 1
ATOM 5991 C C . ASP A 1 771 ? 7.153 -12.526 1.233 1.00 90.81 771 ASP A C 1
ATOM 5993 O O . ASP A 1 771 ? 7.490 -13.010 0.147 1.00 90.81 771 ASP A O 1
ATOM 5997 N N . GLY A 1 772 ? 5.958 -12.786 1.768 1.00 88.44 772 GLY A N 1
ATOM 5998 C CA . GLY A 1 772 ? 4.941 -13.606 1.109 1.00 88.44 772 GLY A CA 1
ATOM 5999 C C . GLY A 1 772 ? 4.362 -12.999 -0.178 1.00 88.44 772 GLY A C 1
ATOM 6000 O O . GLY A 1 772 ? 3.664 -13.706 -0.912 1.00 88.44 772 GLY A O 1
ATOM 6001 N N . HIS A 1 773 ? 4.618 -11.715 -0.463 1.00 87.12 773 HIS A N 1
ATOM 6002 C CA . HIS A 1 773 ? 4.211 -11.066 -1.710 1.00 87.12 773 HIS A CA 1
ATOM 6003 C C . HIS A 1 773 ? 5.250 -11.269 -2.816 1.00 87.12 773 HIS A C 1
ATOM 6005 O O . HIS A 1 773 ? 4.866 -11.694 -3.903 1.00 87.12 773 HIS A O 1
ATOM 6011 N N . GLU A 1 774 ? 6.542 -11.036 -2.548 1.00 86.94 774 GLU A N 1
ATOM 6012 C CA . GLU A 1 774 ? 7.630 -11.322 -3.504 1.00 86.94 774 GLU A CA 1
ATOM 6013 C C . GLU A 1 774 ? 7.637 -12.808 -3.892 1.00 86.94 774 GLU A C 1
ATOM 6015 O O . GLU A 1 774 ? 7.795 -13.158 -5.062 1.00 86.94 774 GLU A O 1
ATOM 6020 N N . ALA A 1 775 ? 7.366 -13.685 -2.924 1.00 86.75 775 ALA A N 1
ATOM 6021 C CA . ALA A 1 775 ? 7.283 -15.122 -3.149 1.00 86.75 775 ALA A CA 1
ATOM 6022 C C . ALA A 1 775 ? 5.990 -15.590 -3.850 1.00 86.75 775 ALA A C 1
ATOM 6024 O O . ALA A 1 775 ? 5.845 -16.787 -4.093 1.00 86.75 775 ALA A O 1
ATOM 6025 N N . LEU A 1 776 ? 5.035 -14.690 -4.134 1.00 90.25 776 LEU A N 1
ATOM 6026 C CA . LEU A 1 776 ? 3.710 -14.955 -4.730 1.00 90.25 776 LE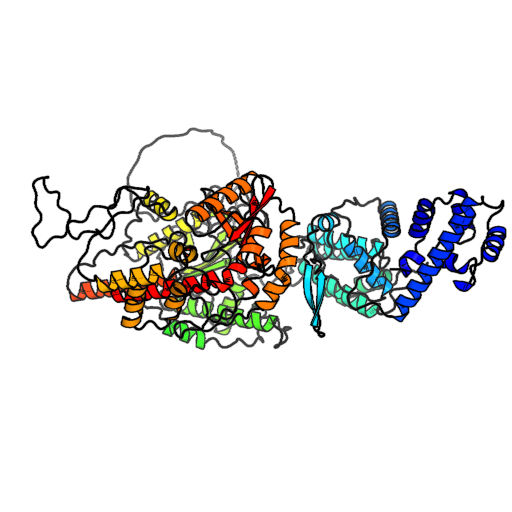U A CA 1
ATOM 6027 C C . LEU A 1 776 ? 2.810 -15.945 -3.967 1.00 90.25 776 LEU A C 1
ATOM 6029 O O . LEU A 1 776 ? 1.688 -16.227 -4.387 1.00 90.25 776 LEU A O 1
ATOM 6033 N N . ILE A 1 777 ? 3.242 -16.442 -2.813 1.00 92.50 777 ILE A N 1
ATOM 6034 C CA . ILE A 1 777 ? 2.491 -17.421 -2.029 1.00 92.50 777 ILE A CA 1
ATOM 6035 C C . ILE A 1 777 ? 1.179 -16.840 -1.483 1.00 92.50 777 ILE A C 1
ATOM 6037 O O . ILE A 1 777 ? 0.160 -17.528 -1.463 1.00 92.50 777 ILE A O 1
ATOM 6041 N N . ASN A 1 778 ? 1.154 -15.545 -1.146 1.00 92.81 778 ASN A N 1
ATOM 6042 C CA . ASN A 1 778 ? -0.069 -14.854 -0.724 1.00 92.81 778 ASN A CA 1
ATOM 6043 C C . ASN A 1 778 ? -1.136 -14.813 -1.827 1.00 92.81 778 ASN A C 1
ATOM 6045 O O . ASN A 1 778 ? -2.328 -14.796 -1.527 1.00 92.81 778 ASN A O 1
ATOM 6049 N N . ASN A 1 779 ? -0.725 -14.849 -3.096 1.00 91.94 779 ASN A N 1
ATOM 6050 C CA . ASN A 1 779 ? -1.636 -14.850 -4.236 1.00 91.94 779 ASN A CA 1
ATOM 6051 C C . ASN A 1 779 ? -2.320 -16.210 -4.434 1.00 91.94 779 ASN A C 1
ATOM 6053 O O . ASN A 1 779 ? -3.315 -16.273 -5.153 1.00 91.94 779 ASN A O 1
ATOM 6057 N N . CYS A 1 780 ? -1.818 -17.267 -3.789 1.00 92.56 780 CYS A N 1
ATOM 6058 C CA . CYS A 1 780 ? -2.327 -18.635 -3.890 1.00 92.56 780 CYS A CA 1
ATOM 6059 C C . CYS A 1 780 ? -3.332 -18.998 -2.786 1.00 92.56 780 CYS A C 1
ATOM 6061 O O . CYS A 1 780 ? -3.799 -20.136 -2.723 1.00 92.56 780 CYS A O 1
ATOM 6063 N N . PHE A 1 781 ? -3.669 -18.056 -1.899 1.00 94.19 781 PHE A N 1
ATOM 6064 C CA . PHE A 1 781 ? -4.587 -18.279 -0.784 1.00 94.19 781 PHE A CA 1
ATOM 6065 C C . PHE A 1 781 ? -5.915 -17.548 -0.998 1.00 94.19 781 PHE A C 1
ATOM 6067 O O . PHE A 1 781 ? -5.954 -16.329 -1.149 1.00 94.19 781 PHE A O 1
ATOM 6074 N N . THR A 1 782 ? -7.023 -18.291 -0.960 1.00 93.25 782 THR A N 1
ATOM 6075 C CA . THR A 1 782 ? -8.377 -17.729 -0.982 1.00 93.25 782 THR A CA 1
ATOM 6076 C C . THR A 1 782 ? -8.902 -17.591 0.442 1.00 93.25 782 THR A C 1
ATOM 6078 O O . THR A 1 782 ? -9.219 -18.582 1.108 1.00 93.25 782 THR A O 1
ATOM 6081 N N . ALA A 1 783 ? -9.058 -16.350 0.899 1.00 91.88 783 ALA A N 1
ATOM 6082 C CA . ALA A 1 783 ? -9.732 -16.059 2.157 1.00 91.88 783 ALA A CA 1
ATOM 6083 C C . ALA A 1 783 ? -11.249 -16.023 1.942 1.00 91.88 783 ALA A C 1
ATOM 6085 O O . ALA A 1 783 ? -11.730 -15.369 1.023 1.00 91.88 783 ALA A O 1
ATOM 6086 N N . THR A 1 784 ? -12.015 -16.707 2.789 1.00 90.81 784 THR A N 1
ATOM 6087 C CA . THR A 1 784 ? -13.486 -16.792 2.680 1.00 90.81 784 THR A CA 1
ATOM 6088 C C . THR A 1 784 ? -14.222 -16.109 3.833 1.00 90.81 784 THR A C 1
ATOM 6090 O O . THR A 1 784 ? -15.422 -15.835 3.727 1.00 90.81 784 THR A O 1
ATOM 6093 N N . ILE A 1 785 ? -13.501 -15.780 4.907 1.00 90.38 785 ILE A N 1
ATOM 6094 C CA . ILE A 1 785 ? -14.030 -15.108 6.092 1.00 90.38 785 ILE A CA 1
ATOM 6095 C C . ILE A 1 785 ? -13.582 -13.647 6.150 1.00 90.38 785 ILE A C 1
ATOM 6097 O O . ILE A 1 785 ? -12.483 -13.281 5.736 1.00 90.38 785 ILE A O 1
ATOM 6101 N N . LYS A 1 786 ? -14.424 -12.794 6.722 1.00 87.31 786 LYS A N 1
ATOM 6102 C CA . LYS A 1 786 ? -14.063 -11.440 7.128 1.00 87.31 786 LYS A CA 1
ATOM 6103 C C . LYS A 1 786 ? -13.369 -11.522 8.485 1.00 87.31 786 LYS A C 1
ATOM 6105 O O . LYS A 1 786 ? -13.976 -11.949 9.463 1.00 87.31 786 LYS A O 1
ATOM 6110 N N . LEU A 1 787 ? -12.116 -11.080 8.555 1.00 83.31 787 LEU A N 1
ATOM 6111 C CA . LEU A 1 787 ? -11.418 -10.945 9.832 1.00 83.31 787 LEU A CA 1
ATOM 6112 C C . LEU A 1 787 ? -12.072 -9.836 10.659 1.00 83.31 787 LEU A C 1
ATOM 6114 O O . LEU A 1 787 ? -11.984 -8.655 10.323 1.00 83.31 787 LEU A O 1
ATOM 6118 N N . GLU A 1 788 ? -12.729 -10.232 11.741 1.00 77.19 788 GLU A N 1
ATOM 6119 C CA . GLU A 1 788 ? -13.263 -9.325 12.749 1.00 77.19 788 GLU A CA 1
ATOM 6120 C C . GLU A 1 788 ? -12.350 -9.398 13.970 1.00 77.19 788 GLU A C 1
ATOM 6122 O O . GLU A 1 788 ? -12.315 -10.396 14.692 1.00 77.19 788 GLU A O 1
ATOM 6127 N N . LEU A 1 789 ? -11.552 -8.352 14.165 1.00 79.75 789 LEU A N 1
ATOM 6128 C CA . LEU A 1 789 ? -10.665 -8.211 15.315 1.00 79.75 789 LEU A CA 1
ATOM 6129 C C . LEU A 1 789 ? -11.391 -7.454 16.430 1.00 79.75 789 LEU A C 1
ATOM 6131 O O . LEU A 1 789 ? -12.259 -6.622 16.167 1.00 79.75 789 LEU A O 1
ATOM 6135 N N . GLN A 1 790 ? -11.044 -7.749 17.679 1.00 76.12 790 GLN A N 1
ATOM 6136 C CA . GLN A 1 790 ? -11.554 -7.003 18.828 1.00 76.12 790 GLN A CA 1
ATOM 6137 C C . GLN A 1 790 ? -10.818 -5.664 18.908 1.00 76.12 790 GLN A C 1
ATOM 6139 O O . GLN A 1 790 ? -9.626 -5.630 19.204 1.00 76.12 790 GLN A O 1
ATOM 6144 N N . SER A 1 791 ? -11.517 -4.571 18.592 1.00 71.00 791 SER A N 1
ATOM 6145 C CA . SER A 1 791 ? -10.979 -3.213 18.709 1.00 71.00 791 SER A CA 1
ATOM 6146 C C . SER A 1 791 ? -10.990 -2.730 20.164 1.00 71.00 791 SER A C 1
ATOM 6148 O O . SER A 1 791 ? -11.542 -3.378 21.058 1.00 71.00 791 SER A O 1
ATOM 6150 N N . SER A 1 792 ? -10.432 -1.542 20.400 1.00 68.81 792 SER A N 1
ATOM 6151 C CA . SER A 1 792 ? -10.586 -0.810 21.663 1.00 68.81 792 SER A CA 1
ATOM 6152 C C . SER A 1 792 ? -12.050 -0.657 22.084 1.00 68.81 792 SER A C 1
ATOM 6154 O O . SER A 1 792 ? -12.347 -0.690 23.275 1.00 68.81 792 SER A O 1
ATOM 6156 N N . ASP A 1 793 ? -12.970 -0.557 21.122 1.00 69.38 793 ASP A N 1
ATOM 6157 C CA . ASP A 1 793 ? -14.404 -0.411 21.387 1.00 69.38 793 ASP A CA 1
ATOM 6158 C C . ASP A 1 793 ? -14.985 -1.677 22.013 1.00 69.38 793 ASP A C 1
ATOM 6160 O O . ASP A 1 793 ? -15.814 -1.595 22.916 1.00 69.38 793 ASP A O 1
ATOM 6164 N N . PHE A 1 794 ? -14.516 -2.855 21.584 1.00 75.31 794 PHE A N 1
ATOM 6165 C CA . PHE A 1 794 ? -14.908 -4.123 22.198 1.00 75.31 794 PHE A CA 1
ATOM 6166 C C . PHE A 1 794 ? -14.477 -4.170 23.669 1.00 75.31 794 PHE A C 1
ATOM 6168 O O . PHE A 1 794 ? -15.273 -4.528 24.535 1.00 75.31 794 PHE A O 1
ATOM 6175 N N . VAL A 1 795 ? -13.239 -3.758 23.962 1.00 75.38 795 VAL A N 1
ATOM 6176 C CA . VAL A 1 795 ? -12.710 -3.723 25.335 1.00 75.38 795 VAL A CA 1
ATOM 6177 C C . VAL A 1 795 ? -13.483 -2.719 26.195 1.00 75.38 795 VAL A C 1
ATOM 6179 O O . VAL A 1 795 ? -13.873 -3.050 27.313 1.00 75.38 795 VAL A O 1
ATOM 6182 N N . ALA A 1 796 ? -13.765 -1.523 25.670 1.00 70.69 796 ALA A N 1
ATOM 6183 C CA . ALA A 1 796 ? -14.547 -0.505 26.368 1.00 70.69 796 ALA A CA 1
ATOM 6184 C C . ALA A 1 796 ? -15.996 -0.958 26.627 1.00 70.69 796 ALA A C 1
ATOM 6186 O O . ALA A 1 796 ? -16.532 -0.743 27.717 1.00 70.69 796 ALA A O 1
ATOM 6187 N N . ALA A 1 797 ? -16.622 -1.631 25.658 1.00 75.25 797 ALA A N 1
ATOM 6188 C CA . ALA A 1 797 ? -17.965 -2.186 25.800 1.00 75.25 797 ALA A CA 1
ATOM 6189 C C . ALA A 1 797 ? -18.009 -3.306 26.849 1.00 75.25 797 ALA A C 1
ATOM 6191 O O . ALA A 1 797 ? -18.898 -3.305 27.702 1.00 75.25 797 ALA A O 1
ATOM 6192 N N . LEU A 1 798 ? -17.031 -4.218 26.835 1.00 79.00 798 LEU A N 1
ATOM 6193 C CA . LEU A 1 798 ? -16.903 -5.280 27.832 1.00 79.00 798 LEU A CA 1
ATOM 6194 C C . LEU A 1 798 ? -16.698 -4.703 29.238 1.00 79.00 798 LEU A C 1
ATOM 6196 O O . LEU A 1 798 ? -17.412 -5.083 30.162 1.00 79.00 798 LEU A O 1
ATOM 6200 N N . ALA A 1 799 ? -15.789 -3.737 29.390 1.00 79.56 799 ALA A N 1
ATOM 6201 C CA . ALA A 1 799 ? -15.561 -3.029 30.649 1.00 79.56 799 ALA A CA 1
ATOM 6202 C C . ALA A 1 799 ? -16.842 -2.353 31.168 1.00 79.56 799 ALA A C 1
ATOM 6204 O O . ALA A 1 799 ? -17.201 -2.496 32.336 1.00 79.56 799 ALA A O 1
ATOM 6205 N N . THR A 1 800 ? -17.577 -1.675 30.283 1.00 77.56 800 THR A N 1
ATOM 6206 C CA . THR A 1 800 ? -18.858 -1.036 30.619 1.00 77.56 800 THR A CA 1
ATOM 6207 C C . THR A 1 800 ? -19.897 -2.068 31.054 1.00 77.56 800 THR A C 1
ATOM 6209 O O . THR A 1 800 ? -20.611 -1.859 32.034 1.00 77.56 800 THR A O 1
ATOM 6212 N N . ARG A 1 801 ? -19.979 -3.207 30.355 1.00 82.06 801 ARG A N 1
ATOM 6213 C CA . ARG A 1 801 ? -20.901 -4.294 30.695 1.00 82.06 801 ARG A CA 1
ATOM 6214 C C . ARG A 1 801 ? -20.583 -4.881 32.067 1.00 82.06 801 ARG A C 1
ATOM 6216 O O . ARG A 1 801 ? -21.504 -5.030 32.862 1.00 82.06 801 ARG A O 1
ATOM 6223 N N . ILE A 1 802 ? -19.307 -5.141 32.354 1.00 81.88 802 ILE A N 1
ATOM 6224 C CA . ILE A 1 802 ? -18.840 -5.609 33.666 1.00 81.88 802 ILE A CA 1
ATOM 6225 C C . ILE A 1 802 ? -19.213 -4.595 34.755 1.00 81.88 802 ILE A C 1
ATOM 6227 O O . ILE A 1 802 ? -19.796 -4.979 35.763 1.00 81.88 802 ILE A O 1
ATOM 6231 N N . ALA A 1 803 ? -18.963 -3.301 34.532 1.00 80.38 803 ALA A N 1
ATOM 6232 C CA . ALA A 1 803 ? -19.309 -2.252 35.490 1.00 80.38 803 ALA A CA 1
ATOM 6233 C C . ALA A 1 803 ? -20.824 -2.164 35.763 1.00 80.38 803 ALA A C 1
ATOM 6235 O O . ALA A 1 803 ? -21.232 -1.953 36.904 1.00 80.38 803 ALA A O 1
ATOM 6236 N N . ILE A 1 804 ? -21.667 -2.349 34.740 1.00 81.44 804 ILE A N 1
ATOM 6237 C CA . ILE A 1 804 ? -23.131 -2.367 34.894 1.00 81.44 804 ILE A CA 1
ATOM 6238 C C . ILE A 1 804 ? -23.586 -3.573 35.721 1.00 81.44 804 ILE A C 1
ATOM 6240 O O . ILE A 1 804 ? -24.378 -3.398 36.644 1.00 81.44 804 ILE A O 1
ATOM 6244 N N . GLU A 1 805 ? -23.109 -4.773 35.390 1.00 83.50 805 GLU A N 1
ATOM 6245 C CA . GLU A 1 805 ? -23.459 -6.009 36.105 1.00 83.50 805 GLU A CA 1
ATOM 6246 C C . GLU A 1 805 ? -23.001 -5.944 37.568 1.00 83.50 805 GLU A C 1
ATOM 6248 O O . GLU A 1 805 ? -23.742 -6.301 38.482 1.00 83.50 805 GLU A O 1
ATOM 6253 N N . GLU A 1 806 ? -21.818 -5.386 37.815 1.00 83.44 806 GLU A N 1
ATOM 6254 C CA . GLU A 1 806 ? -21.292 -5.190 39.161 1.00 83.44 806 GLU A CA 1
ATOM 6255 C C . GLU A 1 806 ? -22.099 -4.152 39.953 1.00 83.44 806 GLU A C 1
ATOM 6257 O O . GLU A 1 806 ? -22.416 -4.372 41.121 1.00 83.44 806 GLU A O 1
ATOM 6262 N N . ALA A 1 807 ? -22.516 -3.052 39.319 1.00 80.44 807 ALA A N 1
ATOM 6263 C CA . ALA A 1 807 ? -23.409 -2.079 39.943 1.00 80.44 807 ALA A CA 1
ATOM 6264 C C . ALA A 1 807 ? -24.789 -2.683 40.261 1.00 80.44 807 ALA A C 1
ATOM 6266 O O . ALA A 1 807 ? -25.373 -2.377 41.301 1.00 80.44 807 ALA A O 1
ATOM 6267 N N . GLN A 1 808 ? -25.316 -3.550 39.392 1.00 84.56 808 GLN A N 1
ATOM 6268 C CA . GLN A 1 808 ? -26.567 -4.273 39.635 1.00 84.56 808 GLN A CA 1
ATOM 6269 C C . GLN A 1 808 ? -26.426 -5.252 40.799 1.00 84.56 808 GLN A C 1
ATOM 6271 O O . GLN A 1 808 ? -27.266 -5.245 41.697 1.00 84.56 808 GLN A O 1
ATOM 6276 N N . ARG A 1 809 ? -25.341 -6.032 40.831 1.00 86.56 809 ARG A N 1
ATOM 6277 C CA . ARG A 1 809 ? -25.046 -6.936 41.941 1.00 86.56 809 ARG A CA 1
ATOM 6278 C C . ARG A 1 809 ? -24.883 -6.173 43.248 1.00 86.56 809 ARG A C 1
ATOM 6280 O O . ARG A 1 809 ? -25.493 -6.560 44.231 1.00 86.56 809 ARG A O 1
ATOM 6287 N N . SER A 1 810 ? -24.122 -5.078 43.253 1.00 86.75 810 SER A N 1
ATOM 6288 C CA . SER A 1 810 ? -23.931 -4.212 44.423 1.00 86.75 810 SER A CA 1
ATOM 6289 C C . SER A 1 810 ? -25.263 -3.698 44.978 1.00 86.75 810 SER A C 1
ATOM 6291 O O . SER A 1 810 ? -25.499 -3.781 46.179 1.00 86.75 810 SER A O 1
ATOM 6293 N N . ARG A 1 811 ? -26.187 -3.261 44.110 1.00 84.62 811 ARG A N 1
ATOM 6294 C CA . ARG A 1 811 ? -27.544 -2.869 44.532 1.00 84.62 811 ARG A CA 1
ATOM 6295 C C . ARG A 1 811 ? -28.360 -4.041 45.069 1.00 84.62 811 ARG A C 1
ATOM 6297 O O . ARG A 1 811 ? -29.097 -3.859 46.029 1.00 84.62 811 ARG A O 1
ATOM 6304 N N . ALA A 1 812 ? -28.253 -5.213 44.446 1.00 86.81 812 ALA A N 1
ATOM 6305 C CA . ALA A 1 812 ? -29.011 -6.396 44.840 1.00 86.81 812 ALA A CA 1
ATOM 6306 C C . ALA A 1 812 ? -28.514 -7.008 46.160 1.00 86.81 812 ALA A C 1
ATOM 6308 O O . ALA A 1 812 ? -29.321 -7.500 46.941 1.00 86.81 812 ALA A O 1
ATOM 6309 N N . THR A 1 813 ? -27.203 -6.982 46.414 1.00 87.12 813 THR A N 1
ATOM 6310 C CA . THR A 1 813 ? -26.593 -7.582 47.609 1.00 87.12 813 THR A CA 1
ATOM 6311 C C . THR A 1 813 ? -26.359 -6.583 48.740 1.00 87.12 813 THR A C 1
ATOM 6313 O O . THR A 1 813 ? -26.071 -7.000 49.855 1.00 87.12 813 THR A O 1
ATOM 6316 N N . GLY A 1 814 ? -26.447 -5.275 48.472 1.00 85.06 814 GLY A N 1
ATOM 6317 C CA . GLY A 1 814 ? -26.098 -4.218 49.429 1.00 85.06 814 GLY A CA 1
ATOM 6318 C C . GLY A 1 814 ? -24.592 -4.089 49.696 1.00 85.06 814 GLY A C 1
ATOM 6319 O O . GLY A 1 814 ? -24.176 -3.250 50.491 1.00 85.06 814 GLY A O 1
ATOM 6320 N N . GLU A 1 815 ? -23.760 -4.898 49.035 1.00 85.50 815 GLU A N 1
ATOM 6321 C CA . GLU A 1 815 ? -22.303 -4.850 49.154 1.00 85.50 815 GLU A CA 1
ATOM 6322 C C . GLU A 1 815 ? -21.715 -3.787 48.217 1.00 85.50 815 GLU A C 1
ATOM 6324 O O . GLU A 1 815 ? -22.230 -3.606 47.108 1.00 85.50 815 GLU A O 1
ATOM 6329 N N . PRO A 1 816 ? -20.600 -3.129 48.580 1.00 80.44 816 PRO A N 1
ATOM 6330 C CA . PRO A 1 816 ? -19.942 -2.176 47.693 1.00 80.44 816 PRO A CA 1
ATOM 6331 C C . PRO A 1 816 ? -19.480 -2.834 46.375 1.00 80.44 816 PRO A C 1
ATOM 6333 O O . PRO A 1 816 ? -19.219 -4.046 46.339 1.00 80.44 816 PRO A O 1
ATOM 6336 N N . PRO A 1 817 ? -19.345 -2.051 45.286 1.00 76.50 817 PRO A N 1
ATOM 6337 C CA . PRO A 1 817 ? -18.772 -2.543 44.041 1.00 76.50 817 PRO A CA 1
ATOM 6338 C C . PRO A 1 817 ? -17.374 -3.126 44.278 1.00 76.50 817 PRO A C 1
ATOM 6340 O O . PRO A 1 817 ? -16.507 -2.485 44.874 1.00 76.50 817 PRO A O 1
ATOM 6343 N N . ARG A 1 818 ? -17.150 -4.352 43.812 1.00 79.00 818 ARG A N 1
ATOM 6344 C CA . ARG A 1 818 ? -15.860 -5.036 43.833 1.00 79.00 818 ARG A CA 1
ATOM 6345 C C . ARG A 1 818 ? -14.897 -4.313 42.904 1.00 79.00 818 ARG A C 1
ATOM 6347 O O . ARG A 1 818 ? -15.252 -3.915 41.792 1.00 79.00 818 ARG A O 1
ATOM 6354 N N . SER A 1 819 ? -13.649 -4.197 43.345 1.00 73.31 819 SER A N 1
ATOM 6355 C CA . SER A 1 819 ? -12.562 -3.813 42.457 1.00 73.31 819 SER A CA 1
ATOM 6356 C C . SER A 1 819 ? -12.332 -4.931 41.442 1.00 73.31 819 SER A C 1
ATOM 6358 O O . SER A 1 819 ? -12.268 -6.113 41.781 1.00 73.31 819 SER A O 1
ATOM 6360 N N . TRP A 1 820 ? -12.228 -4.554 40.175 1.00 71.38 820 TRP A N 1
ATOM 6361 C CA . TRP A 1 820 ? -11.889 -5.461 39.089 1.00 71.38 820 TRP A CA 1
ATOM 6362 C C . TRP A 1 820 ? -10.542 -5.035 38.521 1.00 71.38 820 TRP A C 1
ATOM 6364 O O . TRP A 1 820 ? -10.253 -3.848 38.376 1.00 71.38 820 TRP A O 1
ATOM 6374 N N . LEU A 1 821 ? -9.691 -6.021 38.259 1.00 66.56 821 LEU A N 1
ATOM 6375 C CA . LEU A 1 821 ? -8.337 -5.812 37.772 1.00 66.56 821 LEU A CA 1
ATOM 6376 C C . LEU A 1 821 ? -8.238 -6.383 36.356 1.00 66.56 821 LEU A C 1
ATOM 6378 O O . LEU A 1 821 ? -8.747 -7.468 36.077 1.00 66.56 821 LEU A O 1
ATOM 6382 N N . GLY A 1 822 ? -7.591 -5.647 35.457 1.00 66.31 822 GLY A N 1
ATOM 6383 C CA . GLY A 1 822 ? -7.325 -6.093 34.092 1.00 66.31 822 GLY A CA 1
ATOM 6384 C C . GLY A 1 822 ? -5.881 -6.557 33.932 1.00 66.31 822 GLY A C 1
ATOM 6385 O O . GLY A 1 822 ? -4.966 -5.938 34.473 1.00 66.31 822 GLY A O 1
ATOM 6386 N N . LYS A 1 823 ? -5.661 -7.618 33.148 1.00 65.06 823 LYS A N 1
ATOM 6387 C CA . LYS A 1 823 ? -4.327 -8.022 32.685 1.00 65.06 823 LYS A CA 1
ATOM 6388 C C . LYS A 1 823 ? -4.347 -8.201 31.174 1.00 65.06 823 LYS A C 1
ATOM 6390 O O . LYS A 1 823 ? -5.194 -8.916 30.649 1.00 65.06 823 LYS A O 1
ATOM 6395 N N . CYS A 1 824 ? -3.398 -7.569 30.492 1.00 66.69 824 CYS A N 1
ATOM 6396 C CA . CYS A 1 824 ? -3.103 -7.873 29.099 1.00 66.69 824 CYS A CA 1
ATOM 6397 C C . CYS A 1 824 ? -2.064 -8.998 29.063 1.00 66.69 824 CYS A C 1
ATOM 6399 O O . CYS A 1 824 ? -1.050 -8.924 29.761 1.00 66.69 824 CYS A O 1
ATOM 6401 N N . LEU A 1 825 ? -2.335 -10.045 28.288 1.00 69.75 825 LEU A N 1
ATOM 6402 C CA . LEU A 1 825 ? -1.398 -11.135 28.041 1.00 69.75 825 LEU A CA 1
ATOM 6403 C C . LEU A 1 825 ? -0.951 -11.040 26.587 1.00 69.75 825 LEU A C 1
ATOM 6405 O O . LEU A 1 825 ? -1.783 -11.129 25.686 1.00 69.75 825 LEU A O 1
ATOM 6409 N N . ASP A 1 826 ? 0.348 -10.851 26.375 1.00 71.75 826 ASP A N 1
ATOM 6410 C CA . ASP A 1 826 ? 0.932 -10.919 25.039 1.00 71.75 826 ASP A CA 1
ATOM 6411 C C . ASP A 1 826 ? 1.368 -12.356 24.742 1.00 71.75 826 ASP A C 1
ATOM 6413 O O . ASP A 1 826 ? 2.027 -13.005 25.560 1.00 71.75 826 ASP A O 1
ATOM 6417 N N . LEU A 1 827 ? 0.982 -12.863 23.573 1.00 77.00 827 LEU A N 1
ATOM 6418 C CA . LEU A 1 827 ? 1.350 -14.205 23.140 1.00 77.00 827 LEU A CA 1
ATOM 6419 C C . LEU A 1 827 ? 2.726 -14.153 22.481 1.00 77.00 827 LEU A C 1
ATOM 6421 O O . LEU A 1 827 ? 2.897 -13.656 21.364 1.00 77.00 827 LEU A O 1
ATOM 6425 N N . SER A 1 828 ? 3.721 -14.720 23.159 1.00 75.31 828 SER A N 1
ATOM 6426 C CA . SER A 1 828 ? 5.074 -14.811 22.623 1.00 75.31 828 SER A CA 1
ATOM 6427 C C . SER A 1 828 ? 5.082 -15.626 21.324 1.00 75.31 828 SER A C 1
ATOM 6429 O O . SER A 1 828 ? 4.598 -16.752 21.263 1.00 75.31 828 SER A O 1
ATOM 6431 N N . LYS A 1 829 ? 5.633 -15.052 20.245 1.00 79.88 829 LYS A N 1
ATOM 6432 C CA . LYS A 1 829 ? 5.818 -15.738 18.947 1.00 79.88 829 LYS A CA 1
ATOM 6433 C C . LYS A 1 829 ? 4.522 -16.376 18.407 1.00 79.88 829 LYS A C 1
ATOM 6435 O O . LYS A 1 829 ? 4.551 -17.468 17.857 1.00 79.88 829 LYS A O 1
ATOM 6440 N N . ALA A 1 830 ? 3.404 -15.664 18.543 1.00 79.25 830 ALA A N 1
ATOM 6441 C CA . ALA A 1 830 ? 2.041 -16.144 18.315 1.00 79.25 830 ALA A CA 1
ATOM 6442 C C . ALA A 1 830 ? 1.837 -17.072 17.091 1.00 79.25 830 ALA A C 1
ATOM 6444 O O . ALA A 1 830 ? 1.379 -18.198 17.264 1.00 79.25 830 ALA A O 1
ATOM 6445 N N . TYR A 1 831 ? 2.219 -16.656 15.873 1.00 88.69 831 TYR A N 1
ATOM 6446 C CA . TYR A 1 831 ? 2.049 -17.492 14.668 1.00 88.69 831 TYR A CA 1
ATOM 6447 C C . TYR A 1 831 ? 2.905 -18.762 14.701 1.00 88.69 831 TYR A C 1
ATOM 6449 O O . TYR A 1 831 ? 2.446 -19.831 14.317 1.00 88.69 831 TYR A O 1
ATOM 6457 N N . LYS A 1 832 ? 4.116 -18.678 15.253 1.00 88.38 832 LYS A N 1
ATOM 6458 C CA . LYS A 1 832 ? 5.070 -19.795 15.295 1.00 88.38 832 LYS A CA 1
ATOM 6459 C C . LYS A 1 832 ? 4.663 -20.916 16.239 1.00 88.38 832 LYS A C 1
ATOM 6461 O O . LYS A 1 832 ? 5.212 -22.007 16.186 1.00 88.38 832 LYS A O 1
ATOM 6466 N N . GLN A 1 833 ? 3.676 -20.668 17.093 1.00 88.38 833 GLN A N 1
ATOM 6467 C CA . GLN A 1 833 ? 3.082 -21.710 17.917 1.00 88.38 833 GLN A CA 1
ATOM 6468 C C . GLN A 1 833 ? 2.153 -22.640 17.123 1.00 88.38 833 GLN A C 1
ATOM 6470 O O . GLN A 1 833 ? 1.606 -23.578 17.700 1.00 88.38 833 GLN A O 1
ATOM 6475 N N . MET A 1 834 ? 1.936 -22.392 15.833 1.00 92.25 834 MET A N 1
ATOM 6476 C CA . MET A 1 834 ? 1.072 -23.212 14.997 1.00 92.25 834 MET A CA 1
ATOM 6477 C C . MET A 1 834 ? 1.886 -23.945 13.930 1.00 92.25 834 MET A C 1
ATOM 6479 O O . MET A 1 834 ? 2.673 -23.299 13.226 1.00 92.25 834 MET A O 1
ATOM 6483 N N . PRO A 1 835 ? 1.693 -25.266 13.783 1.00 93.50 835 PRO A N 1
ATOM 6484 C CA . PRO A 1 835 ? 2.370 -26.032 12.753 1.00 93.50 835 PRO A CA 1
ATOM 6485 C C . PRO A 1 835 ? 1.782 -25.734 11.371 1.00 93.50 835 PRO A C 1
ATOM 6487 O O . PRO A 1 835 ? 0.598 -25.420 11.207 1.00 93.50 835 PRO A O 1
ATOM 6490 N N . MET A 1 836 ? 2.629 -25.846 10.356 1.00 93.00 836 MET A N 1
ATOM 6491 C CA . MET A 1 836 ? 2.222 -25.766 8.957 1.00 93.00 836 MET A CA 1
ATOM 6492 C C . MET A 1 836 ? 1.794 -27.142 8.441 1.00 93.00 836 MET A C 1
ATOM 6494 O O . MET A 1 836 ? 2.294 -28.165 8.901 1.00 93.00 836 MET A O 1
ATOM 6498 N N . LYS A 1 837 ? 0.887 -27.182 7.461 1.00 93.06 837 LYS A N 1
ATOM 6499 C CA . LYS A 1 837 ? 0.530 -28.431 6.779 1.00 93.06 837 LYS A CA 1
ATOM 6500 C C . LYS A 1 837 ? 1.765 -29.065 6.119 1.00 93.06 837 LYS A C 1
ATOM 6502 O O . LYS A 1 837 ? 2.488 -28.375 5.396 1.00 93.06 837 LYS A O 1
ATOM 6507 N N . LYS A 1 838 ? 1.983 -30.368 6.331 1.00 90.81 838 LYS A N 1
ATOM 6508 C CA . LYS A 1 838 ? 3.191 -31.098 5.894 1.00 90.81 838 LYS A CA 1
ATOM 6509 C C . LYS A 1 838 ? 3.494 -30.921 4.404 1.00 90.81 838 LYS A C 1
ATOM 6511 O O . LYS A 1 838 ? 4.628 -30.609 4.051 1.00 90.81 838 LYS A O 1
ATOM 6516 N N . GLU A 1 839 ? 2.484 -31.026 3.538 1.00 90.75 839 GLU A N 1
ATOM 6517 C CA . GLU A 1 839 ? 2.674 -30.927 2.080 1.00 90.75 839 GLU A CA 1
ATOM 6518 C C . GLU A 1 839 ? 3.069 -29.517 1.618 1.00 90.75 839 GLU A C 1
ATOM 6520 O O . GLU A 1 839 ? 3.597 -29.351 0.521 1.00 90.75 839 GLU A O 1
ATOM 6525 N N . HIS A 1 840 ? 2.827 -28.495 2.443 1.00 93.00 840 HIS A N 1
ATOM 6526 C CA . HIS A 1 840 ? 3.141 -27.108 2.116 1.00 93.00 840 HIS A CA 1
ATOM 6527 C C . HIS A 1 840 ? 4.510 -26.652 2.635 1.00 93.00 840 HIS A C 1
ATOM 6529 O O . HIS A 1 840 ? 4.913 -25.530 2.333 1.00 93.00 840 HIS A O 1
ATOM 6535 N N . ARG A 1 841 ? 5.257 -27.497 3.363 1.00 92.50 841 ARG A N 1
ATOM 6536 C CA . ARG A 1 841 ? 6.621 -27.160 3.818 1.00 92.50 841 ARG A CA 1
ATOM 6537 C C . ARG A 1 841 ? 7.554 -26.836 2.650 1.00 92.50 841 ARG A C 1
ATOM 6539 O O . ARG A 1 841 ? 8.347 -25.906 2.744 1.00 92.50 841 ARG A O 1
ATOM 6546 N N . SER A 1 842 ? 7.390 -27.528 1.521 1.00 92.94 842 SER A N 1
ATOM 6547 C CA . SER A 1 842 ? 8.118 -27.242 0.277 1.00 92.94 842 SER A CA 1
ATOM 6548 C C . SER A 1 842 ? 7.769 -25.878 -0.326 1.00 92.94 842 SER A C 1
ATOM 6550 O O . SER A 1 842 ? 8.531 -25.342 -1.121 1.00 92.94 842 SER A O 1
ATOM 6552 N N . LEU A 1 843 ? 6.638 -25.271 0.043 1.00 93.38 843 LEU A N 1
ATOM 6553 C CA . LEU A 1 843 ? 6.254 -23.939 -0.427 1.00 93.38 843 LEU A CA 1
ATOM 6554 C C . LEU A 1 843 ? 6.805 -22.808 0.461 1.00 93.38 843 LEU A C 1
ATOM 6556 O O . LEU A 1 843 ? 6.757 -21.639 0.067 1.00 93.38 843 LEU A O 1
ATOM 6560 N N . ALA A 1 844 ? 7.310 -23.153 1.646 1.00 93.94 844 ALA A N 1
ATOM 6561 C CA . ALA A 1 844 ? 7.714 -22.231 2.699 1.00 93.94 844 ALA A CA 1
ATOM 6562 C C . ALA A 1 844 ? 9.203 -22.376 3.055 1.00 93.94 844 ALA A C 1
ATOM 6564 O O . ALA A 1 844 ? 9.567 -22.471 4.229 1.00 93.94 844 ALA A O 1
ATOM 6565 N N . VAL A 1 845 ? 10.071 -22.386 2.038 1.00 95.31 845 VAL A N 1
ATOM 6566 C CA . VAL A 1 845 ? 11.524 -22.335 2.238 1.00 95.31 845 VAL A CA 1
ATOM 6567 C C . VAL A 1 845 ? 11.962 -20.877 2.322 1.00 95.31 845 VAL A C 1
ATOM 6569 O O . VAL A 1 845 ? 11.728 -20.094 1.407 1.00 95.31 845 VAL A O 1
ATOM 6572 N N . ILE A 1 846 ? 12.594 -20.495 3.419 1.00 95.00 846 ILE A N 1
ATOM 6573 C CA . ILE A 1 846 ? 13.124 -19.156 3.658 1.00 95.00 846 ILE A CA 1
ATOM 6574 C C . ILE A 1 846 ? 14.526 -19.035 3.067 1.00 95.00 846 ILE A C 1
ATOM 6576 O O . ILE A 1 846 ? 15.320 -19.967 3.147 1.00 95.00 846 ILE A O 1
ATOM 6580 N N . TYR A 1 847 ? 14.836 -17.859 2.529 1.00 93.00 847 TYR A N 1
ATOM 6581 C CA . TYR A 1 847 ? 16.159 -17.494 2.045 1.00 93.00 847 TYR A CA 1
ATOM 6582 C C . TYR A 1 847 ? 16.620 -16.154 2.603 1.00 93.00 847 TYR A C 1
ATOM 6584 O O . TYR A 1 847 ? 15.888 -15.159 2.570 1.00 93.00 847 TYR A O 1
ATOM 6592 N N . HIS A 1 848 ? 17.884 -16.115 3.007 1.00 90.50 848 HIS A N 1
ATOM 6593 C CA . HIS A 1 848 ? 18.659 -14.888 3.110 1.00 90.50 848 HIS A CA 1
ATOM 6594 C C . HIS A 1 848 ? 20.133 -15.182 2.809 1.00 90.50 848 HIS A C 1
ATOM 6596 O O . HIS A 1 848 ? 20.575 -16.330 2.828 1.00 90.50 848 HIS A O 1
ATOM 6602 N N . LYS A 1 849 ? 20.907 -14.131 2.532 1.00 87.88 849 LYS A N 1
ATOM 6603 C CA . LYS A 1 849 ? 22.362 -14.256 2.437 1.00 87.88 849 LYS A CA 1
ATOM 6604 C C . LYS A 1 849 ? 22.963 -14.282 3.843 1.00 87.88 849 LYS A C 1
ATOM 6606 O O . LYS A 1 849 ? 22.547 -13.494 4.696 1.00 87.88 849 LYS A O 1
ATOM 6611 N N . GLY A 1 850 ? 23.919 -15.170 4.085 1.00 83.25 850 GLY A N 1
ATOM 6612 C CA . GLY A 1 850 ? 24.689 -15.220 5.325 1.00 83.25 850 GLY A CA 1
ATOM 6613 C C . GLY A 1 850 ? 25.716 -14.084 5.419 1.00 83.25 850 GLY A C 1
ATOM 6614 O O . GLY A 1 850 ? 25.880 -13.330 4.453 1.00 83.25 850 GLY A O 1
ATOM 6615 N N . PRO A 1 851 ? 26.397 -13.917 6.565 1.00 78.00 851 PRO A N 1
ATOM 6616 C CA . PRO A 1 851 ? 27.362 -12.837 6.798 1.00 78.00 851 PRO A CA 1
ATOM 6617 C C . PRO A 1 851 ? 28.509 -12.776 5.782 1.00 78.00 851 PRO A C 1
ATOM 6619 O O . PRO A 1 851 ? 28.979 -11.691 5.445 1.00 78.00 851 PRO A O 1
ATOM 6622 N N . ALA A 1 852 ? 28.946 -13.925 5.254 1.00 76.56 852 ALA A N 1
ATOM 6623 C CA . ALA A 1 852 ? 30.012 -14.009 4.255 1.00 76.56 852 ALA A CA 1
ATOM 6624 C C . ALA A 1 852 ? 29.485 -13.928 2.805 1.00 76.56 852 ALA A C 1
ATOM 6626 O O . ALA A 1 852 ? 30.249 -14.089 1.852 1.00 76.56 852 ALA A O 1
ATOM 6627 N N . GLY A 1 853 ? 28.192 -13.630 2.621 1.00 79.00 853 GLY A N 1
ATOM 6628 C CA . GLY A 1 853 ? 27.538 -13.496 1.318 1.00 79.00 853 GLY A CA 1
ATOM 6629 C C . GLY A 1 853 ? 27.064 -14.816 0.703 1.00 79.00 853 GLY A C 1
ATOM 6630 O O . GLY A 1 853 ? 26.581 -14.812 -0.433 1.00 79.00 853 GLY A O 1
ATOM 6631 N N . GLU A 1 854 ? 27.176 -15.920 1.440 1.00 86.31 854 GLU A N 1
ATOM 6632 C CA . GLU A 1 854 ? 26.723 -17.250 1.053 1.00 86.31 854 GLU A CA 1
ATOM 6633 C C . GLU A 1 854 ? 25.192 -17.357 1.049 1.00 86.31 854 GLU A C 1
ATOM 6635 O O . GLU A 1 854 ? 24.502 -16.754 1.870 1.00 86.31 854 GLU A O 1
ATOM 6640 N N . ASP A 1 855 ? 24.642 -18.122 0.110 1.00 89.38 855 ASP A N 1
ATOM 6641 C CA . ASP A 1 855 ? 23.201 -18.348 0.015 1.00 89.38 855 ASP A CA 1
ATOM 6642 C C . ASP A 1 855 ? 22.770 -19.410 1.040 1.00 89.38 855 ASP A C 1
ATOM 6644 O O . ASP A 1 855 ? 23.214 -20.557 0.968 1.00 89.38 855 ASP A O 1
ATOM 6648 N N . GLN A 1 856 ? 21.909 -19.032 1.992 1.00 92.12 856 GLN A N 1
ATOM 6649 C CA . GLN A 1 856 ? 21.416 -19.920 3.049 1.00 92.12 856 GLN A CA 1
ATOM 6650 C C . GLN A 1 856 ? 19.906 -20.141 2.916 1.00 92.12 856 GLN A C 1
ATOM 6652 O O . GLN A 1 856 ? 19.135 -19.187 2.757 1.00 92.12 856 GLN A O 1
ATOM 6657 N N . PHE A 1 857 ? 19.480 -21.402 3.017 1.00 94.38 857 PHE A N 1
ATOM 6658 C CA . PHE A 1 857 ? 18.075 -21.800 2.954 1.00 94.38 857 PHE A CA 1
ATOM 6659 C C . PHE A 1 857 ? 17.617 -22.450 4.261 1.00 94.38 857 PHE A C 1
ATOM 6661 O O . PHE A 1 857 ? 18.357 -23.221 4.872 1.00 94.38 857 PHE A O 1
ATOM 6668 N N . PHE A 1 858 ? 16.377 -22.173 4.667 1.00 95.50 858 PHE A N 1
ATOM 6669 C CA . PHE A 1 858 ? 15.774 -22.717 5.885 1.00 95.50 858 PHE A CA 1
ATOM 6670 C C . PHE A 1 858 ? 14.361 -23.221 5.607 1.00 95.50 858 PHE A C 1
ATOM 6672 O O . PHE A 1 858 ? 13.583 -22.553 4.931 1.00 95.50 858 PHE A O 1
ATOM 6679 N N . ILE A 1 859 ? 13.993 -24.379 6.143 1.00 94.81 859 ILE A N 1
ATOM 6680 C CA . ILE A 1 859 ? 12.653 -24.952 5.975 1.00 94.81 859 ILE A CA 1
ATOM 6681 C C . ILE A 1 859 ? 11.785 -24.540 7.163 1.00 94.81 859 ILE A C 1
ATOM 6683 O O . ILE A 1 859 ? 12.169 -24.728 8.317 1.00 94.81 859 ILE A O 1
ATOM 6687 N N . ALA A 1 860 ? 10.602 -23.988 6.892 1.00 93.88 860 ALA A N 1
ATOM 6688 C CA . ALA A 1 860 ? 9.661 -23.608 7.937 1.00 93.88 860 ALA A CA 1
ATOM 6689 C C . ALA A 1 860 ? 8.905 -24.817 8.513 1.00 93.88 860 ALA A C 1
ATOM 6691 O O . ALA A 1 860 ? 8.273 -25.578 7.778 1.00 93.88 860 ALA A O 1
ATOM 6692 N N . ASN A 1 861 ? 8.909 -24.953 9.843 1.00 92.19 861 ASN A N 1
ATOM 6693 C CA . ASN A 1 861 ? 8.094 -25.939 10.571 1.00 92.19 861 ASN A CA 1
ATOM 6694 C C . ASN A 1 861 ? 6.789 -25.332 11.103 1.00 92.19 861 ASN A C 1
ATOM 6696 O O . ASN A 1 861 ? 5.785 -26.017 11.294 1.00 92.19 861 ASN A O 1
ATOM 6700 N N . SER A 1 862 ? 6.802 -24.022 11.335 1.00 93.19 862 SER A N 1
ATOM 6701 C CA . SER A 1 862 ? 5.683 -23.263 11.887 1.00 93.19 862 SER A CA 1
ATOM 6702 C C . SER A 1 862 ? 5.217 -22.165 10.933 1.00 93.19 862 SER A C 1
ATOM 6704 O O . SER A 1 862 ? 5.862 -21.878 9.922 1.00 93.19 862 SER A O 1
ATOM 6706 N N . LEU A 1 863 ? 4.074 -21.548 11.232 1.00 93.88 863 LEU A N 1
ATOM 6707 C CA . LEU A 1 863 ? 3.551 -20.454 10.418 1.00 93.88 863 LEU A CA 1
ATOM 6708 C C . LEU A 1 863 ? 4.488 -19.238 10.406 1.00 93.88 863 LEU A C 1
ATOM 6710 O O . LEU A 1 863 ? 4.921 -18.733 11.445 1.00 93.88 863 LEU A O 1
ATOM 6714 N N . LEU A 1 864 ? 4.735 -18.734 9.197 1.00 91.69 864 LEU A N 1
ATOM 6715 C CA . LEU A 1 864 ? 5.646 -17.624 8.930 1.00 91.69 864 LEU A CA 1
ATOM 6716 C C . LEU A 1 864 ? 4.984 -16.256 9.117 1.00 91.69 864 LEU A C 1
ATOM 6718 O O . LEU A 1 864 ? 3.775 -16.089 8.905 1.00 91.69 864 LEU A O 1
ATOM 6722 N N . PHE A 1 865 ? 5.795 -15.259 9.474 1.00 89.94 865 PHE A N 1
ATOM 6723 C CA . PHE A 1 865 ? 5.360 -13.867 9.574 1.00 89.94 865 PHE A CA 1
ATOM 6724 C C . PHE A 1 865 ? 5.410 -13.212 8.193 1.00 89.94 865 PHE A C 1
ATOM 6726 O O . PHE A 1 865 ? 6.486 -13.003 7.655 1.00 89.94 865 PHE A O 1
ATOM 6733 N N . GLY A 1 866 ? 4.245 -12.843 7.650 1.00 88.50 866 GLY A N 1
ATOM 6734 C CA . GLY A 1 866 ? 4.117 -12.226 6.319 1.00 88.50 866 GLY A CA 1
ATOM 6735 C C . GLY A 1 866 ? 3.212 -13.002 5.358 1.00 88.50 866 GLY A C 1
ATOM 6736 O O . GLY A 1 866 ? 2.814 -12.479 4.314 1.00 88.50 866 GLY A O 1
ATOM 6737 N N . LEU A 1 867 ? 2.801 -14.216 5.744 1.00 92.88 867 LEU A N 1
ATOM 6738 C CA . LEU A 1 867 ? 1.787 -14.970 5.014 1.00 92.88 867 LEU A CA 1
ATOM 6739 C C . LEU A 1 867 ? 0.378 -14.550 5.432 1.00 92.88 867 LEU A C 1
ATOM 6741 O O . LEU A 1 867 ? 0.052 -14.467 6.617 1.00 92.88 867 LEU A O 1
ATOM 6745 N N . THR A 1 868 ? -0.490 -14.369 4.441 1.00 92.38 868 THR A N 1
ATOM 6746 C CA . THR A 1 868 ? -1.908 -14.062 4.653 1.00 92.38 868 THR A CA 1
ATOM 6747 C C . THR A 1 868 ? -2.583 -15.200 5.412 1.00 92.38 868 THR A C 1
ATOM 6749 O O . THR A 1 868 ? -3.247 -14.959 6.418 1.00 92.38 868 THR A O 1
ATOM 6752 N N . ALA A 1 869 ? -2.350 -16.447 4.996 1.00 92.94 869 ALA A N 1
ATOM 6753 C CA . ALA A 1 869 ? -2.920 -17.630 5.632 1.00 92.94 869 ALA A CA 1
ATOM 6754 C C . ALA A 1 869 ? -2.551 -17.768 7.119 1.00 92.94 869 ALA A C 1
ATOM 6756 O O . ALA A 1 869 ? -3.401 -18.178 7.912 1.00 92.94 869 ALA A O 1
ATOM 6757 N N . SER A 1 870 ? -1.341 -17.348 7.520 1.00 93.62 870 SER A N 1
ATOM 6758 C CA . SER A 1 870 ? -0.914 -17.365 8.927 1.00 93.62 870 SER A CA 1
ATOM 6759 C C . SER A 1 870 ? -1.853 -16.556 9.819 1.00 93.62 870 SER A C 1
ATOM 6761 O O . SER A 1 870 ? -2.234 -17.006 10.899 1.00 93.62 870 SER A O 1
ATOM 6763 N N . VAL A 1 871 ? -2.285 -15.382 9.344 1.00 91.94 871 VAL A N 1
ATOM 6764 C CA . VAL A 1 871 ? -3.208 -14.506 10.077 1.00 91.94 871 VAL A CA 1
ATOM 6765 C C . VAL A 1 871 ? -4.565 -15.184 10.254 1.00 91.94 871 VAL A C 1
ATOM 6767 O O . VAL A 1 871 ? -5.111 -15.197 11.355 1.00 91.94 871 VAL A O 1
ATOM 6770 N N . TYR A 1 872 ? -5.107 -15.783 9.190 1.00 92.44 872 TYR A N 1
ATOM 6771 C CA . TYR A 1 872 ? -6.405 -16.459 9.244 1.00 92.44 872 TYR A CA 1
ATOM 6772 C C . TYR A 1 872 ? -6.377 -17.696 10.149 1.00 92.44 872 TYR A C 1
ATOM 6774 O O . TYR A 1 872 ? -7.271 -17.851 10.981 1.00 92.44 872 TYR A O 1
ATOM 6782 N N . GLY A 1 873 ? -5.348 -18.542 10.033 1.00 91.56 873 GLY A N 1
ATOM 6783 C CA . GLY A 1 873 ? -5.181 -19.723 10.885 1.00 91.56 873 GLY A CA 1
ATOM 6784 C C . GLY A 1 873 ? -5.070 -19.354 12.366 1.00 91.56 873 GLY A C 1
ATOM 6785 O O . GLY A 1 873 ? -5.769 -19.922 13.211 1.00 91.56 873 GLY A O 1
ATOM 6786 N N . PHE A 1 874 ? -4.270 -18.331 12.676 1.00 92.69 874 PHE A N 1
ATOM 6787 C CA . PHE A 1 874 ? -4.092 -17.854 14.044 1.00 92.69 874 PHE A CA 1
ATOM 6788 C C . PHE A 1 874 ? -5.351 -17.204 14.625 1.00 92.69 874 PHE A C 1
ATOM 6790 O O . PHE A 1 874 ? -5.744 -17.507 15.754 1.00 92.69 874 PHE A O 1
ATOM 6797 N N . VAL A 1 875 ? -6.028 -16.329 13.873 1.00 90.12 875 VAL A N 1
ATOM 6798 C CA . VAL A 1 875 ? -7.249 -15.661 14.357 1.00 90.12 875 VAL A CA 1
ATOM 6799 C C . VAL A 1 875 ? -8.363 -16.676 14.624 1.00 90.12 875 VAL A C 1
ATOM 6801 O O . VAL A 1 875 ? -9.033 -16.583 15.649 1.00 90.12 875 VAL A O 1
ATOM 6804 N N . ARG A 1 876 ? -8.540 -17.685 13.764 1.00 90.69 876 ARG A N 1
ATOM 6805 C CA . ARG A 1 876 ? -9.524 -18.756 14.002 1.00 90.69 876 ARG A CA 1
ATOM 6806 C C . ARG A 1 876 ? -9.204 -19.556 15.266 1.00 90.69 876 ARG A C 1
ATOM 6808 O O . ARG A 1 876 ? -10.067 -19.731 16.123 1.00 90.69 876 ARG A O 1
ATOM 6815 N N . THR A 1 877 ? -7.943 -19.941 15.441 1.00 91.19 877 THR A N 1
ATOM 6816 C CA . THR A 1 877 ? -7.497 -20.719 16.608 1.00 91.19 877 THR A CA 1
ATOM 6817 C C . THR A 1 877 ? -7.611 -19.918 17.906 1.00 91.19 877 THR A C 1
ATOM 6819 O O . THR A 1 877 ? -8.185 -20.395 18.881 1.00 91.19 877 THR A O 1
ATOM 6822 N N . SER A 1 878 ? -7.164 -18.661 17.922 1.00 89.88 878 SER A N 1
ATOM 6823 C CA . SER A 1 878 ? -7.296 -17.772 19.089 1.00 89.88 878 SER A CA 1
ATOM 6824 C C . SER A 1 878 ? -8.754 -17.481 19.469 1.00 89.88 878 SER A C 1
ATOM 6826 O O . SER A 1 878 ? -9.063 -17.350 20.655 1.00 89.88 878 SER A O 1
ATOM 6828 N N . ARG A 1 879 ? -9.683 -17.453 18.501 1.00 89.00 879 ARG A N 1
ATOM 6829 C CA . ARG A 1 879 ? -11.124 -17.311 18.775 1.00 89.00 879 ARG A CA 1
ATOM 6830 C C . ARG A 1 879 ? -11.702 -18.487 19.558 1.00 89.00 879 ARG A C 1
ATOM 6832 O O . ARG A 1 879 ? -12.576 -18.263 20.394 1.00 89.00 879 ARG A O 1
ATOM 6839 N N . SER A 1 880 ? -11.194 -19.697 19.344 1.00 90.69 880 SER A N 1
ATOM 6840 C CA . SER A 1 880 ? -11.604 -20.872 20.120 1.00 90.69 880 SER A CA 1
ATOM 6841 C C . SER A 1 880 ? -11.199 -20.743 21.598 1.00 90.69 880 SER A C 1
ATOM 6843 O O . SER A 1 880 ? -12.024 -20.939 22.489 1.00 90.69 880 SER A O 1
ATOM 6845 N N . LEU A 1 881 ? -9.966 -20.289 21.869 1.00 88.31 881 LEU A N 1
ATOM 6846 C CA . LEU A 1 881 ? -9.475 -20.039 23.223 1.00 88.31 881 LEU A CA 1
ATOM 6847 C C . LEU A 1 881 ? -10.290 -18.929 23.878 1.00 88.31 881 LEU A C 1
ATOM 6849 O O . LEU A 1 881 ? -10.731 -19.073 25.012 1.00 88.31 881 LEU A O 1
ATOM 6853 N N . HIS A 1 882 ? -10.567 -17.852 23.143 1.00 86.25 882 HIS A N 1
ATOM 6854 C CA . HIS A 1 882 ? -11.415 -16.775 23.634 1.00 86.25 882 HIS A CA 1
ATOM 6855 C C . HIS A 1 882 ? -12.815 -17.269 24.027 1.00 86.25 882 HIS A C 1
ATOM 6857 O O . HIS A 1 882 ? -13.305 -16.911 25.096 1.00 86.25 882 HIS A O 1
ATOM 6863 N N . LYS A 1 883 ? -13.448 -18.132 23.219 1.00 86.69 883 LYS A N 1
ATOM 6864 C CA . LYS A 1 883 ? -14.754 -18.726 23.548 1.00 86.69 883 LYS A CA 1
ATOM 6865 C C . LYS A 1 883 ? -14.698 -19.531 24.847 1.00 86.69 883 LYS A C 1
ATOM 6867 O O . LYS A 1 883 ? -15.576 -19.355 25.692 1.00 86.69 883 LYS A O 1
ATOM 6872 N N . LEU A 1 884 ? -13.677 -20.374 25.011 1.00 87.25 884 LEU A N 1
ATOM 6873 C CA . LEU A 1 884 ? -13.481 -21.153 26.234 1.00 87.25 884 LEU A CA 1
ATOM 6874 C C . LEU A 1 884 ? -13.280 -20.244 27.444 1.00 87.25 884 LEU A C 1
ATOM 6876 O O . LEU A 1 884 ? -13.946 -20.436 28.454 1.00 87.25 884 LEU A O 1
ATOM 6880 N N . LEU A 1 885 ? -12.444 -19.209 27.328 1.00 84.00 885 LEU A N 1
ATOM 6881 C CA . LEU A 1 885 ? -12.231 -18.235 28.400 1.00 84.00 885 LEU A CA 1
ATOM 6882 C C . LEU A 1 885 ? -13.541 -17.541 28.795 1.00 84.00 885 LEU A C 1
ATOM 6884 O O . LEU A 1 885 ? -13.851 -17.464 29.980 1.00 84.00 885 LEU A O 1
ATOM 6888 N N . LEU A 1 886 ? -14.347 -17.094 27.825 1.00 81.94 886 LEU A N 1
ATOM 6889 C CA . LEU A 1 886 ? -15.642 -16.470 28.112 1.00 81.94 886 LEU A CA 1
ATOM 6890 C C . LEU A 1 886 ? -16.591 -17.423 28.854 1.00 81.94 886 LEU A C 1
ATOM 6892 O O . LEU A 1 886 ? -17.279 -17.003 29.782 1.00 81.94 886 LEU A O 1
ATOM 6896 N N . LYS A 1 887 ? -16.625 -18.703 28.467 1.00 82.81 887 LYS A N 1
ATOM 6897 C CA . LYS A 1 887 ? -17.506 -19.708 29.077 1.00 82.81 887 LYS A CA 1
ATOM 6898 C C . LYS A 1 887 ? -17.036 -20.142 30.463 1.00 82.81 887 LYS A C 1
ATOM 6900 O O . LYS A 1 887 ? -17.833 -20.118 31.398 1.00 82.81 887 LYS A O 1
ATOM 6905 N N . ILE A 1 888 ? -15.757 -20.479 30.603 1.00 77.94 888 ILE A N 1
ATOM 6906 C CA . ILE A 1 888 ? -15.153 -20.950 31.856 1.00 77.94 888 ILE A CA 1
ATOM 6907 C C . ILE A 1 888 ? -15.198 -19.846 32.914 1.00 77.94 888 ILE A C 1
ATOM 6909 O O . ILE A 1 888 ? -15.640 -20.084 34.036 1.00 77.94 888 ILE A O 1
ATOM 6913 N N . PHE A 1 889 ? -14.814 -18.620 32.549 1.00 74.38 889 PHE A N 1
ATOM 6914 C CA . PHE A 1 889 ? -14.818 -17.485 33.474 1.00 74.38 889 PHE A CA 1
ATOM 6915 C C . PHE A 1 889 ? -16.168 -16.765 33.560 1.00 74.38 889 PHE A C 1
ATOM 6917 O O . PHE A 1 889 ? -16.271 -15.760 34.260 1.00 74.38 889 PHE A O 1
ATOM 6924 N N . LYS A 1 890 ? -17.203 -17.272 32.870 1.00 73.75 890 LYS A N 1
ATOM 6925 C CA . LYS A 1 890 ? -18.555 -16.687 32.813 1.00 73.75 890 LYS A CA 1
ATOM 6926 C C . LYS A 1 890 ? -18.527 -15.180 32.528 1.00 73.75 890 LYS A C 1
ATOM 6928 O O . LYS A 1 890 ? -19.274 -14.406 33.125 1.00 73.75 890 LYS A O 1
ATOM 6933 N N . LEU A 1 891 ? -17.632 -14.765 31.633 1.00 71.94 891 LEU A N 1
ATOM 6934 C CA . LEU A 1 891 ? -17.502 -13.365 31.255 1.00 71.94 891 LEU A CA 1
ATOM 6935 C C . LEU A 1 891 ? -18.704 -12.949 30.397 1.00 71.94 891 LEU A C 1
ATOM 6937 O O . LEU A 1 891 ? -19.207 -13.764 29.617 1.00 71.94 891 LEU A O 1
ATOM 6941 N N . PRO A 1 892 ? -19.156 -11.687 30.498 1.00 66.31 892 PRO A N 1
ATOM 6942 C CA . PRO A 1 892 ? -20.218 -11.180 29.640 1.00 66.31 892 PRO A CA 1
ATOM 6943 C C . PRO A 1 892 ? -19.781 -11.271 28.172 1.00 66.31 892 PRO A C 1
ATOM 6945 O O . PRO A 1 892 ? -18.739 -10.723 27.810 1.00 66.31 892 PRO A O 1
ATOM 6948 N N . SER A 1 893 ? -20.553 -11.979 27.345 1.00 56.94 893 SER A N 1
ATOM 6949 C CA . SER A 1 893 ? -20.275 -12.199 25.916 1.00 56.94 893 SER A CA 1
ATOM 6950 C C . SER A 1 893 ? -21.211 -11.424 25.009 1.00 56.94 893 SER A C 1
ATOM 6952 O O . SER A 1 893 ? -22.430 -11.491 25.297 1.00 56.94 893 SER A O 1
#